Protein AF-0000000081799558 (afdb_homodimer)

Sequence (1122 aa):
MVFFCQKSSFTQEYRTQVVSCKPAILQLSKCQPPVASNKGSSGALKDLYCHEVVFEDTVFFPEGGGQPDDRGMVCLAACSECGPGNSAEQQDLEPTGSALNISSLLSSNPVSEVKKQRCPHSATVLRVIRRGCEAVHYLDAAFPAGAAVLQTLDWQRREDHMQQHSAQHLLSAVAERVFGARTTSWCLGPDTSSVELATNSLSPAQQHQLEDKINAIVAAALPVTVTEYGENDMLPPEVQTRGLPADHVGVVRVVSIGGVDANLCCGTHVSNTAQLQTVKLLTAAPGKRSGSTCVTFVAGTRLRRYMRDCHSILRALNPLLNTGPEGYVETVSKIQSDLKTSEKTARETLRDLAVVEAKLLLQNVEVARAQHSGTGRVISLRLAGYADNKTKGNLGHREKKMEGHLDATENGSSRRAVHNDENLLDSAVVTQSSKIPSEKTNGTGNGPPVIGTSVGDEDSLVVLVSYHRRLADLDYLSAMAAQADVQGVVLMLTAGEDMGPGVLLLTGPQHLIRLLGPRLCEVLEGRGGGKTRFSARVSALHRRAAAADAALHLLTQRCTCMVFFCQKSSFTQEYRTQVVSCKPAILQLSKCQPPVASNKGSSGALKDLYCHEVVFEDTVFFPEGGGQPDDRGMVCLAACSECGPGNSAEQQDLEPTGSALNISSLLSSNPVSEVKKQRCPHSATVLRVIRRGCEAVHYLDAAFPAGAAVLQTLDWQRREDHMQQHSAQHLLSAVAERVFGARTTSWCLGPDTSSVELATNSLSPAQQHQLEDKINAIVAAALPVTVTEYGENDMLPPEVQTRGLPADHVGVVRVVSIGGVDANLCCGTHVSNTAQLQTVKLLTAAPGKRSGSTCVTFVAGTRLRRYMRDCHSILRALNPLLNTGPEGYVETVSKIQSDLKTSEKTARETLRDLAVVEAKLLLQNVEVARAQHSGTGRVISLRLAGYADNKTKGNLGHREKKMEGHLDATENGSSRRAVHNDENLLDSAVVTQSSKIPSEKTNGTGNGPPVIGTSVGDEDSLVVLVSYHRRLADLDYLSAMAAQADVQGVVLMLTAGEDMGPGVLLLTGPQHLIRLLGPRLCEVLEGRGGGKTRFSARVSALHRRAAAADAALHLLTQRCTC

Solvent-accessible surface area (backbone atoms only — not comparable to full-atom values): 60332 Å² total; per-residue (Å²): 115,85,47,49,18,61,76,38,61,54,49,46,58,42,78,36,35,31,64,41,59,40,85,41,74,43,72,46,73,64,72,60,79,75,72,84,74,88,85,73,73,74,61,67,57,50,75,38,79,30,19,40,33,31,48,76,53,40,63,60,43,39,37,48,98,59,44,73,45,40,44,35,37,37,29,52,44,81,31,80,84,72,12,70,85,74,47,68,70,80,58,64,63,49,59,56,53,91,77,40,59,57,65,68,62,47,46,60,60,61,85,54,67,70,65,56,65,69,50,88,73,44,24,45,41,76,42,27,38,60,57,89,75,40,56,40,31,32,20,69,48,85,59,62,60,65,39,52,29,34,38,36,51,38,54,70,61,48,53,50,50,14,24,44,49,42,48,50,51,50,51,40,37,49,37,27,68,42,69,63,26,44,66,77,47,69,43,65,50,97,79,46,30,38,39,25,25,57,31,67,70,74,54,71,68,52,48,49,49,52,39,50,38,52,37,52,47,18,29,16,43,34,51,33,46,78,46,78,36,51,73,86,50,81,75,63,85,74,48,43,61,82,85,61,56,93,76,66,81,54,73,41,39,36,38,26,42,60,88,67,40,34,33,63,48,81,66,51,51,52,58,34,35,11,53,28,27,44,57,46,75,75,46,77,40,76,32,95,50,89,56,16,22,28,36,30,32,34,26,25,68,49,34,53,50,52,48,51,52,50,52,51,49,54,59,62,38,33,82,77,64,72,53,56,77,89,43,46,62,60,51,54,52,46,52,53,50,49,33,54,51,36,47,51,52,30,52,52,42,41,41,51,35,22,43,53,51,22,51,49,51,47,50,52,51,51,51,51,47,67,72,59,71,55,68,33,30,40,35,38,35,34,33,39,34,70,75,61,50,56,67,53,47,75,65,69,70,68,83,69,78,71,77,66,73,78,60,69,48,91,87,66,44,44,75,46,76,49,72,41,92,86,60,44,35,49,31,38,34,42,35,64,41,58,82,57,79,83,74,83,73,80,70,81,63,81,63,80,78,73,79,70,70,70,70,69,81,57,56,51,48,36,36,37,36,37,38,41,33,51,95,49,47,70,68,29,50,49,42,20,49,68,66,52,69,49,89,52,36,35,39,41,35,36,25,22,45,62,81,28,50,35,41,39,40,36,41,39,58,45,74,56,36,59,63,41,42,63,54,41,31,56,62,21,56,37,56,67,53,55,57,64,50,26,41,28,45,26,49,33,46,65,35,48,67,58,30,52,49,52,46,53,51,51,59,41,53,55,63,34,111,116,86,47,47,19,59,77,39,61,54,49,46,56,41,78,37,35,30,63,42,59,40,84,40,74,45,73,45,71,61,76,58,80,74,71,85,75,87,84,73,74,72,60,66,56,50,75,38,78,31,19,40,32,31,49,74,53,40,61,61,43,39,37,50,99,59,43,72,46,37,43,35,37,36,29,52,43,81,31,81,84,70,12,71,83,72,46,67,70,79,58,62,63,52,59,58,51,91,78,41,59,57,64,69,62,47,47,61,60,59,86,52,67,69,64,56,65,68,51,89,72,44,24,46,41,76,41,28,36,60,56,88,76,41,57,41,32,34,20,69,49,83,61,62,60,66,38,52,28,36,39,37,52,38,54,70,62,48,52,49,49,13,24,44,49,43,48,50,53,49,51,42,40,50,37,27,67,45,70,62,25,44,66,76,47,67,43,66,50,96,78,45,29,37,40,26,25,58,31,66,71,74,51,73,68,53,50,50,49,51,39,50,39,53,38,51,48,17,29,17,42,35,51,33,46,77,45,79,36,52,72,86,51,83,76,60,86,76,49,43,62,82,82,60,57,93,78,66,82,56,73,43,40,35,39,27,42,59,87,69,39,34,32,63,49,79,64,52,53,50,58,33,36,11,54,27,26,44,56,45,74,74,48,76,41,77,32,94,50,89,56,16,21,27,34,30,33,33,26,24,68,50,33,53,50,53,50,50,52,48,52,51,50,55,58,62,38,32,81,76,65,71,52,56,78,88,43,45,60,60,50,52,53,47,51,53,51,50,32,54,52,36,48,51,51,29,52,51,43,40,40,50,34,21,43,55,50,22,50,49,50,47,50,53,51,49,51,50,47,67,72,59,68,54,68,32,28,40,36,38,37,33,33,37,34,70,75,60,49,56,67,52,46,74,66,66,69,69,80,69,78,71,77,66,72,77,60,69,47,90,90,66,43,42,73,47,75,48,72,40,92,87,61,43,35,49,30,39,35,43,36,65,40,58,81,55,78,80,73,82,72,80,72,76,73,80,68,78,75,72,77,70,70,68,69,68,79,54,55,51,49,34,36,39,37,36,36,41,32,50,95,49,46,70,68,30,51,51,40,20,49,68,68,51,67,50,91,51,36,35,41,43,35,36,25,24,46,62,80,28,50,35,40,38,40,36,40,40,59,44,74,56,36,58,60,42,41,64,55,41,32,55,61,20,55,36,57,69,53,56,56,62,49,25,41,29,46,27,50,34,46,66,36,48,67,57,30,51,48,52,47,52,53,51,60,40,54,54,65,37,110

InterPro domains:
  IPR009000 Translation protein, beta-barrel domain superfamily [SSF50447] (47-76)
  IPR012947 Threonyl/alanyl tRNA synthetase, SAD [PF07973] (252-288)
  IPR012947 Threonyl/alanyl tRNA synthetase, SAD [SM00863] (252-296)
  IPR018163 Threonyl/alanyl tRNA synthetase, class II-like, putative editing domain superfamily [SSF55186] (154-285)
  IPR051335 Alanyl-tRNA Editing Enzymes [PTHR43462] (123-299)

Nearest PDB structures (foldseek):
  3kew-assembly2_B  TM=9.019E-01  e=1.208E-20  Clostridium perfringens ATCC 13124
  3kew-assembly1_A  TM=8.649E-01  e=8.182E-21  Clostridium perfringens ATCC 13124
  3wqy-assembly1_B  TM=5.792E-01  e=8.250E-24  Archaeoglobus fulgidus DSM 4304
  2e1b-assembly1_A  TM=8.389E-01  e=2.219E-12  Pyrococcus horikoshii
  1v4p-assembly3_C  TM=8.195E-01  e=2.408E-08  Pyrococcus horikoshii

Organism: Hyalella azteca (NCBI:txid294128)

Secondary structure (DSSP, 8-state):
---HHHH-TT--EEEEEEEEEEEEEEEE---S---S--S------EEEEEEEEEESS-SSPPBBTTBPPP-EEEEETT-TTTSGGG---------SSTTS-HHHHT-SS----------TTPEEEEEEEEETTEEEEEESS---TT-EEEEEE-HHHHHHHHHHHHHHHHHHHHHHHHH---EEEEEE-SS-EEEEESSS---HHHHHHHHHHHHHHHHTT-BEEEEEE-TTPPPPTT-B-TT--TT--SPEEEEEETTTEEEE--S---SBGGGG--EEEEEEEE-SSTT-EEEEEEETHHHHHHHHHHHHHHHHHHHHH-S-GGGHHHHHHHHHHHHHHHHHHHHHHHHHHHHHHHHHHHHHHHHHHHHT--TTEEEEEEEE-HHHHHHHHTT--------------SSS-EEE----TTSSEEEEEEEE--------------S----------TTS-EEEEEEEETT--HHHHHHHHHHT--TTEEEEEEEE-TTS-EEEEEES-HHHHHHHHHHHHHHTTEEEE-SSEEEEEES-GGGHHHHHHHHHHHHHHHTT-/---HHHH-TT--EEEEEEEEEEEEEEEE---S---S--S------EEEEEEEEEESS-SSPPBBTTBPPP-EEEEETT-TTTSGGG---------SSTTS-HHHHT-SS----------TTPEEEEEEEEETTEEEEEESS---TT-EEEEEE-HHHHHHHHHHHHHHHHHHHHHHHHH---EEEEEE-SS-EEEEESSS---HHHHHHHHHHHHHHHHTT-BEEEEEE-TTPPPPTT-B-TT--TT--SPEEEEEETTTEEEE--S---SBGGGG--EEEEEEEE-SSTT-EEEEEEETHHHHHHHHHHHHHHHHHHHHH-S-GGGHHHHHHHHHHHHHHHHHHHHHHHHHHHHHHHHHHHHHHHHHHHHT--TTEEEEEEEE-HHHHHHHHTT--------------TTS-EEE----TTSSEEEEEEEE--------------S----------TTS-EEEEEEEETT--HHHHHHHHHHT--TTEEEEEEEE-TTS-EEEEEES-HHHHHHHHHHHHHHTTEEEE-SSEEEEEES-GGGHHHHHHHHHHHHHHHTT-

pLDDT: mean 79.24, std 22.44, range [24.59, 98.56]

Radius of gyration: 44.79 Å; Cα contacts (8 Å, |Δi|>4): 2151; chains: 2; bounding box: 104×124×85 Å

Structure (mmCIF, N/CA/C/O backbone):
data_AF-0000000081799558-model_v1
#
loop_
_entity.id
_entity.type
_entity.pdbx_description
1 polymer 'Alanyl-tRNA editing protein Aarsd1'
#
loop_
_atom_site.group_PDB
_atom_site.id
_atom_site.type_symbol
_atom_site.label_atom_id
_atom_site.label_alt_id
_atom_site.label_comp_id
_atom_site.label_asym_id
_atom_site.label_entity_id
_atom_site.label_seq_id
_atom_site.pdbx_PDB_ins_code
_atom_site.Cartn_x
_atom_site.Cartn_y
_atom_site.Cartn_z
_atom_site.occupancy
_atom_site.B_iso_or_equiv
_atom_site.auth_seq_id
_atom_site.auth_comp_id
_atom_site.auth_asym_id
_atom_site.auth_atom_id
_atom_site.pdbx_PDB_model_num
ATOM 1 N N . MET A 1 1 ? -25.406 -39.594 -2.863 1 67 1 MET A N 1
ATOM 2 C CA . MET A 1 1 ? -25.078 -39.5 -4.285 1 67 1 MET A CA 1
ATOM 3 C C . MET A 1 1 ? -23.938 -38.5 -4.527 1 67 1 MET A C 1
ATOM 5 O O . MET A 1 1 ? -23.875 -37.469 -3.877 1 67 1 MET A O 1
ATOM 9 N N . VAL A 1 2 ? -23 -38.969 -5.262 1 83.44 2 VAL A N 1
ATOM 10 C CA . VAL A 1 2 ? -21.922 -38.094 -5.734 1 83.44 2 VAL A CA 1
ATOM 11 C C . VAL A 1 2 ? -22.359 -37.406 -7.012 1 83.44 2 VAL A C 1
ATOM 13 O O . VAL A 1 2 ? -22.719 -38.031 -8 1 83.44 2 VAL A O 1
ATOM 16 N N . PHE A 1 3 ? -22.469 -36.062 -6.887 1 91.5 3 PHE A N 1
ATOM 17 C CA . PHE A 1 3 ? -22.906 -35.25 -8.023 1 91.5 3 PHE A CA 1
ATOM 18 C C . PHE A 1 3 ? -21.812 -35.188 -9.094 1 91.5 3 PHE A C 1
ATOM 20 O O . PHE A 1 3 ? -20.641 -35.406 -8.805 1 91.5 3 PHE A O 1
ATOM 27 N N . PHE A 1 4 ? -22.203 -34.844 -10.344 1 92.69 4 PHE A N 1
ATOM 28 C CA . PHE A 1 4 ? -21.297 -34.781 -11.484 1 92.69 4 PHE A CA 1
ATOM 29 C C . PHE A 1 4 ? -20.172 -33.781 -11.227 1 92.69 4 PHE A C 1
ATOM 31 O O . PHE A 1 4 ? -19.031 -34.031 -11.625 1 92.69 4 PHE A O 1
ATOM 38 N N . CYS A 1 5 ? -20.5 -32.688 -10.586 1 92.38 5 CYS A N 1
ATOM 39 C CA . CYS A 1 5 ? -19.516 -31.641 -10.297 1 92.38 5 CYS A CA 1
ATOM 40 C C . CYS A 1 5 ? -18.375 -32.188 -9.453 1 92.38 5 CYS A C 1
ATOM 42 O O . CYS A 1 5 ? -17.25 -31.672 -9.492 1 92.38 5 CYS A O 1
ATOM 44 N N . GLN 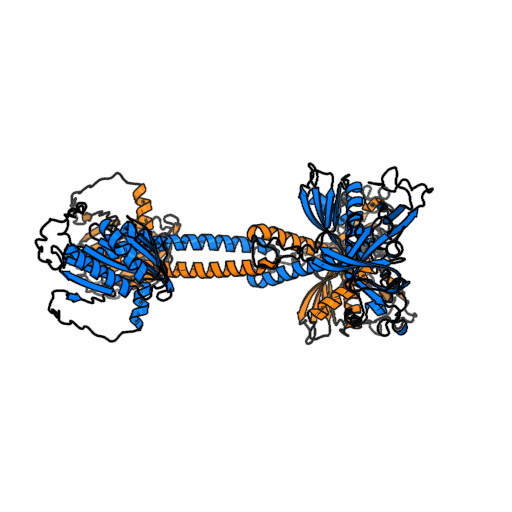A 1 6 ? -18.594 -33.156 -8.68 1 89.12 6 GLN A N 1
ATOM 45 C CA . GLN A 1 6 ? -17.594 -33.75 -7.809 1 89.12 6 GLN A CA 1
ATOM 46 C C . GLN A 1 6 ? -16.75 -34.781 -8.555 1 89.12 6 GLN A C 1
ATOM 48 O O . GLN A 1 6 ? -15.602 -35.062 -8.18 1 89.12 6 GLN A O 1
ATOM 53 N N . LYS A 1 7 ? -17.375 -35.312 -9.594 1 86.5 7 LYS A N 1
ATOM 54 C CA . LYS A 1 7 ? -16.641 -36.25 -10.453 1 86.5 7 LYS A CA 1
ATOM 55 C C . LYS A 1 7 ? -15.75 -35.531 -11.445 1 86.5 7 LYS A C 1
ATOM 57 O O . LYS A 1 7 ? -14.641 -35.969 -11.734 1 86.5 7 LYS A O 1
ATOM 62 N N . SER A 1 8 ? -16.297 -34.469 -11.898 1 88.81 8 SER A N 1
ATOM 63 C CA . SER A 1 8 ? -15.555 -33.656 -12.852 1 88.81 8 SER A CA 1
ATOM 64 C C . SER A 1 8 ? -15.625 -32.188 -12.469 1 88.81 8 SER A C 1
ATOM 66 O O . SER A 1 8 ? -16.562 -31.484 -12.852 1 88.81 8 SER A O 1
ATOM 68 N N . SER A 1 9 ? -14.555 -31.75 -11.867 1 91.69 9 SER A N 1
ATOM 69 C CA . SER A 1 9 ? -14.562 -30.391 -11.344 1 91.69 9 SER A CA 1
ATOM 70 C C . SER A 1 9 ? -14.344 -29.375 -12.453 1 91.69 9 SER A C 1
ATOM 72 O O . SER A 1 9 ? -14.633 -28.188 -12.281 1 91.69 9 SER A O 1
ATOM 74 N N . PHE A 1 10 ? -13.898 -29.734 -13.633 1 91.88 10 PHE A N 1
ATOM 75 C CA . PHE A 1 10 ? -13.469 -28.781 -14.648 1 91.88 10 PHE A CA 1
ATOM 76 C C . PHE A 1 10 ? -14.477 -28.703 -15.789 1 91.88 10 PHE A C 1
ATOM 78 O O . PHE A 1 10 ? -14.344 -27.875 -16.688 1 91.88 10 PHE A O 1
ATOM 85 N N . THR A 1 11 ? -15.5 -29.609 -15.742 1 91.56 11 THR A N 1
ATOM 86 C CA . THR A 1 11 ? -16.531 -29.547 -16.766 1 91.56 11 THR A CA 1
ATOM 87 C C . THR A 1 11 ? -17.375 -28.281 -16.609 1 91.56 11 THR A C 1
ATOM 89 O O . THR A 1 11 ? -17.859 -27.984 -15.508 1 91.56 11 THR A O 1
ATOM 92 N N . GLN A 1 12 ? -17.578 -27.531 -17.703 1 91.81 12 GLN A N 1
ATOM 93 C CA . GLN A 1 12 ? -18.234 -26.234 -17.609 1 91.81 12 GLN A CA 1
ATOM 94 C C . GLN A 1 12 ? -19.672 -26.312 -18.141 1 91.81 12 GLN A C 1
ATOM 96 O O . GLN A 1 12 ? -20.484 -25.453 -17.828 1 91.81 12 GLN A O 1
ATOM 101 N N . GLU A 1 13 ? -19.938 -27.266 -18.969 1 90.94 13 GLU A N 1
ATOM 102 C CA . GLU A 1 13 ? -21.266 -27.469 -19.531 1 90.94 13 GLU A CA 1
ATOM 103 C C . GLU A 1 13 ? -21.703 -28.922 -19.375 1 90.94 13 GLU A C 1
ATOM 105 O O . GLU A 1 13 ? -20.906 -29.844 -19.594 1 90.94 13 GLU A O 1
ATOM 110 N N . TYR A 1 14 ? -22.953 -29.094 -18.969 1 93.75 14 TYR A N 1
ATOM 111 C CA . TYR A 1 14 ? -23.438 -30.438 -18.688 1 93.75 14 TYR A CA 1
ATOM 112 C C . TYR A 1 14 ? -24.922 -30.562 -19.062 1 93.75 14 TYR A C 1
ATOM 114 O O . TYR A 1 14 ? -25.734 -29.734 -18.672 1 93.75 14 TYR A O 1
ATOM 122 N N . ARG A 1 15 ? -25.188 -31.594 -19.812 1 93.5 15 ARG A N 1
ATOM 123 C CA . ARG A 1 15 ? -26.562 -31.875 -20.188 1 93.5 15 ARG A CA 1
ATOM 124 C C . ARG A 1 15 ? -27.219 -32.812 -19.188 1 93.5 15 ARG A C 1
ATOM 126 O O . ARG A 1 15 ? -26.609 -33.812 -18.75 1 93.5 15 ARG A O 1
ATOM 133 N N . THR A 1 16 ? -28.422 -32.438 -18.812 1 95.94 16 THR A N 1
ATOM 134 C CA . THR A 1 16 ? -29.172 -33.25 -17.859 1 95.94 16 THR A CA 1
ATOM 135 C C . THR A 1 16 ? -30.672 -33.062 -18.062 1 95.94 16 THR A C 1
ATOM 137 O O . THR A 1 16 ? -31.109 -32.469 -19.047 1 95.94 16 THR A O 1
ATOM 140 N N . GLN A 1 17 ? -31.438 -33.719 -17.156 1 97.06 17 GLN A N 1
ATOM 141 C CA . GLN A 1 17 ? -32.906 -33.656 -17.25 1 97.06 17 GLN A CA 1
ATOM 142 C C . GLN A 1 17 ? -33.5 -33.125 -15.961 1 97.06 17 GLN A C 1
ATOM 144 O O . GLN A 1 17 ? -33 -33.406 -14.867 1 97.06 17 GLN A O 1
ATOM 149 N N . VAL A 1 18 ? -34.625 -32.406 -16.156 1 97.56 18 VAL A N 1
ATOM 150 C CA . VAL A 1 18 ? -35.344 -31.875 -15 1 97.56 18 VAL A CA 1
ATOM 151 C C . VAL A 1 18 ? -36.156 -32.969 -14.344 1 97.56 18 VAL A C 1
ATOM 153 O O . VAL A 1 18 ? -36.938 -33.688 -15.016 1 97.56 18 VAL A O 1
ATOM 156 N N . VAL A 1 19 ? -35.969 -33.125 -13.109 1 98.06 19 VAL A N 1
ATOM 157 C CA . VAL A 1 19 ? -36.719 -34.125 -12.359 1 98.06 19 VAL A CA 1
ATOM 158 C C . VAL A 1 19 ? -38 -33.469 -11.773 1 98.06 19 VAL A C 1
ATOM 160 O O . VAL A 1 19 ? -39.094 -34.031 -11.891 1 98.06 19 VAL A O 1
ATOM 163 N N . SER A 1 20 ? -37.812 -32.312 -11.148 1 97.81 20 SER A N 1
ATOM 164 C CA . SER A 1 20 ? -38.938 -31.578 -10.57 1 97.81 20 SER A CA 1
ATOM 165 C C . SER A 1 20 ? -38.719 -30.078 -10.609 1 97.81 20 SER A C 1
ATOM 167 O O . SER A 1 20 ? -37.562 -29.609 -10.68 1 97.81 20 SER A O 1
ATOM 169 N N . CYS A 1 21 ? -39.781 -29.312 -10.641 1 97.5 21 CYS A N 1
ATOM 170 C CA . CYS A 1 21 ? -39.781 -27.859 -10.633 1 97.5 21 CYS A CA 1
ATOM 171 C C . CYS A 1 21 ? -40.969 -27.312 -9.852 1 97.5 21 CYS A C 1
ATOM 173 O O . CYS A 1 21 ? -42.125 -27.531 -10.242 1 97.5 21 CYS A O 1
ATOM 175 N N . LYS A 1 22 ? -40.688 -26.625 -8.766 1 97.12 22 LYS A N 1
ATOM 176 C CA . LYS A 1 22 ? -41.75 -26.078 -7.918 1 97.12 22 LYS A CA 1
ATOM 177 C C . LYS A 1 22 ? -41.5 -24.609 -7.621 1 97.12 22 LYS A C 1
ATOM 179 O O . LYS A 1 22 ? -40.344 -24.188 -7.445 1 97.12 22 LYS A O 1
ATOM 184 N N . PRO A 1 23 ? -42.594 -23.859 -7.57 1 96.44 23 PRO A N 1
ATOM 185 C CA . PRO A 1 23 ? -42.406 -22.469 -7.164 1 96.44 23 PRO A CA 1
ATOM 186 C C . PRO A 1 23 ? -41.812 -22.344 -5.758 1 96.44 23 PRO A C 1
ATOM 188 O O . PRO A 1 23 ? -42.125 -23.156 -4.887 1 96.44 23 PRO A O 1
ATOM 191 N N . ALA A 1 24 ? -40.938 -21.312 -5.613 1 95.62 24 ALA A N 1
ATOM 192 C CA . ALA A 1 24 ? -40.281 -21.109 -4.32 1 95.62 24 ALA A CA 1
ATOM 193 C C . ALA A 1 24 ? -39.969 -19.641 -4.094 1 95.62 24 ALA A C 1
ATOM 195 O O . ALA A 1 24 ? -40.094 -18.812 -5.004 1 95.62 24 ALA A O 1
ATOM 196 N N . ILE A 1 25 ? -39.688 -19.281 -2.83 1 93.06 25 ILE A N 1
ATOM 197 C CA . ILE A 1 25 ? -39.281 -17.938 -2.443 1 93.06 25 ILE A CA 1
ATOM 198 C C . ILE A 1 25 ? -37.906 -18.016 -1.78 1 93.06 25 ILE A C 1
ATOM 200 O O . ILE A 1 25 ? -37.688 -18.812 -0.87 1 93.06 25 ILE A O 1
ATOM 204 N N . LEU A 1 26 ? -36.969 -17.281 -2.355 1 90.81 26 LEU A N 1
ATOM 205 C CA . LEU A 1 26 ? -35.625 -17.188 -1.803 1 90.81 26 LEU A CA 1
ATOM 206 C C . LEU A 1 26 ? -35.438 -15.906 -1.01 1 90.81 26 LEU A C 1
ATOM 208 O O . LEU A 1 26 ? -35.781 -14.82 -1.492 1 90.81 26 LEU A O 1
ATOM 212 N N . GLN A 1 27 ? -34.969 -16.016 0.205 1 83.81 27 GLN A N 1
ATOM 213 C CA . GLN A 1 27 ? -34.656 -14.844 1.028 1 83.81 27 GLN A CA 1
ATOM 214 C C . GLN A 1 27 ? -33.219 -14.43 0.888 1 83.81 27 GLN A C 1
ATOM 216 O O . GLN A 1 27 ? -32.312 -15.219 1.17 1 83.81 27 GLN A O 1
ATOM 221 N N . LEU A 1 28 ? -32.969 -13.484 0.11 1 72 28 LEU A N 1
ATOM 222 C CA . LEU A 1 28 ? -31.609 -13 -0.084 1 72 28 LEU A CA 1
ATOM 223 C C . LEU A 1 28 ? -31.219 -12 1.003 1 72 28 LEU A C 1
ATOM 225 O O . LEU A 1 28 ? -32.031 -11.133 1.364 1 72 28 LEU A O 1
ATOM 229 N N . SER A 1 29 ? -30.359 -12.305 1.943 1 57.94 29 SER A N 1
ATOM 230 C CA . SER A 1 29 ? -29.844 -11.312 2.881 1 57.94 29 SER A CA 1
ATOM 231 C C . SER A 1 29 ? -29.156 -10.164 2.148 1 57.94 29 SER A C 1
ATOM 233 O O . SER A 1 29 ? -28.531 -10.375 1.106 1 57.94 29 SER A O 1
ATOM 235 N N . LYS A 1 30 ? -29.547 -8.969 2.152 1 46.16 30 LYS A N 1
ATOM 236 C CA . LYS A 1 30 ? -28.891 -7.809 1.566 1 46.16 30 LYS A CA 1
ATOM 237 C C . LYS A 1 30 ? -27.406 -7.785 1.905 1 46.16 30 LYS A C 1
ATOM 239 O O . LYS A 1 30 ? -26.953 -6.973 2.719 1 46.16 30 LYS A O 1
ATOM 244 N N . CYS A 1 31 ? -26.703 -8.719 2.26 1 42.22 31 CYS A N 1
ATOM 245 C CA . CYS A 1 31 ? -25.312 -8.43 2.605 1 42.22 31 CYS A CA 1
ATOM 246 C C . CYS A 1 31 ? -24.547 -7.91 1.395 1 42.22 31 CYS A C 1
ATOM 248 O O . CYS A 1 31 ? -23.656 -8.586 0.882 1 42.22 31 CYS A O 1
ATOM 250 N N . GLN A 1 32 ? -25.094 -7.496 0.332 1 37.12 32 GLN A N 1
ATOM 251 C CA . GLN A 1 32 ? -24.141 -6.824 -0.54 1 37.12 32 GLN A CA 1
ATOM 252 C C . GLN A 1 32 ? -23.406 -5.719 0.208 1 37.12 32 GLN A C 1
ATOM 254 O O . GLN A 1 32 ? -23.969 -5.086 1.105 1 37.12 32 GLN A O 1
ATOM 259 N N . PRO A 1 33 ? -22.062 -5.656 0.268 1 35 33 PRO A N 1
ATOM 260 C CA . PRO A 1 33 ? -21.453 -4.531 0.976 1 35 33 PRO A CA 1
ATOM 261 C C . PRO A 1 33 ? -22.219 -3.223 0.776 1 35 33 PRO A C 1
ATOM 263 O O . PRO A 1 33 ? -22.703 -2.947 -0.327 1 35 33 PRO A O 1
ATOM 266 N N . PRO A 1 34 ? -22.766 -2.645 1.816 1 30.94 34 PRO A N 1
ATOM 267 C CA . PRO A 1 34 ? -23.422 -1.351 1.62 1 30.94 34 PRO A CA 1
ATOM 268 C C . PRO A 1 34 ? -22.562 -0.365 0.832 1 30.94 34 PRO A C 1
ATOM 270 O O . PRO A 1 34 ? -21.359 -0.301 1.034 1 30.94 34 PRO A O 1
ATOM 273 N N . VAL A 1 35 ? -22.703 0.037 -0.349 1 28.17 35 VAL A N 1
ATOM 274 C CA . VAL A 1 35 ? -22.25 1.396 -0.616 1 28.17 35 VAL A CA 1
ATOM 275 C C . VAL A 1 35 ? -22.5 2.277 0.606 1 28.17 35 VAL A C 1
ATOM 277 O O . VAL A 1 35 ? -23.375 1.977 1.426 1 28.17 35 VAL A O 1
ATOM 280 N N . ALA A 1 36 ? -21.859 3.43 0.83 1 29.88 36 ALA A N 1
ATOM 281 C CA . ALA A 1 36 ? -21.734 4.375 1.937 1 29.88 36 ALA A CA 1
ATOM 282 C C . ALA A 1 36 ? -23.109 4.672 2.543 1 29.88 36 ALA A C 1
ATOM 284 O O . ALA A 1 36 ? -23.219 5.438 3.506 1 29.88 36 ALA A O 1
ATOM 285 N N . SER A 1 37 ? -24.172 4.844 1.761 1 29.16 37 SER A N 1
ATOM 286 C CA . SER A 1 37 ? -25.109 5.738 2.449 1 29.16 37 SER A CA 1
ATOM 287 C C . SER A 1 37 ? -25.578 5.137 3.768 1 29.16 37 SER A C 1
ATOM 289 O O . SER A 1 37 ? -25.453 5.766 4.82 1 29.16 37 SER A O 1
ATOM 291 N N . ASN A 1 38 ? -26.969 5.086 3.969 1 28.58 38 ASN A N 1
ATOM 292 C CA . ASN A 1 38 ? -27.828 5.281 5.137 1 28.58 38 ASN A CA 1
ATOM 293 C C . ASN A 1 38 ? -27.703 4.121 6.121 1 28.58 38 ASN A C 1
ATOM 295 O O . ASN A 1 38 ? -27.453 2.984 5.719 1 28.58 38 ASN A O 1
ATOM 299 N N . LYS A 1 39 ? -27.609 4.383 7.469 1 32.44 39 LYS A N 1
ATOM 300 C CA . LYS A 1 39 ? -27.672 3.777 8.797 1 32.44 39 LYS A CA 1
ATOM 301 C C . LYS A 1 39 ? -28.516 2.504 8.781 1 32.44 39 LYS A C 1
ATOM 303 O O . LYS A 1 39 ? -28.078 1.457 9.258 1 32.44 39 LYS A O 1
ATOM 308 N N . GLY A 1 40 ? -29.734 2.705 9.312 1 34.03 40 GLY A N 1
ATOM 309 C CA . GLY A 1 40 ? -30.672 1.889 10.062 1 34.03 40 GLY A CA 1
ATOM 310 C C . GLY A 1 40 ? -31.172 0.684 9.289 1 34.03 40 GLY A C 1
ATOM 311 O O . GLY A 1 40 ? -32 -0.082 9.789 1 34.03 40 GLY A O 1
ATOM 312 N N . SER A 1 41 ? -31.531 0.817 7.973 1 35.16 41 SER A N 1
ATOM 313 C CA . SER A 1 41 ? -32.625 -0.099 7.613 1 35.16 41 SER A CA 1
ATOM 314 C C . SER A 1 41 ? -32.125 -1.549 7.648 1 35.16 41 SER A C 1
ATOM 316 O O . SER A 1 41 ? -31.062 -1.863 7.156 1 35.16 41 SER A O 1
ATOM 318 N N . SER A 1 42 ? -32.375 -2.297 8.82 1 40.72 42 SER A N 1
ATOM 319 C CA . SER A 1 42 ? -32.562 -3.744 8.805 1 40.72 42 SER A CA 1
ATOM 320 C C . SER A 1 42 ? -32.812 -4.254 7.391 1 40.72 42 SER A C 1
ATOM 322 O O . SER A 1 42 ? -33.812 -3.939 6.785 1 40.72 42 SER A O 1
ATOM 324 N N . GLY A 1 43 ? -31.953 -4.082 6.531 1 43.94 43 GLY A N 1
ATOM 325 C CA . GLY A 1 43 ? -32.125 -4.434 5.133 1 43.94 43 GLY A CA 1
ATOM 326 C C . GLY A 1 43 ? -33.062 -5.617 4.93 1 43.94 43 GLY A C 1
ATOM 327 O O . GLY A 1 43 ? -32.781 -6.719 5.414 1 43.94 43 GLY A O 1
ATOM 328 N N . ALA A 1 44 ? -34.375 -5.41 4.965 1 49.62 44 ALA A N 1
ATOM 329 C CA . ALA A 1 44 ? -35.469 -6.328 4.68 1 49.62 44 ALA A CA 1
ATOM 330 C C . ALA A 1 44 ? -35.031 -7.402 3.684 1 49.62 44 ALA A C 1
ATOM 332 O O . ALA A 1 44 ? -34.406 -7.098 2.66 1 49.62 44 ALA A O 1
ATOM 333 N N . LEU A 1 45 ? -34.812 -8.562 4.172 1 59.84 45 LEU A N 1
ATOM 334 C CA . LEU A 1 45 ? -34.75 -9.734 3.307 1 59.84 45 LEU A CA 1
ATOM 335 C C . LEU A 1 45 ? -35.75 -9.625 2.16 1 59.84 45 LEU A C 1
ATOM 337 O O . LEU A 1 45 ? -36.906 -9.359 2.383 1 59.84 45 LEU A O 1
ATOM 341 N N . LYS A 1 46 ? -35.406 -9.141 0.994 1 69 46 LYS A N 1
ATOM 342 C CA . LYS A 1 46 ? -36.281 -9.117 -0.17 1 69 46 LYS A CA 1
ATOM 343 C C . LYS A 1 46 ? -36.562 -10.531 -0.667 1 69 46 LYS A C 1
ATOM 345 O O . LYS A 1 46 ? -35.656 -11.336 -0.836 1 69 46 LYS A O 1
ATOM 350 N N . ASP A 1 47 ? -37.875 -10.852 -0.543 1 84.88 47 ASP A N 1
ATOM 351 C CA . ASP A 1 47 ? -38.312 -12.117 -1.111 1 84.88 47 ASP A CA 1
ATOM 352 C C . ASP A 1 47 ? -38.188 -12.117 -2.631 1 84.88 47 ASP A C 1
ATOM 354 O O . ASP A 1 47 ? -38.594 -11.164 -3.299 1 84.88 47 ASP A O 1
ATOM 358 N N . LEU A 1 48 ? -37.344 -13 -3.041 1 90.06 48 LEU A N 1
ATOM 359 C CA . LEU A 1 48 ? -37.219 -13.18 -4.484 1 90.06 48 LEU A CA 1
ATOM 360 C C . LEU A 1 48 ? -38 -14.406 -4.941 1 90.06 48 LEU A C 1
ATOM 362 O O . LEU A 1 48 ? -37.75 -15.516 -4.477 1 90.06 48 LEU A O 1
ATOM 366 N N . TYR A 1 49 ? -39.031 -14.125 -5.773 1 92.38 49 TYR A N 1
ATOM 367 C CA . TYR A 1 49 ? -39.812 -15.227 -6.34 1 92.38 49 TYR A CA 1
ATOM 368 C C . TYR A 1 49 ? -39 -16 -7.359 1 92.38 49 TYR A C 1
ATOM 370 O O . TYR A 1 49 ? -38.375 -15.406 -8.266 1 92.38 49 TYR A O 1
ATOM 378 N N . CYS A 1 50 ? -38.812 -17.312 -7.066 1 95.81 50 CYS A N 1
ATOM 379 C CA . CYS A 1 50 ? -38.031 -18.172 -7.938 1 95.81 50 CYS A CA 1
ATOM 380 C C . CYS A 1 50 ? -38.594 -19.594 -7.984 1 95.81 50 CYS A C 1
ATOM 382 O O . CYS A 1 50 ? -39.781 -19.781 -7.715 1 95.81 50 CYS A O 1
ATOM 384 N N . HIS A 1 51 ? -37.844 -20.516 -8.555 1 96.88 51 HIS A N 1
ATOM 385 C CA . HIS A 1 51 ? -38.281 -21.906 -8.664 1 96.88 51 HIS A CA 1
ATOM 386 C C . HIS A 1 51 ? -37.219 -22.844 -8.117 1 96.88 51 HIS A C 1
ATOM 388 O O . HIS A 1 51 ? -36 -22.641 -8.344 1 96.88 51 HIS A O 1
ATOM 394 N N . GLU A 1 52 ? -37.656 -23.812 -7.348 1 97.5 52 GLU A N 1
ATOM 395 C CA . GLU A 1 52 ? -36.781 -24.922 -6.938 1 97.5 52 GLU A CA 1
ATOM 396 C C . GLU A 1 52 ? -36.781 -26.031 -7.984 1 97.5 52 GLU A C 1
ATOM 398 O O . GLU A 1 52 ? -37.812 -26.641 -8.258 1 97.5 52 GLU A O 1
ATOM 403 N N . VAL A 1 53 ? -35.625 -26.203 -8.484 1 98.06 53 VAL A N 1
ATOM 404 C CA . VAL A 1 53 ? -35.5 -27.203 -9.555 1 98.06 53 VAL A CA 1
ATOM 405 C C . VAL A 1 53 ? -34.5 -28.281 -9.148 1 98.06 53 VAL A C 1
ATOM 407 O O . VAL A 1 53 ? -33.406 -27.969 -8.664 1 98.06 53 VAL A O 1
ATOM 410 N N . VAL A 1 54 ? -34.844 -29.547 -9.305 1 98.12 54 VAL A N 1
ATOM 411 C CA . VAL A 1 54 ? -33.938 -30.688 -9.102 1 98.12 54 VAL A CA 1
ATOM 412 C C . VAL A 1 54 ? -33.625 -31.359 -10.438 1 98.12 54 VAL A C 1
ATOM 414 O O . VAL A 1 54 ? -34.531 -31.594 -11.242 1 98.12 54 VAL A O 1
ATOM 417 N N . PHE A 1 55 ? -32.406 -31.578 -10.688 1 97.94 55 PHE A N 1
ATOM 418 C CA . PHE A 1 55 ? -31.969 -32.25 -11.906 1 97.94 55 PHE A CA 1
ATOM 419 C C . PHE A 1 55 ? -31.531 -33.688 -11.609 1 97.94 55 PHE A C 1
ATOM 421 O O . PHE A 1 55 ? -31.297 -34.031 -10.453 1 97.94 55 PHE A O 1
ATOM 428 N N . GLU A 1 56 ? -31.484 -34.469 -12.68 1 97.12 56 GLU A N 1
ATOM 429 C CA . GLU A 1 56 ? -30.953 -35.844 -12.531 1 97.12 56 GLU A CA 1
ATOM 430 C C . GLU A 1 56 ? -29.516 -35.812 -12 1 97.12 56 GLU A C 1
ATOM 432 O O . GLU A 1 56 ? -29.141 -36.656 -11.18 1 97.12 56 GLU A O 1
ATOM 437 N N . ASP A 1 57 ? -28.703 -34.969 -12.516 1 96.56 57 ASP A N 1
ATOM 438 C CA . ASP A 1 57 ? -27.344 -34.688 -12.094 1 96.56 57 ASP A CA 1
ATOM 439 C C . ASP A 1 57 ? -26.969 -33.219 -12.391 1 96.56 57 ASP A C 1
ATOM 441 O O . ASP A 1 57 ? -27.75 -32.5 -13.016 1 96.56 57 ASP A O 1
ATOM 445 N N . THR A 1 58 ? -25.922 -32.812 -11.82 1 97.25 58 THR A N 1
ATOM 446 C CA . THR A 1 58 ? -25.688 -31.375 -11.961 1 97.25 58 THR A CA 1
ATOM 447 C C . THR A 1 58 ? -24.188 -31.078 -11.969 1 97.25 58 THR A C 1
ATOM 449 O O . THR A 1 58 ? -23.422 -31.719 -11.258 1 97.25 58 THR A O 1
ATOM 452 N N . VAL A 1 59 ? -23.828 -30.031 -12.766 1 96.75 59 VAL A N 1
ATOM 453 C CA . VAL A 1 59 ? -22.453 -29.531 -12.781 1 96.75 59 VAL A CA 1
ATOM 454 C C . VAL A 1 59 ? -22.281 -28.469 -11.695 1 96.75 59 VAL A C 1
ATOM 456 O O . VAL A 1 59 ? -21.156 -28.078 -11.383 1 96.75 59 VAL A O 1
ATOM 459 N N . PHE A 1 60 ? -23.391 -28.047 -11.047 1 97.88 60 PHE A N 1
ATOM 460 C CA . PHE A 1 60 ? -23.344 -27.031 -10.008 1 97.88 60 PHE A CA 1
ATOM 461 C C . PHE A 1 60 ? -23.109 -27.672 -8.641 1 97.88 60 PHE A C 1
ATOM 463 O O . PHE A 1 60 ? -23.844 -28.562 -8.227 1 97.88 60 PHE A O 1
ATOM 470 N N . PHE A 1 61 ? -22.094 -27.219 -7.969 1 97.06 61 PHE A N 1
ATOM 471 C CA . PHE A 1 61 ? -21.812 -27.672 -6.609 1 97.06 61 PHE A CA 1
ATOM 472 C C . PHE A 1 61 ? -22.766 -27.016 -5.621 1 97.06 61 PHE A C 1
ATOM 474 O O . PHE A 1 61 ? -22.875 -25.781 -5.57 1 97.06 61 PHE A O 1
ATOM 481 N N . PRO A 1 62 ? -23.5 -27.766 -4.852 1 96.25 62 PRO A N 1
ATOM 482 C CA . PRO A 1 62 ? -24.297 -27.156 -3.783 1 96.25 62 PRO A CA 1
ATOM 483 C C . PRO A 1 62 ? -23.453 -26.734 -2.588 1 96.25 62 PRO A C 1
ATOM 485 O O . PRO A 1 62 ? -22.422 -27.344 -2.303 1 96.25 62 PRO A O 1
ATOM 488 N N . GLU A 1 63 ? -23.906 -25.688 -1.992 1 92.88 63 GLU A N 1
ATOM 489 C CA . GLU A 1 63 ? -23.219 -25.266 -0.782 1 92.88 63 GLU A CA 1
ATOM 490 C C . GLU A 1 63 ? -23.078 -26.406 0.213 1 92.88 63 GLU A C 1
ATOM 492 O O . GLU A 1 63 ? -24.047 -27.125 0.492 1 92.88 63 GLU A O 1
ATOM 497 N N . GLY A 1 64 ? -21.875 -26.594 0.725 1 86.81 64 GLY A N 1
ATOM 498 C CA . GLY A 1 64 ? -21.625 -27.672 1.664 1 86.81 64 GLY A CA 1
ATOM 499 C C . GLY A 1 64 ? -20.172 -27.781 2.082 1 86.81 64 GLY A C 1
ATOM 500 O O . GLY A 1 64 ? -19.281 -27.344 1.35 1 86.81 64 GLY A O 1
ATOM 501 N N . GLY A 1 65 ? -19.938 -28.312 3.273 1 80 65 GLY A N 1
ATOM 502 C CA . GLY A 1 65 ? -18.594 -28.531 3.768 1 80 65 GLY A CA 1
ATOM 503 C C . GLY A 1 65 ? -17.781 -27.25 3.852 1 80 65 GLY A C 1
ATOM 504 O O . GLY A 1 65 ? -16.547 -27.281 3.764 1 80 65 GLY A O 1
ATOM 505 N N . GLY A 1 66 ? -18.375 -26.141 3.779 1 87.94 66 GLY A N 1
ATOM 506 C CA . GLY A 1 66 ? -17.688 -24.859 3.898 1 87.94 66 GLY A CA 1
ATOM 507 C C . GLY A 1 66 ? -17.484 -24.156 2.566 1 87.94 66 GLY A C 1
ATOM 508 O O . GLY A 1 66 ? -17.141 -22.984 2.521 1 87.94 66 GLY A O 1
ATOM 509 N N . GLN A 1 67 ? -17.703 -24.875 1.472 1 93.81 67 GLN A N 1
ATOM 510 C CA . GLN A 1 67 ? -17.547 -24.281 0.151 1 93.81 67 GLN A CA 1
ATOM 511 C C . GLN A 1 67 ? -18.875 -23.688 -0.336 1 93.81 67 GLN A C 1
ATOM 513 O O . GLN A 1 67 ? -19.906 -24.359 -0.291 1 93.81 67 GLN A O 1
ATOM 518 N N . PRO A 1 68 ? -18.875 -22.453 -0.787 1 95.88 68 PRO A N 1
ATOM 519 C CA . PRO A 1 68 ? -20.094 -21.844 -1.344 1 95.88 68 PRO A CA 1
ATOM 520 C C . PRO A 1 68 ? -20.578 -22.547 -2.607 1 95.88 68 PRO A C 1
ATOM 522 O O . PRO A 1 68 ? -19.828 -23.297 -3.227 1 95.88 68 PRO A O 1
ATOM 525 N N . ASP A 1 69 ? -21.797 -22.281 -2.939 1 97 69 ASP A N 1
ATOM 526 C CA . ASP A 1 69 ? -22.406 -22.938 -4.09 1 97 69 ASP A CA 1
ATOM 527 C C . ASP A 1 69 ? -21.906 -22.328 -5.398 1 97 69 ASP A C 1
ATOM 529 O O . ASP A 1 69 ? -21.359 -21.234 -5.406 1 97 69 ASP A O 1
ATOM 533 N N . ASP A 1 70 ? -22.078 -23.125 -6.438 1 97.62 70 ASP A N 1
ATOM 534 C CA . ASP A 1 70 ? -21.812 -22.625 -7.785 1 97.62 70 ASP A CA 1
ATOM 535 C C . ASP A 1 70 ? -23.016 -21.859 -8.344 1 97.62 70 ASP A C 1
ATOM 537 O O . ASP A 1 70 ? -24.141 -22.047 -7.875 1 97.62 70 ASP A O 1
ATOM 541 N N . ARG A 1 71 ? -22.734 -21.047 -9.273 1 97.5 71 ARG A N 1
ATOM 542 C CA . ARG A 1 71 ? -23.734 -20.297 -10.023 1 97.5 71 ARG A CA 1
ATOM 543 C C . ARG A 1 71 ? -23.531 -20.484 -11.531 1 97.5 71 ARG A C 1
ATOM 545 O O . ARG A 1 71 ? -22.562 -21.094 -11.961 1 97.5 71 ARG A O 1
ATOM 552 N N . GLY A 1 72 ? -24.484 -20 -12.289 1 95.88 72 GLY A N 1
ATOM 553 C CA . GLY A 1 72 ? -24.438 -20.094 -13.742 1 95.88 72 GLY A CA 1
ATOM 554 C C . GLY A 1 72 ? -25.797 -19.953 -14.391 1 95.88 72 GLY A C 1
ATOM 555 O O . GLY A 1 72 ? -26.641 -19.172 -13.938 1 95.88 72 GLY A O 1
ATOM 556 N N . MET A 1 73 ? -25.906 -20.688 -15.523 1 94.62 73 MET A N 1
ATOM 557 C CA . MET A 1 73 ? -27.141 -20.594 -16.297 1 94.62 73 MET A CA 1
ATOM 558 C C . MET A 1 73 ? -27.641 -21.969 -16.688 1 94.62 73 MET A C 1
ATOM 560 O O . MET A 1 73 ? -26.859 -22.922 -16.766 1 94.62 73 MET A O 1
ATOM 564 N N . VAL A 1 74 ? -28.922 -22.031 -16.891 1 94.69 74 VAL A N 1
ATOM 565 C CA . VAL A 1 74 ? -29.562 -23.234 -17.406 1 94.69 74 VAL A CA 1
ATOM 566 C C . VAL A 1 74 ? -30.453 -22.891 -18.594 1 94.69 74 VAL A C 1
ATOM 568 O O . VAL A 1 74 ? -31.203 -21.906 -18.562 1 94.69 74 VAL A O 1
ATOM 571 N N . CYS A 1 75 ? -30.312 -23.641 -19.641 1 92 75 CYS A N 1
ATOM 572 C CA . CYS A 1 75 ? -31.109 -23.453 -20.828 1 92 75 CYS A CA 1
ATOM 573 C C . CYS A 1 75 ? -31.719 -24.766 -21.312 1 92 75 CYS A C 1
ATOM 575 O O . CYS A 1 75 ? -31.188 -25.844 -21.016 1 92 75 CYS A O 1
ATOM 577 N N . LEU A 1 76 ? -32.906 -24.594 -22 1 90.25 76 LEU A N 1
ATOM 578 C CA . LEU A 1 76 ? -33.469 -25.781 -22.625 1 90.25 76 LEU A CA 1
ATOM 579 C C . LEU A 1 76 ? -32.531 -26.328 -23.688 1 90.25 76 LEU A C 1
ATOM 581 O O . LEU A 1 76 ? -31.922 -25.562 -24.438 1 90.25 76 LEU A O 1
ATOM 585 N N . ALA A 1 77 ? -32.312 -27.594 -23.719 1 83.94 77 ALA A N 1
ATOM 586 C CA . ALA A 1 77 ? -31.406 -28.219 -24.656 1 83.94 77 ALA A CA 1
ATOM 587 C C . ALA A 1 77 ? -31.781 -27.875 -26.094 1 83.94 77 ALA A C 1
ATOM 589 O O . ALA A 1 77 ? -30.922 -27.797 -26.984 1 83.94 77 ALA A O 1
ATOM 590 N N . ALA A 1 78 ? -33.094 -27.672 -26.406 1 75.5 78 ALA A N 1
ATOM 591 C CA . ALA A 1 78 ? -33.625 -27.406 -27.734 1 75.5 78 ALA A CA 1
ATOM 592 C C . ALA A 1 78 ? -33.469 -25.938 -28.109 1 75.5 78 ALA A C 1
ATOM 594 O O . ALA A 1 78 ? -33.875 -25.516 -29.188 1 75.5 78 ALA A O 1
ATOM 595 N N . CYS A 1 79 ? -32.812 -25.297 -27.203 1 72.62 79 CYS A N 1
ATOM 596 C CA . CYS A 1 79 ? -32.688 -23.875 -27.484 1 72.62 79 CYS A CA 1
ATOM 597 C C . CYS A 1 79 ? -31.797 -23.625 -28.703 1 72.62 79 CYS A C 1
ATOM 599 O O . CYS A 1 79 ? -30.719 -24.219 -28.812 1 72.62 79 CYS A O 1
ATOM 601 N N . SER A 1 80 ? -32.375 -23 -29.766 1 61.81 80 SER A N 1
ATOM 602 C CA . SER A 1 80 ? -31.703 -22.75 -31.031 1 61.81 80 SER A CA 1
ATOM 603 C C . SER A 1 80 ? -30.422 -21.969 -30.844 1 61.81 80 SER A C 1
ATOM 605 O O . SER A 1 80 ? -29.469 -22.141 -31.609 1 61.81 80 SER A O 1
ATOM 607 N N . GLU A 1 81 ? -30.469 -21.062 -29.875 1 60.09 81 GLU A N 1
ATOM 608 C CA . GLU A 1 81 ? -29.297 -20.219 -29.688 1 60.09 81 GLU A CA 1
ATOM 609 C C . GLU A 1 81 ? -28.203 -20.938 -28.922 1 60.09 81 GLU A C 1
ATOM 611 O O . GLU A 1 81 ? -27.016 -20.734 -29.172 1 60.09 81 GLU A O 1
ATOM 616 N N . CYS A 1 82 ? -28.766 -21.688 -27.953 1 57.03 82 CYS A N 1
ATOM 617 C CA . CYS A 1 82 ? -27.812 -22.422 -27.125 1 57.03 82 CYS A CA 1
ATOM 618 C C . CYS A 1 82 ? -27.625 -23.844 -27.625 1 57.03 82 CYS A C 1
ATOM 620 O O . CYS A 1 82 ? -26.781 -24.578 -27.109 1 57.03 82 CYS A O 1
ATOM 622 N N . GLY A 1 83 ? -28.5 -24.25 -28.578 1 47.97 83 GLY A N 1
ATOM 623 C CA . GLY A 1 83 ? -28.594 -25.641 -29.016 1 47.97 83 GLY A CA 1
ATOM 624 C C . GLY A 1 83 ? -27.266 -26.203 -29.484 1 47.97 83 GLY A C 1
ATOM 625 O O . GLY A 1 83 ? -26.266 -25.5 -29.547 1 47.97 83 GLY A O 1
ATOM 626 N N . PRO A 1 84 ? -27.391 -27.531 -29.844 1 48.5 84 PRO A N 1
ATOM 627 C CA . PRO A 1 84 ? -26.219 -28.375 -30.109 1 48.5 84 PRO A CA 1
ATOM 628 C C . PRO A 1 84 ? -25.266 -27.734 -31.109 1 48.5 84 PRO A C 1
ATOM 630 O O . PRO A 1 84 ? -24.109 -28.172 -31.219 1 48.5 84 PRO A O 1
ATOM 633 N N . GLY A 1 85 ? -25.75 -27.172 -32.094 1 43.41 85 GLY A N 1
ATOM 634 C CA . GLY A 1 85 ? -24.781 -26.781 -33.125 1 43.41 85 GLY A CA 1
ATOM 635 C C . GLY A 1 85 ? -23.625 -25.984 -32.531 1 43.41 85 GLY A C 1
ATOM 636 O O . GLY A 1 85 ? -22.594 -25.828 -33.188 1 43.41 85 GLY A O 1
ATOM 637 N N . ASN A 1 86 ? -23.969 -25.016 -31.875 1 42.44 86 ASN A N 1
ATOM 638 C CA . ASN A 1 86 ? -22.875 -24.219 -31.328 1 42.44 86 ASN A CA 1
ATOM 639 C C . ASN A 1 86 ? -22.203 -24.906 -30.141 1 42.44 86 ASN A C 1
ATOM 641 O O . ASN A 1 86 ? -21.656 -24.25 -29.266 1 42.44 86 ASN A O 1
ATOM 645 N N . SER A 1 87 ? -22.609 -26.094 -29.875 1 39.41 87 SER A N 1
ATOM 646 C CA . SER A 1 87 ? -22.078 -26.938 -28.812 1 39.41 87 SER A CA 1
ATOM 647 C C . SER A 1 87 ? -20.578 -27.125 -28.953 1 39.41 87 SER A C 1
ATOM 649 O O . SER A 1 87 ? -20.125 -27.891 -29.812 1 39.41 87 SER A O 1
ATOM 651 N N . ALA A 1 88 ? -19.812 -26.156 -28.859 1 37.03 88 ALA A N 1
ATOM 652 C CA . ALA A 1 88 ? -18.422 -26.531 -28.672 1 37.03 88 ALA A CA 1
ATOM 653 C C . ALA A 1 88 ? -18.297 -27.766 -27.781 1 37.03 88 ALA A C 1
ATOM 655 O O . ALA A 1 88 ? -19.016 -27.891 -26.781 1 37.03 88 ALA A O 1
ATOM 656 N N . GLU A 1 89 ? -18.016 -28.984 -28.281 1 38.19 89 GLU A N 1
ATOM 657 C CA . GLU A 1 89 ? -17.594 -30.172 -27.547 1 38.19 89 GLU A CA 1
ATOM 658 C C . GLU A 1 89 ? -17.188 -29.844 -26.125 1 38.19 89 GLU A C 1
ATOM 660 O O . GLU A 1 89 ? -16.656 -28.75 -25.859 1 38.19 89 GLU A O 1
ATOM 665 N N . GLN A 1 90 ? -17.938 -30.547 -25.062 1 42.78 90 GLN A N 1
ATOM 666 C CA . GLN A 1 90 ? -17.547 -30.625 -23.672 1 42.78 90 GLN A CA 1
ATOM 667 C C . GLN A 1 90 ? -16.031 -30.5 -23.5 1 42.78 90 GLN A C 1
ATOM 669 O O . GLN A 1 90 ? -15.281 -31.422 -23.812 1 42.78 90 GLN A O 1
ATOM 674 N N . GLN A 1 91 ? -15.422 -29.562 -23.969 1 42.31 91 GLN A N 1
ATOM 675 C CA . GLN A 1 91 ? -13.977 -29.531 -23.797 1 42.31 91 GLN A CA 1
ATOM 676 C C . GLN A 1 91 ? -13.594 -29.344 -22.344 1 42.31 91 GLN A C 1
ATOM 678 O O . GLN A 1 91 ? -14.031 -28.391 -21.703 1 42.31 91 GLN A O 1
ATOM 683 N N . ASP A 1 92 ? -13.477 -30.516 -21.609 1 45.31 92 ASP A N 1
ATOM 684 C CA . ASP A 1 92 ? -12.781 -30.453 -20.328 1 45.31 92 ASP A CA 1
ATOM 685 C C . ASP A 1 92 ? -11.586 -29.516 -20.406 1 45.31 92 ASP A C 1
ATOM 687 O O . ASP A 1 92 ? -10.664 -29.734 -21.188 1 45.31 92 ASP A O 1
ATOM 691 N N . LEU A 1 93 ? -11.828 -28.281 -20.203 1 51.56 93 LEU A N 1
ATOM 692 C CA . LEU A 1 93 ? -10.734 -27.328 -20.297 1 51.56 93 LEU A CA 1
ATOM 693 C C . LEU A 1 93 ? -9.758 -27.5 -19.125 1 51.56 93 LEU A C 1
ATOM 695 O O . LEU A 1 93 ? -9.766 -26.719 -18.188 1 51.56 93 LEU A O 1
ATOM 699 N N . GLU A 1 94 ? -9.43 -28.828 -18.844 1 49.91 94 GLU A N 1
ATOM 700 C CA . GLU A 1 94 ? -8.391 -28.953 -17.828 1 49.91 94 GLU A CA 1
ATOM 701 C C . GLU A 1 94 ? -7.121 -28.219 -18.234 1 49.91 94 GLU A C 1
ATOM 703 O O . GLU A 1 94 ? -6.551 -28.5 -19.297 1 49.91 94 GLU A O 1
ATOM 708 N N . PRO A 1 95 ? -6.852 -27.078 -17.484 1 51.97 95 PRO A N 1
ATOM 709 C CA . PRO A 1 95 ? -5.777 -26.172 -17.891 1 51.97 95 PRO A CA 1
ATOM 710 C C . PRO A 1 95 ? -4.391 -26.781 -17.734 1 51.97 95 PRO A C 1
ATOM 712 O O . PRO A 1 95 ? -3.381 -26.094 -17.922 1 51.97 95 PRO A O 1
ATOM 715 N N . THR A 1 96 ? -4.23 -28.125 -17.141 1 54.28 96 THR A N 1
ATOM 716 C CA . THR A 1 96 ? -2.848 -28.531 -16.891 1 54.28 96 THR A CA 1
ATOM 717 C C . THR A 1 96 ? -2.426 -29.625 -17.859 1 54.28 96 THR A C 1
ATOM 719 O O . THR A 1 96 ? -3.248 -30.438 -18.281 1 54.28 96 THR A O 1
ATOM 722 N N . GLY A 1 97 ? -1.297 -29.672 -18.297 1 50.25 97 GLY A N 1
ATOM 723 C CA . GLY A 1 97 ? -0.635 -30.703 -19.094 1 50.25 97 GLY A CA 1
ATOM 724 C C . GLY A 1 97 ? -0.763 -30.469 -20.594 1 50.25 97 GLY A C 1
ATOM 725 O O . GLY A 1 97 ? -1.187 -29.406 -21.031 1 50.25 97 GLY A O 1
ATOM 726 N N . SER A 1 98 ? -0.284 -31.391 -21.469 1 45.44 98 SER A N 1
ATOM 727 C CA . SER A 1 98 ? -0.073 -31.406 -22.906 1 45.44 98 SER A CA 1
ATOM 728 C C . SER A 1 98 ? -1.384 -31.203 -23.656 1 45.44 98 SER A C 1
ATOM 730 O O . SER A 1 98 ? -1.381 -30.969 -24.875 1 45.44 98 SER A O 1
ATOM 732 N N . ALA A 1 99 ? -2.455 -31.375 -22.969 1 47.53 99 ALA A N 1
ATOM 733 C CA . ALA A 1 99 ? -3.703 -31.391 -23.719 1 47.53 99 ALA A CA 1
ATOM 734 C C . ALA A 1 99 ? -4.242 -29.969 -23.906 1 47.53 99 ALA A C 1
ATOM 736 O O . ALA A 1 99 ? -5.285 -29.781 -24.547 1 47.53 99 ALA A O 1
ATOM 737 N N . LEU A 1 100 ? -3.566 -29.031 -23.234 1 55.59 100 LEU A N 1
ATOM 738 C CA . LEU A 1 100 ? -4.082 -27.672 -23.25 1 55.59 100 LEU A CA 1
ATOM 739 C C . LEU A 1 100 ? -3.904 -27.047 -24.641 1 55.59 100 LEU A C 1
ATOM 741 O O . LEU A 1 100 ? -2.848 -27.188 -25.25 1 55.59 100 LEU A O 1
ATOM 745 N N . ASN A 1 101 ? -5.023 -26.812 -25.25 1 61.41 101 ASN A N 1
ATOM 746 C CA . ASN A 1 101 ? -5.008 -26.062 -26.5 1 61.41 101 ASN A CA 1
ATOM 747 C C . ASN A 1 101 ? -4.316 -24.719 -26.344 1 61.41 101 ASN A C 1
ATOM 749 O O . ASN A 1 101 ? -4.934 -23.734 -25.906 1 61.41 101 ASN A O 1
ATOM 753 N N . ILE A 1 102 ? -2.977 -24.688 -26.344 1 70.31 102 ILE A N 1
ATOM 754 C CA . ILE A 1 102 ? -2.127 -23.5 -26.281 1 70.31 102 ILE A CA 1
ATOM 755 C C . ILE A 1 102 ? -2.729 -22.391 -27.156 1 70.31 102 ILE A C 1
ATOM 757 O O . ILE A 1 102 ? -2.637 -21.219 -26.812 1 70.31 102 ILE A O 1
ATOM 761 N N . SER A 1 103 ? -3.41 -22.859 -28.203 1 71.94 103 SER A N 1
ATOM 762 C CA . SER A 1 103 ? -4.02 -21.891 -29.094 1 71.94 103 SER A CA 1
ATOM 763 C C . SER A 1 103 ? -5.086 -21.078 -28.375 1 71.94 103 SER A C 1
ATOM 765 O O . SER A 1 103 ? -5.211 -19.875 -28.609 1 71.94 103 SER A O 1
ATOM 767 N N . SER A 1 104 ? -5.758 -21.703 -27.469 1 71 104 SER A N 1
ATOM 768 C CA . SER A 1 104 ? -6.797 -20.984 -26.75 1 71 104 SER A CA 1
ATOM 769 C C . SER A 1 104 ? -6.191 -19.969 -25.781 1 71 104 SER A C 1
ATOM 771 O O . SER A 1 104 ? -6.746 -18.891 -25.578 1 71 104 SER A O 1
ATOM 773 N N . LEU A 1 105 ? -5.023 -20.312 -25.281 1 76.19 105 LEU A N 1
ATOM 774 C CA . LEU A 1 105 ? -4.355 -19.438 -24.328 1 76.19 105 LEU A CA 1
ATOM 775 C C . LEU A 1 105 ? -3.793 -18.203 -25.016 1 76.19 105 LEU A C 1
ATOM 777 O O . LEU A 1 105 ? -3.609 -17.156 -24.391 1 76.19 105 LEU A O 1
ATOM 781 N N . LEU A 1 106 ? -3.582 -18.281 -26.312 1 75.25 106 LEU A N 1
ATOM 782 C CA . LEU A 1 106 ? -2.889 -17.219 -27.016 1 75.25 106 LEU A CA 1
ATOM 783 C C . LEU A 1 106 ? -3.846 -16.469 -27.953 1 75.25 106 LEU A C 1
ATOM 785 O O . LEU A 1 106 ? -3.412 -15.68 -28.781 1 75.25 106 LEU A O 1
ATOM 789 N N . SER A 1 107 ? -5.133 -16.781 -27.812 1 72.69 107 SER A N 1
ATOM 790 C CA . SER A 1 107 ? -6.105 -16.078 -28.641 1 72.69 107 SER A CA 1
ATOM 791 C C . SER A 1 107 ? -6.215 -14.617 -28.234 1 72.69 107 SER A C 1
ATOM 793 O O . SER A 1 107 ? -6.168 -14.281 -27.062 1 72.69 107 SER A O 1
ATOM 795 N N . SER A 1 108 ? -5.996 -13.703 -29.219 1 63.41 108 SER A N 1
ATOM 796 C CA . SER A 1 108 ? -6.055 -12.258 -29 1 63.41 108 SER A CA 1
ATOM 797 C C . SER A 1 108 ? -7.41 -11.836 -28.438 1 63.41 108 SER A C 1
ATOM 799 O O . SER A 1 108 ? -7.559 -10.727 -27.922 1 63.41 108 SER A O 1
ATOM 801 N N . ASN A 1 109 ? -8.391 -12.641 -28.641 1 54.94 109 ASN A N 1
ATOM 802 C CA . ASN A 1 109 ? -9.711 -12.266 -28.141 1 54.94 109 ASN A CA 1
ATOM 803 C C . ASN A 1 109 ? -9.742 -12.227 -26.609 1 54.94 109 ASN A C 1
ATOM 805 O O . ASN A 1 109 ? -9.25 -13.148 -25.953 1 54.94 109 ASN A O 1
ATOM 809 N N . PRO A 1 110 ? -9.719 -11.023 -26.141 1 47.59 110 PRO A N 1
ATOM 810 C CA . PRO A 1 110 ? -9.812 -11.016 -24.688 1 47.59 110 PRO A CA 1
ATOM 811 C C . PRO A 1 110 ? -10.656 -12.18 -24.156 1 47.59 110 PRO A C 1
ATOM 813 O O . PRO A 1 110 ? -11.578 -12.641 -24.828 1 47.59 110 PRO A O 1
ATOM 816 N N . VAL A 1 111 ? -10.039 -13.016 -23.453 1 43.5 111 VAL A N 1
ATOM 817 C CA . VAL A 1 111 ? -10.961 -13.953 -22.812 1 43.5 111 VAL A CA 1
ATOM 818 C C . VAL A 1 111 ? -12.352 -13.328 -22.734 1 43.5 111 VAL A C 1
ATOM 820 O O . VAL A 1 111 ? -12.617 -12.5 -21.859 1 43.5 111 VAL A O 1
ATOM 823 N N . SER A 1 112 ? -12.688 -12.648 -23.781 1 36.5 112 SER A N 1
ATOM 824 C CA . SER A 1 112 ? -14.055 -12.156 -23.812 1 36.5 112 SER A CA 1
ATOM 825 C C . SER A 1 112 ? -15 -13.094 -23.078 1 36.5 112 SER A C 1
ATOM 827 O O . SER A 1 112 ? -14.875 -14.312 -23.172 1 36.5 112 SER A O 1
ATOM 829 N N . GLU A 1 113 ? -15.352 -12.688 -22.062 1 39.56 113 GLU A N 1
ATOM 830 C CA . GLU A 1 113 ? -16.641 -13.203 -21.609 1 39.56 113 GLU A CA 1
ATOM 831 C C . GLU A 1 113 ? -17.531 -13.578 -22.797 1 39.56 113 GLU A C 1
ATOM 833 O O . GLU A 1 113 ? -17.922 -12.711 -23.578 1 39.56 113 GLU A O 1
ATOM 838 N N . VAL A 1 114 ? -17.078 -14.398 -23.672 1 34.34 114 VAL A N 1
ATOM 839 C CA . VAL A 1 114 ? -18.234 -14.734 -24.5 1 34.34 114 VAL A CA 1
ATOM 840 C C . VAL A 1 114 ? -19.516 -14.305 -23.781 1 34.34 114 VAL A C 1
ATOM 842 O O . VAL A 1 114 ? -19.922 -14.945 -22.812 1 34.34 114 VAL A O 1
ATOM 845 N N . LYS A 1 115 ? -19.578 -13.078 -23.688 1 39.19 115 LYS A N 1
ATOM 846 C CA . LYS A 1 115 ? -21 -12.773 -23.469 1 39.19 115 LYS A CA 1
ATOM 847 C C . LYS A 1 115 ? -21.891 -13.727 -24.25 1 39.19 115 LYS A C 1
ATOM 849 O O . LYS A 1 115 ? -22.234 -13.453 -25.406 1 39.19 115 LYS A O 1
ATOM 854 N N . LYS A 1 116 ? -21.484 -14.938 -24.203 1 42.72 116 LYS A N 1
ATOM 855 C CA . LYS A 1 116 ? -22.641 -15.664 -24.703 1 42.72 116 LYS A CA 1
ATOM 856 C C . LYS A 1 116 ? -23.938 -14.883 -24.453 1 42.72 116 LYS A C 1
ATOM 858 O O . LYS A 1 116 ? -24.266 -14.57 -23.312 1 42.72 116 LYS A O 1
ATOM 863 N N . GLN A 1 117 ? -24.078 -14.148 -25.328 1 45.12 117 GLN A N 1
ATOM 864 C CA . GLN A 1 117 ? -25.422 -13.586 -25.25 1 45.12 117 GLN A CA 1
ATOM 865 C C . GLN A 1 117 ? -26.375 -14.516 -24.484 1 45.12 117 GLN A C 1
ATOM 867 O O . GLN A 1 117 ? -26.5 -15.695 -24.812 1 45.12 117 GLN A O 1
ATOM 872 N N . ARG A 1 118 ? -26.469 -14.164 -23.219 1 55.78 118 ARG A N 1
ATOM 873 C CA . ARG A 1 118 ? -27.484 -14.828 -22.422 1 55.78 118 ARG A CA 1
ATOM 874 C C . ARG A 1 118 ? -28.672 -15.25 -23.297 1 55.78 118 ARG A C 1
ATOM 876 O O . ARG A 1 118 ? -29.281 -14.414 -23.969 1 55.78 118 ARG A O 1
ATOM 883 N N . CYS A 1 119 ? -28.531 -16.5 -23.641 1 64.12 119 CYS A N 1
ATOM 884 C CA . CYS A 1 119 ? -29.781 -16.938 -24.234 1 64.12 119 CYS A CA 1
ATOM 885 C C . CYS A 1 119 ? -30.969 -16.328 -23.516 1 64.12 119 CYS A C 1
ATOM 887 O O . CYS A 1 119 ? -31.062 -16.406 -22.281 1 64.12 119 CYS A O 1
ATOM 889 N N . PRO A 1 120 ? -31.609 -15.453 -24.172 1 65.19 120 PRO A N 1
ATOM 890 C CA . PRO A 1 120 ? -32.781 -14.828 -23.531 1 65.19 120 PRO A CA 1
ATOM 891 C C . PRO A 1 120 ? -33.688 -15.844 -22.828 1 65.19 120 PRO A C 1
ATOM 893 O O . PRO A 1 120 ? -34.469 -15.477 -21.969 1 65.19 120 PRO A O 1
ATOM 896 N N . HIS A 1 121 ? -33.406 -17.094 -23.172 1 71.94 121 HIS A N 1
ATOM 897 C CA . HIS A 1 121 ? -34.281 -18.109 -22.594 1 71.94 121 HIS A CA 1
ATOM 898 C C . HIS A 1 121 ? -33.562 -18.859 -21.469 1 71.94 121 HIS A C 1
ATOM 900 O O . HIS A 1 121 ? -34.062 -19.859 -20.969 1 71.94 121 HIS A O 1
ATOM 906 N N . SER A 1 122 ? -32.5 -18.25 -21.047 1 86.81 122 SER A N 1
ATOM 907 C CA . SER A 1 122 ? -31.75 -18.953 -20.016 1 86.81 122 SER A CA 1
ATOM 908 C C . SER A 1 122 ? -32.188 -18.5 -18.625 1 86.81 122 SER A C 1
ATOM 910 O O . SER A 1 122 ? -32.594 -17.344 -18.438 1 86.81 122 SER A O 1
ATOM 912 N N . ALA A 1 123 ? -32.312 -19.469 -17.75 1 94.12 123 ALA A N 1
ATOM 913 C CA . ALA A 1 123 ? -32.562 -19.172 -16.344 1 94.12 123 ALA A CA 1
ATOM 914 C C . ALA A 1 123 ? -31.266 -19.031 -15.562 1 94.12 123 ALA A C 1
ATOM 916 O O . ALA A 1 123 ? -30.328 -19.797 -15.781 1 94.12 123 ALA A O 1
ATOM 917 N N . THR A 1 124 ? -31.25 -18.062 -14.68 1 94.94 124 THR A N 1
ATOM 918 C CA . THR A 1 124 ? -30.078 -17.844 -13.836 1 94.94 124 THR A CA 1
ATOM 919 C C . THR A 1 124 ? -30.156 -18.703 -12.57 1 94.94 124 THR A C 1
ATOM 921 O O . THR A 1 124 ? -31.219 -18.812 -11.953 1 94.94 124 THR A O 1
ATOM 924 N N . VAL A 1 125 ? -29.031 -19.328 -12.25 1 97.25 125 VAL A N 1
ATOM 925 C CA . VAL A 1 125 ? -28.953 -20.094 -11 1 97.25 125 VAL A CA 1
ATOM 926 C C . VAL A 1 125 ? -28.641 -19.156 -9.844 1 97.25 125 VAL A C 1
ATOM 928 O O . VAL A 1 125 ? -27.531 -18.641 -9.727 1 97.25 125 VAL A O 1
ATOM 931 N N . LEU A 1 126 ? -29.547 -19.062 -8.938 1 96 126 LEU A N 1
ATOM 932 C CA . LEU A 1 126 ? -29.453 -18.094 -7.852 1 96 126 LEU A CA 1
ATOM 933 C C . LEU A 1 126 ? -28.797 -18.703 -6.625 1 96 126 LEU A C 1
ATOM 935 O O . LEU A 1 126 ? -28.109 -18.016 -5.859 1 96 126 LEU A O 1
ATOM 939 N N . ARG A 1 127 ? -29.078 -19.922 -6.434 1 96.5 127 ARG A N 1
ATOM 940 C CA . ARG A 1 127 ? -28.594 -20.656 -5.266 1 96.5 127 ARG A CA 1
ATOM 941 C C . ARG A 1 127 ? -28.672 -22.156 -5.496 1 96.5 127 ARG A C 1
ATOM 943 O O . ARG A 1 127 ? -29.531 -22.641 -6.242 1 96.5 127 ARG A O 1
ATOM 950 N N . VAL A 1 128 ? -27.766 -22.828 -4.977 1 97.62 128 VAL A N 1
ATOM 951 C CA . VAL A 1 128 ? -27.812 -24.297 -4.984 1 97.62 128 VAL A CA 1
ATOM 952 C C . VAL A 1 128 ? -27.562 -24.828 -3.576 1 97.62 128 VAL A C 1
ATOM 954 O O . VAL A 1 128 ? -26.578 -24.469 -2.934 1 97.62 128 VAL A O 1
ATOM 957 N N . ILE A 1 129 ? -28.469 -25.672 -3.049 1 95.44 129 ILE A N 1
ATOM 958 C CA . ILE A 1 129 ? -28.297 -26.234 -1.716 1 95.44 129 ILE A CA 1
ATOM 959 C C . ILE A 1 129 ? -28.469 -27.75 -1.78 1 95.44 129 ILE A C 1
ATOM 961 O O . ILE A 1 129 ? -29.109 -28.266 -2.695 1 95.44 129 ILE A O 1
ATOM 965 N N . ARG A 1 130 ? -27.859 -28.375 -0.873 1 93.44 130 ARG A N 1
ATOM 966 C CA . ARG A 1 130 ? -28.031 -29.828 -0.746 1 93.44 130 ARG A CA 1
ATOM 967 C C . ARG A 1 130 ? -29.172 -30.156 0.206 1 93.44 130 ARG A C 1
ATOM 969 O O . ARG A 1 130 ? -29.25 -29.609 1.312 1 93.44 130 ARG A O 1
ATOM 976 N N . ARG A 1 131 ? -30.094 -30.891 -0.153 1 92.38 131 ARG A N 1
ATOM 977 C CA . ARG A 1 131 ? -31.172 -31.438 0.652 1 92.38 131 ARG A CA 1
ATOM 978 C C . ARG A 1 131 ? -31.219 -32.969 0.549 1 92.38 131 ARG A C 1
ATOM 980 O O . ARG A 1 131 ? -31.75 -33.5 -0.422 1 92.38 131 ARG A O 1
ATOM 987 N N . GLY A 1 132 ? -30.656 -33.594 1.606 1 87.12 132 GLY A N 1
ATOM 988 C CA . GLY A 1 132 ? -30.516 -35.031 1.513 1 87.12 132 GLY A CA 1
ATOM 989 C C . GLY A 1 132 ? -29.578 -35.469 0.401 1 87.12 132 GLY A C 1
ATOM 990 O O . GLY A 1 132 ? -28.438 -35.031 0.339 1 87.12 132 GLY A O 1
ATOM 991 N N . CYS A 1 133 ? -30.109 -36.25 -0.524 1 87.62 133 CYS A N 1
ATOM 992 C CA . CYS A 1 133 ? -29.281 -36.781 -1.608 1 87.62 133 CYS A CA 1
ATOM 993 C C . CYS A 1 133 ? -29.484 -35.969 -2.885 1 87.62 133 CYS A C 1
ATOM 995 O O . CYS A 1 133 ? -28.938 -36.312 -3.938 1 87.62 133 CYS A O 1
ATOM 997 N N . GLU A 1 134 ? -30.234 -34.844 -2.762 1 93.19 134 GLU A N 1
ATOM 998 C CA . GLU A 1 134 ? -30.531 -34.062 -3.947 1 93.19 134 GLU A CA 1
ATOM 999 C C . GLU A 1 134 ? -29.859 -32.688 -3.877 1 93.19 134 GLU A C 1
ATOM 1001 O O . GLU A 1 134 ? -29.625 -32.156 -2.789 1 93.19 134 GLU A O 1
ATOM 1006 N N . ALA A 1 135 ? -29.516 -32.219 -5.02 1 96.25 135 ALA A N 1
ATOM 1007 C CA . ALA A 1 135 ? -29.141 -30.812 -5.156 1 96.25 135 ALA A CA 1
ATOM 1008 C C . ALA A 1 135 ? -30.328 -29.969 -5.621 1 96.25 135 ALA A C 1
ATOM 1010 O O . ALA A 1 135 ? -30.891 -30.234 -6.688 1 96.25 135 ALA A O 1
ATOM 1011 N N . VAL A 1 136 ? -30.688 -29.031 -4.777 1 97.38 136 VAL A N 1
ATOM 1012 C CA . VAL A 1 136 ? -31.812 -28.156 -5.094 1 97.38 136 VAL A CA 1
ATOM 1013 C C . VAL A 1 136 ? -31.281 -26.844 -5.668 1 97.38 136 VAL A C 1
ATOM 1015 O O . VAL A 1 136 ? -30.5 -26.141 -5.023 1 97.38 136 VAL A O 1
ATOM 1018 N N . HIS A 1 137 ? -31.75 -26.5 -6.906 1 98.12 137 HIS A N 1
ATOM 1019 C CA . HIS A 1 137 ? -31.328 -25.281 -7.594 1 98.12 137 HIS A CA 1
ATOM 1020 C C . HIS A 1 137 ? -32.438 -24.234 -7.582 1 98.12 137 HIS A C 1
ATOM 1022 O O . HIS A 1 137 ? -33.562 -24.531 -7.984 1 98.12 137 HIS A O 1
ATOM 1028 N N . TYR A 1 138 ? -32.156 -23.078 -7.129 1 97.38 138 TYR A N 1
ATOM 1029 C CA . TYR A 1 138 ? -33.094 -21.969 -7.215 1 97.38 138 TYR A CA 1
ATOM 1030 C C . TYR A 1 138 ? -32.844 -21.141 -8.484 1 97.38 138 TYR A C 1
ATOM 1032 O O . TYR A 1 138 ? -31.812 -20.5 -8.625 1 97.38 138 TYR A O 1
ATOM 1040 N N . LEU A 1 139 ? -33.875 -21.188 -9.375 1 97.19 139 LEU A N 1
ATOM 1041 C CA . LEU A 1 139 ? -33.75 -20.531 -10.672 1 97.19 139 LEU A CA 1
ATOM 1042 C C . LEU A 1 139 ? -34.781 -19.406 -10.797 1 97.19 139 LEU A C 1
ATOM 1044 O O . LEU A 1 139 ? -35.844 -19.469 -10.188 1 97.19 139 LEU A O 1
ATOM 1048 N N . ASP A 1 140 ? -34.5 -18.484 -11.648 1 94.56 140 ASP A N 1
ATOM 1049 C CA . ASP A 1 140 ? -35.406 -17.375 -11.82 1 94.56 140 ASP A CA 1
ATOM 1050 C C . ASP A 1 140 ? -36.469 -17.672 -12.906 1 94.56 140 ASP A C 1
ATOM 1052 O O . ASP A 1 140 ? -37.312 -16.844 -13.18 1 94.56 140 ASP A O 1
ATOM 1056 N N . ALA A 1 141 ? -36.375 -18.844 -13.531 1 93.62 141 ALA A N 1
ATOM 1057 C CA . ALA A 1 141 ? -37.344 -19.297 -14.484 1 93.62 141 ALA A CA 1
ATOM 1058 C C . ALA A 1 141 ? -37.688 -20.781 -14.273 1 93.62 141 ALA A C 1
ATOM 1060 O O . ALA A 1 141 ? -36.875 -21.516 -13.695 1 93.62 141 ALA A O 1
ATOM 1061 N N . ALA A 1 142 ? -38.812 -21.203 -14.789 1 94.5 142 ALA A N 1
ATOM 1062 C CA . ALA A 1 142 ? -39.281 -22.578 -14.602 1 94.5 142 ALA A CA 1
ATOM 1063 C C . ALA A 1 142 ? -38.938 -23.438 -15.812 1 94.5 142 ALA A C 1
ATOM 1065 O O . ALA A 1 142 ? -38.75 -22.922 -16.922 1 94.5 142 ALA A O 1
ATOM 1066 N N . PHE A 1 143 ? -38.781 -24.672 -15.5 1 94.62 143 PHE A N 1
ATOM 1067 C CA . PHE A 1 143 ? -38.625 -25.688 -16.531 1 94.62 143 PHE A CA 1
ATOM 1068 C C . PHE A 1 143 ? -39.562 -26.859 -16.312 1 94.62 143 PHE A C 1
ATOM 1070 O O . PHE A 1 143 ? -39.812 -27.266 -15.172 1 94.62 143 PHE A O 1
ATOM 1077 N N . PRO A 1 144 ? -40.188 -27.359 -17.359 1 93.44 144 PRO A N 1
ATOM 1078 C CA . PRO A 1 144 ? -41.062 -28.516 -17.172 1 93.44 144 PRO A CA 1
ATOM 1079 C C . PRO A 1 144 ? -40.312 -29.781 -16.781 1 93.44 144 PRO A C 1
ATOM 1081 O O . PRO A 1 144 ? -39.219 -30.031 -17.281 1 93.44 144 PRO A O 1
ATOM 1084 N N . ALA A 1 145 ? -40.906 -30.594 -15.875 1 96.31 145 ALA A N 1
ATOM 1085 C CA . ALA A 1 145 ? -40.344 -31.891 -15.508 1 96.31 145 ALA A CA 1
ATOM 1086 C C . ALA A 1 145 ? -40.125 -32.75 -16.75 1 96.31 145 ALA A C 1
ATOM 1088 O O . ALA A 1 145 ? -40.969 -32.812 -17.641 1 96.31 145 ALA A O 1
ATOM 1089 N N . GLY A 1 146 ? -39 -33.312 -16.812 1 95.88 146 GLY A N 1
ATOM 1090 C CA . GLY A 1 146 ? -38.656 -34.188 -17.938 1 95.88 146 GLY A CA 1
ATOM 1091 C C . GLY A 1 146 ? -37.906 -33.469 -19.031 1 95.88 146 GLY A C 1
ATOM 1092 O O . GLY A 1 146 ? -37.344 -34.125 -19.906 1 95.88 146 GLY A O 1
ATOM 1093 N N . ALA A 1 147 ? -37.875 -32.219 -18.984 1 93.81 147 ALA A N 1
ATOM 1094 C CA . ALA A 1 147 ? -37.219 -31.453 -20.016 1 93.81 147 ALA A CA 1
ATOM 1095 C C . ALA A 1 147 ? -35.688 -31.656 -19.969 1 93.81 147 ALA A C 1
ATOM 1097 O O . ALA A 1 147 ? -35.094 -31.719 -18.891 1 93.81 147 ALA A O 1
ATOM 1098 N N . ALA A 1 148 ? -35.125 -31.781 -21.203 1 94.44 148 ALA A N 1
ATOM 1099 C CA . ALA A 1 148 ? -33.656 -31.781 -21.312 1 94.44 148 ALA A CA 1
ATOM 1100 C C . ALA A 1 148 ? -33.125 -30.359 -21.266 1 94.44 148 ALA A C 1
ATOM 1102 O O . ALA A 1 148 ? -33.625 -29.469 -21.953 1 94.44 148 ALA A O 1
ATOM 1103 N N . VAL A 1 149 ? -32.062 -30.188 -20.422 1 94 149 VAL A N 1
ATOM 1104 C CA . VAL A 1 149 ? -31.516 -28.844 -20.266 1 94 149 VAL A CA 1
ATOM 1105 C C . VAL A 1 149 ? -30 -28.891 -20.375 1 94 149 VAL A C 1
ATOM 1107 O O . VAL A 1 149 ? -29.391 -29.953 -20.219 1 94 149 VAL A O 1
ATOM 1110 N N . LEU A 1 150 ? -29.406 -27.75 -20.734 1 92.81 150 LEU A N 1
ATOM 1111 C CA . LEU A 1 150 ? -27.969 -27.531 -20.703 1 92.81 150 LEU A CA 1
ATOM 1112 C C . LEU A 1 150 ? -27.594 -26.609 -19.547 1 92.81 150 LEU A C 1
ATOM 1114 O O . LEU A 1 150 ? -28.078 -25.484 -19.453 1 92.81 150 LEU A O 1
ATOM 1118 N N . GLN A 1 151 ? -26.766 -27.156 -18.625 1 94.5 151 GLN A N 1
ATOM 1119 C CA . GLN A 1 151 ? -26.203 -26.359 -17.531 1 94.5 151 GLN A CA 1
ATOM 1120 C C . GLN A 1 151 ? -24.875 -25.734 -17.953 1 94.5 151 GLN A C 1
ATOM 1122 O O . GLN A 1 151 ? -24.016 -26.406 -18.516 1 94.5 151 GLN A O 1
ATOM 1127 N N . THR A 1 152 ? -24.75 -24.422 -17.734 1 92.88 152 THR A N 1
ATOM 1128 C CA . THR A 1 152 ? -23.484 -23.719 -17.984 1 92.88 152 THR A CA 1
ATOM 1129 C C . THR A 1 152 ? -22.984 -23.062 -16.703 1 92.88 152 THR A C 1
ATOM 1131 O O . THR A 1 152 ? -23.656 -22.219 -16.125 1 92.88 152 THR A O 1
ATOM 1134 N N . LEU A 1 153 ? -21.766 -23.375 -16.359 1 95 153 LEU A N 1
ATOM 1135 C CA . LEU A 1 153 ? -21.172 -22.969 -15.102 1 95 153 LEU A CA 1
ATOM 1136 C C . LEU A 1 153 ? -20.562 -21.562 -15.227 1 95 153 LEU A C 1
ATOM 1138 O O . LEU A 1 153 ? -19.953 -21.234 -16.25 1 95 153 LEU A O 1
ATOM 1142 N N . ASP A 1 154 ? -20.797 -20.703 -14.141 1 94 154 ASP A N 1
ATOM 1143 C CA . ASP A 1 154 ? -19.906 -19.578 -13.953 1 94 154 ASP A CA 1
ATOM 1144 C C . ASP A 1 154 ? -18.5 -20.047 -13.586 1 94 154 ASP A C 1
ATOM 1146 O O . ASP A 1 154 ? -18.188 -20.203 -12.406 1 94 154 ASP A O 1
ATOM 1150 N N . TRP A 1 155 ? -17.719 -20.172 -14.562 1 93 155 TRP A N 1
ATOM 1151 C CA . TRP A 1 155 ? -16.422 -20.812 -14.383 1 93 155 TRP A CA 1
ATOM 1152 C C . TRP A 1 155 ? -15.539 -19.984 -13.453 1 93 155 TRP A C 1
ATOM 1154 O O . TRP A 1 155 ? -14.781 -20.531 -12.648 1 93 155 TRP A O 1
ATOM 1164 N N . GLN A 1 156 ? -15.555 -18.688 -13.594 1 92.5 156 GLN A N 1
ATOM 1165 C CA . GLN A 1 156 ? -14.727 -17.844 -12.742 1 92.5 156 GLN A CA 1
ATOM 1166 C C . GLN A 1 156 ? -15.016 -18.094 -11.266 1 92.5 156 GLN A C 1
ATOM 1168 O O . GLN A 1 156 ? -14.094 -18.188 -10.453 1 92.5 156 GLN A O 1
ATOM 1173 N N . ARG A 1 157 ? -16.281 -18.219 -10.961 1 95.31 157 ARG A N 1
ATOM 1174 C CA . ARG A 1 157 ? -16.688 -18.484 -9.586 1 95.31 157 ARG A CA 1
ATOM 1175 C C . ARG A 1 157 ? -16.203 -19.859 -9.141 1 95.31 157 ARG A C 1
ATOM 1177 O O . ARG A 1 157 ? -15.656 -20.016 -8.047 1 95.31 157 ARG A O 1
ATOM 1184 N N . ARG A 1 158 ? -16.375 -20.938 -9.977 1 95.88 158 ARG A N 1
ATOM 1185 C CA . ARG A 1 158 ? -15.93 -22.297 -9.672 1 95.88 158 ARG A CA 1
ATOM 1186 C C . ARG A 1 158 ? -14.422 -22.328 -9.453 1 95.88 158 ARG A C 1
ATOM 1188 O O . ARG A 1 158 ? -13.945 -22.891 -8.453 1 95.88 158 ARG A O 1
ATOM 1195 N N . GLU A 1 159 ? -13.711 -21.734 -10.383 1 94.94 159 GLU A N 1
ATOM 1196 C CA . GLU A 1 159 ? -12.25 -21.734 -10.297 1 94.94 159 GLU A CA 1
ATOM 1197 C C . GLU A 1 159 ? -11.773 -21.047 -9.016 1 94.94 159 GLU A C 1
ATOM 1199 O O . GLU A 1 159 ? -10.859 -21.531 -8.352 1 94.94 159 GLU A O 1
ATOM 1204 N N . ASP A 1 160 ? -12.383 -19.984 -8.742 1 96.12 160 ASP A N 1
ATOM 1205 C CA . ASP A 1 160 ? -12.047 -19.25 -7.535 1 96.12 160 ASP A CA 1
ATOM 1206 C C . ASP A 1 160 ? -12.219 -20.109 -6.289 1 96.12 160 ASP A C 1
ATOM 1208 O O . ASP A 1 160 ? -11.32 -20.188 -5.449 1 96.12 160 ASP A O 1
ATOM 1212 N N . HIS A 1 161 ? -13.297 -20.719 -6.168 1 97.06 161 HIS A N 1
ATOM 1213 C CA . HIS A 1 161 ? -13.578 -21.562 -5.004 1 97.06 161 HIS A CA 1
ATOM 1214 C C . HIS A 1 161 ? -12.633 -22.75 -4.945 1 97.06 161 HIS A C 1
ATOM 1216 O O . HIS A 1 161 ? -12.188 -23.141 -3.861 1 97.06 161 HIS A O 1
ATOM 1222 N N . MET A 1 162 ? -12.359 -23.328 -6.086 1 97.25 162 MET A N 1
ATOM 1223 C CA . MET A 1 162 ? -11.43 -24.453 -6.125 1 97.25 162 MET A CA 1
ATOM 1224 C C . MET A 1 162 ? -10.047 -24.031 -5.637 1 97.25 162 MET A C 1
ATOM 1226 O O . MET A 1 162 ? -9.398 -24.766 -4.898 1 97.25 162 MET A O 1
ATOM 1230 N N . GLN A 1 163 ? -9.633 -22.859 -6.074 1 97.75 163 GLN A N 1
ATOM 1231 C CA . GLN A 1 163 ? -8.328 -22.359 -5.66 1 97.75 163 GLN A CA 1
ATOM 1232 C C . GLN A 1 163 ? -8.273 -22.156 -4.148 1 97.75 163 GLN A C 1
ATOM 1234 O O . GLN A 1 163 ? -7.324 -22.594 -3.494 1 97.75 163 GLN A O 1
ATOM 1239 N N . GLN A 1 164 ? -9.266 -21.5 -3.625 1 98.25 164 GLN A N 1
ATOM 1240 C CA . GLN A 1 164 ? -9.266 -21.219 -2.191 1 98.2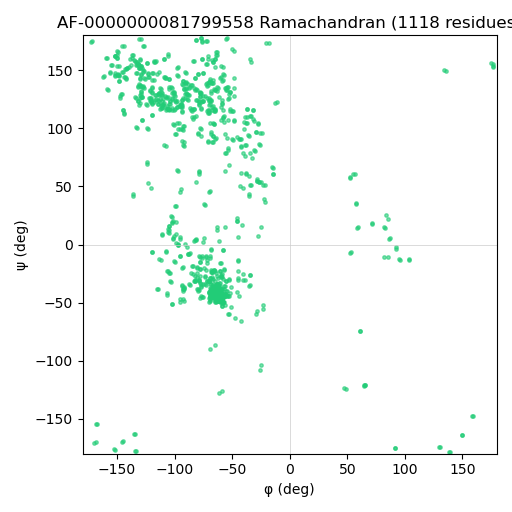5 164 GLN A CA 1
ATOM 1241 C C . GLN A 1 164 ? -9.375 -22.516 -1.382 1 98.25 164 GLN A C 1
ATOM 1243 O O . GLN A 1 164 ? -8.68 -22.672 -0.379 1 98.25 164 GLN A O 1
ATOM 1248 N N . HIS A 1 165 ? -10.211 -23.391 -1.807 1 97.62 165 HIS A N 1
ATOM 1249 C CA . HIS A 1 165 ? -10.438 -24.641 -1.078 1 97.62 165 HIS A CA 1
ATOM 1250 C C . HIS A 1 165 ? -9.188 -25.5 -1.072 1 97.62 165 HIS A C 1
ATOM 1252 O O . HIS A 1 165 ? -8.789 -26.031 -0.026 1 97.62 165 HIS A O 1
ATOM 1258 N N . SER A 1 166 ? -8.594 -25.672 -2.236 1 97.69 166 SER A N 1
ATOM 1259 C CA . SER A 1 166 ? -7.363 -26.453 -2.332 1 97.69 166 SER A CA 1
ATOM 1260 C C . SER A 1 166 ? -6.238 -25.812 -1.528 1 97.69 166 SER A C 1
ATOM 1262 O O . SER A 1 166 ? -5.453 -26.516 -0.881 1 97.69 166 SER A O 1
ATOM 1264 N N . ALA A 1 167 ? -6.137 -24.484 -1.598 1 98.38 167 ALA A N 1
ATOM 1265 C CA . ALA A 1 167 ? -5.137 -23.766 -0.803 1 98.38 167 ALA A CA 1
ATOM 1266 C C . ALA A 1 167 ? -5.371 -23.984 0.689 1 98.38 167 ALA A C 1
ATOM 1268 O O . ALA A 1 167 ? -4.414 -24.094 1.463 1 98.38 167 ALA A O 1
ATOM 1269 N N . GLN A 1 168 ? -6.648 -23.953 1.113 1 97.88 168 GLN A N 1
ATOM 1270 C CA . GLN A 1 168 ? -6.992 -24.234 2.502 1 97.88 168 GLN A CA 1
ATOM 1271 C C . GLN A 1 168 ? -6.473 -25.609 2.93 1 97.88 168 GLN A C 1
ATOM 1273 O O . GLN A 1 168 ? -5.891 -25.75 4.008 1 97.88 168 GLN A O 1
ATOM 1278 N N . HIS A 1 169 ? -6.656 -26.625 2.07 1 96.75 169 HIS A N 1
ATOM 1279 C CA . HIS A 1 169 ? -6.129 -27.969 2.346 1 96.75 169 HIS A CA 1
ATOM 1280 C C . HIS A 1 169 ? -4.613 -27.938 2.51 1 96.75 169 HIS A C 1
ATOM 1282 O O . HIS A 1 169 ? -4.078 -28.531 3.449 1 96.75 169 HIS A O 1
ATOM 1288 N N . LEU A 1 170 ? -3.975 -27.281 1.634 1 96.31 170 LEU A N 1
ATOM 1289 C CA . LEU A 1 170 ? -2.518 -27.203 1.655 1 96.31 170 LEU A CA 1
ATOM 1290 C C . LEU A 1 170 ? -2.029 -26.516 2.924 1 96.31 170 LEU A C 1
ATOM 1292 O O . LEU A 1 170 ? -1.107 -27 3.584 1 96.31 170 LEU A O 1
ATOM 1296 N N . LEU A 1 171 ? -2.637 -25.391 3.252 1 97.5 171 LEU A N 1
ATOM 1297 C CA . LEU A 1 171 ? -2.258 -24.625 4.441 1 97.5 171 LEU A CA 1
ATOM 1298 C C . LEU A 1 171 ? -2.424 -25.484 5.699 1 97.5 171 LEU A C 1
ATOM 1300 O O . LEU A 1 171 ? -1.523 -25.531 6.539 1 97.5 171 LEU A O 1
ATOM 1304 N N . SER A 1 172 ? -3.541 -26.141 5.801 1 96.5 172 SER A N 1
ATOM 1305 C CA . SER A 1 172 ? -3.807 -27 6.945 1 96.5 172 SER A CA 1
ATOM 1306 C C . SER A 1 172 ? -2.766 -28.109 7.047 1 96.5 172 SER A C 1
ATOM 1308 O O . SER A 1 172 ? -2.232 -28.375 8.125 1 96.5 172 SER A O 1
ATOM 1310 N N . ALA A 1 173 ? -2.479 -28.75 5.926 1 94.94 173 ALA A N 1
ATOM 1311 C CA . ALA A 1 173 ? -1.543 -29.875 5.906 1 94.94 173 ALA A CA 1
ATOM 1312 C C . ALA A 1 173 ? -0.142 -29.422 6.316 1 94.94 173 ALA A C 1
ATOM 1314 O O . ALA A 1 173 ? 0.506 -30.078 7.141 1 94.94 173 ALA A O 1
ATOM 1315 N N . VAL A 1 174 ? 0.321 -28.312 5.781 1 95.5 174 VAL A N 1
ATOM 1316 C CA . VAL A 1 174 ? 1.671 -27.844 6.062 1 95.5 174 VAL A CA 1
ATOM 1317 C C . VAL A 1 174 ? 1.764 -27.375 7.512 1 95.5 174 VAL A C 1
ATOM 1319 O O . VAL A 1 174 ? 2.74 -27.656 8.203 1 95.5 174 VAL A O 1
ATOM 1322 N N . ALA A 1 175 ? 0.773 -26.641 8 1 96.44 175 ALA A N 1
ATOM 1323 C CA . ALA A 1 175 ? 0.776 -26.172 9.383 1 96.44 175 ALA A CA 1
ATOM 1324 C C . ALA A 1 175 ? 0.839 -27.328 10.359 1 96.44 175 ALA A C 1
ATOM 1326 O O . ALA A 1 175 ? 1.557 -27.281 11.359 1 96.44 175 ALA A O 1
ATOM 1327 N N . GLU A 1 176 ? 0.111 -28.328 10.094 1 94.44 176 GLU A N 1
ATOM 1328 C CA . GLU A 1 176 ? 0.085 -29.484 10.969 1 94.44 176 GLU A CA 1
ATOM 1329 C C . GLU A 1 176 ? 1.405 -30.25 10.914 1 94.44 176 GLU A C 1
ATOM 1331 O O . GLU A 1 176 ? 1.957 -30.625 11.953 1 94.44 176 GLU A O 1
ATOM 1336 N N . ARG A 1 177 ? 1.929 -30.484 9.781 1 91.44 177 ARG A N 1
ATOM 1337 C CA . ARG A 1 177 ? 3.119 -31.312 9.594 1 91.44 177 ARG A CA 1
ATOM 1338 C C . ARG A 1 177 ? 4.371 -30.578 10.07 1 91.44 177 ARG A C 1
ATOM 1340 O O . ARG A 1 177 ? 5.297 -31.203 10.586 1 91.44 177 ARG A O 1
ATOM 1347 N N . VAL A 1 178 ? 4.41 -29.281 9.898 1 92.12 178 VAL A N 1
ATOM 1348 C CA . VAL A 1 178 ? 5.617 -28.516 10.195 1 92.12 178 VAL A CA 1
ATOM 1349 C C . VAL A 1 178 ? 5.574 -28 11.633 1 92.12 178 VAL A C 1
ATOM 1351 O O . VAL A 1 178 ? 6.59 -28.016 12.328 1 92.12 178 VAL A O 1
ATOM 1354 N N . PHE A 1 179 ? 4.379 -27.609 12.125 1 93.56 179 PHE A N 1
ATOM 1355 C CA . PHE A 1 179 ? 4.312 -26.953 13.422 1 93.56 179 PHE A CA 1
ATOM 1356 C C . PHE A 1 179 ? 3.455 -27.75 14.398 1 93.56 179 PHE A C 1
ATOM 1358 O O . PHE A 1 179 ? 3.332 -27.375 15.57 1 93.56 179 PHE A O 1
ATOM 1365 N N . GLY A 1 180 ? 2.846 -28.75 13.914 1 93.44 180 GLY A N 1
ATOM 1366 C CA . GLY A 1 180 ? 1.916 -29.484 14.758 1 93.44 180 GLY A CA 1
ATOM 1367 C C . GLY A 1 180 ? 0.638 -28.719 15.039 1 93.44 180 GLY A C 1
ATOM 1368 O O . GLY A 1 180 ? -0.063 -29.016 16.016 1 93.44 180 GLY A O 1
ATOM 1369 N N . ALA A 1 181 ? 0.337 -27.766 14.297 1 95.56 181 ALA A N 1
ATOM 1370 C CA . ALA A 1 181 ? -0.846 -26.922 14.492 1 95.56 181 ALA A CA 1
ATOM 1371 C C . ALA A 1 181 ? -2.027 -27.453 13.68 1 95.56 181 ALA A C 1
ATOM 1373 O O . ALA A 1 181 ? -2.146 -27.172 12.484 1 95.56 181 ALA A O 1
ATOM 1374 N N . ARG A 1 182 ? -2.928 -28.109 14.32 1 95.19 182 ARG A N 1
ATOM 1375 C CA . ARG A 1 182 ? -4.078 -28.703 13.648 1 95.19 182 ARG A CA 1
ATOM 1376 C C . ARG A 1 182 ? -5.148 -27.656 13.359 1 95.19 182 ARG A C 1
ATOM 1378 O O . ARG A 1 182 ? -5.34 -26.719 14.141 1 95.19 182 ARG A O 1
ATOM 1385 N N . THR A 1 183 ? -5.84 -27.844 12.266 1 95.38 183 THR A N 1
ATOM 1386 C CA . THR A 1 183 ? -6.934 -26.953 11.906 1 95.38 183 THR A CA 1
ATOM 1387 C C . THR A 1 183 ? -8.188 -27.281 12.719 1 95.38 183 THR A C 1
ATOM 1389 O O . THR A 1 183 ? -8.602 -28.438 12.805 1 95.38 183 THR A O 1
ATOM 1392 N N . THR A 1 184 ? -8.781 -26.234 13.305 1 94.44 184 THR A N 1
ATOM 1393 C CA . THR A 1 184 ? -10 -26.422 14.086 1 94.44 184 THR A CA 1
ATOM 1394 C C . THR A 1 184 ? -11.227 -25.953 13.297 1 94.44 184 THR A C 1
ATOM 1396 O O . THR A 1 184 ? -12.328 -26.469 13.492 1 94.44 184 THR A O 1
ATOM 1399 N N . SER A 1 185 ? -11.023 -25.016 12.516 1 94.25 185 SER A N 1
ATOM 1400 C CA . SER A 1 185 ? -12.078 -24.516 11.656 1 94.25 185 SER A CA 1
ATOM 1401 C C . SER A 1 185 ? -11.508 -23.75 10.461 1 94.25 185 SER A C 1
ATOM 1403 O O . SER A 1 185 ? -10.328 -23.406 10.453 1 94.25 185 SER A O 1
ATOM 1405 N N . TRP A 1 186 ? -12.32 -23.609 9.422 1 95.44 186 TRP A N 1
ATOM 1406 C CA . TRP A 1 186 ? -11.922 -22.828 8.25 1 95.44 186 TRP A CA 1
ATOM 1407 C C . TRP A 1 186 ? -13.141 -22.188 7.582 1 95.44 186 TRP A C 1
ATOM 1409 O O . TRP A 1 186 ? -14.281 -22.562 7.863 1 95.44 186 TRP A O 1
ATOM 1419 N N . CYS A 1 187 ? -12.883 -21.141 6.77 1 95.38 187 CYS A N 1
ATOM 1420 C CA . CYS A 1 187 ? -13.938 -20.406 6.09 1 95.38 187 CYS A CA 1
ATOM 1421 C C . CYS A 1 187 ? -13.461 -19.891 4.738 1 95.38 187 CYS A C 1
ATOM 1423 O O . CYS A 1 187 ? -12.383 -19.297 4.641 1 95.38 187 CYS A O 1
ATOM 1425 N N . LEU A 1 188 ? -14.242 -20.203 3.674 1 96.81 188 LEU A N 1
ATOM 1426 C CA . LEU A 1 188 ? -14 -19.609 2.365 1 96.81 188 LEU A CA 1
ATOM 1427 C C . LEU A 1 188 ? -14.852 -18.359 2.176 1 96.81 188 LEU A C 1
ATOM 1429 O O . LEU A 1 188 ? -15.945 -18.422 1.608 1 96.81 188 LEU A O 1
ATOM 1433 N N . GLY A 1 189 ? -14.328 -17.219 2.58 1 93.88 189 GLY A N 1
ATOM 1434 C CA . GLY A 1 189 ? -15.047 -15.969 2.496 1 93.88 189 GLY A CA 1
ATOM 1435 C C . GLY A 1 189 ? -15.094 -15.398 1.092 1 93.88 189 GLY A C 1
ATOM 1436 O O . GLY A 1 189 ? -14.477 -15.938 0.174 1 93.88 189 GLY A O 1
ATOM 1437 N N . PRO A 1 190 ? -15.82 -14.289 0.887 1 92.69 190 PRO A N 1
ATOM 1438 C CA . PRO A 1 190 ? -15.977 -13.688 -0.439 1 92.69 190 PRO A CA 1
ATOM 1439 C C . PRO A 1 190 ? -14.672 -13.07 -0.963 1 92.69 190 PRO A C 1
ATOM 1441 O O . PRO A 1 190 ? -14.375 -13.172 -2.156 1 92.69 190 PRO A O 1
ATOM 1444 N N . ASP A 1 191 ? -13.891 -12.531 -0.034 1 93.12 191 ASP A N 1
A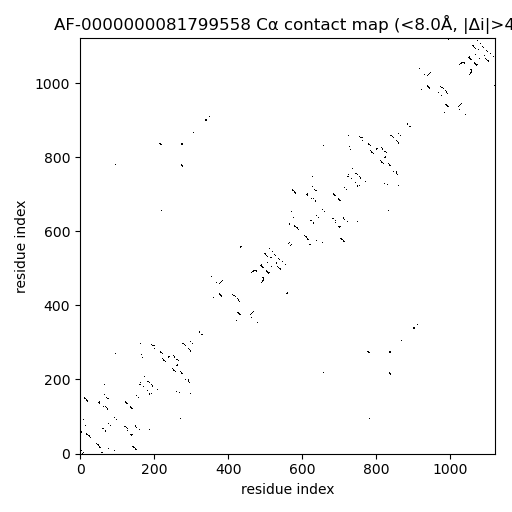TOM 1445 C CA . ASP A 1 191 ? -12.68 -11.852 -0.482 1 93.12 191 ASP A CA 1
ATOM 1446 C C . ASP A 1 191 ? -11.43 -12.57 0.017 1 93.12 191 ASP A C 1
ATOM 1448 O O . ASP A 1 191 ? -10.422 -12.648 -0.69 1 93.12 191 ASP A O 1
ATOM 1452 N N . THR A 1 192 ? -11.531 -13.062 1.256 1 96.69 192 THR A N 1
ATOM 1453 C CA . THR A 1 192 ? -10.414 -13.789 1.849 1 96.69 192 THR A CA 1
ATOM 1454 C C . THR A 1 192 ? -10.891 -15.094 2.477 1 96.69 192 THR A C 1
ATOM 1456 O O . THR A 1 192 ? -12.086 -15.266 2.738 1 96.69 192 THR A O 1
ATOM 1459 N N . SER A 1 193 ? -10.023 -16.016 2.582 1 98.12 193 SER A N 1
ATOM 1460 C CA . SER A 1 193 ? -10.273 -17.281 3.281 1 98.12 193 SER A CA 1
ATOM 1461 C C . SER A 1 193 ? -9.484 -17.344 4.586 1 98.12 193 SER A C 1
ATOM 1463 O O . SER A 1 193 ? -8.523 -16.594 4.777 1 98.12 193 SER A O 1
ATOM 1465 N N . SER A 1 194 ? -9.961 -18.25 5.504 1 97.88 194 SER A N 1
ATOM 1466 C CA . SER A 1 194 ? -9.266 -18.328 6.785 1 97.88 194 SER A CA 1
ATOM 1467 C C . SER A 1 194 ? -9.211 -19.766 7.285 1 97.88 194 SER A C 1
ATOM 1469 O O . SER A 1 194 ? -10.047 -20.594 6.926 1 97.88 194 SER A O 1
ATOM 1471 N N . VAL A 1 195 ? -8.188 -20.031 8.023 1 97.81 195 VAL A N 1
ATOM 1472 C CA . VAL A 1 195 ? -7.988 -21.297 8.742 1 97.81 195 VAL A CA 1
ATOM 1473 C C . VAL A 1 195 ? -7.672 -21 10.211 1 97.81 195 VAL A C 1
ATOM 1475 O O . VAL A 1 195 ? -6.805 -20.188 10.516 1 97.81 195 VAL A O 1
ATOM 1478 N N . GLU A 1 196 ? -8.414 -21.609 11.078 1 97.56 196 GLU A N 1
ATOM 1479 C CA . GLU A 1 196 ? -8.109 -21.516 12.508 1 97.56 196 GLU A CA 1
ATOM 1480 C C . GLU A 1 196 ? -7.25 -22.688 12.969 1 97.56 196 GLU A C 1
ATOM 1482 O O . GLU A 1 196 ? -7.637 -23.844 12.828 1 97.56 196 GLU A O 1
ATOM 1487 N N . LEU A 1 197 ? -6.121 -22.344 13.484 1 97.81 197 LEU A N 1
ATOM 1488 C CA . LEU A 1 197 ? -5.137 -23.328 13.906 1 97.81 197 LEU A CA 1
ATOM 1489 C C . LEU A 1 197 ? -5.109 -23.453 15.422 1 97.81 197 LEU A C 1
ATOM 1491 O O . LEU A 1 197 ? -5.211 -22.453 16.141 1 97.81 197 LEU A O 1
ATOM 1495 N N . ALA A 1 198 ? -4.926 -24.703 15.93 1 96.31 198 ALA A N 1
ATOM 1496 C CA . ALA A 1 198 ? -4.855 -24.969 17.375 1 96.31 198 ALA A CA 1
ATOM 1497 C C . ALA A 1 198 ? -3.48 -24.609 17.922 1 96.31 198 ALA A C 1
ATOM 1499 O O . ALA A 1 198 ? -2.752 -25.484 18.406 1 96.31 198 ALA A O 1
ATOM 1500 N N . THR A 1 199 ? -3.084 -23.391 17.859 1 96.5 199 THR A N 1
ATOM 1501 C CA . THR A 1 199 ? -1.871 -22.844 18.453 1 96.5 199 THR A CA 1
ATOM 1502 C C . THR A 1 199 ? -2.125 -21.422 18.969 1 96.5 199 THR A C 1
ATOM 1504 O O . THR A 1 199 ? -2.93 -20.688 18.406 1 96.5 199 THR A O 1
ATOM 1507 N N . ASN A 1 200 ? -1.489 -21.109 20.062 1 93.94 200 ASN A N 1
ATOM 1508 C CA . ASN A 1 200 ? -1.723 -19.828 20.719 1 93.94 200 ASN A CA 1
ATOM 1509 C C . ASN A 1 200 ? -1.266 -18.672 19.844 1 93.94 200 ASN A C 1
ATOM 1511 O O . ASN A 1 200 ? -1.853 -17.578 19.891 1 93.94 200 ASN A O 1
ATOM 1515 N N . SER A 1 201 ? -0.145 -18.938 19.188 1 93.5 201 SER A N 1
ATOM 1516 C CA . SER A 1 201 ? 0.377 -17.859 18.344 1 93.5 201 SER A CA 1
ATOM 1517 C C . SER A 1 201 ? 1.236 -18.422 17.203 1 93.5 201 SER A C 1
ATOM 1519 O O . SER A 1 201 ? 1.68 -19.578 17.266 1 93.5 201 SER A O 1
ATOM 1521 N N . LEU A 1 202 ? 1.294 -17.641 16.141 1 95.19 202 LEU A N 1
ATOM 1522 C CA . LEU A 1 202 ? 2.227 -17.844 15.047 1 95.19 202 LEU A CA 1
ATOM 1523 C C . LEU A 1 202 ? 3.141 -16.641 14.875 1 95.19 202 LEU A C 1
ATOM 1525 O O . LEU A 1 202 ? 2.691 -15.562 14.469 1 95.19 202 LEU A O 1
ATOM 1529 N N . SER A 1 203 ? 4.406 -16.828 15.172 1 94.25 203 SER A N 1
ATOM 1530 C CA . SER A 1 203 ? 5.348 -15.719 15.023 1 94.25 203 SER A CA 1
ATOM 1531 C C . SER A 1 203 ? 5.484 -15.305 13.562 1 94.25 203 SER A C 1
ATOM 1533 O O . SER A 1 203 ? 5.148 -16.062 12.656 1 94.25 203 SER A O 1
ATOM 1535 N N . PRO A 1 204 ? 5.957 -14.078 13.352 1 93 204 PRO A N 1
ATOM 1536 C CA . PRO A 1 204 ? 6.199 -13.656 11.969 1 93 204 PRO A CA 1
ATOM 1537 C C . PRO A 1 204 ? 7.121 -14.617 11.211 1 93 204 PRO A C 1
ATOM 1539 O O . PRO A 1 204 ? 6.902 -14.883 10.031 1 93 204 PRO A O 1
ATOM 1542 N N . ALA A 1 205 ? 8.133 -15.109 11.844 1 93.31 205 ALA A N 1
ATOM 1543 C CA . ALA A 1 205 ? 9.047 -16.047 11.211 1 93.31 205 ALA A CA 1
ATOM 1544 C C . ALA A 1 205 ? 8.336 -17.344 10.828 1 93.31 205 ALA A C 1
ATOM 1546 O O . ALA A 1 205 ? 8.57 -17.906 9.758 1 93.31 205 ALA A O 1
ATOM 1547 N N . GLN A 1 206 ? 7.465 -17.781 11.688 1 94.44 206 GLN A N 1
ATOM 1548 C CA . GLN A 1 206 ? 6.691 -18.984 11.406 1 94.44 206 GLN A CA 1
ATOM 1549 C C . GLN A 1 206 ? 5.723 -18.766 10.25 1 94.44 206 GLN A C 1
ATOM 1551 O O . GLN A 1 206 ? 5.52 -19.656 9.422 1 94.44 206 GLN A O 1
ATOM 1556 N N . GLN A 1 207 ? 5.098 -17.625 10.234 1 96.12 207 GLN A N 1
ATOM 1557 C CA . GLN A 1 207 ? 4.203 -17.281 9.133 1 96.12 207 GLN A CA 1
ATOM 1558 C C . GLN A 1 207 ? 4.949 -17.281 7.805 1 96.12 207 GLN A C 1
ATOM 1560 O O . GLN A 1 207 ? 4.453 -17.812 6.809 1 96.12 207 GLN A O 1
ATOM 1565 N N . HIS A 1 208 ? 6.102 -16.672 7.883 1 94.12 208 HIS A N 1
ATOM 1566 C CA . HIS A 1 208 ? 6.922 -16.641 6.68 1 94.12 208 HIS A CA 1
ATOM 1567 C C . HIS A 1 208 ? 7.32 -18.031 6.234 1 94.12 208 HIS A C 1
ATOM 1569 O O . HIS A 1 208 ? 7.277 -18.344 5.039 1 94.12 208 HIS A O 1
ATOM 1575 N N . GLN A 1 209 ? 7.734 -18.812 7.129 1 94.06 209 GLN A N 1
ATOM 1576 C CA . GLN A 1 209 ? 8.109 -20.188 6.828 1 94.06 209 GLN A CA 1
ATOM 1577 C C . GLN A 1 209 ? 6.926 -20.969 6.254 1 94.06 209 GLN A C 1
ATOM 1579 O O . GLN A 1 209 ? 7.082 -21.703 5.281 1 94.06 209 GLN A O 1
ATOM 1584 N N . LEU A 1 210 ? 5.793 -20.828 6.852 1 96 210 LEU A N 1
ATOM 1585 C CA . LEU A 1 210 ? 4.574 -21.484 6.379 1 96 210 LEU A CA 1
ATOM 1586 C C . LEU A 1 210 ? 4.273 -21.078 4.938 1 96 210 LEU A C 1
ATOM 1588 O O . LEU A 1 210 ? 4.031 -21.953 4.09 1 96 210 LEU A O 1
ATOM 1592 N N . GLU A 1 211 ? 4.301 -19.828 4.703 1 96.56 211 GLU A N 1
ATOM 1593 C CA . GLU A 1 211 ? 4.043 -19.297 3.365 1 96.56 211 GLU A CA 1
ATOM 1594 C C . GLU A 1 211 ? 5.066 -19.828 2.359 1 96.56 211 GLU A C 1
ATOM 1596 O O . GLU A 1 211 ? 4.703 -20.219 1.248 1 96.56 211 GLU A O 1
ATOM 1601 N N . ASP A 1 212 ? 6.34 -19.828 2.752 1 94.38 212 ASP A N 1
ATOM 1602 C CA . ASP A 1 212 ? 7.41 -20.312 1.884 1 94.38 212 ASP A CA 1
ATOM 1603 C C . ASP A 1 212 ? 7.215 -21.781 1.528 1 94.38 212 ASP A C 1
ATOM 1605 O O . ASP A 1 212 ? 7.383 -22.172 0.373 1 94.38 212 ASP A O 1
ATOM 1609 N N . LYS A 1 213 ? 6.895 -22.547 2.439 1 94.06 213 LYS A N 1
ATOM 1610 C CA . LYS A 1 213 ? 6.715 -23.969 2.217 1 94.06 213 LYS A CA 1
ATOM 1611 C C . LYS A 1 213 ? 5.5 -24.25 1.337 1 94.06 213 LYS A C 1
ATOM 1613 O O . LYS A 1 213 ? 5.555 -25.078 0.434 1 94.06 213 LYS A O 1
ATOM 1618 N N . ILE A 1 214 ? 4.414 -23.562 1.598 1 96.5 214 ILE A N 1
ATOM 1619 C CA . ILE A 1 214 ? 3.211 -23.719 0.783 1 96.5 214 ILE A CA 1
ATOM 1620 C C . ILE A 1 214 ? 3.531 -23.375 -0.673 1 96.5 214 ILE A C 1
ATOM 1622 O O . ILE A 1 214 ? 3.178 -24.141 -1.581 1 96.5 214 ILE A O 1
ATOM 1626 N N . ASN A 1 215 ? 4.207 -22.312 -0.831 1 95.94 215 ASN A N 1
ATOM 1627 C CA . ASN A 1 215 ? 4.48 -21.875 -2.195 1 95.94 215 ASN A CA 1
ATOM 1628 C C . ASN A 1 215 ? 5.539 -22.75 -2.861 1 95.94 215 ASN A C 1
ATOM 1630 O O . ASN A 1 215 ? 5.555 -22.891 -4.086 1 95.94 215 ASN A O 1
ATOM 1634 N N . ALA A 1 216 ? 6.422 -23.344 -2.057 1 92.94 216 ALA A N 1
ATOM 1635 C CA . ALA A 1 216 ? 7.324 -24.344 -2.623 1 92.94 216 ALA A CA 1
ATOM 1636 C C . ALA A 1 216 ? 6.543 -25.531 -3.168 1 92.94 216 ALA A C 1
ATOM 1638 O O . ALA A 1 216 ? 6.891 -26.094 -4.215 1 92.94 216 ALA A O 1
ATOM 1639 N N . ILE A 1 217 ? 5.488 -25.891 -2.486 1 93.88 217 ILE A N 1
ATOM 1640 C CA . ILE A 1 217 ? 4.637 -27 -2.926 1 93.88 217 ILE A CA 1
ATOM 1641 C C . ILE A 1 217 ? 3.883 -26.594 -4.191 1 93.88 217 ILE A C 1
ATOM 1643 O O . ILE A 1 217 ? 3.732 -27.391 -5.113 1 93.88 217 ILE A O 1
ATOM 1647 N N . VAL A 1 218 ? 3.402 -25.391 -4.223 1 94.62 218 VAL A N 1
ATOM 1648 C CA . VAL A 1 218 ? 2.732 -24.875 -5.41 1 94.62 218 VAL A CA 1
ATOM 1649 C C . VAL A 1 218 ? 3.68 -24.938 -6.605 1 94.62 218 VAL A C 1
ATOM 1651 O O . VAL A 1 218 ? 3.301 -25.406 -7.684 1 94.62 218 VAL A O 1
ATOM 1654 N N . ALA A 1 219 ? 4.918 -24.531 -6.402 1 92.69 219 ALA A N 1
ATOM 1655 C CA . ALA A 1 219 ? 5.922 -24.5 -7.461 1 92.69 219 ALA A CA 1
ATOM 1656 C C . ALA A 1 219 ? 6.285 -25.922 -7.914 1 92.69 219 ALA A C 1
ATOM 1658 O O . ALA A 1 219 ? 6.719 -26.125 -9.047 1 92.69 219 ALA A O 1
ATOM 1659 N N . ALA A 1 220 ? 6.074 -26.859 -7.074 1 91.44 220 ALA A N 1
ATOM 1660 C CA . ALA A 1 220 ? 6.398 -28.25 -7.391 1 91.44 220 ALA A CA 1
ATOM 1661 C C . ALA A 1 220 ? 5.363 -28.859 -8.336 1 91.44 220 ALA A C 1
ATOM 1663 O O . ALA A 1 220 ? 5.566 -29.953 -8.875 1 91.44 220 ALA A O 1
ATOM 1664 N N . ALA A 1 221 ? 4.262 -28.188 -8.57 1 92.62 221 ALA A N 1
ATOM 1665 C CA . ALA A 1 221 ? 3.238 -28.609 -9.516 1 92.62 221 ALA A CA 1
ATOM 1666 C C . ALA A 1 221 ? 2.801 -30.047 -9.25 1 92.62 221 ALA A C 1
ATOM 1668 O O . ALA A 1 221 ? 2.809 -30.891 -10.156 1 92.62 221 ALA A O 1
ATOM 1669 N N . LEU A 1 222 ? 2.35 -30.25 -8.055 1 92.44 222 LEU A N 1
ATOM 1670 C CA . LEU A 1 222 ? 1.927 -31.594 -7.668 1 92.44 222 LEU A CA 1
ATOM 1671 C C . LEU A 1 222 ? 0.505 -31.875 -8.148 1 92.44 222 LEU A C 1
ATOM 1673 O O . LEU A 1 222 ? -0.356 -30.984 -8.094 1 92.44 222 LEU A O 1
ATOM 1677 N N . PRO A 1 223 ? 0.238 -33.125 -8.562 1 93.06 223 PRO A N 1
ATOM 1678 C CA . PRO A 1 223 ? -1.135 -33.469 -8.938 1 93.06 223 PRO A CA 1
ATOM 1679 C C . PRO A 1 223 ? -2.08 -33.531 -7.742 1 93.06 223 PRO A C 1
ATOM 1681 O O . PRO A 1 223 ? -1.676 -33.906 -6.645 1 93.06 223 PRO A O 1
ATOM 1684 N N . VAL A 1 224 ? -3.234 -33.062 -7.91 1 94.19 224 VAL A N 1
ATOM 1685 C CA . VAL A 1 224 ? -4.336 -33.219 -6.965 1 94.19 224 VAL A CA 1
ATOM 1686 C C . VAL A 1 224 ? -5.344 -34.219 -7.512 1 94.19 224 VAL A C 1
ATOM 1688 O O . VAL A 1 224 ? -5.961 -34 -8.555 1 94.19 224 VAL A O 1
ATOM 1691 N N . THR A 1 225 ? -5.473 -35.344 -6.758 1 93.19 225 THR A N 1
ATOM 1692 C CA . THR A 1 225 ? -6.32 -36.406 -7.254 1 93.19 225 THR A CA 1
ATOM 1693 C C . THR A 1 225 ? -7.469 -36.688 -6.281 1 93.19 225 THR A C 1
ATOM 1695 O O . THR A 1 225 ? -7.34 -36.469 -5.078 1 93.19 225 THR A O 1
ATOM 1698 N N . VAL A 1 226 ? -8.555 -37.062 -6.844 1 91.5 226 VAL A N 1
ATOM 1699 C CA . VAL A 1 226 ? -9.727 -37.438 -6.062 1 91.5 226 VAL A CA 1
ATOM 1700 C C . VAL A 1 226 ? -10.016 -38.938 -6.254 1 91.5 226 VAL A C 1
ATOM 1702 O O . VAL A 1 226 ? -10.117 -39.406 -7.387 1 91.5 226 VAL A O 1
ATOM 1705 N N . THR A 1 227 ? -10.062 -39.656 -5.141 1 89.94 227 THR A N 1
ATOM 1706 C CA . THR A 1 227 ? -10.367 -41.094 -5.168 1 89.94 227 THR A CA 1
ATOM 1707 C C . THR A 1 227 ? -11.633 -41.375 -4.363 1 89.94 227 THR A C 1
ATOM 1709 O O . THR A 1 227 ? -11.805 -40.875 -3.26 1 89.94 227 THR A O 1
ATOM 1712 N N . GLU A 1 228 ? -12.469 -42.188 -4.953 1 88.56 228 GLU A N 1
ATOM 1713 C CA . GLU A 1 228 ? -13.688 -42.594 -4.262 1 88.56 228 GLU A CA 1
ATOM 1714 C C . GLU A 1 228 ? -13.539 -43.969 -3.66 1 88.56 228 GLU A C 1
ATOM 1716 O O . GLU A 1 228 ? -13.023 -44.875 -4.309 1 88.56 228 GLU A O 1
ATOM 1721 N N . TYR A 1 229 ? -13.914 -44.031 -2.418 1 85.62 229 TYR A N 1
ATOM 1722 C CA . TYR A 1 229 ? -13.922 -45.312 -1.718 1 85.62 229 TYR A CA 1
ATOM 1723 C C . TYR A 1 229 ? -15.344 -45.719 -1.36 1 85.62 229 TYR A C 1
ATOM 1725 O O . TYR A 1 229 ? -16.109 -44.938 -0.809 1 85.62 229 TYR A O 1
ATOM 1733 N N . GLY A 1 230 ? -15.586 -46.938 -1.754 1 81.19 230 GLY A N 1
ATOM 1734 C CA . GLY A 1 230 ? -16.906 -47.438 -1.433 1 81.19 230 GLY A CA 1
ATOM 1735 C C . GLY A 1 230 ? -17.078 -47.75 0.043 1 81.19 230 GLY A C 1
ATOM 1736 O O . GLY A 1 230 ? -16.141 -47.625 0.828 1 81.19 230 GLY A O 1
ATOM 1737 N N . GLU A 1 231 ? -18.344 -48.125 0.434 1 75.44 231 GLU A N 1
ATOM 1738 C CA . GLU A 1 231 ? -18.703 -48.406 1.821 1 75.44 231 GLU A CA 1
ATOM 1739 C C . GLU A 1 231 ? -17.828 -49.531 2.398 1 75.44 231 GLU A C 1
ATOM 1741 O O . GLU A 1 231 ? -17.516 -49.531 3.592 1 75.44 231 GLU A O 1
ATOM 1746 N N . ASN A 1 232 ? -17.375 -50.438 1.573 1 76.44 232 ASN A N 1
ATOM 1747 C CA . ASN A 1 232 ? -16.656 -51.625 2.059 1 76.44 232 ASN A CA 1
ATOM 1748 C C . ASN A 1 232 ? -15.148 -51.469 1.873 1 76.44 232 ASN A C 1
ATOM 1750 O O . ASN A 1 232 ? -14.391 -52.375 2.188 1 76.44 232 ASN A O 1
ATOM 1754 N N . ASP A 1 233 ? -14.852 -50.312 1.455 1 80.94 233 ASP A N 1
ATOM 1755 C CA . ASP A 1 233 ? -13.43 -50.125 1.187 1 80.94 233 ASP A CA 1
ATOM 1756 C C . ASP A 1 233 ? -12.695 -49.625 2.43 1 80.94 233 ASP A C 1
ATOM 1758 O O . ASP A 1 233 ? -13.25 -48.844 3.211 1 80.94 233 ASP A O 1
ATOM 1762 N N . MET A 1 234 ? -11.492 -50.188 2.652 1 80.19 234 MET A N 1
ATOM 1763 C CA . MET A 1 234 ? -10.641 -49.688 3.725 1 80.19 234 MET A CA 1
ATOM 1764 C C . MET A 1 234 ? -9.883 -48.438 3.279 1 80.19 234 MET A C 1
ATOM 1766 O O . MET A 1 234 ? -9.289 -48.438 2.203 1 80.19 234 MET A O 1
ATOM 1770 N N . LEU A 1 235 ? -10.07 -47.406 4.051 1 80.75 235 LEU A N 1
ATOM 1771 C CA . LEU A 1 235 ? -9.359 -46.156 3.752 1 80.75 235 LEU A CA 1
ATOM 1772 C C . LEU A 1 235 ? -7.871 -46.312 4.074 1 80.75 235 LEU A C 1
ATOM 1774 O O . LEU A 1 235 ? -7.504 -46.906 5.078 1 80.75 235 LEU A O 1
ATOM 1778 N N . PRO A 1 236 ? -7.039 -45.781 3.219 1 79.81 236 PRO A N 1
ATOM 1779 C CA . PRO A 1 236 ? -5.613 -45.781 3.539 1 79.81 236 PRO A CA 1
ATOM 1780 C C . PRO A 1 236 ? -5.305 -45.062 4.844 1 79.81 236 PRO A C 1
ATOM 1782 O O . PRO A 1 236 ? -6 -44.094 5.195 1 79.81 236 PRO A O 1
ATOM 1785 N N . PRO A 1 237 ? -4.297 -45.531 5.562 1 75.44 237 PRO A N 1
ATOM 1786 C CA . PRO A 1 237 ? -3.971 -44.938 6.875 1 75.44 237 PRO A CA 1
ATOM 1787 C C . PRO A 1 237 ? -3.594 -43.469 6.801 1 75.44 237 PRO A C 1
ATOM 1789 O O . PRO A 1 237 ? -3.732 -42.75 7.789 1 75.44 237 PRO A O 1
ATOM 1792 N N . GLU A 1 238 ? -3.164 -43.062 5.68 1 77.44 238 GLU A N 1
ATOM 1793 C CA . GLU A 1 238 ? -2.684 -41.688 5.562 1 77.44 238 GLU A CA 1
ATOM 1794 C C . GLU A 1 238 ? -3.846 -40.688 5.469 1 77.44 238 GLU A C 1
ATOM 1796 O O . GLU A 1 238 ? -3.652 -39.469 5.602 1 77.44 238 GLU A O 1
ATOM 1801 N N . VAL A 1 239 ? -5.012 -41.219 5.289 1 80.19 239 VAL A N 1
ATOM 1802 C CA . VAL A 1 239 ? -6.168 -40.344 5.074 1 80.19 239 VAL A CA 1
ATOM 1803 C C . VAL A 1 239 ? -6.641 -39.781 6.406 1 80.19 239 VAL A C 1
ATOM 1805 O O . VAL A 1 239 ? -6.836 -40.531 7.375 1 80.19 239 VAL A O 1
ATOM 1808 N N . GLN A 1 240 ? -6.613 -38.438 6.438 1 72.81 240 GLN A N 1
ATOM 1809 C CA . GLN A 1 240 ? -7.176 -37.781 7.609 1 72.81 240 GLN A CA 1
ATOM 1810 C C . GLN A 1 240 ? -8.703 -37.781 7.551 1 72.81 240 GLN A C 1
ATOM 1812 O O . GLN A 1 240 ? -9.289 -37.281 6.578 1 72.81 240 GLN A O 1
ATOM 1817 N N . THR A 1 241 ? -9.297 -38.406 8.469 1 58.59 241 THR A N 1
ATOM 1818 C CA . THR A 1 241 ? -10.742 -38.594 8.477 1 58.59 241 THR A CA 1
ATOM 1819 C C . THR A 1 241 ? -11.422 -37.594 9.391 1 58.59 241 THR A C 1
ATOM 1821 O O . THR A 1 241 ? -12.5 -37.844 9.922 1 58.59 241 THR A O 1
ATOM 1824 N N . ARG A 1 242 ? -10.867 -36.438 9.461 1 57.44 242 ARG A N 1
ATOM 1825 C CA . ARG A 1 242 ? -11.453 -35.531 10.43 1 57.44 242 ARG A CA 1
ATOM 1826 C C . ARG A 1 242 ? -12.93 -35.281 10.125 1 57.44 242 ARG A C 1
ATOM 1828 O O . ARG A 1 242 ? -13.289 -34.938 9.008 1 57.44 242 ARG A O 1
ATOM 1835 N N . GLY A 1 243 ? -13.766 -35.594 11.094 1 56.03 243 GLY A N 1
ATOM 1836 C CA . GLY A 1 243 ? -15.172 -35.219 11.141 1 56.03 243 GLY A CA 1
ATOM 1837 C C . GLY A 1 243 ? -16.078 -36.281 10.523 1 56.03 243 GLY A C 1
ATOM 1838 O O . GLY A 1 243 ? -17.281 -36.031 10.352 1 56.03 243 GLY A O 1
ATOM 1839 N N . LEU A 1 244 ? -15.438 -37.312 9.992 1 60.09 244 LEU A N 1
ATOM 1840 C CA . LEU A 1 244 ? -16.375 -38.312 9.445 1 60.09 244 LEU A CA 1
ATOM 1841 C C . LEU A 1 244 ? -17.094 -39.031 10.57 1 60.09 244 LEU A C 1
ATOM 1843 O O . LEU A 1 244 ? -16.469 -39.625 11.453 1 60.09 244 LEU A O 1
ATOM 1847 N N . PRO A 1 245 ? -18.344 -38.812 10.562 1 56.06 245 PRO A N 1
ATOM 1848 C CA . PRO A 1 245 ? -19.078 -39.562 11.594 1 56.06 245 PRO A CA 1
ATOM 1849 C C . PRO A 1 245 ? -18.859 -41.062 11.492 1 56.06 245 PRO A C 1
ATOM 1851 O O . PRO A 1 245 ? -18.656 -41.594 10.391 1 56.06 245 PRO A O 1
ATOM 1854 N N . ALA A 1 246 ? -18.594 -41.75 12.633 1 58.78 246 ALA A N 1
ATOM 1855 C CA . ALA A 1 246 ? -18.406 -43.188 12.727 1 58.78 246 ALA A CA 1
ATOM 1856 C C . ALA A 1 246 ? -19.453 -43.938 11.93 1 58.78 246 ALA A C 1
ATOM 1858 O O . ALA A 1 246 ? -19.203 -45.031 11.422 1 58.78 246 ALA A O 1
ATOM 1859 N N . ASP A 1 247 ? -20.594 -43.281 11.836 1 57.34 247 ASP A N 1
ATOM 1860 C CA . ASP A 1 247 ? -21.719 -43.969 11.203 1 57.34 247 ASP A CA 1
ATOM 1861 C C . ASP A 1 247 ? -21.906 -43.5 9.766 1 57.34 247 ASP A C 1
ATOM 1863 O O . ASP A 1 247 ? -23 -43.625 9.211 1 57.34 247 ASP A O 1
ATOM 1867 N N . HIS A 1 248 ? -20.891 -42.938 9.211 1 62.03 248 HIS A N 1
ATOM 1868 C CA . HIS A 1 248 ? -21.078 -42.438 7.855 1 62.03 248 HIS A CA 1
ATOM 1869 C C . HIS A 1 248 ? -21.344 -43.594 6.879 1 62.03 248 HIS A C 1
ATOM 1871 O O . HIS A 1 248 ? -20.641 -44.594 6.902 1 62.03 248 HIS A O 1
ATOM 1877 N N . VAL A 1 249 ? -22.578 -43.594 6.266 1 63.72 249 VAL A N 1
ATOM 1878 C CA . VAL A 1 249 ? -22.938 -44.562 5.242 1 63.72 249 VAL A CA 1
ATOM 1879 C C . VAL A 1 249 ? -22.797 -43.938 3.857 1 63.72 249 VAL A C 1
ATOM 1881 O O . VAL A 1 249 ? -23.125 -42.781 3.658 1 63.72 249 VAL A O 1
ATOM 1884 N N . GLY A 1 250 ? -21.938 -44.625 2.918 1 72.94 250 GLY A N 1
ATOM 1885 C CA . GLY A 1 250 ? -21.859 -44.188 1.534 1 72.94 250 GLY A CA 1
ATOM 1886 C C . GLY A 1 250 ? -20.438 -44 1.038 1 72.94 250 GLY A C 1
ATOM 1887 O O . GLY A 1 250 ? -19.484 -44.406 1.704 1 72.94 250 GLY A O 1
ATOM 1888 N N . VAL A 1 251 ? -20.328 -43.5 -0.147 1 81.19 251 VAL A N 1
ATOM 1889 C CA . VAL A 1 251 ? -19.047 -43.344 -0.818 1 81.19 251 VAL A CA 1
ATOM 1890 C C . VAL A 1 251 ? -18.297 -42.156 -0.198 1 81.19 251 VAL A C 1
ATOM 1892 O O . VAL A 1 251 ? -18.891 -41.125 0.127 1 81.19 251 VAL A O 1
ATOM 1895 N N . VAL A 1 252 ? -17.109 -42.5 0.157 1 84.12 252 VAL A N 1
ATOM 1896 C CA . VAL A 1 252 ? -16.266 -41.469 0.712 1 84.12 252 VAL A CA 1
ATOM 1897 C C . VAL A 1 252 ? -15.258 -41 -0.34 1 84.12 252 VAL A C 1
ATOM 1899 O O . VAL A 1 252 ? -14.711 -41.812 -1.087 1 84.12 252 VAL A O 1
ATOM 1902 N N . ARG A 1 253 ? -15.125 -39.688 -0.418 1 89.31 253 ARG A N 1
ATOM 1903 C CA . ARG A 1 253 ? -14.188 -39.062 -1.367 1 89.31 253 ARG A CA 1
ATOM 1904 C C . ARG A 1 253 ? -12.922 -38.594 -0.663 1 89.31 253 ARG A C 1
ATOM 1906 O O . ARG A 1 253 ? -13 -37.844 0.316 1 89.31 253 ARG A O 1
ATOM 1913 N N . VAL A 1 254 ? -11.805 -39.094 -1.22 1 91.56 254 VAL A N 1
ATOM 1914 C CA . VAL A 1 254 ? -10.523 -38.688 -0.661 1 91.56 254 VAL A CA 1
ATOM 1915 C C . VAL A 1 254 ? -9.789 -37.781 -1.659 1 91.56 254 VAL A C 1
ATOM 1917 O O . VAL A 1 254 ? -9.547 -38.188 -2.803 1 91.56 254 VAL A O 1
ATOM 1920 N N . VAL A 1 255 ? -9.508 -36.594 -1.258 1 92.81 255 VAL A N 1
ATOM 1921 C CA . VAL A 1 255 ? -8.695 -35.656 -2.047 1 92.81 255 VAL A CA 1
ATOM 1922 C C . VAL A 1 255 ? -7.234 -35.781 -1.61 1 92.81 255 VAL A C 1
ATOM 192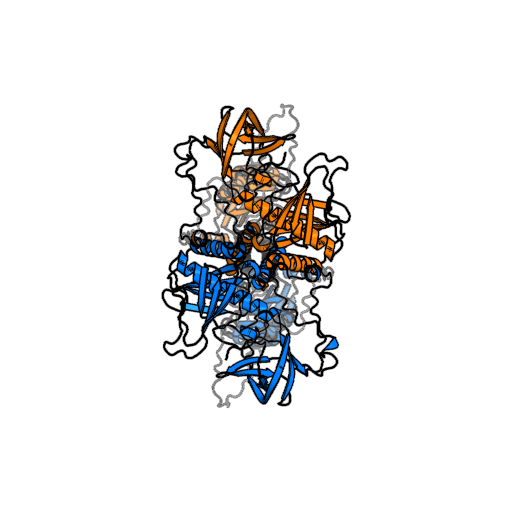4 O O . VAL A 1 255 ? -6.918 -35.594 -0.432 1 92.81 255 VAL A O 1
ATOM 1927 N N . SER A 1 256 ? -6.34 -36.062 -2.58 1 93.25 256 SER A N 1
ATOM 1928 C CA . SER A 1 256 ? -4.922 -36.219 -2.287 1 93.25 256 SER A CA 1
ATOM 1929 C C . SER A 1 256 ? -4.082 -35.188 -3.049 1 93.25 256 SER A C 1
ATOM 1931 O O . SER A 1 256 ? -4.27 -35 -4.254 1 93.25 256 SER A O 1
ATOM 1933 N N . ILE A 1 257 ? -3.24 -34.562 -2.359 1 93.25 257 ILE A N 1
ATOM 1934 C CA . ILE A 1 257 ? -2.289 -33.625 -2.967 1 93.25 257 ILE A CA 1
ATOM 1935 C C . ILE A 1 257 ? -0.885 -34.219 -2.922 1 93.25 257 ILE A C 1
ATOM 1937 O O . ILE A 1 257 ? -0.132 -34 -1.974 1 93.25 257 ILE A O 1
ATOM 1941 N N . GLY A 1 258 ? -0.649 -35 -3.951 1 87 258 GLY A N 1
ATOM 1942 C CA . GLY A 1 258 ? 0.627 -35.719 -3.982 1 87 258 GLY A CA 1
ATOM 1943 C C . GLY A 1 258 ? 0.958 -36.406 -2.676 1 87 258 GLY A C 1
ATOM 1944 O O . GLY A 1 258 ? 0.149 -37.188 -2.154 1 87 258 GLY A O 1
ATOM 1945 N N . GLY A 1 259 ? 1.939 -36.25 -2.025 1 84.56 259 GLY A N 1
ATOM 1946 C CA . GLY A 1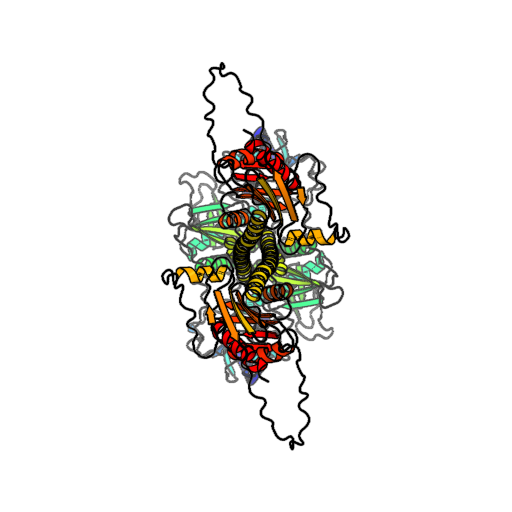 259 ? 2.377 -36.844 -0.759 1 84.56 259 GLY A CA 1
ATOM 1947 C C . GLY A 1 259 ? 2.26 -35.844 0.401 1 84.56 259 GLY A C 1
ATOM 1948 O O . GLY A 1 259 ? 2.588 -36.188 1.539 1 84.56 259 GLY A O 1
ATOM 1949 N N . VAL A 1 260 ? 1.616 -34.812 0.095 1 89.75 260 VAL A N 1
ATOM 1950 C CA . VAL A 1 260 ? 1.577 -33.75 1.098 1 89.75 260 VAL A CA 1
ATOM 1951 C C . VAL A 1 260 ? 0.333 -33.906 1.969 1 89.75 260 VAL A C 1
ATOM 1953 O O . VAL A 1 260 ? 0.393 -33.719 3.186 1 89.75 260 VAL A O 1
ATOM 1956 N N . ASP A 1 261 ? -0.795 -34.25 1.425 1 90.44 261 ASP A N 1
ATOM 1957 C CA . ASP A 1 261 ? -2.078 -34.281 2.119 1 90.44 261 ASP A CA 1
ATOM 1958 C C . ASP A 1 261 ? -3.002 -35.344 1.536 1 90.44 261 ASP A C 1
ATOM 1960 O O . ASP A 1 261 ? -2.891 -35.688 0.358 1 90.44 261 ASP A O 1
ATOM 1964 N N . ALA A 1 262 ? -3.797 -35.969 2.307 1 91.81 262 ALA A N 1
ATOM 1965 C CA . ALA A 1 262 ? -4.918 -36.812 1.946 1 91.81 262 ALA A CA 1
ATOM 1966 C C . ALA A 1 262 ? -6.074 -36.656 2.932 1 91.81 262 ALA A C 1
ATOM 1968 O O . ALA A 1 262 ? -5.945 -37 4.109 1 91.81 262 ALA A O 1
ATOM 1969 N N . ASN A 1 263 ? -7.148 -36.125 2.473 1 91.25 263 ASN A N 1
ATOM 1970 C CA . ASN A 1 263 ? -8.258 -35.781 3.365 1 91.25 263 ASN A CA 1
ATOM 1971 C C . ASN A 1 263 ? -9.602 -36.125 2.734 1 91.25 263 ASN A C 1
ATOM 1973 O O . ASN A 1 263 ? -9.734 -36.156 1.508 1 91.25 263 ASN A O 1
ATOM 1977 N N . LEU A 1 264 ? -10.523 -36.375 3.611 1 88.94 264 LEU A N 1
ATOM 1978 C CA . LEU A 1 264 ? -11.898 -36.531 3.156 1 88.94 264 LEU A CA 1
ATOM 1979 C C . LEU A 1 264 ? -12.516 -35.156 2.811 1 88.94 264 LEU A C 1
ATOM 1981 O O . LEU A 1 264 ? -12.547 -34.25 3.645 1 88.94 264 LEU A O 1
ATOM 1985 N N . CYS A 1 265 ? -12.992 -35.031 1.56 1 90.56 265 CYS A N 1
ATOM 1986 C CA . CYS A 1 265 ? -13.609 -33.781 1.161 1 90.56 265 CYS A CA 1
ATOM 1987 C C . CYS A 1 265 ? -14.531 -33.969 -0.035 1 90.56 265 CYS A C 1
ATOM 1989 O O . CYS A 1 265 ? -14.164 -34.625 -1.009 1 90.56 265 CYS A O 1
ATOM 1991 N N . CYS A 1 266 ? -15.672 -33.406 0.063 1 88.94 266 CYS A N 1
ATOM 1992 C CA . CYS A 1 266 ? -16.656 -33.531 -1.009 1 88.94 266 CYS A CA 1
ATOM 1993 C C . CYS A 1 266 ? -16.625 -32.312 -1.928 1 88.94 266 CYS A C 1
ATOM 1995 O O . CYS A 1 266 ? -17.359 -32.281 -2.91 1 88.94 266 CYS A O 1
ATOM 1997 N N . GLY A 1 267 ? -15.781 -31.375 -1.647 1 92.5 267 GLY A N 1
ATOM 1998 C CA . GLY A 1 267 ? -15.742 -30.156 -2.436 1 92.5 267 GLY A CA 1
ATOM 1999 C C . GLY A 1 267 ? -15.039 -30.328 -3.771 1 92.5 267 GLY A C 1
ATOM 2000 O O . GLY A 1 267 ? -14.641 -31.438 -4.129 1 92.5 267 GLY A O 1
ATOM 2001 N N . THR A 1 268 ? -15.023 -29.234 -4.551 1 95.38 268 THR A N 1
ATOM 2002 C CA . THR A 1 268 ? -14.289 -29.203 -5.809 1 95.38 268 THR A CA 1
ATOM 2003 C C . THR A 1 268 ? -12.883 -28.656 -5.598 1 95.38 268 THR A C 1
ATOM 2005 O O . THR A 1 268 ? -12.68 -27.75 -4.789 1 95.38 268 THR A O 1
ATOM 2008 N N . HIS A 1 269 ? -11.945 -29.281 -6.305 1 96.19 269 HIS A N 1
ATOM 2009 C CA . HIS A 1 269 ? -10.539 -28.938 -6.105 1 96.19 269 HIS A CA 1
ATOM 2010 C C . HIS A 1 269 ? -9.82 -28.781 -7.438 1 96.19 269 HIS A C 1
ATOM 2012 O O . HIS A 1 269 ? -10.281 -29.281 -8.461 1 96.19 269 HIS A O 1
ATOM 2018 N N . VAL A 1 270 ? -8.758 -28.062 -7.379 1 96.31 270 VAL A N 1
ATOM 2019 C CA . VAL A 1 270 ? -7.879 -27.984 -8.539 1 96.31 270 VAL A CA 1
ATOM 2020 C C . VAL A 1 270 ? -7.297 -29.359 -8.852 1 96.31 270 VAL A C 1
ATOM 2022 O O . VAL A 1 270 ? -7.359 -30.266 -8.016 1 96.31 270 VAL A O 1
ATOM 2025 N N . SER A 1 271 ? -6.734 -29.484 -10.031 1 94.81 271 SER A N 1
ATOM 2026 C CA . SER A 1 271 ? -6.172 -30.766 -10.406 1 94.81 271 SER A CA 1
ATOM 2027 C C . SER A 1 271 ? -4.66 -30.781 -10.234 1 94.81 271 SER A C 1
ATOM 2029 O O . SER A 1 271 ? -4.031 -31.844 -10.297 1 94.81 271 SER A O 1
ATOM 2031 N N . ASN A 1 272 ? -4.098 -29.625 -10.078 1 94.69 272 ASN A N 1
ATOM 2032 C CA . ASN A 1 272 ? -2.662 -29.422 -9.914 1 94.69 272 ASN A CA 1
ATOM 2033 C C . ASN A 1 272 ? -2.367 -28.203 -9.031 1 94.69 272 ASN A C 1
ATOM 2035 O O . ASN A 1 272 ? -3.02 -27.172 -9.164 1 94.69 272 ASN A O 1
ATOM 2039 N N . THR A 1 273 ? -1.332 -28.391 -8.188 1 95.62 273 THR A N 1
ATOM 2040 C CA . THR A 1 273 ? -1.062 -27.328 -7.242 1 95.62 273 THR A CA 1
ATOM 2041 C C . THR A 1 273 ? -0.616 -26.062 -7.969 1 95.62 273 THR A C 1
ATOM 2043 O O . THR A 1 273 ? -0.727 -24.953 -7.43 1 95.62 273 THR A O 1
ATOM 2046 N N . ALA A 1 274 ? -0.094 -26.141 -9.219 1 94.88 274 ALA A N 1
ATOM 2047 C CA . ALA A 1 274 ? 0.327 -24.984 -10 1 94.88 274 ALA A CA 1
ATOM 2048 C C . ALA A 1 274 ? -0.839 -24.031 -10.227 1 94.88 274 ALA A C 1
ATOM 2050 O O . ALA A 1 274 ? -0.638 -22.828 -10.406 1 94.88 274 ALA A O 1
ATOM 2051 N N . GLN A 1 275 ? -2.039 -24.547 -10.203 1 95.75 275 GLN A N 1
ATOM 2052 C CA . GLN A 1 275 ? -3.229 -23.75 -10.477 1 95.75 275 GLN A CA 1
ATOM 2053 C C . GLN A 1 275 ? -3.529 -22.812 -9.32 1 95.75 275 GLN A C 1
ATOM 2055 O O . GLN A 1 275 ? -4.328 -21.875 -9.461 1 95.75 275 GLN A O 1
ATOM 2060 N N . LEU A 1 276 ? -2.836 -23 -8.211 1 97.25 276 LEU A N 1
ATOM 2061 C CA . LEU A 1 276 ? -2.947 -22.078 -7.094 1 97.25 276 LEU A CA 1
ATOM 2062 C C . LEU A 1 276 ? -2.092 -20.828 -7.328 1 97.25 276 LEU A C 1
ATOM 2064 O O . LEU A 1 276 ? -2.26 -19.812 -6.652 1 97.25 276 LEU A O 1
ATOM 2068 N N . GLN A 1 277 ? -1.09 -20.969 -8.258 1 94.69 277 GLN A N 1
ATOM 2069 C CA . GLN A 1 277 ? -0.166 -19.906 -8.633 1 94.69 277 GLN A CA 1
ATOM 2070 C C . GLN A 1 277 ? 0.661 -19.438 -7.434 1 94.69 277 GLN A C 1
ATOM 2072 O O . GLN A 1 277 ? 1.803 -19.875 -7.258 1 94.69 277 GLN A O 1
ATOM 2077 N N . THR A 1 278 ? 0.073 -18.672 -6.508 1 96.94 278 THR A N 1
ATOM 2078 C CA . THR A 1 278 ? 0.725 -18.266 -5.27 1 96.94 278 THR A CA 1
ATOM 2079 C C . THR A 1 278 ? -0.292 -18.125 -4.141 1 96.94 278 THR A C 1
ATOM 2081 O O . THR A 1 278 ? -1.454 -17.797 -4.379 1 96.94 278 THR A O 1
ATOM 2084 N N . VAL A 1 279 ? 0.152 -18.453 -2.953 1 98.19 279 VAL A N 1
ATOM 2085 C CA . VAL A 1 279 ? -0.658 -18.281 -1.751 1 98.19 279 VAL A CA 1
ATOM 2086 C C . VAL A 1 279 ? -0.023 -17.219 -0.849 1 98.19 279 VAL A C 1
ATOM 2088 O O . VAL A 1 279 ? 1.181 -17.266 -0.583 1 98.19 279 VAL A O 1
ATOM 2091 N N . LYS A 1 280 ? -0.802 -16.281 -0.42 1 98.19 280 LYS A N 1
ATOM 2092 C CA . LYS A 1 280 ? -0.323 -15.227 0.457 1 98.19 280 LYS A CA 1
ATOM 2093 C C . LYS A 1 280 ? -1.075 -15.227 1.785 1 98.19 280 LYS A C 1
ATOM 2095 O O . LYS A 1 280 ? -2.309 -15.195 1.807 1 98.19 280 LYS A O 1
ATOM 2100 N N . LEU A 1 281 ? -0.35 -15.367 2.873 1 98.12 281 LEU A N 1
ATOM 2101 C CA . LEU A 1 281 ? -0.927 -15.172 4.199 1 98.12 281 LEU A CA 1
ATOM 2102 C C . LEU A 1 281 ? -1.069 -13.688 4.52 1 98.12 281 LEU A C 1
ATOM 2104 O O . LEU A 1 281 ? -0.113 -12.922 4.375 1 98.12 281 LEU A O 1
ATOM 2108 N N . LEU A 1 282 ? -2.203 -13.281 4.965 1 97.06 282 LEU A N 1
ATOM 2109 C CA . LEU A 1 282 ? -2.479 -11.859 5.164 1 97.06 282 LEU A CA 1
ATOM 2110 C C . LEU A 1 282 ? -2.379 -11.492 6.641 1 97.06 282 LEU A C 1
ATOM 2112 O O . LEU A 1 282 ? -1.73 -10.508 6.992 1 97.06 282 LEU A O 1
ATOM 2116 N N . THR A 1 283 ? -3.09 -12.258 7.512 1 95.06 283 THR A N 1
ATOM 2117 C CA . THR A 1 283 ? -3.088 -11.953 8.938 1 95.06 283 THR A CA 1
ATOM 2118 C C . THR A 1 283 ? -3.049 -13.234 9.766 1 95.06 283 THR A C 1
ATOM 2120 O O . THR A 1 283 ? -3.406 -14.305 9.273 1 95.06 283 THR A O 1
ATOM 2123 N N . ALA A 1 284 ? -2.475 -13.102 10.945 1 96.69 284 ALA A N 1
ATOM 2124 C CA . ALA A 1 284 ? -2.564 -14.094 12.008 1 96.69 284 ALA A CA 1
ATOM 2125 C C . ALA A 1 284 ? -3.02 -13.461 13.32 1 96.69 284 ALA A C 1
ATOM 2127 O O . ALA A 1 284 ? -2.279 -12.688 13.93 1 96.69 284 ALA A O 1
ATOM 2128 N N . ALA A 1 285 ? -4.227 -13.727 13.68 1 95.56 285 ALA A N 1
ATOM 2129 C CA . ALA A 1 285 ? -4.828 -13.109 14.859 1 95.56 285 ALA A CA 1
ATOM 2130 C C . ALA A 1 285 ? -5.457 -14.164 15.766 1 95.56 285 ALA A C 1
ATOM 2132 O O . ALA A 1 285 ? -5.68 -15.305 15.344 1 95.56 285 ALA A O 1
ATOM 2133 N N . PRO A 1 286 ? -5.656 -13.781 17.031 1 95.25 286 PRO A N 1
ATOM 2134 C CA . PRO A 1 286 ? -6.324 -14.75 17.891 1 95.25 286 PRO A CA 1
ATOM 2135 C C . PRO A 1 286 ? -7.66 -15.234 17.328 1 95.25 286 PRO A C 1
ATOM 2137 O O . PRO A 1 286 ? -8.438 -14.43 16.797 1 95.25 286 PRO A O 1
ATOM 2140 N N . GLY A 1 287 ? -7.871 -16.5 17.406 1 93.81 287 GLY A N 1
ATOM 2141 C CA . GLY A 1 287 ? -9.07 -17.094 16.844 1 93.81 287 GLY A CA 1
ATOM 2142 C C . GLY A 1 287 ? -10.281 -16.969 17.75 1 93.81 287 GLY A C 1
ATOM 2143 O O . GLY A 1 287 ? -10.219 -16.281 18.781 1 93.81 287 GLY A O 1
ATOM 2144 N N . LYS A 1 288 ? -11.375 -17.391 17.312 1 90.31 288 LYS A N 1
ATOM 2145 C CA . LYS A 1 288 ? -12.625 -17.391 18.078 1 90.31 288 LYS A CA 1
ATOM 2146 C C . LYS A 1 288 ? -12.516 -18.266 19.312 1 90.31 288 LYS A C 1
ATOM 2148 O O . LYS A 1 288 ? -13.055 -17.938 20.375 1 90.31 288 LYS A O 1
ATOM 2153 N N . ARG A 1 289 ? -11.773 -19.344 19.156 1 90.44 289 ARG A N 1
ATOM 2154 C CA . ARG A 1 289 ? -11.547 -20.25 20.281 1 90.44 289 ARG A CA 1
ATOM 2155 C C . ARG A 1 289 ? -10.305 -19.859 21.062 1 90.44 289 ARG A C 1
ATOM 2157 O O . ARG A 1 289 ? -9.297 -19.438 20.484 1 90.44 289 ARG A O 1
ATOM 2164 N N . SER A 1 290 ? -10.43 -20.141 22.328 1 91.38 290 SER A N 1
ATOM 2165 C CA . SER A 1 290 ? -9.273 -19.844 23.172 1 91.38 290 SER A CA 1
ATOM 2166 C C . SER A 1 290 ? -8.078 -20.703 22.797 1 91.38 290 SER A C 1
ATOM 2168 O O . SER A 1 290 ? -8.219 -21.906 22.547 1 91.38 290 SER A O 1
ATOM 2170 N N . GLY A 1 291 ? -6.945 -20.078 22.672 1 94.25 291 GLY A N 1
ATOM 2171 C CA . GLY A 1 291 ? -5.723 -20.812 22.375 1 94.25 291 GLY A CA 1
ATOM 2172 C C . GLY A 1 291 ? -5.543 -21.109 20.906 1 94.25 291 GLY A C 1
ATOM 2173 O O . GLY A 1 291 ? -4.797 -22.016 20.531 1 94.25 291 GLY A O 1
ATOM 2174 N N . SER A 1 292 ? -6.324 -20.422 20.109 1 96.38 292 SER A N 1
ATOM 2175 C CA . SER A 1 292 ? -6.227 -20.656 18.688 1 96.38 292 SER A CA 1
ATOM 2176 C C . SER A 1 292 ? -5.797 -19.406 17.938 1 96.38 292 SER A C 1
ATOM 2178 O O . SER A 1 292 ? -5.871 -18.297 18.469 1 96.38 292 SER A O 1
ATOM 2180 N N . THR A 1 293 ? -5.242 -19.609 16.75 1 97.94 293 THR A N 1
ATOM 2181 C CA . THR A 1 293 ? -4.828 -18.531 15.867 1 97.94 293 THR A CA 1
ATOM 2182 C C . THR A 1 293 ? -5.535 -18.641 14.523 1 97.94 293 THR A C 1
ATOM 2184 O O . THR A 1 293 ? -5.551 -19.703 13.898 1 97.94 293 THR A O 1
ATOM 2187 N N . CYS A 1 294 ? -6.184 -17.562 14.141 1 98.12 294 CYS A N 1
ATOM 2188 C CA . CYS A 1 294 ? -6.863 -17.516 12.844 1 98.12 294 CYS A CA 1
ATOM 2189 C C . CYS A 1 294 ? -5.965 -16.891 11.789 1 98.12 294 CYS A C 1
ATOM 2191 O O . CYS A 1 294 ? -5.551 -15.734 11.922 1 98.12 294 CYS A O 1
ATOM 2193 N N . VAL A 1 295 ? -5.645 -17.688 10.727 1 98.31 295 VAL A N 1
ATOM 2194 C CA . VAL A 1 295 ? -4.812 -17.219 9.625 1 98.31 295 VAL A CA 1
ATOM 2195 C C . VAL A 1 295 ? -5.68 -16.922 8.398 1 98.31 295 VAL A C 1
ATOM 2197 O O . VAL A 1 295 ? -6.426 -17.797 7.941 1 98.31 295 VAL A O 1
ATOM 2200 N N . THR A 1 296 ? -5.648 -15.711 7.926 1 98.19 296 THR A N 1
ATOM 2201 C CA . THR A 1 296 ? -6.355 -15.359 6.695 1 98.19 296 THR A CA 1
ATOM 2202 C C . THR A 1 296 ? -5.41 -15.391 5.5 1 98.19 296 THR A C 1
ATOM 2204 O O . THR A 1 296 ? -4.227 -15.07 5.633 1 98.19 296 THR A O 1
ATOM 2207 N N . PHE A 1 297 ? -5.934 -15.805 4.328 1 98.56 297 PHE A N 1
ATOM 2208 C CA . PHE A 1 297 ? -5.062 -15.961 3.168 1 98.56 297 PHE A CA 1
ATOM 2209 C C . PHE A 1 297 ? -5.844 -15.75 1.875 1 98.56 297 PHE A C 1
ATOM 2211 O O . PHE A 1 297 ? -7.074 -15.711 1.884 1 98.56 297 PHE A O 1
ATOM 2218 N N . VAL A 1 298 ? -5.137 -15.508 0.801 1 98.19 298 VAL A N 1
ATOM 2219 C CA . VAL A 1 298 ? -5.664 -15.469 -0.56 1 98.19 298 VAL A CA 1
ATOM 2220 C C . VAL A 1 298 ? -4.789 -16.328 -1.475 1 98.19 298 VAL A C 1
ATOM 2222 O O . VAL A 1 298 ? -3.59 -16.484 -1.231 1 98.19 298 VAL A O 1
ATOM 2225 N N . ALA A 1 299 ? -5.379 -16.875 -2.553 1 98.25 299 ALA A N 1
ATOM 2226 C CA . ALA A 1 299 ? -4.672 -17.734 -3.5 1 98.25 299 ALA A CA 1
ATOM 2227 C C . ALA A 1 299 ? -5.191 -17.531 -4.922 1 98.25 299 ALA A C 1
ATOM 2229 O O . ALA A 1 299 ? -6.363 -17.219 -5.121 1 98.25 299 ALA A O 1
ATOM 2230 N N . GLY A 1 300 ? -4.312 -17.703 -5.883 1 96.62 300 GLY A N 1
ATOM 2231 C 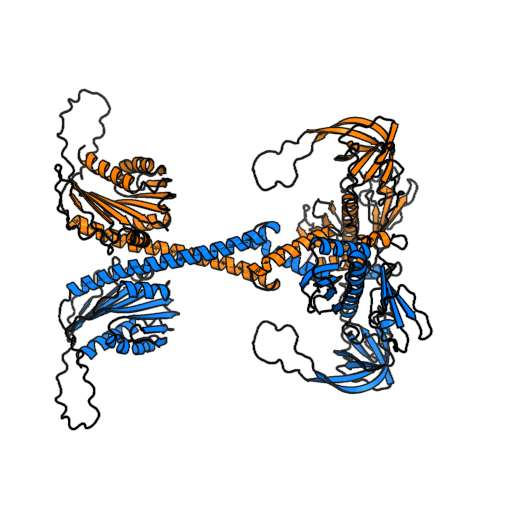CA . GLY A 1 300 ? -4.711 -17.703 -7.281 1 96.62 300 GLY A CA 1
ATOM 2232 C C . GLY A 1 300 ? -5.234 -16.375 -7.754 1 96.62 300 GLY A C 1
ATOM 2233 O O . GLY A 1 300 ? -4.574 -15.344 -7.594 1 96.62 300 GLY A O 1
ATOM 2234 N N . THR A 1 301 ? -6.43 -16.406 -8.203 1 94.88 301 THR A N 1
ATOM 2235 C CA . THR A 1 301 ? -7.031 -15.227 -8.805 1 94.88 301 THR A CA 1
ATOM 2236 C C . THR A 1 301 ? -7.262 -14.148 -7.75 1 94.88 301 THR A C 1
ATOM 2238 O O . THR A 1 301 ? -7.098 -12.953 -8.023 1 94.88 301 THR A O 1
ATOM 2241 N N . ARG A 1 302 ? -7.68 -14.562 -6.547 1 96.62 302 ARG A N 1
ATOM 2242 C CA . ARG A 1 302 ? -7.871 -13.586 -5.484 1 96.62 302 ARG A CA 1
ATOM 2243 C C . ARG A 1 302 ? -6.559 -12.883 -5.145 1 96.62 302 ARG A C 1
ATOM 2245 O O . ARG A 1 302 ? -6.547 -11.68 -4.852 1 96.62 302 ARG A O 1
ATOM 2252 N N . LEU A 1 303 ? -5.523 -13.656 -5.141 1 97 303 LEU A N 1
ATOM 2253 C CA . LEU A 1 303 ? -4.219 -13.062 -4.867 1 97 303 LEU A CA 1
ATOM 2254 C C . LEU A 1 303 ? -3.855 -12.031 -5.938 1 97 303 LEU A C 1
ATOM 2256 O O . LEU A 1 303 ? -3.336 -10.961 -5.621 1 97 303 LEU A O 1
ATOM 2260 N N . ARG A 1 304 ? -4.082 -12.352 -7.172 1 95.56 304 ARG A N 1
ATOM 2261 C CA . ARG A 1 304 ? -3.775 -11.43 -8.258 1 95.56 304 ARG A CA 1
ATOM 2262 C C . ARG A 1 304 ? -4.586 -10.141 -8.125 1 95.56 304 ARG A C 1
ATOM 2264 O O . ARG A 1 304 ? -4.074 -9.055 -8.391 1 95.56 304 ARG A O 1
ATOM 2271 N N . ARG A 1 305 ? -5.812 -10.289 -7.746 1 94.75 305 ARG A N 1
ATOM 2272 C CA . ARG A 1 305 ? -6.645 -9.117 -7.52 1 94.75 305 ARG A CA 1
ATOM 2273 C C . ARG A 1 305 ? -6.109 -8.281 -6.355 1 94.75 305 ARG A C 1
ATOM 2275 O O . ARG A 1 305 ? -6.016 -7.059 -6.453 1 94.75 305 ARG A O 1
ATOM 2282 N N . TYR A 1 306 ? -5.855 -8.977 -5.266 1 95.12 306 TYR A N 1
ATOM 2283 C CA . TYR A 1 306 ? -5.289 -8.312 -4.094 1 95.12 306 TYR A CA 1
ATOM 2284 C C . TYR A 1 306 ? -4.023 -7.551 -4.461 1 95.12 306 TYR A C 1
ATOM 2286 O O . TYR A 1 306 ? -3.846 -6.402 -4.051 1 95.12 306 TYR A O 1
ATOM 2294 N N . MET A 1 307 ? -3.184 -8.156 -5.227 1 95.12 307 MET A N 1
ATOM 2295 C CA . MET A 1 307 ? -1.926 -7.547 -5.645 1 95.12 307 MET A CA 1
ATOM 2296 C C . MET A 1 307 ? -2.178 -6.332 -6.535 1 95.12 307 MET A C 1
ATOM 2298 O O . MET A 1 307 ? -1.483 -5.32 -6.422 1 95.12 307 MET A O 1
ATOM 2302 N N . ARG A 1 308 ? -3.068 -6.492 -7.418 1 94.44 308 ARG A N 1
ATOM 2303 C CA . ARG A 1 308 ? -3.426 -5.371 -8.289 1 94.44 308 ARG A CA 1
ATOM 2304 C C . ARG A 1 308 ? -3.889 -4.172 -7.469 1 94.44 308 ARG A C 1
ATOM 2306 O O . ARG A 1 308 ? -3.463 -3.043 -7.719 1 94.44 308 ARG A O 1
ATOM 2313 N N . ASP A 1 309 ? -4.734 -4.395 -6.484 1 95 309 ASP A N 1
ATOM 2314 C CA . ASP A 1 309 ? -5.246 -3.33 -5.625 1 95 309 ASP A CA 1
ATOM 2315 C C . ASP A 1 309 ? -4.117 -2.674 -4.832 1 95 309 ASP A C 1
ATOM 2317 O O . ASP A 1 309 ? -4.027 -1.446 -4.773 1 95 309 ASP A O 1
ATOM 2321 N N . CYS A 1 310 ? -3.277 -3.537 -4.258 1 95 310 CYS A N 1
ATOM 2322 C CA . CYS A 1 310 ? -2.143 -3.025 -3.496 1 95 310 CYS A CA 1
ATOM 2323 C C . CYS A 1 310 ? -1.257 -2.143 -4.367 1 95 310 CYS A C 1
ATOM 2325 O O . CYS A 1 310 ? -0.898 -1.032 -3.967 1 95 310 CYS A O 1
ATOM 2327 N N . HIS A 1 311 ? -0.93 -2.674 -5.523 1 95.25 311 HIS A N 1
ATOM 2328 C CA . HIS A 1 311 ? -0.058 -1.959 -6.445 1 95.25 311 HIS A CA 1
ATOM 2329 C C . HIS A 1 311 ? -0.67 -0.625 -6.859 1 95.25 311 HIS A C 1
ATOM 2331 O O . HIS A 1 311 ? 0.026 0.391 -6.922 1 95.25 311 HIS A O 1
ATOM 2337 N N . SER A 1 312 ? -1.934 -0.596 -7.137 1 95.12 312 SER A N 1
ATOM 2338 C CA . SER A 1 312 ? -2.627 0.611 -7.578 1 95.12 312 SER A CA 1
ATOM 2339 C C . SER A 1 312 ? -2.631 1.676 -6.484 1 95.12 312 SER A C 1
ATOM 2341 O O . SER A 1 312 ? -2.436 2.859 -6.766 1 95.12 312 SER A O 1
ATOM 2343 N N . ILE A 1 313 ? -2.9 1.257 -5.277 1 96 313 ILE A N 1
ATOM 2344 C CA . ILE A 1 313 ? -2.936 2.176 -4.145 1 96 313 ILE A CA 1
ATOM 2345 C C . ILE A 1 313 ? -1.559 2.805 -3.949 1 96 313 ILE A C 1
ATOM 2347 O O . ILE A 1 313 ? -1.439 4.027 -3.818 1 96 313 ILE A O 1
ATOM 2351 N N . LEU A 1 314 ? -0.519 1.979 -3.938 1 95.5 314 LEU A N 1
ATOM 2352 C CA . LEU A 1 314 ? 0.836 2.475 -3.721 1 95.5 314 LEU A CA 1
ATOM 2353 C C . LEU A 1 314 ? 1.26 3.412 -4.848 1 95.5 314 LEU A C 1
ATOM 2355 O O . LEU A 1 314 ? 1.896 4.438 -4.598 1 95.5 314 LEU A O 1
ATOM 2359 N N . ARG A 1 315 ? 0.897 3.062 -6.043 1 93.88 315 ARG A N 1
ATOM 2360 C CA . ARG A 1 315 ? 1.214 3.91 -7.188 1 93.88 315 ARG A CA 1
ATOM 2361 C C . ARG A 1 315 ? 0.533 5.27 -7.066 1 93.88 315 ARG A C 1
ATOM 2363 O O . ARG A 1 315 ? 1.124 6.297 -7.402 1 93.88 315 ARG A O 1
ATOM 2370 N N . ALA A 1 316 ? -0.666 5.297 -6.621 1 95.56 316 ALA A N 1
ATOM 2371 C CA . ALA A 1 316 ? -1.429 6.531 -6.48 1 95.56 316 ALA A CA 1
ATOM 2372 C C . ALA A 1 316 ? -0.865 7.398 -5.359 1 95.56 316 ALA A C 1
ATOM 2374 O O . ALA A 1 316 ? -0.99 8.625 -5.391 1 95.56 316 ALA A O 1
ATOM 2375 N N . LEU A 1 317 ? -0.272 6.789 -4.379 1 96.06 317 LEU A N 1
ATOM 2376 C CA . LEU A 1 317 ? 0.278 7.508 -3.236 1 96.06 317 LEU A CA 1
ATOM 2377 C C . LEU A 1 317 ? 1.612 8.156 -3.59 1 96.06 317 LEU A C 1
ATOM 2379 O O . LEU A 1 317 ? 2.031 9.117 -2.941 1 96.06 317 LEU A O 1
ATOM 2383 N N . ASN A 1 318 ? 2.242 7.641 -4.617 1 94.12 318 ASN A N 1
ATOM 2384 C CA . ASN A 1 318 ? 3.588 8.078 -4.973 1 94.12 318 ASN A CA 1
ATOM 2385 C C . ASN A 1 318 ? 3.633 9.578 -5.258 1 94.12 318 ASN A C 1
ATOM 2387 O O . ASN A 1 318 ? 4.434 10.305 -4.664 1 94.12 318 ASN A O 1
ATOM 2391 N N . PRO A 1 319 ? 2.799 10.133 -6.129 1 93.69 319 PRO A N 1
ATOM 2392 C CA . PRO A 1 319 ? 2.859 11.57 -6.418 1 93.69 319 PRO A CA 1
ATOM 2393 C C . PRO A 1 319 ? 2.438 12.43 -5.223 1 93.69 319 PRO A C 1
ATOM 2395 O O . PRO A 1 319 ? 2.814 13.602 -5.137 1 93.69 319 PRO A O 1
ATOM 2398 N N . LEU A 1 320 ? 1.659 11.898 -4.32 1 94.62 320 LEU A N 1
ATOM 2399 C CA . LEU A 1 320 ? 1.195 12.641 -3.15 1 94.62 320 LEU A CA 1
ATOM 2400 C C . LEU A 1 320 ? 2.297 12.742 -2.102 1 94.62 320 LEU A C 1
ATOM 2402 O O . LEU A 1 320 ? 2.471 13.797 -1.482 1 94.62 320 LEU A O 1
ATOM 2406 N N . LEU A 1 321 ? 3.076 11.734 -1.982 1 95.69 321 LEU A N 1
ATOM 2407 C CA . LEU A 1 321 ? 4.031 11.672 -0.883 1 95.69 321 LEU A CA 1
ATOM 2408 C C . LEU A 1 321 ? 5.449 11.961 -1.377 1 95.69 321 LEU A C 1
ATOM 2410 O O . LEU A 1 321 ? 6.328 12.305 -0.585 1 95.69 321 LEU A O 1
ATOM 2414 N N . ASN A 1 322 ? 5.754 11.75 -2.6 1 93.19 322 ASN A N 1
ATOM 2415 C CA . ASN A 1 322 ? 7.012 12.078 -3.26 1 93.19 322 ASN A CA 1
ATOM 2416 C C . ASN A 1 322 ? 8.195 11.414 -2.566 1 93.19 322 ASN A C 1
ATOM 2418 O O . ASN A 1 322 ? 9.211 12.062 -2.311 1 93.19 322 ASN A O 1
ATOM 2422 N N . THR A 1 323 ? 8.047 10.305 -2.066 1 91 323 THR A N 1
ATOM 2423 C CA . THR A 1 323 ? 9.078 9.461 -1.476 1 91 323 THR A CA 1
ATOM 2424 C C . THR A 1 323 ? 8.914 8.008 -1.925 1 91 323 THR A C 1
ATOM 2426 O O . THR A 1 323 ? 7.91 7.656 -2.549 1 91 323 THR A O 1
ATOM 2429 N N . GLY A 1 324 ? 9.891 7.215 -1.781 1 91.62 324 GLY A N 1
ATOM 2430 C CA . GLY A 1 324 ? 9.758 5.797 -2.074 1 91.62 324 GLY A CA 1
ATOM 2431 C C . GLY A 1 324 ? 8.828 5.078 -1.12 1 91.62 324 GLY A C 1
ATOM 2432 O O . GLY A 1 324 ? 8.586 5.547 -0.008 1 91.62 324 GLY A O 1
ATOM 2433 N N . PRO A 1 325 ? 8.289 3.951 -1.547 1 92 325 PRO A N 1
ATOM 2434 C CA . PRO A 1 325 ? 7.32 3.213 -0.735 1 92 325 PRO A CA 1
ATOM 2435 C C . PRO A 1 325 ? 7.824 2.932 0.678 1 92 325 PRO A C 1
ATOM 2437 O O . PRO A 1 325 ? 7.035 2.893 1.624 1 92 325 PRO A O 1
ATOM 2440 N N . GLU A 1 326 ? 9.062 2.799 0.828 1 91.25 326 GLU A N 1
ATOM 2441 C CA . GLU A 1 326 ? 9.625 2.518 2.145 1 91.25 326 GLU A CA 1
ATOM 2442 C C . GLU A 1 326 ? 9.469 3.713 3.08 1 91.25 326 GLU A C 1
ATOM 2444 O O . GLU A 1 326 ? 9.469 3.555 4.301 1 91.25 326 GLU A O 1
ATOM 2449 N N . GLY A 1 327 ? 9.305 4.906 2.521 1 95.19 327 GLY A N 1
ATOM 2450 C CA . GLY A 1 327 ? 9.195 6.125 3.305 1 95.19 327 GLY A CA 1
ATOM 2451 C C . GLY A 1 327 ? 7.758 6.574 3.508 1 95.19 327 GLY A C 1
ATOM 2452 O O . GLY A 1 327 ? 7.504 7.562 4.199 1 95.19 327 GLY A O 1
ATOM 2453 N N . TYR A 1 328 ? 6.766 5.832 2.998 1 96.38 328 TYR A N 1
ATOM 2454 C CA . TYR A 1 328 ? 5.375 6.273 3.008 1 96.38 328 TYR A CA 1
ATOM 2455 C C . TYR A 1 328 ? 4.859 6.426 4.438 1 96.38 328 TYR A C 1
ATOM 2457 O O . TYR A 1 328 ? 4.246 7.438 4.777 1 96.38 328 TYR A O 1
ATOM 2465 N N . VAL A 1 329 ? 5.094 5.441 5.238 1 96.88 329 VAL A N 1
ATOM 2466 C CA . VAL A 1 329 ? 4.559 5.414 6.594 1 96.88 329 VAL A CA 1
ATOM 2467 C C . VAL A 1 329 ? 5.117 6.586 7.395 1 96.88 329 VAL A C 1
ATOM 2469 O O . VAL A 1 329 ? 4.367 7.297 8.07 1 96.88 329 VAL A O 1
ATOM 2472 N N . GLU A 1 330 ? 6.395 6.836 7.254 1 97.19 330 GLU A N 1
ATOM 2473 C CA . GLU A 1 330 ? 7.035 7.945 7.957 1 97.19 330 GLU A CA 1
ATOM 2474 C C . GLU A 1 330 ? 6.508 9.289 7.461 1 97.19 330 GLU A C 1
ATOM 2476 O O . GLU A 1 330 ? 6.266 10.195 8.258 1 97.19 330 GLU A O 1
ATOM 2481 N N . THR A 1 331 ? 6.391 9.43 6.234 1 96.94 331 THR A N 1
ATOM 2482 C CA . THR A 1 331 ? 5.941 10.68 5.633 1 96.94 331 THR A CA 1
ATOM 2483 C C . THR A 1 331 ? 4.512 11 6.062 1 96.94 331 THR A C 1
ATOM 2485 O O . THR A 1 331 ? 4.203 12.141 6.41 1 96.94 331 THR A O 1
ATOM 2488 N N . VAL A 1 332 ? 3.623 10.008 6.027 1 97.19 332 VAL A N 1
ATOM 2489 C CA . VAL A 1 332 ? 2.236 10.211 6.43 1 97.19 332 VAL A CA 1
ATOM 2490 C C . VAL A 1 332 ? 2.18 10.602 7.906 1 97.19 332 VAL A C 1
ATOM 2492 O O . VAL A 1 332 ? 1.444 11.516 8.289 1 97.19 332 VAL A O 1
ATOM 2495 N N . SER A 1 333 ? 2.936 9.953 8.734 1 97.38 333 SER A N 1
ATOM 2496 C CA . SER A 1 333 ? 3.002 10.273 10.148 1 97.38 333 SER A CA 1
ATOM 2497 C C . SER A 1 333 ? 3.479 11.711 10.367 1 97.38 333 SER A C 1
ATOM 2499 O O . SER A 1 333 ? 2.967 12.414 11.242 1 97.38 333 SER A O 1
ATOM 2501 N N . LYS A 1 334 ? 4.402 12.086 9.617 1 97 334 LYS A N 1
ATOM 2502 C CA . LYS A 1 334 ? 4.941 13.438 9.703 1 97 334 LYS A CA 1
ATOM 2503 C C . LYS A 1 334 ? 3.889 14.477 9.32 1 97 334 LYS A C 1
ATOM 2505 O O . LYS A 1 334 ? 3.732 15.484 10.008 1 97 334 LYS A O 1
ATOM 2510 N N . ILE A 1 335 ? 3.219 14.195 8.242 1 96.94 335 ILE A N 1
ATOM 2511 C CA . ILE A 1 335 ? 2.195 15.133 7.789 1 96.94 335 ILE A CA 1
ATOM 2512 C C . ILE A 1 335 ? 1.114 15.273 8.859 1 96.94 335 ILE A C 1
ATOM 2514 O O . ILE A 1 335 ? 0.618 16.375 9.102 1 96.94 335 ILE A O 1
ATOM 2518 N N . GLN A 1 336 ? 0.766 14.203 9.445 1 96 336 GLN A N 1
ATOM 2519 C CA . GLN A 1 336 ? -0.229 14.234 10.508 1 96 336 GLN A CA 1
ATOM 2520 C C . GLN A 1 336 ? 0.271 15.039 11.711 1 96 336 GLN A C 1
ATOM 2522 O O . GLN A 1 336 ? -0.482 15.812 12.297 1 96 336 GLN A O 1
ATOM 2527 N N . SER A 1 337 ? 1.459 14.844 12.078 1 96.88 337 SER A N 1
ATOM 2528 C CA . SER A 1 337 ? 2.057 15.578 13.188 1 96.88 337 SER A CA 1
ATOM 2529 C C . SER A 1 337 ? 2.15 17.062 12.875 1 96.88 337 SER A C 1
ATOM 2531 O O . SER A 1 337 ? 1.876 17.906 13.734 1 96.88 337 SER A O 1
ATOM 2533 N N . ASP A 1 338 ? 2.541 17.344 11.688 1 96.38 338 ASP A N 1
ATOM 2534 C CA . ASP A 1 338 ? 2.627 18.734 11.258 1 96.38 338 ASP A CA 1
ATOM 2535 C C . ASP A 1 338 ? 1.257 19.406 11.297 1 96.38 338 ASP A C 1
ATOM 2537 O O . ASP A 1 338 ? 1.146 20.578 11.672 1 96.38 338 ASP A O 1
ATOM 2541 N N . LEU A 1 339 ? 0.283 18.719 10.859 1 96.06 339 LEU A N 1
ATOM 2542 C CA . LEU A 1 339 ? -1.074 19.25 10.891 1 96.06 339 LEU A CA 1
ATOM 2543 C C . LEU A 1 339 ? -1.507 19.547 12.32 1 96.06 339 LEU A C 1
ATOM 2545 O O . LEU A 1 339 ? -2.037 20.625 12.602 1 96.06 339 LEU A O 1
ATOM 2549 N N . LYS A 1 340 ? -1.255 18.641 13.211 1 95.62 340 LYS A N 1
ATOM 2550 C CA . LYS A 1 340 ? -1.61 18.844 14.617 1 95.62 340 LYS A CA 1
ATOM 2551 C C . LYS A 1 340 ? -0.889 20.047 15.203 1 95.62 340 LYS A C 1
ATOM 2553 O O . LYS A 1 340 ? -1.497 20.859 15.898 1 95.62 340 LYS A O 1
ATOM 2558 N N . THR A 1 341 ? 0.363 20.172 14.922 1 93.94 341 THR A N 1
ATOM 2559 C CA . THR A 1 341 ? 1.169 21.281 15.422 1 93.94 341 THR A CA 1
ATOM 2560 C C . THR A 1 341 ? 0.691 22.609 14.836 1 93.94 341 THR A C 1
ATOM 2562 O O . THR A 1 341 ? 0.594 23.609 15.547 1 93.94 341 THR A O 1
ATOM 2565 N N . SER A 1 342 ? 0.428 22.562 13.586 1 93.38 342 SER A N 1
ATOM 2566 C CA . SER A 1 342 ? -0.036 23.766 12.906 1 93.38 342 SER A CA 1
ATOM 2567 C C . SER A 1 342 ? -1.384 24.219 13.461 1 93.38 342 SER A C 1
ATOM 2569 O O . SER A 1 342 ? -1.608 25.422 13.656 1 93.38 342 SER A O 1
ATOM 2571 N N . GLU A 1 343 ? -2.197 23.312 13.672 1 93.19 343 GLU A N 1
ATOM 2572 C CA . GLU A 1 343 ? -3.506 23.625 14.234 1 93.19 343 GLU A CA 1
ATOM 2573 C C . GLU A 1 343 ? -3.377 24.203 15.641 1 93.19 343 GLU A C 1
ATOM 2575 O O . GLU A 1 343 ? -4.09 25.141 16.016 1 93.19 343 GLU A O 1
ATOM 2580 N N . LYS A 1 344 ? -2.553 23.688 16.406 1 92.12 344 LYS A N 1
ATOM 2581 C CA . LYS A 1 344 ? -2.307 24.188 17.75 1 92.12 344 LYS A CA 1
ATOM 2582 C C . LYS A 1 344 ? -1.761 25.609 17.719 1 92.12 344 LYS A C 1
ATOM 2584 O O . LYS A 1 344 ? -2.223 26.469 18.469 1 92.12 344 LYS A O 1
ATOM 2589 N N . THR A 1 345 ? -0.811 25.828 16.906 1 88.75 345 THR A N 1
ATOM 2590 C CA . THR A 1 345 ? -0.221 27.156 16.766 1 88.75 345 THR A CA 1
ATOM 2591 C C . THR A 1 345 ? -1.271 28.172 16.312 1 88.75 345 THR A C 1
ATOM 2593 O O . THR A 1 345 ? -1.307 29.297 16.812 1 88.75 345 THR A O 1
ATOM 2596 N N . ALA A 1 346 ? -2.084 27.734 15.414 1 89.88 346 ALA A N 1
ATOM 2597 C CA . ALA A 1 346 ? -3.141 28.609 14.914 1 89.88 346 ALA A CA 1
ATOM 2598 C C . ALA A 1 346 ? -4.121 28.984 16.031 1 89.88 346 ALA A C 1
ATOM 2600 O O . ALA A 1 346 ? -4.531 30.141 16.141 1 89.88 346 ALA A O 1
ATOM 2601 N N . ARG A 1 347 ? -4.445 28.047 16.781 1 90.88 347 ARG A N 1
ATOM 2602 C CA . ARG A 1 347 ? -5.379 28.281 17.875 1 90.88 347 ARG A CA 1
ATOM 2603 C C . ARG A 1 347 ? -4.773 29.219 18.922 1 90.88 347 ARG A C 1
ATOM 2605 O O . ARG A 1 347 ? -5.453 30.125 19.422 1 90.88 347 ARG A O 1
ATOM 2612 N N . GLU A 1 348 ? -3.582 29.047 19.234 1 89 348 GLU A N 1
ATOM 2613 C CA . GLU A 1 348 ? -2.902 29.891 20.219 1 89 348 GLU A CA 1
ATOM 2614 C C . GLU A 1 348 ? -2.748 31.312 19.703 1 89 348 GLU A C 1
ATOM 2616 O O . GLU A 1 348 ? -2.936 32.281 20.469 1 89 348 GLU A O 1
ATOM 2621 N N . THR A 1 349 ? -2.371 31.391 18.5 1 90.69 349 THR A N 1
ATOM 2622 C CA . THR A 1 349 ? -2.225 32.719 17.906 1 90.69 349 THR A CA 1
ATOM 2623 C C . THR A 1 349 ? -3.566 33.438 17.859 1 90.69 349 THR A C 1
ATOM 2625 O O . THR A 1 349 ? -3.635 34.656 18.109 1 90.69 349 THR A O 1
ATOM 2628 N N . LEU A 1 350 ? -4.543 32.688 17.547 1 91.75 350 LEU A N 1
ATOM 2629 C CA . LEU A 1 350 ? -5.879 33.281 17.5 1 91.75 350 LEU A CA 1
ATOM 2630 C C . LEU A 1 350 ? -6.316 33.75 18.875 1 91.75 350 LEU A C 1
ATOM 2632 O O . LEU A 1 350 ? -6.945 34.812 19 1 91.75 350 LEU A O 1
ATOM 2636 N N . ARG A 1 351 ? -6.016 33.062 19.844 1 91.5 351 ARG A N 1
ATOM 2637 C CA . ARG A 1 351 ? -6.336 33.438 21.203 1 91.5 351 ARG A CA 1
ATOM 2638 C C . ARG A 1 351 ? -5.594 34.719 21.594 1 91.5 351 ARG A C 1
ATOM 2640 O O . ARG A 1 351 ? -6.172 35.625 22.203 1 91.5 351 ARG A O 1
ATOM 2647 N N . ASP A 1 352 ? -4.352 34.781 21.266 1 90.06 352 ASP A N 1
ATOM 2648 C CA . ASP A 1 352 ? -3.57 36 21.531 1 90.06 352 ASP A CA 1
ATOM 2649 C C . ASP A 1 352 ? -4.156 37.219 20.812 1 90.06 352 ASP A C 1
ATOM 2651 O O . ASP A 1 352 ? -4.199 38.312 21.375 1 90.06 352 ASP A O 1
ATOM 2655 N N . LEU A 1 353 ? -4.504 36.938 19.672 1 91.06 353 LEU A N 1
ATOM 2656 C CA . LEU A 1 353 ? -5.113 38 18.891 1 91.06 353 LEU A CA 1
ATOM 2657 C C . LEU A 1 353 ? -6.379 38.531 19.562 1 91.06 353 LEU A C 1
ATOM 2659 O O . LEU A 1 353 ? -6.605 39.75 19.641 1 91.06 353 LEU A O 1
ATOM 2663 N N . ALA A 1 354 ? -7.148 37.594 20.031 1 92.25 354 ALA A N 1
ATOM 2664 C CA . ALA A 1 354 ? -8.383 37.969 20.734 1 92.25 354 ALA A CA 1
ATOM 2665 C C . ALA A 1 354 ? -8.086 38.875 21.938 1 92.25 354 ALA A C 1
ATOM 2667 O O . ALA A 1 354 ? -8.773 39.875 22.156 1 92.25 354 ALA A O 1
ATOM 2668 N N . VAL A 1 355 ? -7.102 38.531 22.625 1 89.31 355 VAL A N 1
ATOM 2669 C CA . VAL A 1 355 ? -6.746 39.281 23.844 1 89.31 355 VAL A CA 1
ATOM 2670 C C . VAL A 1 355 ? -6.27 40.688 23.484 1 89.31 355 VAL A C 1
ATOM 2672 O O . VAL A 1 355 ? -6.672 41.656 24.109 1 89.31 355 VAL A O 1
ATOM 2675 N N . VAL A 1 356 ? -5.453 40.75 22.484 1 87.62 356 VAL A N 1
ATOM 2676 C CA . VAL A 1 356 ? -4.891 42.031 22.109 1 87.62 356 VAL A CA 1
ATOM 2677 C C . VAL A 1 356 ? -5.98 42.906 21.5 1 87.62 356 VAL A C 1
ATOM 2679 O O . VAL A 1 356 ? -6.035 44.094 21.766 1 87.62 356 VAL A O 1
ATOM 2682 N N . GLU A 1 357 ? -6.777 42.375 20.734 1 88.25 357 GLU A N 1
ATOM 2683 C CA . GLU A 1 357 ? -7.871 43.125 20.156 1 88.25 357 GLU A CA 1
ATOM 2684 C C . GLU A 1 357 ? -8.859 43.594 21.219 1 88.25 357 GLU A C 1
ATOM 2686 O O . GLU A 1 357 ? -9.438 44.688 21.125 1 88.25 357 GLU A O 1
ATOM 2691 N N . ALA A 1 358 ? -9.047 42.75 22.188 1 89.88 358 ALA A N 1
ATOM 2692 C CA . ALA A 1 358 ? -9.914 43.125 23.297 1 89.88 358 ALA A CA 1
ATOM 2693 C C . ALA A 1 358 ? -9.375 44.375 24.016 1 89.88 358 ALA A C 1
ATOM 2695 O O . ALA A 1 358 ? -10.148 45.219 24.422 1 89.88 358 ALA A O 1
ATOM 2696 N N . LYS A 1 359 ? -8.125 44.438 24.141 1 83.44 359 LYS A N 1
ATOM 2697 C CA . LYS A 1 359 ? -7.504 45.594 24.781 1 83.44 359 LYS A CA 1
ATOM 2698 C C . LYS A 1 359 ? -7.727 46.875 23.969 1 83.44 359 LYS A C 1
ATOM 2700 O O . LYS A 1 359 ? -8 47.938 24.516 1 83.44 359 LYS A O 1
ATOM 2705 N N . LEU A 1 360 ? -7.594 46.656 22.719 1 82.94 360 LEU A N 1
ATOM 2706 C CA . LEU A 1 360 ? -7.84 47.812 21.844 1 82.94 360 LEU A CA 1
ATOM 2707 C C . LEU A 1 360 ? -9.305 48.219 21.906 1 82.94 360 LEU A C 1
ATOM 2709 O O . LEU A 1 360 ? -9.609 49.438 21.875 1 82.94 360 LEU A O 1
ATOM 2713 N N . LEU A 1 361 ? -10.117 47.281 21.922 1 84.75 361 LEU A N 1
ATOM 2714 C CA . LEU A 1 361 ? -11.547 47.531 22.031 1 84.75 361 LEU A CA 1
ATOM 2715 C C . LEU A 1 361 ? -11.852 48.312 23.312 1 84.75 361 LEU A C 1
ATOM 2717 O O . LEU A 1 361 ? -12.633 49.281 23.281 1 84.75 361 LEU A O 1
ATOM 2721 N N . LEU A 1 362 ? -11.258 47.938 24.359 1 85.06 362 LEU A N 1
ATOM 2722 C CA . LEU A 1 362 ? -11.492 48.594 25.641 1 85.06 362 LEU A CA 1
ATOM 2723 C C . LEU A 1 362 ? -10.984 50.031 25.625 1 85.06 362 LEU A C 1
ATOM 2725 O O . LEU A 1 362 ? -11.562 50.906 26.266 1 85.06 362 LEU A O 1
ATOM 2729 N N . GLN A 1 363 ? -9.93 50.219 24.953 1 80.69 363 GLN A N 1
ATOM 2730 C CA . GLN A 1 363 ? -9.414 51.594 24.812 1 80.69 363 GLN A CA 1
ATOM 2731 C C . GLN A 1 363 ? -10.422 52.469 24.109 1 80.69 363 GLN A C 1
ATOM 2733 O O . GLN A 1 363 ? -10.609 53.625 24.484 1 80.69 363 GLN A O 1
ATOM 2738 N N . ASN A 1 364 ? -11.008 51.906 23.125 1 80.5 364 ASN A N 1
ATOM 2739 C CA . ASN A 1 364 ? -12.047 52.656 22.422 1 80.5 364 ASN A CA 1
ATOM 2740 C C . ASN A 1 364 ? -13.242 52.938 23.312 1 80.5 364 ASN A C 1
ATOM 2742 O O . ASN A 1 364 ? -13.844 54.031 23.219 1 80.5 364 ASN A O 1
ATOM 2746 N N . VAL A 1 365 ? -13.578 52 24.125 1 84.69 365 VAL A N 1
ATOM 2747 C CA . VAL A 1 365 ? -14.688 52.156 25.062 1 84.69 365 VAL A CA 1
ATOM 2748 C C . VAL A 1 365 ? -14.367 53.25 26.062 1 84.69 365 VAL A C 1
ATOM 2750 O O . VAL A 1 365 ? -15.219 54.094 26.375 1 84.69 365 VAL A O 1
ATOM 2753 N N . GLU A 1 366 ? -13.156 53.312 26.516 1 82.19 366 GLU A N 1
ATOM 2754 C CA . GLU A 1 366 ? -12.742 54.312 27.5 1 82.19 366 GLU A CA 1
ATOM 2755 C C . GLU A 1 366 ? -12.758 55.719 26.906 1 82.19 366 GLU A C 1
ATOM 2757 O O . GLU A 1 366 ? -13.188 56.688 27.547 1 82.19 366 GLU A O 1
ATOM 2762 N N . VAL A 1 367 ? -12.312 55.75 25.766 1 80.06 367 VAL A N 1
ATOM 2763 C CA . VAL A 1 367 ? -12.305 57.062 25.094 1 80.06 367 VAL A CA 1
ATOM 2764 C C . VAL A 1 367 ? -13.734 57.531 24.891 1 80.06 367 VAL A C 1
ATOM 2766 O O . VAL A 1 367 ? -14.039 58.719 25.109 1 80.06 367 VAL A O 1
ATOM 2769 N N . ALA A 1 368 ? -14.602 56.656 24.484 1 78.94 368 ALA A N 1
ATOM 2770 C CA . ALA A 1 368 ? -16 57 24.266 1 78.94 368 ALA A CA 1
ATOM 2771 C C . ALA A 1 368 ? -16.688 57.406 25.562 1 78.94 368 ALA A C 1
ATOM 2773 O O . ALA A 1 368 ? -17.469 58.375 25.594 1 78.94 368 ALA A O 1
ATOM 2774 N N . ARG A 1 369 ? -16.328 56.781 26.609 1 80.88 369 ARG A N 1
ATOM 2775 C CA . ARG A 1 369 ? -16.891 57.094 27.922 1 80.88 369 ARG A CA 1
ATOM 2776 C C . ARG A 1 369 ? -16.422 58.469 28.391 1 80.88 369 ARG A C 1
ATOM 2778 O O . ARG A 1 369 ? -17.203 59.219 29.016 1 80.88 369 ARG A O 1
ATOM 2785 N N . ALA A 1 370 ? -15.164 58.75 28.078 1 79.06 370 ALA A N 1
ATOM 2786 C CA . ALA A 1 370 ? -14.594 60.031 28.5 1 79.06 370 ALA A CA 1
ATOM 2787 C C . ALA A 1 370 ? -15.211 61.188 27.719 1 79.06 370 ALA A C 1
ATOM 2789 O O . ALA A 1 370 ? -15.391 62.281 28.25 1 79.06 370 ALA A O 1
ATOM 2790 N N . GLN A 1 371 ? -15.539 60.906 26.578 1 76.25 371 GLN A N 1
ATOM 2791 C CA . GLN A 1 371 ? -16.047 61.938 25.703 1 76.25 371 GLN A CA 1
ATOM 2792 C C . GLN A 1 371 ? -17.531 62.188 25.953 1 76.25 371 GLN A C 1
ATOM 2794 O O . GLN A 1 371 ? -18.047 63.281 25.719 1 76.25 371 GLN A O 1
ATOM 2799 N N . HIS A 1 372 ? -18.188 61.188 26.328 1 72.94 372 HIS A N 1
ATOM 2800 C CA . HIS A 1 372 ? -19.625 61.312 26.422 1 72.94 372 HIS A CA 1
ATOM 2801 C C . HIS A 1 372 ? -20.109 60.969 27.844 1 72.94 372 HIS A C 1
ATOM 2803 O O . HIS A 1 372 ? -20.922 60.062 28.047 1 72.94 372 HIS A O 1
ATOM 2809 N N . SER A 1 373 ? -19.406 61.719 28.75 1 64.69 373 SER A N 1
ATOM 2810 C CA . SER A 1 373 ? -19.75 61.469 30.141 1 64.69 373 SER A CA 1
ATOM 2811 C C . SER A 1 373 ? -21.141 62 30.453 1 64.69 373 SER A C 1
ATOM 2813 O O . SER A 1 373 ? -21.609 62.969 29.828 1 64.69 373 SER A O 1
ATOM 2815 N N . GLY A 1 374 ? -22.156 61.281 30.969 1 62.84 374 GLY A N 1
ATOM 2816 C CA . GLY A 1 374 ? -23.484 61.719 31.359 1 62.84 374 GLY A CA 1
ATOM 2817 C C . GLY A 1 374 ? -24.375 60.562 31.781 1 62.84 374 GLY A C 1
ATOM 2818 O O . GLY A 1 374 ? -24.078 59.406 31.516 1 62.84 374 GLY A O 1
ATOM 2819 N N . THR A 1 375 ? -25.312 60.844 32.531 1 63.5 375 THR A N 1
ATOM 2820 C CA . THR A 1 375 ? -26.25 59.844 33.031 1 63.5 375 THR A CA 1
ATOM 2821 C C . THR A 1 375 ? -27.344 59.594 32 1 63.5 375 THR A C 1
ATOM 2823 O O . THR A 1 375 ? -27.797 60.5 31.312 1 63.5 375 THR A O 1
ATOM 2826 N N . GLY A 1 376 ? -27.688 58.281 31.734 1 64.5 376 GLY A N 1
ATOM 2827 C CA . GLY A 1 376 ? -28.797 57.875 30.891 1 64.5 376 GLY A CA 1
ATOM 2828 C C . GLY A 1 376 ? -28.438 57.875 29.406 1 64.5 376 GLY A C 1
ATOM 2829 O O . GLY A 1 376 ? -29.297 58.094 28.562 1 64.5 376 GLY A O 1
ATOM 2830 N N . ARG A 1 377 ? -27.141 57.719 29.125 1 74.5 377 ARG A N 1
ATOM 2831 C CA . ARG A 1 377 ? -26.688 57.719 27.734 1 74.5 377 ARG A CA 1
ATOM 2832 C C . ARG A 1 377 ? -26.266 56.312 27.297 1 74.5 377 ARG A C 1
ATOM 2834 O O . ARG A 1 377 ? -25.875 55.5 28.125 1 74.5 377 ARG A O 1
ATOM 2841 N N . VAL A 1 378 ? -26.594 56.094 26.062 1 76.81 378 VAL A N 1
ATOM 2842 C CA . VAL A 1 378 ? -26.141 54.844 25.438 1 76.81 378 VAL A CA 1
ATOM 2843 C C . VAL A 1 378 ? -25.188 55.156 24.297 1 76.81 378 VAL A C 1
ATOM 2845 O O . VAL A 1 378 ? -25.516 55.969 23.422 1 76.81 378 VAL A O 1
ATOM 2848 N N . ILE A 1 379 ? -24 54.562 24.375 1 77.75 379 ILE A N 1
ATOM 2849 C CA . ILE A 1 379 ? -23.016 54.688 23.297 1 77.75 379 ILE A CA 1
ATOM 2850 C C . ILE A 1 379 ? -22.906 53.375 22.531 1 77.75 379 ILE A C 1
ATOM 2852 O O . ILE A 1 379 ? -22.797 52.312 23.141 1 77.75 379 ILE A O 1
ATOM 2856 N N . SER A 1 380 ? -23.062 53.469 21.25 1 80.75 380 SER A N 1
ATOM 2857 C CA . SER A 1 380 ? -22.891 52.281 20.422 1 80.75 380 SER A CA 1
ATOM 2858 C C . SER A 1 380 ? -21.625 52.375 19.578 1 80.75 380 SER A C 1
ATOM 2860 O O . SER A 1 380 ? -21.484 53.281 18.766 1 80.75 380 SER A O 1
ATOM 2862 N N . LEU A 1 381 ? -20.734 51.406 19.766 1 80.19 381 LEU A N 1
ATOM 2863 C CA . LEU A 1 381 ? -19.484 51.344 19.016 1 80.19 381 LEU A CA 1
ATOM 2864 C C . LEU A 1 381 ? -19.5 50.125 18.078 1 80.19 381 LEU A C 1
ATOM 2866 O O . LEU A 1 381 ? -19.797 49.031 18.5 1 80.19 381 LEU A O 1
ATOM 2870 N N . ARG A 1 382 ? -19.281 50.438 16.859 1 76 382 ARG A N 1
ATOM 2871 C CA . ARG A 1 382 ? -19.109 49.344 15.898 1 76 382 ARG A CA 1
ATOM 2872 C C . ARG A 1 382 ? -17.656 49.188 15.5 1 76 382 ARG A C 1
ATOM 2874 O O . ARG A 1 382 ? -17.047 50.094 14.938 1 76 382 ARG A O 1
ATOM 2881 N N . LEU A 1 383 ? -17.125 48 15.859 1 74.12 383 LEU A N 1
ATOM 2882 C CA . LEU A 1 383 ? -15.711 47.688 15.633 1 74.12 383 LEU A CA 1
ATOM 2883 C C . LEU A 1 383 ? -15.547 46.438 14.773 1 74.12 383 LEU A C 1
ATOM 2885 O O . LEU A 1 383 ? -16.453 45.625 14.719 1 74.12 383 LEU A O 1
ATOM 2889 N N . ALA A 1 384 ? -14.547 46.438 13.945 1 72.69 384 ALA A N 1
ATOM 2890 C CA . ALA A 1 384 ? -14.25 45.281 13.109 1 72.69 384 ALA A CA 1
ATOM 2891 C C . ALA A 1 384 ? -12.789 44.844 13.266 1 72.69 384 ALA A C 1
ATOM 2893 O O . ALA A 1 384 ? -11.93 45.656 13.594 1 72.69 384 ALA A O 1
ATOM 2894 N N . GLY A 1 385 ? -12.609 43.594 13.125 1 69.38 385 GLY A N 1
ATOM 2895 C CA . GLY A 1 385 ? -11.242 43.125 13.141 1 69.38 385 GLY A CA 1
ATOM 2896 C C . GLY A 1 385 ? -10.383 43.719 12.047 1 69.38 385 GLY A C 1
ATOM 2897 O O . GLY A 1 385 ? -10.898 44.219 11.047 1 69.38 385 GLY A O 1
ATOM 2898 N N . TYR A 1 386 ? -9.125 43.781 12.289 1 57.69 386 TYR A N 1
ATOM 2899 C CA . TYR A 1 386 ? -8.188 44.5 11.422 1 57.69 386 TYR A CA 1
ATOM 2900 C C . TYR A 1 386 ? -8.289 44 9.984 1 57.69 386 TYR A C 1
ATOM 2902 O O . TYR A 1 386 ? -8.344 44.781 9.047 1 57.69 386 TYR A O 1
ATOM 2910 N N . ALA A 1 387 ? -8.367 42.656 9.805 1 58.31 387 ALA A N 1
ATOM 2911 C CA . ALA A 1 387 ? -8.375 42.094 8.445 1 58.31 387 ALA A CA 1
ATOM 2912 C C . ALA A 1 387 ? -9.664 42.469 7.715 1 58.31 387 ALA A C 1
ATOM 2914 O O . ALA A 1 387 ? -9.672 42.625 6.488 1 58.31 387 ALA A O 1
ATOM 2915 N N . ASP A 1 388 ? -10.664 42.656 8.461 1 57.69 388 ASP A N 1
ATOM 2916 C CA . ASP A 1 388 ? -11.969 42.906 7.859 1 57.69 388 ASP A CA 1
ATOM 2917 C C . ASP A 1 388 ? -12.086 44.375 7.434 1 57.69 388 ASP A C 1
ATOM 2919 O O . ASP A 1 388 ? -12.789 44.688 6.473 1 57.69 388 ASP A O 1
ATOM 2923 N N . ASN A 1 389 ? -11.297 45.281 8.094 1 50.5 389 ASN A N 1
ATOM 2924 C CA . ASN A 1 389 ? -11.328 46.688 7.797 1 50.5 389 ASN A CA 1
ATOM 2925 C C . ASN A 1 389 ? -10.57 47 6.508 1 50.5 389 ASN A C 1
ATOM 2927 O O . ASN A 1 389 ? -10.922 47.969 5.797 1 50.5 389 ASN A O 1
ATOM 2931 N N . LYS A 1 390 ? -9.477 46.281 6.176 1 48.97 390 LYS A N 1
ATOM 2932 C CA . LYS A 1 390 ? -8.711 46.5 4.949 1 48.97 390 LYS A CA 1
ATOM 2933 C C . LYS A 1 390 ? -9.547 46.188 3.715 1 48.97 390 LYS A C 1
ATOM 2935 O O . LYS A 1 390 ? -9.406 46.812 2.674 1 48.97 390 LYS A O 1
ATOM 2940 N N . THR A 1 391 ? -10.305 45.094 3.799 1 44.09 391 THR A N 1
ATOM 2941 C CA . THR A 1 391 ? -11.094 44.75 2.627 1 44.09 391 THR A CA 1
ATOM 2942 C C . THR A 1 391 ? -12.148 45.812 2.348 1 44.09 391 THR A C 1
ATOM 2944 O O . THR A 1 391 ? -12.531 46.031 1.195 1 44.09 391 THR A O 1
ATOM 2947 N N . LYS A 1 392 ? -12.57 46.625 3.357 1 42.84 392 LYS A N 1
ATOM 2948 C CA . LYS A 1 392 ? -13.547 47.688 3.117 1 42.84 392 LYS A CA 1
ATOM 2949 C C . LYS A 1 392 ? -12.875 48.938 2.559 1 42.84 392 LYS A C 1
ATOM 2951 O O . LYS A 1 392 ? -13.547 49.812 2.004 1 42.84 392 LYS A O 1
ATOM 2956 N N . GLY A 1 393 ? -11.617 49.156 2.852 1 37.91 393 GLY A N 1
ATOM 2957 C CA . GLY A 1 393 ? -10.945 50.312 2.32 1 37.91 393 GLY A CA 1
ATOM 2958 C C . GLY A 1 393 ? -10.812 50.312 0.81 1 37.91 393 GLY A C 1
ATOM 2959 O O . GLY A 1 393 ? -10.586 51.344 0.187 1 37.91 393 GLY A O 1
ATOM 2960 N N . ASN A 1 394 ? -10.516 49.219 0.19 1 35.06 394 ASN A N 1
ATOM 2961 C CA . ASN A 1 394 ? -10.43 49.312 -1.262 1 35.06 394 ASN A CA 1
ATOM 2962 C C . ASN A 1 394 ? -11.773 49.688 -1.875 1 35.06 394 ASN A C 1
ATOM 2964 O O . ASN A 1 394 ? -11.891 49.844 -3.094 1 35.06 394 ASN A O 1
ATOM 2968 N N . LEU A 1 395 ? -12.867 49.406 -1.293 1 31.42 395 LEU A N 1
ATOM 2969 C CA . LEU A 1 395 ? -14.016 49.969 -2.002 1 31.42 395 LEU A CA 1
ATOM 2970 C C . LEU A 1 395 ? -14.023 51.5 -1.88 1 31.42 395 LEU A C 1
ATOM 2972 O O . LEU A 1 395 ? -14.172 52.188 -2.879 1 31.42 395 LEU A O 1
ATOM 2976 N N . GLY A 1 396 ? -14.648 52.25 -0.86 1 29.03 396 GLY A N 1
ATOM 2977 C CA . GLY A 1 396 ? -14.93 53.688 -0.913 1 29.03 396 GLY A CA 1
ATOM 2978 C C . GLY A 1 396 ? -13.711 54.531 -0.615 1 29.03 396 GLY A C 1
ATOM 2979 O O . GLY A 1 396 ? -13.25 54.594 0.526 1 29.03 396 GLY A O 1
ATOM 2980 N N . HIS A 1 397 ? -12.586 54.562 -1.277 1 30.69 397 HIS A N 1
ATOM 2981 C CA . HIS A 1 397 ? -11.625 55.656 -1.272 1 30.69 397 HIS A CA 1
ATOM 2982 C C . HIS A 1 397 ? -12.32 56.969 -1.037 1 30.69 397 HIS A C 1
ATOM 2984 O O . HIS A 1 397 ? -11.664 57.969 -0.682 1 30.69 397 HIS A O 1
ATOM 2990 N N . ARG A 1 398 ? -13.305 57.375 -1.938 1 28.28 398 ARG A N 1
ATOM 2991 C CA . ARG A 1 398 ? -13.539 58.812 -2.209 1 28.28 398 ARG A CA 1
ATOM 2992 C C . ARG A 1 398 ? -14.141 59.5 -0.996 1 28.28 398 ARG A C 1
ATOM 2994 O O . ARG A 1 398 ? -14.297 60.719 -0.99 1 28.28 398 ARG A O 1
ATOM 3001 N N . GLU A 1 399 ? -15.164 58.938 -0.392 1 27.72 399 GLU A N 1
ATOM 3002 C CA . GLU A 1 399 ? -15.828 60.031 0.317 1 27.72 399 GLU A CA 1
ATOM 3003 C C . GLU A 1 399 ? -14.945 60.594 1.42 1 27.72 399 GLU A C 1
ATOM 3005 O O . GLU A 1 399 ? -14.391 59.844 2.229 1 27.72 399 GLU A O 1
ATOM 3010 N N . LYS A 1 400 ? -14.289 61.812 1.225 1 28.56 400 LYS A N 1
ATOM 3011 C CA . LYS A 1 400 ? -13.672 62.875 1.979 1 28.56 400 LYS A CA 1
ATOM 3012 C C . LYS A 1 400 ? -14.156 62.906 3.426 1 28.56 400 LYS A C 1
ATOM 3014 O O . LYS A 1 400 ? -15.203 62.344 3.738 1 28.56 400 LYS A O 1
ATOM 3019 N N . LYS A 1 401 ? -13.422 63.844 4.137 1 29.73 401 LYS A N 1
ATOM 3020 C CA . LYS A 1 401 ? -13.484 64.5 5.426 1 29.73 401 LYS A CA 1
ATOM 3021 C C . LYS A 1 401 ? -14.906 65 5.75 1 29.73 401 LYS A C 1
ATOM 3023 O O . LYS A 1 401 ? -15.273 66.125 5.512 1 29.73 401 LYS A O 1
ATOM 3028 N N . MET A 1 402 ? -15.906 64.5 5.203 1 24.59 402 MET A N 1
ATOM 3029 C CA . MET A 1 402 ? -16.984 65.312 5.77 1 24.59 402 MET A CA 1
ATOM 3030 C C . MET A 1 402 ? -16.844 65.375 7.285 1 24.59 402 MET A C 1
ATOM 3032 O O . MET A 1 402 ? -16.828 64.375 7.977 1 24.59 402 MET A O 1
ATOM 3036 N N . GLU A 1 403 ? -16.094 66.438 7.816 1 29.42 403 GLU A N 1
ATOM 3037 C CA . GLU A 1 403 ? -16.328 67.25 9.023 1 29.42 403 GLU A CA 1
ATOM 3038 C C . GLU A 1 403 ? -17.812 67.312 9.367 1 29.42 403 GLU A C 1
ATOM 3040 O O . GLU A 1 403 ? -18.234 68.188 10.109 1 29.42 403 GLU A O 1
ATOM 3045 N N . GLY A 1 404 ? -18.609 66.562 8.68 1 27 404 GLY A N 1
ATOM 3046 C CA . GLY A 1 404 ? -19.984 67.062 8.734 1 27 404 GLY A CA 1
ATOM 3047 C C . GLY A 1 404 ? -20.438 67.375 10.148 1 27 404 GLY A C 1
ATOM 3048 O O . GLY A 1 404 ? -19.797 67 11.125 1 27 404 GLY A O 1
ATOM 3049 N N . HIS A 1 405 ? -21.25 68.5 10.156 1 27.73 405 HIS A N 1
ATOM 3050 C CA . HIS A 1 405 ? -22.203 69.062 11.078 1 27.73 405 HIS A CA 1
ATOM 3051 C C . HIS A 1 405 ? -23 68.062 11.844 1 27.73 405 HIS A C 1
ATOM 3053 O O . HIS A 1 405 ? -23.344 67 11.281 1 27.73 405 HIS A O 1
ATOM 3059 N N . LEU A 1 406 ? -22.766 67.938 13.164 1 30.91 406 LEU A N 1
ATOM 3060 C CA . LEU A 1 406 ? -23.75 67.5 14.18 1 30.91 406 LEU A CA 1
ATOM 3061 C C . LEU A 1 406 ? -25.172 67.75 13.688 1 30.91 406 LEU A C 1
ATOM 3063 O O . LEU A 1 406 ? -25.625 68.938 13.625 1 30.91 406 LEU A O 1
ATOM 3067 N N . ASP A 1 407 ? -25.438 67.25 12.445 1 29.72 407 ASP A N 1
ATOM 3068 C CA . ASP A 1 407 ? -26.859 67.625 12.305 1 29.72 407 ASP A CA 1
ATOM 3069 C C . ASP A 1 407 ? -27.672 67.125 13.492 1 29.72 407 ASP A C 1
ATOM 3071 O O . ASP A 1 407 ? -27.656 65.938 13.781 1 29.72 407 ASP A O 1
ATOM 3075 N N . ALA A 1 408 ? -27.625 67.875 14.57 1 30.77 408 ALA A N 1
ATOM 3076 C CA . ALA A 1 408 ? -28.672 67.875 15.602 1 30.77 408 ALA A CA 1
ATOM 3077 C C . ALA A 1 408 ? -30.016 67.438 15.031 1 30.77 408 ALA A C 1
ATOM 3079 O O . ALA A 1 408 ? -30.609 68.188 14.227 1 30.77 408 ALA A O 1
ATOM 3080 N N . THR A 1 409 ? -30.109 66.312 14.383 1 32.47 409 THR A N 1
ATOM 3081 C CA . THR A 1 409 ? -31.547 66.188 14.18 1 32.47 409 THR A CA 1
ATOM 3082 C C . THR A 1 409 ? -32.281 66.438 15.484 1 32.47 409 THR A C 1
ATOM 3084 O O . THR A 1 409 ? -31.703 66.375 16.562 1 32.47 409 THR A O 1
ATOM 3087 N N . GLU A 1 410 ? -33.625 66.625 15.352 1 32.31 410 GLU A N 1
ATOM 3088 C CA . GLU A 1 410 ? -34.531 67.062 16.406 1 32.31 410 GLU A CA 1
ATOM 3089 C C . GLU A 1 410 ? -34.25 66.375 17.734 1 32.31 410 GLU A C 1
ATOM 3091 O O . GLU A 1 410 ? -34.219 67 18.781 1 32.31 410 GLU A O 1
ATOM 3096 N N . ASN A 1 411 ? -34.469 65 17.828 1 34.38 411 ASN A N 1
ATOM 3097 C CA . ASN A 1 411 ? -34.656 64.375 19.141 1 34.38 411 ASN A CA 1
ATOM 3098 C C . ASN A 1 411 ? -33.344 63.812 19.703 1 34.38 411 ASN A C 1
ATOM 3100 O O . ASN A 1 411 ? -33.156 62.594 19.688 1 34.38 411 ASN A O 1
ATOM 3104 N N . GLY A 1 412 ? -32.062 64.5 19.766 1 37.16 412 GLY A N 1
ATOM 3105 C CA . GLY A 1 412 ? -30.828 64.438 20.562 1 37.16 412 GLY A CA 1
ATOM 3106 C C . GLY A 1 412 ? -29.859 63.375 20.125 1 37.16 412 GLY A C 1
ATOM 3107 O O . GLY A 1 412 ? -28.875 63.125 20.797 1 37.16 412 GLY A O 1
ATOM 3108 N N . SER A 1 413 ? -30.094 62.438 19.297 1 43.72 413 SER A N 1
ATOM 3109 C CA . SER A 1 413 ? -29.172 61.344 19 1 43.72 413 SER A CA 1
ATOM 3110 C C . SER A 1 413 ? -28.141 61.781 17.953 1 43.72 413 SER A C 1
ATOM 3112 O O . SER A 1 413 ? -28.469 62.469 16.984 1 43.72 413 SER A O 1
ATOM 3114 N N . SER A 1 414 ? -26.734 62 18.25 1 44.41 414 SER A N 1
ATOM 3115 C CA . SER A 1 414 ? -25.688 62.344 17.281 1 44.41 414 SER A CA 1
ATOM 3116 C C . SER A 1 414 ? -24.938 61.125 16.828 1 44.41 414 SER A C 1
ATOM 3118 O O . SER A 1 414 ? -24.578 60.25 17.641 1 44.41 414 SER A O 1
ATOM 3120 N N . ARG A 1 415 ? -25.203 60.625 15.578 1 44.84 415 ARG A N 1
ATOM 3121 C CA . ARG A 1 415 ? -24.422 59.562 14.945 1 44.84 415 ARG A CA 1
ATOM 3122 C C . ARG A 1 415 ? -23.109 60.125 14.383 1 44.84 415 ARG A C 1
ATOM 3124 O O . ARG A 1 415 ? -23.109 61.125 13.695 1 44.84 415 ARG A O 1
ATOM 3131 N N . ARG A 1 416 ? -21.906 59.969 15.07 1 43.56 416 ARG A N 1
ATOM 3132 C CA . ARG A 1 416 ? -20.625 60.344 14.477 1 43.56 416 ARG A CA 1
ATOM 3133 C C . ARG A 1 416 ? -19.922 59.125 13.875 1 43.56 416 ARG A C 1
ATOM 3135 O O . ARG A 1 416 ? -19.766 58.094 14.547 1 43.56 416 ARG A O 1
ATOM 3142 N N . ALA A 1 417 ? -20.062 59 12.531 1 44.41 417 ALA A N 1
ATOM 3143 C CA . ALA A 1 417 ? -19.234 57.969 11.883 1 44.41 417 ALA A CA 1
ATOM 3144 C C . ALA A 1 417 ? -17.75 58.312 12.023 1 44.41 417 ALA A C 1
ATOM 3146 O O . ALA A 1 417 ? -17.328 59.438 11.695 1 44.41 417 ALA A O 1
ATOM 3147 N N . VAL A 1 418 ? -16.953 57.906 13.016 1 41.97 418 VAL A N 1
ATOM 3148 C CA . VAL A 1 418 ? -15.5 58.125 13.047 1 41.97 418 VAL A CA 1
ATOM 3149 C C . VAL A 1 418 ? -14.789 56.906 12.438 1 41.97 418 VAL A C 1
ATOM 3151 O O . VAL A 1 418 ? -14.891 55.812 12.961 1 41.97 418 VAL A O 1
ATOM 3154 N N . HIS A 1 419 ? -14.641 56.875 11.086 1 40.88 419 HIS A N 1
ATOM 3155 C CA . HIS A 1 419 ? -13.766 55.844 10.555 1 40.88 419 HIS A CA 1
ATOM 3156 C C . HIS A 1 419 ? -12.305 56.156 10.891 1 40.88 419 HIS A C 1
ATOM 3158 O O . HIS A 1 419 ? -11.766 57.188 10.5 1 40.88 419 HIS A O 1
ATOM 3164 N N . ASN A 1 420 ? -11.773 55.719 12.047 1 41 420 ASN A N 1
ATOM 3165 C CA . ASN A 1 420 ? -10.336 55.812 12.242 1 41 420 ASN A CA 1
ATOM 3166 C C . ASN A 1 420 ? -9.633 54.469 11.953 1 41 420 ASN A C 1
ATOM 3168 O O . ASN A 1 420 ? -9.875 53.469 12.633 1 41 420 ASN A O 1
ATOM 3172 N N . ASP A 1 421 ? -9.172 54.312 10.812 1 46.09 421 ASP A N 1
ATOM 3173 C CA . ASP A 1 421 ? -8.359 53.188 10.352 1 46.09 421 ASP A CA 1
ATOM 3174 C C . ASP A 1 421 ? -7.461 52.688 11.469 1 46.09 421 ASP A C 1
ATOM 3176 O O . ASP A 1 421 ? -7.156 51.5 11.523 1 46.09 421 ASP A O 1
ATOM 3180 N N . GLU A 1 422 ? -7.102 53.562 12.461 1 49.38 422 GLU A N 1
ATOM 3181 C CA . GLU A 1 422 ? -6.047 53.312 13.438 1 49.38 422 GLU A CA 1
ATOM 3182 C C . GLU A 1 422 ? -6.582 52.5 14.625 1 49.38 422 GLU A C 1
ATOM 3184 O O . GLU A 1 422 ? -5.812 51.875 15.344 1 49.38 422 GLU A O 1
ATOM 3189 N N . ASN A 1 423 ? -7.992 52.438 14.875 1 53.72 423 ASN A N 1
ATOM 3190 C CA . ASN A 1 423 ? -8.438 51.938 16.156 1 53.72 423 ASN A CA 1
ATOM 3191 C C . ASN A 1 423 ? -9.617 50.969 16 1 53.72 423 ASN A C 1
ATOM 3193 O O . ASN A 1 423 ? -10.375 50.75 16.938 1 53.72 423 ASN A O 1
ATOM 3197 N N . LEU A 1 424 ? -9.672 50.094 15.141 1 62.09 424 LEU A N 1
ATOM 3198 C CA . LEU A 1 424 ? -10.688 49.094 14.875 1 62.09 424 LEU A CA 1
ATOM 3199 C C . LEU A 1 424 ? -12.07 49.719 14.75 1 62.09 424 LEU A C 1
ATOM 3201 O O . LEU A 1 424 ? -13.047 49.031 14.445 1 62.09 424 LEU A O 1
ATOM 3205 N N . LEU A 1 425 ? -12.141 51.062 15.062 1 48.72 425 LEU A N 1
ATOM 3206 C CA . LEU A 1 425 ? -13.453 51.688 15.164 1 48.72 425 LEU A CA 1
ATOM 3207 C C . LEU A 1 425 ? -14.023 52 13.781 1 48.72 425 LEU A C 1
ATOM 3209 O O . LEU A 1 425 ? -13.375 52.688 12.984 1 48.72 425 LEU A O 1
ATOM 3213 N N . ASP A 1 426 ? -15.125 51.469 13.586 1 56.72 426 ASP A N 1
ATOM 3214 C CA . ASP A 1 426 ? -15.836 51.75 12.336 1 56.72 426 ASP A CA 1
ATOM 3215 C C . ASP A 1 426 ? -16.844 52.875 12.492 1 56.72 426 ASP A C 1
ATOM 3217 O O . ASP A 1 426 ? -16.891 53.781 11.648 1 56.72 426 ASP A O 1
ATOM 3221 N N . SER A 1 427 ? -17.672 52.844 13.547 1 59 427 SER A N 1
ATOM 3222 C CA . SER A 1 427 ? -18.672 53.875 13.766 1 59 427 SER A CA 1
ATOM 3223 C C . SER A 1 427 ? -19.078 53.969 15.234 1 59 427 SER A C 1
ATOM 3225 O O . SER A 1 427 ? -18.891 53 15.992 1 59 427 SER A O 1
ATOM 3227 N N . ALA A 1 428 ? -19.406 55.156 15.633 1 60.5 428 ALA A N 1
ATOM 3228 C CA . ALA A 1 428 ? -19.891 55.406 17 1 60.5 428 ALA A CA 1
ATOM 3229 C C . ALA A 1 428 ? -21.188 56.219 16.984 1 60.5 428 ALA A C 1
ATOM 3231 O O . ALA A 1 428 ? -21.359 57.125 16.188 1 60.5 428 ALA A O 1
ATOM 3232 N N . VAL A 1 429 ? -22.203 55.688 17.719 1 61.03 429 VAL A N 1
ATOM 3233 C CA . VAL A 1 429 ? -23.469 56.375 17.859 1 61.03 429 VAL A CA 1
ATOM 3234 C C . VAL A 1 429 ? -23.75 56.656 19.344 1 61.03 429 VAL A C 1
ATOM 3236 O O . VAL A 1 429 ? -23.594 55.781 20.188 1 61.03 429 VAL A O 1
ATOM 3239 N N . VAL A 1 430 ? -23.984 57.969 19.656 1 62.41 430 VAL A N 1
ATOM 3240 C CA . VAL A 1 430 ? -24.312 58.312 21.031 1 62.41 430 VAL A CA 1
ATOM 3241 C C . VAL A 1 430 ? -25.781 58.75 21.094 1 62.41 430 VAL A C 1
ATOM 3243 O O . VAL A 1 430 ? -26.234 59.594 20.312 1 62.41 430 VAL A O 1
ATOM 3246 N N . THR A 1 431 ? -26.578 58.094 21.938 1 63.47 431 THR A N 1
ATOM 3247 C CA . THR A 1 431 ? -28 58.438 22.078 1 63.47 431 THR A CA 1
ATOM 3248 C C . THR A 1 431 ? -28.359 58.688 23.531 1 63.47 431 THR A C 1
ATOM 3250 O O . THR A 1 431 ? -27.672 58.188 24.438 1 63.47 431 THR A O 1
ATOM 3253 N N . GLN A 1 432 ? -29.328 59.75 23.844 1 55.31 432 GLN A N 1
ATOM 3254 C CA . GLN A 1 432 ? -29.859 60.062 25.172 1 55.31 432 GLN A CA 1
ATOM 3255 C C . GLN A 1 432 ? -31.125 59.25 25.438 1 55.31 432 GLN A C 1
ATOM 3257 O O . GLN A 1 432 ? -31.953 59.062 24.547 1 55.31 432 GLN A O 1
ATOM 3262 N N . SER A 1 433 ? -31.188 58.656 26.641 1 50.81 433 SER A N 1
ATOM 3263 C CA . SER A 1 433 ? -32.406 57.938 27.016 1 50.81 433 SER A CA 1
ATOM 3264 C C . SER A 1 433 ? -33.562 58.906 27.266 1 50.81 433 SER A C 1
ATOM 3266 O O . SER A 1 433 ? -33.375 60 27.797 1 50.81 433 SER A O 1
ATOM 3268 N N . SER A 1 434 ? -34.688 59.062 26.594 1 43.91 434 SER A N 1
ATOM 3269 C CA . SER A 1 434 ? -35.844 59.938 26.812 1 43.91 434 SER A CA 1
ATOM 3270 C C . SER A 1 434 ? -36.656 59.469 28.016 1 43.91 434 SER A C 1
ATOM 3272 O O . SER A 1 434 ? -36.812 58.25 28.234 1 43.91 434 SER A O 1
ATOM 3274 N N . LYS A 1 435 ? -36.938 60.406 29.078 1 39.38 435 LYS A N 1
ATOM 3275 C CA . LYS A 1 435 ? -37.844 60.25 30.203 1 39.38 435 LYS A CA 1
ATOM 3276 C C . LYS A 1 435 ? -39.281 59.938 29.719 1 39.38 435 LYS A C 1
ATOM 3278 O O . LYS A 1 435 ? -39.844 60.688 28.938 1 39.38 435 LYS A O 1
ATOM 3283 N N . ILE A 1 436 ? -39.812 58.781 29.594 1 33.5 436 ILE A N 1
ATOM 3284 C CA . ILE A 1 436 ? -41.281 58.688 29.469 1 33.5 436 ILE A CA 1
ATOM 3285 C C . ILE A 1 436 ? -41.938 59.25 30.719 1 33.5 436 ILE A C 1
ATOM 3287 O O . ILE A 1 436 ? -41.531 58.938 31.844 1 33.5 436 ILE A O 1
ATOM 3291 N N . PRO A 1 437 ? -42.844 60.156 30.672 1 30.59 437 PRO A N 1
ATOM 3292 C CA . PRO A 1 437 ? -43.688 60.625 31.766 1 30.59 437 PRO A CA 1
ATOM 3293 C C . PRO A 1 437 ? -44.406 59.5 32.5 1 30.59 437 PRO A C 1
ATOM 3295 O O . PRO A 1 437 ? -44.781 58.5 31.859 1 30.59 437 PRO A O 1
ATOM 3298 N N . SER A 1 438 ? -44.156 59.25 33.781 1 32.25 438 SER A N 1
ATOM 3299 C CA . SER A 1 438 ? -44.875 58.344 34.688 1 32.25 438 SER A CA 1
ATOM 3300 C C . SER A 1 438 ? -46.406 58.438 34.469 1 32.25 438 SER A C 1
ATOM 3302 O O . SER A 1 438 ? -46.969 59.5 34.719 1 32.25 438 SER A O 1
ATOM 3304 N N . GLU A 1 439 ? -47.062 57.875 33.5 1 30.81 439 GLU A N 1
ATOM 3305 C CA . GLU A 1 439 ? -48.5 57.844 33.656 1 30.81 439 GLU A CA 1
ATOM 3306 C C . GLU A 1 439 ? -48.906 57.156 34.938 1 30.81 439 GLU A C 1
ATOM 3308 O O . GLU A 1 439 ? -48.438 56.062 35.25 1 30.81 439 GLU A O 1
ATOM 3313 N N . LYS A 1 440 ? -49.438 57.844 35.938 1 34.22 440 LYS A N 1
ATOM 3314 C CA . LYS A 1 440 ? -50.188 57.438 37.125 1 34.22 440 LYS A CA 1
ATOM 3315 C C . LYS A 1 440 ? -51.219 56.344 36.812 1 34.22 440 LYS A C 1
ATOM 3317 O O . LYS A 1 440 ? -52.281 56.656 36.188 1 34.22 440 LYS A O 1
ATOM 3322 N N . THR A 1 441 ? -50.906 55.125 36.344 1 30.41 441 THR A N 1
ATOM 3323 C CA . THR A 1 441 ? -51.938 54.125 36.219 1 30.41 441 THR A CA 1
ATOM 3324 C C . THR A 1 441 ? -52.562 53.844 37.594 1 30.41 441 THR A C 1
ATOM 3326 O O . THR A 1 441 ? -51.875 53.781 38.594 1 30.41 441 THR A O 1
ATOM 3329 N N . ASN A 1 442 ? -53.781 54.281 37.875 1 32.75 442 ASN A N 1
ATOM 3330 C CA . ASN A 1 442 ? -54.719 53.875 38.906 1 32.75 442 ASN A CA 1
ATOM 3331 C C . ASN A 1 442 ? -54.719 52.344 39.094 1 32.75 442 ASN A C 1
ATOM 3333 O O . ASN A 1 442 ? -54.781 51.594 38.094 1 32.75 442 ASN A O 1
ATOM 3337 N N . GLY A 1 443 ? -54.125 51.781 40.188 1 30.06 443 GLY A N 1
ATOM 3338 C CA . GLY A 1 443 ? -53.812 50.438 40.688 1 30.06 443 GLY A CA 1
ATOM 3339 C C . GLY A 1 443 ? -55.031 49.562 40.781 1 30.06 443 GLY A C 1
ATOM 3340 O O . GLY A 1 443 ? -55.031 48.531 41.469 1 30.06 443 GLY A O 1
ATOM 3341 N N . THR A 1 444 ? -56.156 49.812 40.219 1 32.62 444 THR A N 1
ATOM 3342 C CA . THR A 1 444 ? -57.094 48.781 40.719 1 32.62 444 THR A CA 1
ATOM 3343 C C . THR A 1 444 ? -56.594 47.406 40.312 1 32.62 444 THR A C 1
ATOM 3345 O O . THR A 1 444 ? -57.344 46.406 40.375 1 32.62 444 THR A O 1
ATOM 3348 N N . GLY A 1 445 ? -55.406 47.344 39.656 1 26.33 445 GLY A N 1
ATOM 3349 C CA . GLY A 1 445 ? -55.219 46.062 38.969 1 26.33 445 GLY A CA 1
ATOM 3350 C C . GLY A 1 445 ? -54.844 44.938 39.875 1 26.33 445 GLY A C 1
ATOM 3351 O O . GLY A 1 445 ? -54.031 45.062 40.781 1 26.33 445 GLY A O 1
ATOM 3352 N N . ASN A 1 446 ? -55.875 44.094 40.406 1 31.89 446 ASN A N 1
ATOM 3353 C CA . ASN A 1 446 ? -55.625 42.938 41.25 1 31.89 446 ASN A CA 1
ATOM 3354 C C . ASN A 1 446 ? -54.406 42.125 40.781 1 31.89 446 ASN A C 1
ATOM 3356 O O . ASN A 1 446 ? -54.188 41.031 41.219 1 31.89 446 ASN A O 1
ATOM 3360 N N . GLY A 1 447 ? -54.094 42.219 39.5 1 30.44 447 GLY A N 1
ATOM 3361 C CA . GLY A 1 447 ? -53.188 41.125 39.156 1 30.44 447 GLY A CA 1
ATOM 3362 C C . GLY A 1 447 ? -51.844 41.25 39.812 1 30.44 447 GLY A C 1
ATOM 3363 O O . GLY A 1 447 ? -51.531 42.281 40.438 1 30.44 447 GLY A O 1
ATOM 3364 N N . PRO A 1 448 ? -51.031 40.094 39.969 1 31.14 448 PRO A N 1
ATOM 3365 C CA . PRO A 1 448 ? -49.844 39.969 40.812 1 31.14 448 PRO A CA 1
ATOM 3366 C C . PRO A 1 448 ? -48.812 41.062 40.562 1 31.14 448 PRO A C 1
ATOM 3368 O O . PRO A 1 448 ? -48.781 41.625 39.438 1 31.14 448 PRO A O 1
ATOM 3371 N N . PRO A 1 449 ? -48.312 41.75 41.594 1 29.16 449 PRO A N 1
ATOM 3372 C CA . PRO A 1 449 ? -47.375 42.844 41.594 1 29.16 449 PRO A CA 1
ATOM 3373 C C . PRO A 1 449 ? -46.156 42.594 40.656 1 29.16 449 PRO A C 1
ATOM 3375 O O . PRO A 1 449 ? -45.625 41.469 40.656 1 29.16 449 PRO A O 1
ATOM 3378 N N . VAL A 1 450 ? -46.281 43.031 39.469 1 28.62 450 VAL A N 1
ATOM 3379 C CA . VAL A 1 450 ? -45.062 43.031 38.656 1 28.62 450 VAL A CA 1
ATOM 3380 C C . VAL A 1 450 ? -43.875 43.562 39.469 1 28.62 450 VAL A C 1
ATOM 3382 O O . VAL A 1 450 ? -43.969 44.625 40.094 1 28.62 450 VAL A O 1
ATOM 3385 N N . ILE A 1 451 ? -43.156 42.594 40.156 1 28.67 451 ILE A N 1
ATOM 3386 C CA . ILE A 1 451 ? -41.906 42.938 40.812 1 28.67 451 ILE A CA 1
ATOM 3387 C C . ILE A 1 451 ? -41.156 44 40 1 28.67 451 ILE A C 1
ATOM 3389 O O . ILE A 1 451 ? -40.75 43.75 38.844 1 28.67 451 ILE A O 1
ATOM 3393 N N . GLY A 1 452 ? -41.531 45.25 40.094 1 29.14 452 GLY A N 1
ATOM 3394 C CA . GLY A 1 452 ? -40.75 46.375 39.656 1 29.14 452 GLY A CA 1
ATOM 3395 C C . GLY A 1 452 ? -39.281 46.281 40.031 1 29.14 452 GLY A C 1
ATOM 3396 O O . GLY A 1 452 ? -38.938 46.406 41.219 1 29.14 452 GLY A O 1
ATOM 3397 N N . THR A 1 453 ? -38.688 45.156 39.719 1 29 453 THR A N 1
ATOM 3398 C CA . THR A 1 453 ? -37.281 45.219 40.031 1 29 453 THR A CA 1
ATOM 3399 C C . THR A 1 453 ? -36.719 46.562 39.625 1 29 453 THR A C 1
ATOM 3401 O O . THR A 1 453 ? -36.812 46.969 38.469 1 29 453 THR A O 1
ATOM 3404 N N . SER A 1 454 ? -36.812 47.562 40.438 1 30.59 454 SER A N 1
ATOM 3405 C CA . SER A 1 454 ? -36.031 48.781 40.406 1 30.59 454 SER A CA 1
ATOM 3406 C C . SER A 1 454 ? -34.594 48.562 39.938 1 30.59 454 SER A C 1
ATOM 3408 O O . SER A 1 454 ? -33.812 47.969 40.656 1 30.59 454 SER A O 1
ATOM 3410 N N . VAL A 1 455 ? -34.469 47.938 38.875 1 34 455 VAL A N 1
ATOM 3411 C CA . VAL A 1 455 ? -33.125 48.094 38.344 1 34 455 VAL A CA 1
ATOM 3412 C C . VAL A 1 455 ? -32.594 49.5 38.625 1 34 455 VAL A C 1
ATOM 3414 O O . VAL A 1 455 ? -33.094 50.469 38.031 1 34 455 VAL A O 1
ATOM 3417 N N . GLY A 1 456 ? -32.469 49.969 39.75 1 35.38 456 GLY A N 1
ATOM 3418 C CA . GLY A 1 456 ? -31.891 51.156 40.344 1 35.38 456 GLY A CA 1
ATOM 3419 C C . GLY A 1 456 ? -30.812 51.781 39.469 1 35.38 456 GLY A C 1
ATOM 3420 O O . GLY A 1 456 ? -30.469 52.969 39.656 1 35.38 456 GLY A O 1
ATOM 3421 N N . ASP A 1 457 ? -29.75 51.094 39.031 1 40.12 457 ASP A N 1
ATOM 3422 C CA . ASP A 1 457 ? -28.641 51.812 38.469 1 40.12 457 ASP A CA 1
ATOM 3423 C C . ASP A 1 457 ? -28.984 52.344 37.062 1 40.12 457 ASP A C 1
ATOM 3425 O O . ASP A 1 457 ? -28.562 51.75 36.062 1 40.12 457 ASP A O 1
ATOM 3429 N N . GLU A 1 458 ? -30.047 52.719 36.688 1 44.53 458 GLU A N 1
ATOM 3430 C CA . GLU A 1 458 ? -30.703 53.438 35.625 1 44.53 458 GLU A CA 1
ATOM 3431 C C . GLU A 1 458 ? -29.812 54.562 35.094 1 44.53 458 GLU A C 1
ATOM 3433 O O . GLU A 1 458 ? -30.016 55.031 33.969 1 44.53 458 GLU A O 1
ATOM 3438 N N . ASP A 1 459 ? -29.062 55.156 35.938 1 49.25 459 ASP A N 1
ATOM 3439 C CA . ASP A 1 459 ? -28.266 56.375 35.719 1 49.25 459 ASP A CA 1
ATOM 3440 C C . ASP A 1 459 ? -26.938 56.031 35.062 1 49.25 459 ASP A C 1
ATOM 3442 O O . ASP A 1 459 ? -26.094 56.906 34.844 1 49.25 459 ASP A O 1
ATOM 3446 N N . SER A 1 460 ? -26.688 54.75 34.719 1 63.28 460 SER A N 1
ATOM 3447 C CA . SER A 1 460 ? -25.281 54.531 34.406 1 63.28 460 SER A CA 1
ATOM 3448 C C . SER A 1 460 ? -25.078 54.406 32.906 1 63.28 460 SER A C 1
ATOM 3450 O O . SER A 1 460 ? -26 54.062 32.156 1 63.28 460 SER A O 1
ATOM 3452 N N . LEU A 1 461 ? -24.172 55 32.312 1 78.19 461 LEU A N 1
ATOM 3453 C CA . LEU A 1 461 ? -23.719 54.969 30.922 1 78.19 461 LEU A CA 1
ATOM 3454 C C . LEU A 1 461 ? -23.516 53.531 30.438 1 78.19 461 LEU A C 1
ATOM 3456 O O . LEU A 1 461 ? -22.875 52.719 31.125 1 78.19 461 LEU A O 1
ATOM 3460 N N . VAL A 1 462 ? -24.406 53.156 29.406 1 84.38 462 VAL A N 1
ATOM 3461 C CA . VAL A 1 462 ? -24.234 51.844 28.797 1 84.38 462 VAL A CA 1
ATOM 3462 C C . VAL A 1 462 ? -23.516 51.969 27.453 1 84.38 462 VAL A C 1
ATOM 3464 O O . VAL A 1 462 ? -23.859 52.844 26.641 1 84.38 462 VAL A O 1
ATOM 3467 N N . VAL A 1 463 ? -22.5 51.156 27.281 1 88.12 463 VAL A N 1
ATOM 3468 C CA . VAL A 1 463 ? -21.766 51.156 26.031 1 88.12 463 VAL A CA 1
ATOM 3469 C C . VAL A 1 463 ? -22 49.812 25.312 1 88.12 463 VAL A C 1
ATOM 3471 O O . VAL A 1 463 ? -21.703 48.75 25.859 1 88.12 463 VAL A O 1
ATOM 3474 N N . LEU A 1 464 ? -22.609 49.906 24.156 1 90.81 464 LEU A N 1
ATOM 3475 C CA . LEU A 1 464 ? -22.781 48.75 23.297 1 90.81 464 LEU A CA 1
ATOM 3476 C C . LEU A 1 464 ? -21.656 48.625 22.281 1 90.81 464 LEU A C 1
ATOM 3478 O O . LEU A 1 464 ? -21.438 49.562 21.484 1 90.81 464 LEU A O 1
ATOM 3482 N N . VAL A 1 465 ? -20.953 47.562 22.359 1 92.25 465 VAL A N 1
ATOM 3483 C CA . VAL A 1 465 ? -19.859 47.312 21.406 1 92.25 465 VAL A CA 1
ATOM 3484 C C . VAL A 1 465 ? -20.234 46.188 20.484 1 92.25 465 VAL A C 1
ATOM 3486 O O . VAL A 1 465 ? -20.469 45.062 20.938 1 92.25 465 VAL A O 1
ATOM 3489 N N . SER A 1 466 ? -20.312 46.438 19.203 1 92.44 466 SER A N 1
ATOM 3490 C CA . SER A 1 466 ? -20.5 45.438 18.172 1 92.44 466 SER A CA 1
ATOM 3491 C C . SER A 1 466 ? -19.188 45.125 17.453 1 92.44 466 SER A C 1
ATOM 3493 O O . SER A 1 466 ? -18.625 46.031 16.812 1 92.44 466 SER A O 1
ATOM 3495 N N . TYR A 1 467 ? -18.734 43.875 17.594 1 92.62 467 TYR A N 1
ATOM 3496 C CA . TYR A 1 467 ? -17.469 43.5 17 1 92.62 467 TYR A CA 1
ATOM 3497 C C . TYR A 1 467 ? -17.625 42.25 16.156 1 92.62 467 TYR A C 1
ATOM 3499 O O . TYR A 1 467 ? -18.328 41.312 16.547 1 92.62 467 TYR A O 1
ATOM 3507 N N . HIS A 1 468 ? -17 42.281 14.938 1 91.81 468 HIS A N 1
ATOM 3508 C CA . HIS A 1 468 ? -17.094 41.125 14.031 1 91.81 468 HIS A CA 1
ATOM 3509 C C . HIS A 1 468 ? -15.711 40.75 13.5 1 91.81 468 HIS A C 1
ATOM 3511 O O . HIS A 1 468 ? -14.906 41.625 13.156 1 91.81 468 HIS A O 1
ATOM 3517 N N . ARG A 1 469 ? -15.461 39.469 13.492 1 89.69 469 ARG A N 1
ATOM 3518 C CA . ARG A 1 469 ? -14.25 38.969 12.852 1 89.69 469 ARG A CA 1
ATOM 3519 C C . ARG A 1 469 ? -14.562 37.75 11.969 1 89.69 469 ARG A C 1
ATOM 3521 O O . ARG A 1 469 ? -15.078 36.75 12.453 1 89.69 469 ARG A O 1
ATOM 3528 N N . ARG A 1 470 ? -14.148 37.844 10.758 1 87.44 470 ARG A N 1
ATOM 3529 C CA . ARG A 1 470 ? -14.5 36.844 9.766 1 87.44 470 ARG A CA 1
ATOM 3530 C C . ARG A 1 470 ? -13.789 35.531 10.055 1 87.44 470 ARG A C 1
ATOM 3532 O O . ARG A 1 470 ? -14.414 34.469 10.055 1 87.44 470 ARG A O 1
ATOM 3539 N N . LEU A 1 471 ? -12.438 35.625 10.281 1 83.5 471 LEU A N 1
ATOM 3540 C CA . LEU A 1 471 ? -11.641 34.406 10.477 1 83.5 471 LEU A CA 1
ATOM 3541 C C . LEU A 1 471 ? -11.445 34.125 11.961 1 83.5 471 LEU A C 1
ATOM 3543 O O . LEU A 1 471 ? -10.328 34.219 12.477 1 83.5 471 LEU A O 1
ATOM 3547 N N . ALA A 1 472 ? -12.555 33.875 12.641 1 90.38 472 ALA A N 1
ATOM 3548 C CA . ALA A 1 472 ? -12.508 33.562 14.07 1 90.38 472 ALA A CA 1
ATOM 3549 C C . ALA A 1 472 ? -13.57 32.531 14.438 1 90.38 472 ALA A C 1
ATOM 3551 O O . ALA A 1 472 ? -14.336 32.094 13.586 1 90.38 472 ALA A O 1
ATOM 3552 N N . ASP A 1 473 ? -13.438 32.062 15.68 1 91.56 473 ASP A N 1
ATOM 3553 C CA . ASP A 1 473 ? -14.383 31.047 16.172 1 91.56 473 ASP A CA 1
ATOM 3554 C C . ASP A 1 473 ? -14.875 31.406 17.578 1 91.56 473 ASP A C 1
ATOM 3556 O O . ASP A 1 473 ? -14.641 32.531 18.047 1 91.56 473 ASP A O 1
ATOM 3560 N N . LEU A 1 474 ? -15.656 30.531 18.062 1 93 474 LEU A N 1
ATOM 3561 C CA . LEU A 1 474 ? -16.266 30.781 19.359 1 93 474 LEU A CA 1
ATOM 3562 C C . LEU A 1 474 ? -15.211 30.938 20.438 1 93 474 LEU A C 1
ATOM 3564 O O . LEU A 1 474 ? -15.391 31.703 21.391 1 93 474 LEU A O 1
ATOM 3568 N N . ASP A 1 475 ? -14.109 30.219 20.297 1 92.69 475 ASP A N 1
ATOM 3569 C CA . ASP A 1 475 ? -13.023 30.328 21.281 1 92.69 475 ASP A CA 1
ATOM 3570 C C . ASP A 1 475 ? -12.406 31.734 21.25 1 92.69 475 ASP A C 1
ATOM 3572 O O . ASP A 1 475 ? -12.07 32.281 22.297 1 92.69 475 ASP A O 1
ATOM 3576 N N . TYR A 1 476 ? -12.289 32.188 20.109 1 93.75 476 TYR A N 1
ATOM 3577 C CA . TYR A 1 476 ? -11.812 33.562 19.922 1 93.75 476 TYR A CA 1
ATOM 3578 C C . TYR A 1 476 ? -12.742 34.531 20.609 1 93.75 476 TYR A C 1
ATOM 3580 O O . TYR A 1 476 ? -12.289 35.406 21.344 1 93.75 476 TYR A O 1
ATOM 3588 N N . LEU A 1 477 ? -13.984 34.469 20.406 1 95.5 477 LEU A N 1
ATOM 3589 C CA . LEU A 1 477 ? -14.961 35.375 20.984 1 95.5 477 LEU A CA 1
ATOM 3590 C C . LEU A 1 477 ? -14.984 35.281 22.5 1 95.5 477 LEU A C 1
ATOM 3592 O O . LEU A 1 477 ? -15.102 36.281 23.188 1 95.5 477 LEU A O 1
ATOM 3596 N N . SER A 1 478 ? -14.859 34.125 22.938 1 94.81 478 SER A N 1
ATOM 3597 C CA . SER A 1 478 ? -14.859 33.906 24.375 1 94.81 478 SER A CA 1
ATOM 3598 C C . SER A 1 478 ? -13.641 34.562 25.031 1 94.81 478 SER A C 1
ATOM 3600 O O . SER A 1 478 ? -13.75 35.125 26.125 1 94.81 478 SER A O 1
ATOM 3602 N N . ALA A 1 479 ? -12.555 34.406 24.406 1 93.75 479 ALA A N 1
ATOM 3603 C CA . ALA A 1 479 ? -11.344 35.062 24.922 1 93.75 479 ALA A CA 1
ATOM 3604 C C . ALA A 1 479 ? -11.469 36.562 24.922 1 93.75 479 ALA A C 1
ATOM 3606 O O . ALA A 1 479 ? -11.039 37.219 25.875 1 93.75 479 ALA A O 1
ATOM 3607 N N . MET A 1 480 ? -12.016 37.062 23.875 1 92.69 480 MET A N 1
ATOM 3608 C CA . MET A 1 480 ? -12.25 38.5 23.781 1 92.69 480 MET A CA 1
ATOM 3609 C C . MET A 1 480 ? -13.195 38.969 24.891 1 92.69 480 MET A C 1
ATOM 3611 O O . MET A 1 480 ? -12.93 39.969 25.547 1 92.69 480 MET A O 1
ATOM 3615 N N . ALA A 1 481 ? -14.266 38.25 25.078 1 93.81 481 ALA A N 1
ATOM 3616 C CA . ALA A 1 481 ? -15.273 38.594 26.094 1 93.81 481 ALA A CA 1
ATOM 3617 C C . ALA A 1 481 ? -14.68 38.562 27.5 1 93.81 481 ALA A C 1
ATOM 3619 O O . ALA A 1 481 ? -15.016 39.375 28.328 1 93.81 481 ALA A O 1
ATOM 3620 N N . ALA A 1 482 ? -13.852 37.594 27.719 1 92.19 482 ALA A N 1
ATOM 3621 C CA . ALA A 1 482 ? -13.227 37.469 29.031 1 92.19 482 ALA A CA 1
ATOM 3622 C C . ALA A 1 482 ? -12.32 38.656 29.344 1 92.19 482 ALA A C 1
ATOM 3624 O O . ALA A 1 482 ? -12.242 39.094 30.484 1 92.19 482 ALA A O 1
ATOM 3625 N N . GLN A 1 483 ? -11.695 39.156 28.344 1 87.69 483 GLN A N 1
ATOM 3626 C CA . GLN A 1 483 ? -10.75 40.25 28.516 1 87.69 483 GLN A CA 1
ATOM 3627 C C . GLN A 1 483 ? -11.477 41.594 28.578 1 87.69 483 GLN A C 1
ATOM 3629 O O . GLN A 1 483 ? -11.008 42.531 29.219 1 87.69 483 GLN A O 1
ATOM 3634 N N . ALA A 1 484 ? -12.602 41.656 27.875 1 87.44 484 ALA A N 1
ATOM 3635 C CA . ALA A 1 484 ? -13.289 42.938 27.734 1 87.44 484 ALA A CA 1
ATOM 3636 C C . ALA A 1 484 ? -14.5 43 28.672 1 87.44 484 ALA A C 1
ATOM 3638 O O . ALA A 1 484 ? -15.438 43.781 28.422 1 87.44 484 ALA A O 1
ATOM 3639 N N . ASP A 1 485 ? -14.445 42.25 29.672 1 86 485 ASP A N 1
ATOM 3640 C CA . ASP A 1 485 ? -15.555 42.25 30.625 1 86 485 ASP A CA 1
ATOM 3641 C C . ASP A 1 485 ? -15.469 43.438 31.578 1 86 485 ASP A C 1
ATOM 3643 O O . ASP A 1 485 ? -14.703 43.406 32.562 1 86 485 ASP A O 1
ATOM 3647 N N . VAL A 1 486 ? -16.125 44.531 31.312 1 86.62 486 VAL A N 1
ATOM 3648 C CA . VAL A 1 486 ? -16.109 45.75 32.094 1 86.62 486 VAL A CA 1
ATOM 3649 C C . VAL A 1 486 ? -17.531 46.188 32.438 1 86.62 486 VAL A C 1
ATOM 3651 O O . VAL A 1 486 ? -18.453 45.906 31.656 1 86.62 486 VAL A O 1
ATOM 3654 N N . GLN A 1 487 ? -17.672 46.812 33.5 1 84.94 487 GLN A N 1
ATOM 3655 C CA . GLN A 1 487 ? -18.984 47.25 33.969 1 84.94 487 GLN A CA 1
ATOM 3656 C C . GLN A 1 487 ? -19.609 48.25 33 1 84.94 487 GLN A C 1
ATOM 3658 O O . GLN A 1 487 ? -18.938 49.188 32.531 1 84.94 487 GLN A O 1
ATOM 3663 N N . GLY A 1 488 ? -20.891 48.031 32.656 1 84.44 488 GLY A N 1
ATOM 3664 C CA . GLY A 1 488 ? -21.641 48.969 31.844 1 84.44 488 GLY A CA 1
ATOM 3665 C C . GLY A 1 488 ? -21.453 48.75 30.344 1 84.44 488 GLY A C 1
ATOM 3666 O O . GLY A 1 488 ? -21.969 49.531 29.531 1 84.44 488 GLY A O 1
ATOM 3667 N N . VAL A 1 489 ? -20.719 47.688 30.047 1 90.44 489 VAL A N 1
ATOM 3668 C CA . VAL A 1 489 ? -20.453 47.438 28.625 1 90.44 489 VAL A CA 1
ATOM 3669 C C . VAL A 1 489 ? -21.188 46.188 28.172 1 90.44 489 VAL A C 1
ATOM 3671 O O . VAL A 1 489 ? -21.141 45.156 28.844 1 90.44 489 VAL A O 1
ATOM 3674 N N . VAL A 1 490 ? -21.922 46.281 27.109 1 92.25 490 VAL A N 1
ATOM 3675 C CA . VAL A 1 490 ? -22.516 45.125 26.422 1 92.25 490 VAL A CA 1
ATOM 3676 C C . VAL A 1 490 ? -21.734 44.812 25.156 1 92.25 490 VAL A C 1
ATOM 3678 O O . VAL A 1 490 ? -21.547 45.656 24.297 1 92.25 490 VAL A O 1
ATOM 3681 N N . LEU A 1 491 ? -21.281 43.594 25.125 1 95.12 491 LEU A N 1
ATOM 3682 C CA . LEU A 1 491 ? -20.484 43.156 23.984 1 95.12 491 LEU A CA 1
ATOM 3683 C C . LEU A 1 491 ? -21.312 42.25 23.062 1 95.12 491 LEU A C 1
ATOM 3685 O O . LEU A 1 491 ? -21.797 41.188 23.484 1 95.12 491 LEU A O 1
ATOM 3689 N N . MET A 1 492 ? -21.547 42.688 21.875 1 95.81 492 MET A N 1
ATOM 3690 C CA . MET A 1 492 ? -22.094 41.875 20.812 1 95.81 492 MET A CA 1
ATOM 3691 C C . MET A 1 492 ? -21 41.406 19.844 1 95.81 492 MET A C 1
ATOM 3693 O O . MET A 1 492 ? -20.625 42.156 18.938 1 95.81 492 MET A O 1
ATOM 3697 N N . LEU A 1 493 ? -20.594 40.156 19.969 1 96 493 LEU A N 1
ATOM 3698 C CA . LEU A 1 493 ? -19.469 39.625 19.219 1 96 493 LEU A CA 1
ATOM 3699 C C . LEU A 1 493 ? -19.938 38.594 18.203 1 96 493 LEU A C 1
ATOM 3701 O O . LEU A 1 493 ? -20.734 37.719 18.516 1 96 493 LEU A O 1
ATOM 3705 N N . THR A 1 494 ? -19.469 38.688 17.016 1 95.19 494 THR A N 1
ATOM 3706 C CA . THR A 1 494 ? -19.828 37.75 15.969 1 95.19 494 THR A CA 1
ATOM 3707 C C . THR A 1 494 ? -18.578 37.281 15.227 1 95.19 494 THR A C 1
ATOM 3709 O O . THR A 1 494 ? -17.594 38 15.133 1 95.19 494 THR A O 1
ATOM 3712 N N . ALA A 1 495 ? -18.625 36.062 14.789 1 94.81 495 ALA A N 1
ATOM 3713 C CA . ALA A 1 495 ? -17.531 35.5 14 1 94.81 495 ALA A CA 1
ATOM 3714 C C . ALA A 1 495 ? -18.078 34.594 12.906 1 94.81 495 ALA A C 1
ATOM 3716 O O . ALA A 1 495 ? -19.078 33.875 13.109 1 94.81 495 ALA A O 1
ATOM 3717 N N . GLY A 1 496 ? -17.438 34.625 11.727 1 91.44 496 GLY A N 1
ATOM 3718 C CA . GLY A 1 496 ? -17.875 33.812 10.586 1 91.44 496 GLY A CA 1
ATOM 3719 C C . GLY A 1 496 ? -17.812 34.562 9.273 1 91.44 496 GLY A C 1
ATOM 3720 O O . GLY A 1 496 ? -17.406 35.75 9.242 1 91.44 496 GLY A O 1
ATOM 3721 N N . GLU A 1 497 ? -18.219 33.906 8.25 1 89.12 497 GLU A N 1
ATOM 3722 C CA . GLU A 1 497 ? -18.234 34.562 6.934 1 89.12 497 GLU A CA 1
ATOM 3723 C C . GLU A 1 497 ? -19.266 35.688 6.879 1 89.12 497 GLU A C 1
ATOM 3725 O O . GLU A 1 497 ? -20.375 35.531 7.375 1 89.12 497 GLU A O 1
ATOM 3730 N N . ASP A 1 498 ? -18.875 36.812 6.234 1 86.62 498 ASP A N 1
ATOM 3731 C CA . ASP A 1 498 ? -19.688 38.031 6.246 1 86.62 498 ASP A CA 1
ATOM 3732 C C . ASP A 1 498 ? -21.078 37.75 5.695 1 86.62 498 ASP A C 1
ATOM 3734 O O . ASP A 1 498 ? -22.062 38.312 6.191 1 86.62 498 ASP A O 1
ATOM 3738 N N . MET A 1 499 ? -21.094 36.938 4.699 1 89.62 499 MET A N 1
ATOM 3739 C CA . MET A 1 499 ? -22.375 36.719 4.035 1 89.62 499 MET A CA 1
ATOM 3740 C C . MET A 1 499 ? -22.938 35.375 4.391 1 89.62 499 MET A C 1
ATOM 3742 O O . MET A 1 499 ? -23.891 34.906 3.754 1 89.62 499 MET A O 1
ATOM 3746 N N . GLY A 1 500 ? -22.422 34.719 5.371 1 89.25 500 GLY A N 1
ATOM 3747 C CA . GLY A 1 500 ? -22.812 33.312 5.629 1 89.25 500 GLY A CA 1
ATOM 3748 C C . GLY A 1 500 ? -23.094 33.031 7.094 1 89.25 500 GLY A C 1
ATOM 3749 O O . GLY A 1 500 ? -23.391 33.969 7.859 1 89.25 500 GLY A O 1
ATOM 3750 N N . PRO A 1 501 ? -23.094 31.75 7.383 1 94.5 501 PRO A N 1
ATOM 3751 C CA . PRO A 1 501 ? -23.344 31.344 8.766 1 94.5 501 PRO A CA 1
ATOM 3752 C C . PRO A 1 501 ? -22.172 31.656 9.695 1 94.5 501 PRO A C 1
ATOM 3754 O O . PRO A 1 501 ? -21.062 31.922 9.234 1 94.5 501 PRO A O 1
ATOM 3757 N N . GLY A 1 502 ? -22.5 31.797 11.023 1 95.94 502 GLY A N 1
ATOM 3758 C CA . GLY A 1 502 ? -21.469 32.031 12.016 1 95.94 502 GLY A CA 1
ATOM 3759 C C . GLY A 1 502 ? -21.969 31.875 13.445 1 95.94 502 GLY A C 1
ATOM 3760 O O . GLY A 1 502 ? -22.844 31.047 13.719 1 95.94 502 GLY A O 1
ATOM 3761 N N . VAL A 1 503 ? -21.25 32.594 14.328 1 97.31 503 VAL A N 1
ATOM 3762 C CA . VAL A 1 503 ? -21.594 32.469 15.742 1 97.31 503 VAL A CA 1
ATOM 3763 C C . VAL A 1 503 ? -21.781 33.875 16.344 1 97.31 503 VAL A C 1
ATOM 3765 O O . VAL A 1 503 ? -21.188 34.844 15.867 1 97.31 503 VAL A O 1
ATOM 3768 N N . LEU A 1 504 ? -22.719 34.031 17.344 1 97.25 504 LEU A N 1
ATOM 3769 C CA . LEU A 1 504 ? -22.984 35.219 18.125 1 97.25 504 LEU A CA 1
ATOM 3770 C C . LEU A 1 504 ? -22.703 35 19.594 1 97.25 504 LEU A C 1
ATOM 3772 O O . LEU A 1 504 ? -23.047 33.938 20.156 1 97.25 504 LEU A O 1
ATOM 3776 N N . LEU A 1 505 ? -21.953 35.844 20.156 1 97.44 505 LEU A N 1
ATOM 3777 C CA . LEU A 1 505 ? -21.734 35.812 21.594 1 97.44 505 LEU A CA 1
ATOM 3778 C C . LEU A 1 505 ? -22.094 37.188 22.203 1 97.44 505 LEU A C 1
ATOM 3780 O O . LEU A 1 505 ? -21.594 38.219 21.766 1 97.44 505 LEU A O 1
ATOM 3784 N N . LEU A 1 506 ? -23.016 37.25 23.125 1 96.25 506 LEU A N 1
ATOM 3785 C CA . LEU A 1 506 ? -23.469 38.438 23.828 1 96.25 506 LEU A CA 1
ATOM 3786 C C . LEU A 1 506 ? -23.125 38.375 25.312 1 96.25 506 LEU A C 1
ATOM 3788 O O . LEU A 1 506 ? -23.453 37.375 25.984 1 96.25 506 LEU A O 1
ATOM 3792 N N . THR A 1 507 ? -22.375 39.344 25.766 1 95.38 507 THR A N 1
ATOM 3793 C CA . THR A 1 507 ? -22.016 39.375 27.188 1 95.38 507 THR A CA 1
ATOM 3794 C C . THR A 1 507 ? -22.281 40.781 27.75 1 95.38 507 THR A C 1
ATOM 3796 O O . THR A 1 507 ? -22.297 41.75 27.016 1 95.38 507 THR A O 1
ATOM 3799 N N . GLY A 1 508 ? -22.516 40.938 29.078 1 91.75 508 GLY A N 1
ATOM 3800 C CA . GLY A 1 508 ? -22.844 42.156 29.766 1 91.75 508 GLY A CA 1
ATOM 3801 C C . GLY A 1 508 ? -23.719 41.938 30.984 1 91.75 508 GLY A C 1
ATOM 3802 O O . GLY A 1 508 ? -23.797 40.812 31.516 1 91.75 508 GLY A O 1
ATOM 3803 N N . PRO A 1 509 ? -24.297 43 31.422 1 88.75 509 PRO A N 1
ATOM 3804 C CA . PRO A 1 509 ? -25.203 42.844 32.562 1 88.75 509 PRO A CA 1
ATOM 3805 C C . PRO A 1 509 ? -26.344 41.875 32.281 1 88.75 509 PRO A C 1
ATOM 3807 O O . PRO A 1 509 ? -26.938 41.906 31.203 1 88.75 509 PRO A O 1
ATOM 3810 N N . GLN A 1 510 ? -26.703 41.094 33.219 1 89.19 510 GLN A N 1
ATOM 3811 C CA . GLN A 1 510 ? -27.609 39.969 33.031 1 89.19 510 GLN A CA 1
ATOM 3812 C C . GLN A 1 510 ? -28.969 40.406 32.531 1 89.19 510 GLN A C 1
ATOM 3814 O O . GLN A 1 510 ? -29.547 39.75 31.656 1 89.19 510 GLN A O 1
ATOM 3819 N N . HIS A 1 511 ? -29.406 41.469 33.125 1 86.5 511 HIS A N 1
ATOM 3820 C CA . HIS A 1 511 ? -30.734 41.906 32.75 1 86.5 511 HIS A CA 1
ATOM 3821 C C . HIS A 1 511 ? -30.766 42.375 31.297 1 86.5 511 HIS A C 1
ATOM 3823 O O . HIS A 1 511 ? -31.766 42.219 30.594 1 86.5 511 HIS A O 1
ATOM 3829 N N . LEU A 1 512 ? -29.672 42.875 30.812 1 90.12 512 LEU A N 1
ATOM 3830 C CA . LEU A 1 512 ? -29.594 43.344 29.422 1 90.12 512 LEU A CA 1
ATOM 3831 C C . LEU A 1 512 ? -29.422 42.188 28.469 1 90.12 512 LEU A C 1
ATOM 3833 O O . LEU A 1 512 ? -29.953 42.188 27.359 1 90.12 512 LEU A O 1
ATOM 3837 N N . ILE A 1 513 ? -28.766 41.156 28.891 1 93.25 513 ILE A N 1
ATOM 3838 C CA . ILE A 1 513 ? -28.531 39.969 28.062 1 93.25 513 ILE A CA 1
ATOM 3839 C C . ILE A 1 513 ? -29.844 39.219 27.844 1 93.25 513 ILE A C 1
ATOM 3841 O O . ILE A 1 513 ? -30.109 38.719 26.75 1 93.25 513 ILE A O 1
ATOM 3845 N N . ARG A 1 514 ? -30.609 39.156 28.891 1 90.12 514 ARG A N 1
ATOM 3846 C CA . ARG A 1 514 ? -31.906 38.5 28.797 1 90.12 514 ARG A CA 1
ATOM 3847 C C . ARG A 1 514 ? -32.812 39.25 27.812 1 90.12 514 ARG A C 1
ATOM 3849 O O . ARG A 1 514 ? -33.656 38.625 27.141 1 90.12 514 ARG A O 1
ATOM 3856 N N . LEU A 1 515 ? -32.625 40.5 27.812 1 89.5 515 LEU A N 1
ATOM 3857 C CA . LEU A 1 515 ? -33.438 41.344 26.953 1 89.5 515 LEU A CA 1
ATOM 3858 C C . LEU A 1 515 ? -32.969 41.281 25.5 1 89.5 515 LEU A C 1
ATOM 3860 O O . LEU A 1 515 ? -33.781 41.156 24.578 1 89.5 515 LEU A O 1
ATOM 3864 N N . LEU A 1 516 ? -31.734 41.344 25.25 1 93.88 516 LEU A N 1
ATOM 3865 C CA . LEU A 1 516 ? -31.156 41.5 23.922 1 93.88 516 LEU A CA 1
ATOM 3866 C C . LEU A 1 516 ? -30.969 40.156 23.219 1 93.88 516 LEU A C 1
ATOM 3868 O O . LEU A 1 516 ? -31.125 40.062 22 1 93.88 516 LEU A O 1
ATOM 3872 N N . GLY A 1 517 ? -30.656 39.125 23.906 1 94.88 517 GLY A N 1
ATOM 3873 C CA . GLY A 1 517 ? -30.266 37.812 23.359 1 94.88 517 GLY A CA 1
ATOM 3874 C C . GLY A 1 517 ? -31.266 37.25 22.375 1 94.88 517 GLY A C 1
ATOM 3875 O O . GLY A 1 517 ? -30.938 37.062 21.203 1 94.88 517 GLY A O 1
ATOM 3876 N N . PRO A 1 518 ? -32.438 37.062 22.844 1 94.44 518 PRO A N 1
ATOM 3877 C CA . PRO A 1 518 ? -33.469 36.5 21.953 1 94.44 518 PRO A CA 1
ATOM 3878 C C . PRO A 1 518 ? -33.75 37.344 20.734 1 94.44 518 PRO A C 1
ATOM 3880 O O . PRO A 1 518 ? -33.938 36.844 19.641 1 94.44 518 PRO A O 1
ATOM 3883 N N . ARG A 1 519 ? -33.75 38.625 20.906 1 94.38 519 ARG A N 1
ATOM 3884 C CA . ARG A 1 519 ? -34.031 39.531 19.812 1 94.38 519 ARG A CA 1
ATOM 3885 C C . ARG A 1 519 ? -32.938 39.5 18.766 1 94.38 519 ARG A C 1
ATOM 3887 O O . ARG A 1 519 ? -33.188 39.5 17.562 1 94.38 519 ARG A O 1
ATOM 3894 N N . LEU A 1 520 ? -31.703 39.531 19.219 1 96.12 520 LEU A N 1
ATOM 3895 C CA . LEU A 1 520 ? -30.562 39.5 18.297 1 96.12 520 LEU A CA 1
ATOM 3896 C C . LEU A 1 520 ? -30.516 38.156 17.562 1 96.12 520 LEU A C 1
ATOM 3898 O O . LEU A 1 520 ? -30.219 38.125 16.359 1 96.12 520 LEU A O 1
ATOM 3902 N N . CYS A 1 521 ? -30.812 37.125 18.25 1 95.31 521 CYS A N 1
ATOM 3903 C CA . CYS A 1 521 ? -30.859 35.812 17.641 1 95.31 521 CYS A CA 1
ATOM 3904 C C . CYS A 1 521 ? -31.906 35.75 16.547 1 95.31 521 CYS A C 1
ATOM 3906 O O . CYS A 1 521 ? -31.672 35.125 15.5 1 95.31 521 CYS A O 1
ATOM 3908 N N . GLU A 1 522 ? -32.938 36.406 16.812 1 95.69 522 GLU A N 1
ATOM 3909 C CA . GLU A 1 522 ? -34.031 36.438 15.812 1 95.69 522 GLU A CA 1
ATOM 3910 C C . GLU A 1 522 ? -33.594 37.25 14.586 1 95.69 522 GLU A C 1
ATOM 3912 O O . GLU A 1 522 ? -33.812 36.812 13.453 1 95.69 522 GLU A O 1
ATOM 3917 N N . VAL A 1 523 ? -33 38.375 14.781 1 96.56 523 VAL A N 1
ATOM 3918 C CA . VAL A 1 523 ? -32.594 39.25 13.688 1 96.56 523 VAL A CA 1
ATOM 3919 C C . VAL A 1 523 ? -31.547 38.531 12.82 1 96.56 523 VAL A C 1
ATOM 3921 O O . VAL A 1 523 ? -31.562 38.656 11.594 1 96.56 523 VAL A O 1
ATOM 3924 N N . LEU A 1 524 ? -30.703 37.719 13.438 1 97.19 524 LEU A N 1
ATOM 3925 C CA . LEU A 1 524 ? -29.609 37.031 12.734 1 97.19 524 LEU A CA 1
ATOM 3926 C C . LEU A 1 524 ? -30.031 35.625 12.32 1 97.19 524 LEU A C 1
ATOM 3928 O O . LEU A 1 524 ? -29.203 34.844 11.828 1 97.19 524 LEU A O 1
ATOM 3932 N N . GLU A 1 525 ? -31.219 35.312 12.547 1 96.62 525 GLU A N 1
ATOM 3933 C CA . GLU A 1 525 ? -31.75 34 12.195 1 96.62 525 GLU A CA 1
ATOM 3934 C C . GLU A 1 525 ? -30.953 32.875 12.836 1 96.62 525 GLU A C 1
ATOM 3936 O O . GLU A 1 525 ? -30.469 31.969 12.141 1 96.62 525 GLU A O 1
ATOM 3941 N N . GLY A 1 526 ? -30.938 32.875 14.031 1 96.5 526 GLY A N 1
ATOM 3942 C CA . GLY A 1 526 ? -30.109 31.906 14.711 1 96.5 526 GLY A CA 1
ATOM 3943 C C . GLY A 1 526 ? -30.844 31.156 15.805 1 96.5 526 GLY A C 1
ATOM 3944 O O . GLY A 1 526 ? -32.062 31.266 15.922 1 96.5 526 GLY A O 1
ATOM 3945 N N . ARG A 1 527 ? -30.141 30.25 16.375 1 96.25 527 ARG A N 1
ATOM 3946 C CA . ARG A 1 527 ? -30.609 29.469 17.516 1 96.25 527 ARG A CA 1
ATOM 3947 C C . ARG A 1 527 ? -29.562 29.422 18.625 1 96.25 527 ARG A C 1
ATOM 3949 O O . ARG A 1 527 ? -28.391 29.125 18.359 1 96.25 527 ARG A O 1
ATOM 3956 N N . GLY A 1 528 ? -30 29.875 19.844 1 95.25 528 GLY A N 1
ATOM 3957 C CA . GLY A 1 528 ? -29.047 29.891 20.953 1 95.25 528 GLY A CA 1
ATOM 3958 C C . GLY A 1 528 ? -29.719 30.172 22.297 1 95.25 528 GLY A C 1
ATOM 3959 O O . GLY A 1 528 ? -30.938 30.016 22.422 1 95.25 528 GLY A O 1
ATOM 3960 N N . GLY A 1 529 ? -28.844 30.391 23.281 1 93.5 529 GLY A N 1
ATOM 3961 C CA . GLY A 1 529 ? -29.359 30.609 24.625 1 93.5 529 GLY A CA 1
ATOM 3962 C C . GLY A 1 529 ? -28.266 31.031 25.609 1 93.5 529 GLY A C 1
ATOM 3963 O O . GLY A 1 529 ? -27.109 31.203 25.219 1 93.5 529 GLY A O 1
ATOM 3964 N N . GLY A 1 530 ? -28.766 31.359 26.875 1 90.19 530 GLY A N 1
ATOM 3965 C CA . GLY A 1 530 ? -27.875 31.734 27.953 1 90.19 530 GLY A CA 1
ATOM 3966 C C . GLY A 1 530 ? -28.375 32.938 28.734 1 90.19 530 GLY A C 1
ATOM 3967 O O . GLY A 1 530 ? -29 33.844 28.172 1 90.19 530 GLY A O 1
ATOM 3968 N N . LYS A 1 531 ? -28.047 33.031 30.094 1 80.38 531 LYS A N 1
ATOM 3969 C CA . LYS A 1 531 ? -28.531 34.094 30.953 1 80.38 531 LYS A CA 1
ATOM 3970 C C . LYS A 1 531 ? -27.422 35.094 31.281 1 80.38 531 LYS A C 1
ATOM 3972 O O . LYS A 1 531 ? -27.641 36.312 31.297 1 80.38 531 LYS A O 1
ATOM 3977 N N . THR A 1 532 ? -26.234 34.594 31.562 1 79.75 532 THR A N 1
ATOM 3978 C CA . THR A 1 532 ? -25.109 35.469 31.859 1 79.75 532 THR A CA 1
ATOM 3979 C C . THR A 1 532 ? -24.312 35.781 30.594 1 79.75 532 THR A C 1
ATOM 3981 O O . THR A 1 532 ? -23.812 36.875 30.422 1 79.75 532 THR A O 1
ATOM 3984 N N . ARG A 1 533 ? -24.203 34.812 29.828 1 91.94 533 ARG A N 1
ATOM 3985 C CA . ARG A 1 533 ? -23.609 34.844 28.5 1 91.94 533 ARG A CA 1
ATOM 3986 C C . ARG A 1 533 ? -24.516 34.188 27.469 1 91.94 533 ARG A C 1
ATOM 3988 O O . ARG A 1 533 ? -24.984 33.062 27.672 1 91.94 533 ARG A O 1
ATOM 3995 N N . PHE A 1 534 ? -24.891 35 26.422 1 95.88 534 PHE A N 1
ATOM 3996 C CA . PHE A 1 534 ? -25.766 34.5 25.375 1 95.88 534 PHE A CA 1
ATOM 3997 C C . PHE A 1 534 ? -24.969 34.062 24.156 1 95.88 534 PHE A C 1
ATOM 3999 O O . PHE A 1 534 ? -24.203 34.875 23.609 1 95.88 534 PHE A O 1
ATOM 4006 N N . SER A 1 535 ? -25.047 32.75 23.781 1 96.81 535 SER A N 1
ATOM 4007 C CA . SER A 1 535 ? -24.359 32.219 22.609 1 96.81 535 SER A CA 1
ATOM 4008 C C . SER A 1 535 ? -25.344 31.641 21.609 1 96.81 535 SER A C 1
ATOM 4010 O O . SER A 1 535 ? -26.344 31.031 22 1 96.81 535 SER A O 1
ATOM 4012 N N . ALA A 1 536 ? -25.078 31.859 20.281 1 96.88 536 ALA A N 1
ATOM 4013 C CA . ALA A 1 536 ? -26 31.359 19.266 1 96.88 536 ALA A CA 1
ATOM 4014 C C . ALA A 1 536 ? -25.266 31.062 17.953 1 96.88 536 ALA A C 1
ATOM 4016 O O . ALA A 1 536 ? -24.266 31.719 17.641 1 96.88 536 ALA A O 1
ATOM 4017 N N . ARG A 1 537 ? -25.766 30.016 17.266 1 97 537 ARG A N 1
ATOM 4018 C CA . ARG A 1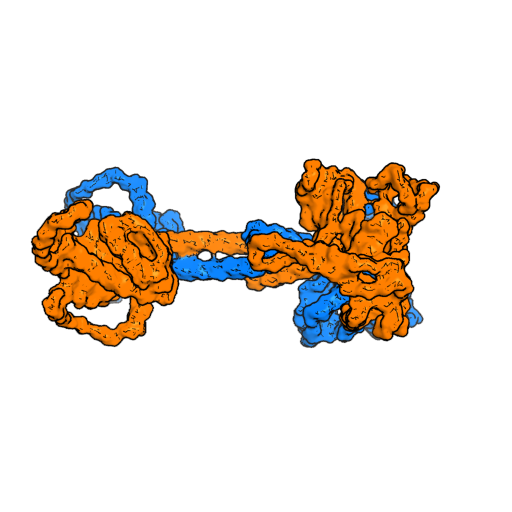 537 ? -25.422 29.828 15.859 1 97 537 ARG A CA 1
ATOM 4019 C C . ARG A 1 537 ? -26.375 30.594 14.953 1 97 537 ARG A C 1
ATOM 4021 O O . ARG A 1 537 ? -27.594 30.562 15.148 1 97 537 ARG A O 1
ATOM 4028 N N . VAL A 1 538 ? -25.781 31.359 14.07 1 97.25 538 VAL A N 1
ATOM 4029 C CA . VAL A 1 538 ? -26.625 32.25 13.266 1 97.25 538 VAL A CA 1
ATOM 4030 C C . VAL A 1 538 ? -26.391 31.969 11.781 1 97.25 538 VAL A C 1
ATOM 4032 O O . VAL A 1 538 ? -25.312 31.516 11.398 1 97.25 538 VAL A O 1
ATOM 4035 N N . SER A 1 539 ? -27.328 32.281 10.922 1 96.25 539 SER A N 1
ATOM 4036 C CA . SER A 1 539 ? -27.219 32.031 9.492 1 96.25 539 SER A CA 1
ATOM 4037 C C . SER A 1 539 ? -27.109 33.312 8.695 1 96.25 539 SER A C 1
ATOM 4039 O O . SER A 1 539 ? -26.75 33.312 7.52 1 96.25 539 SER A O 1
ATOM 4041 N N . ALA A 1 540 ? -27.406 34.406 9.383 1 95.44 540 ALA A N 1
ATOM 4042 C CA . ALA A 1 540 ? -27.5 35.656 8.633 1 95.44 540 ALA A CA 1
ATOM 4043 C C . ALA A 1 540 ? -26.547 36.719 9.211 1 95.44 540 ALA A C 1
ATOM 4045 O O . ALA A 1 540 ? -27 37.781 9.633 1 95.44 540 ALA A O 1
ATOM 4046 N N . LEU A 1 541 ? -25.281 36.5 9.047 1 93.81 541 LEU A N 1
ATOM 4047 C CA . LEU A 1 541 ? -24.297 37.469 9.57 1 93.81 541 LEU A CA 1
ATOM 4048 C C . LEU A 1 541 ? -24.297 38.75 8.75 1 93.81 541 LEU A C 1
ATOM 4050 O O . LEU A 1 541 ? -23.781 39.781 9.195 1 93.81 541 LEU A O 1
ATOM 4054 N N . HIS A 1 542 ? -24.938 38.719 7.559 1 92.44 542 HIS A N 1
ATOM 4055 C CA . HIS A 1 542 ? -25.031 39.906 6.734 1 92.44 542 HIS A CA 1
ATOM 4056 C C . HIS A 1 542 ? -25.953 40.938 7.367 1 92.44 542 HIS A C 1
ATOM 4058 O O . HIS A 1 542 ? -25.922 42.125 7.008 1 92.44 542 HIS A O 1
ATOM 4064 N N . ARG A 1 543 ? -26.719 40.562 8.422 1 94.38 543 ARG A N 1
ATOM 4065 C CA . ARG A 1 543 ? -27.656 41.438 9.102 1 94.38 543 ARG A CA 1
ATOM 4066 C C . ARG A 1 543 ? -27.078 41.938 10.414 1 94.38 543 ARG A C 1
ATOM 4068 O O . ARG A 1 543 ? -27.812 42.375 11.312 1 94.38 543 ARG A O 1
ATOM 4075 N N . ARG A 1 544 ? -25.766 41.844 10.531 1 91.94 544 ARG A N 1
ATOM 4076 C CA . ARG A 1 544 ? -25.125 42.25 11.781 1 91.94 544 ARG A CA 1
ATOM 4077 C C . ARG A 1 544 ? -25.375 43.719 12.102 1 91.94 544 ARG A C 1
ATOM 4079 O O . ARG A 1 544 ? -25.547 44.062 13.266 1 91.94 544 ARG A O 1
ATOM 4086 N N . ALA A 1 545 ? -25.359 44.562 11.07 1 86.44 545 ALA A N 1
ATOM 4087 C CA . ALA A 1 545 ? -25.641 46 11.273 1 86.44 545 ALA A CA 1
ATOM 4088 C C . ALA A 1 545 ? -27.062 46.219 11.797 1 86.44 545 ALA A C 1
ATOM 4090 O O . ALA A 1 545 ? -27.281 47.031 12.703 1 86.44 545 ALA A O 1
ATOM 4091 N N . ALA A 1 546 ? -27.969 45.438 11.234 1 91.44 546 ALA A N 1
ATOM 4092 C CA . ALA A 1 546 ? -29.344 45.531 11.68 1 91.44 546 ALA A CA 1
ATOM 4093 C C . ALA A 1 546 ? -29.484 45.031 13.125 1 91.44 546 ALA A C 1
ATOM 4095 O O . ALA A 1 546 ? -30.312 45.562 13.883 1 91.44 546 ALA A O 1
ATOM 4096 N N . ALA A 1 547 ? -28.781 44.031 13.43 1 94.19 547 ALA A N 1
ATOM 4097 C CA . ALA A 1 547 ? -28.812 43.5 14.797 1 94.19 547 ALA A CA 1
ATOM 4098 C C . ALA A 1 547 ? -28.297 44.531 15.797 1 94.19 547 ALA A C 1
ATOM 4100 O O . ALA A 1 547 ? -28.859 44.719 16.875 1 94.19 547 ALA A O 1
ATOM 4101 N N . ALA A 1 548 ? -27.203 45.188 15.445 1 90.25 548 ALA A N 1
ATOM 4102 C CA . ALA A 1 548 ? -26.641 46.219 16.312 1 90.25 548 ALA A CA 1
ATOM 4103 C C . ALA A 1 548 ? -27.641 47.375 16.5 1 90.25 548 ALA A C 1
ATOM 4105 O O . ALA A 1 548 ? -27.766 47.906 17.609 1 90.25 548 ALA A O 1
ATOM 4106 N N . ASP A 1 549 ? -28.312 47.688 15.469 1 88.06 549 ASP A N 1
ATOM 4107 C CA . ASP A 1 549 ? -29.328 48.75 15.539 1 88.06 549 ASP A CA 1
ATOM 4108 C C . ASP A 1 549 ? -30.5 48.312 16.438 1 88.06 549 ASP A C 1
ATOM 4110 O O . ASP A 1 549 ? -31.031 49.125 17.188 1 88.06 549 ASP A O 1
ATOM 4114 N N . ALA A 1 550 ? -30.891 47.156 16.281 1 90.88 550 ALA A N 1
ATOM 4115 C CA . ALA A 1 550 ? -31.969 46.625 17.125 1 90.88 550 ALA A CA 1
ATOM 4116 C C . ALA A 1 550 ? -31.578 46.656 18.594 1 90.88 550 ALA A C 1
ATOM 4118 O O . ALA A 1 550 ? -32.406 46.969 19.453 1 90.88 550 ALA A O 1
ATOM 4119 N N . ALA A 1 551 ? -30.375 46.312 18.875 1 91.56 551 ALA A N 1
ATOM 4120 C CA . ALA A 1 551 ? -29.891 46.344 20.25 1 91.56 551 ALA A CA 1
ATOM 4121 C C . ALA A 1 551 ? -29.891 47.75 20.797 1 91.56 551 ALA A C 1
ATOM 4123 O O . ALA A 1 551 ? -30.297 47.969 21.938 1 91.56 551 ALA A O 1
ATOM 4124 N N . LEU A 1 552 ? -29.406 48.688 19.953 1 86.5 552 LEU A N 1
ATOM 4125 C CA . LEU A 1 552 ? -29.359 50.062 20.359 1 86.5 552 LEU A CA 1
ATOM 4126 C C . LEU A 1 552 ? -30.766 50.594 20.656 1 86.5 552 LEU A C 1
ATOM 4128 O O . LEU A 1 552 ? -30.969 51.281 21.656 1 86.5 552 LEU A O 1
ATOM 4132 N N . HIS A 1 553 ? -31.656 50.219 19.859 1 84.81 553 HIS A N 1
ATOM 4133 C CA . HIS A 1 553 ? -33.031 50.625 20.047 1 84.81 553 HIS A CA 1
ATOM 4134 C C . HIS A 1 553 ? -33.625 50.094 21.359 1 84.81 553 HIS A C 1
ATOM 4136 O O . HIS A 1 553 ? -34.312 50.812 22.078 1 84.81 553 HIS A O 1
ATOM 4142 N N . LEU A 1 554 ? -33.344 48.906 21.656 1 86.38 554 LEU A N 1
ATOM 4143 C CA . LEU A 1 554 ? -33.844 48.281 22.875 1 86.38 554 LEU A CA 1
ATOM 4144 C C . LEU A 1 554 ? -33.219 48.906 24.109 1 86.38 554 LEU A C 1
ATOM 4146 O O . LEU A 1 554 ? -33.875 49.062 25.141 1 86.38 554 LEU A O 1
ATOM 4150 N N . LEU A 1 555 ? -31.969 49.219 23.984 1 84.81 555 LEU A N 1
ATOM 4151 C CA . LEU A 1 555 ? -31.25 49.812 25.125 1 84.81 555 LEU A CA 1
ATOM 4152 C C . LEU A 1 555 ? -31.719 51.219 25.406 1 84.81 555 LEU A C 1
ATOM 4154 O O . LEU A 1 555 ? -31.703 51.688 26.547 1 84.81 555 LEU A O 1
ATOM 4158 N N . THR A 1 556 ? -32.125 51.875 24.312 1 79.56 556 THR A N 1
ATOM 4159 C CA . THR A 1 556 ? -32.562 53.25 24.453 1 79.56 556 THR A CA 1
ATOM 4160 C C . THR A 1 556 ? -34 53.312 25 1 79.56 556 THR A C 1
ATOM 4162 O O . THR A 1 556 ? -34.375 54.25 25.672 1 79.56 556 THR A O 1
ATOM 4165 N N . GLN A 1 557 ? -34.812 52.344 24.703 1 70.69 557 GLN A N 1
ATOM 4166 C CA . GLN A 1 557 ? -36.219 52.312 25.172 1 70.69 557 GLN A CA 1
ATOM 4167 C C . GLN A 1 557 ? -36.281 51.906 26.641 1 70.69 557 GLN A C 1
ATOM 4169 O O . GLN A 1 557 ? -37.188 52.312 27.359 1 70.69 557 GLN A O 1
ATOM 4174 N N . ARG A 1 558 ? -35.594 50.906 27.172 1 56.81 558 ARG A N 1
ATOM 4175 C CA . ARG A 1 558 ? -35.625 50.406 28.531 1 56.81 558 ARG A CA 1
ATOM 4176 C C . ARG A 1 558 ? -35.344 51.5 29.531 1 56.81 558 ARG A C 1
ATOM 4178 O O . ARG A 1 558 ? -35.719 51.406 30.703 1 56.81 558 ARG A O 1
ATOM 4185 N N . CYS A 1 559 ? -34.375 52.344 29.281 1 44.22 559 CYS A N 1
ATOM 4186 C CA . CYS A 1 559 ? -34.125 53.375 30.266 1 44.22 559 CYS A CA 1
ATOM 4187 C C . CYS A 1 559 ? -35.344 54.219 30.516 1 44.22 559 CYS A C 1
ATOM 4189 O O . CYS A 1 559 ? -35.344 55.094 31.375 1 44.22 559 CYS A O 1
ATOM 4191 N N . THR A 1 560 ? -36.406 54.031 29.812 1 35.69 560 THR A N 1
ATOM 4192 C CA . THR A 1 560 ? -37.688 54.688 30.047 1 35.69 560 THR A CA 1
ATOM 4193 C C . THR A 1 560 ? -38.594 53.844 30.938 1 35.69 560 THR A C 1
ATOM 4195 O O . THR A 1 560 ? -39.625 54.344 31.406 1 35.69 560 THR A O 1
ATOM 4198 N N . CYS A 1 561 ? -38.5 52.594 31.172 1 31.27 561 CYS A N 1
ATOM 4199 C CA . CYS A 1 561 ? -39.5 52.031 32.062 1 31.27 561 CYS A CA 1
ATOM 4200 C C . CYS A 1 561 ? -39.062 52.156 33.5 1 31.27 561 CYS A C 1
ATOM 4202 O O . CYS A 1 561 ? -37.906 51.906 33.844 1 31.27 561 CYS A O 1
ATOM 4204 N N . MET B 1 1 ? 31.766 -23.797 -26.219 1 66.81 1 MET B N 1
ATOM 4205 C CA . MET B 1 1 ? 31.547 -24.828 -25.219 1 66.81 1 MET B CA 1
ATOM 4206 C C . MET B 1 1 ? 30.297 -24.531 -24.375 1 66.81 1 MET B C 1
ATOM 4208 O O . MET B 1 1 ? 30.031 -23.375 -24.047 1 66.81 1 MET B O 1
ATOM 4212 N N . VAL B 1 2 ? 29.484 -25.516 -24.266 1 83.62 2 VAL B N 1
ATOM 4213 C CA . VAL B 1 2 ? 28.328 -25.469 -23.391 1 83.62 2 VAL B CA 1
ATOM 4214 C C . VAL B 1 2 ? 28.75 -25.875 -21.969 1 83.62 2 VAL B C 1
ATOM 4216 O O . VAL B 1 2 ? 29.266 -26.969 -21.766 1 83.62 2 VAL B O 1
ATOM 4219 N N . PHE B 1 3 ? 28.641 -24.891 -21.062 1 91.5 3 PHE B N 1
ATOM 4220 C CA . PHE B 1 3 ? 29.031 -25.141 -19.688 1 91.5 3 PHE B CA 1
ATOM 4221 C C . PHE B 1 3 ? 28.031 -26.062 -19 1 91.5 3 PHE B C 1
ATOM 4223 O O . PHE B 1 3 ? 26.875 -26.172 -19.422 1 91.5 3 PHE B O 1
ATOM 4230 N N . PHE B 1 4 ? 28.453 -26.672 -17.859 1 92.69 4 PHE B N 1
ATOM 4231 C CA . PHE B 1 4 ? 27.625 -27.625 -17.109 1 92.69 4 PHE B CA 1
ATOM 4232 C C . PHE B 1 4 ? 26.344 -26.953 -16.625 1 92.69 4 PHE B C 1
ATOM 4234 O O . PHE B 1 4 ? 25.281 -27.578 -16.609 1 92.69 4 PHE B O 1
ATOM 4241 N N . CYS B 1 5 ? 26.438 -25.703 -16.219 1 92.38 5 CYS B N 1
ATOM 4242 C CA . CYS B 1 5 ? 25.297 -24.969 -15.711 1 92.38 5 CYS B CA 1
ATOM 4243 C C . CYS B 1 5 ? 24.188 -24.875 -16.766 1 92.38 5 CYS B C 1
ATOM 4245 O O . CYS B 1 5 ? 23.016 -24.734 -16.422 1 92.38 5 CYS B O 1
ATOM 4247 N N . GLN B 1 6 ? 24.516 -24.922 -17.969 1 89.25 6 GLN B N 1
ATOM 4248 C CA . GLN B 1 6 ? 23.547 -24.812 -19.062 1 89.25 6 GLN B CA 1
ATOM 4249 C C . GLN B 1 6 ? 22.938 -26.172 -19.391 1 89.25 6 GLN B C 1
ATOM 4251 O O . GLN B 1 6 ? 21.828 -26.25 -19.906 1 89.25 6 GLN B O 1
ATOM 4256 N N . LYS B 1 7 ? 23.719 -27.203 -19.047 1 86.44 7 LYS B N 1
ATOM 4257 C CA . LYS B 1 7 ? 23.219 -28.562 -19.219 1 86.44 7 LYS B CA 1
ATOM 4258 C C . LYS B 1 7 ? 22.281 -28.953 -18.078 1 86.44 7 LYS B C 1
ATOM 4260 O O . LYS B 1 7 ? 21.281 -29.641 -18.297 1 86.44 7 LYS B O 1
ATOM 4265 N N . SER B 1 8 ? 22.688 -28.531 -16.969 1 88.81 8 SER B N 1
ATOM 4266 C CA . SER B 1 8 ? 21.891 -28.797 -15.773 1 88.81 8 SER B CA 1
ATOM 4267 C C . SER B 1 8 ? 21.703 -27.547 -14.93 1 88.81 8 SER B C 1
ATOM 4269 O O . SER B 1 8 ? 22.547 -27.219 -14.086 1 88.81 8 SER B O 1
ATOM 4271 N N . SER B 1 9 ? 20.547 -26.969 -15.086 1 91.69 9 SER B N 1
ATOM 4272 C CA . SER B 1 9 ? 20.312 -25.688 -14.43 1 91.69 9 SER B CA 1
ATOM 4273 C C . SER B 1 9 ? 20.016 -25.875 -12.945 1 91.69 9 SER B C 1
ATOM 4275 O O . SER B 1 9 ? 20.094 -24.938 -12.164 1 91.69 9 SER B O 1
ATOM 4277 N N . PHE B 1 10 ? 19.703 -27.062 -12.469 1 91.81 10 PHE B N 1
ATOM 4278 C CA . PHE B 1 10 ? 19.188 -27.25 -11.109 1 91.81 10 PHE B CA 1
ATOM 4279 C C . PHE B 1 10 ? 20.25 -27.891 -10.219 1 91.81 10 PHE B C 1
ATOM 4281 O O . PHE B 1 10 ? 20.062 -28.016 -9.008 1 91.81 10 PHE B O 1
ATOM 4288 N N . THR B 1 11 ? 21.406 -28.281 -10.852 1 91.56 11 THR B N 1
ATOM 4289 C CA . THR B 1 11 ? 22.484 -28.828 -10.039 1 91.56 11 THR B CA 1
ATOM 4290 C C . THR B 1 11 ? 23.094 -27.75 -9.156 1 91.56 11 THR B C 1
ATOM 4292 O O . THR B 1 11 ? 23.453 -26.672 -9.641 1 91.56 11 THR B O 1
ATOM 4295 N N . GLN B 1 12 ? 23.266 -28.062 -7.855 1 91.62 12 GLN B N 1
ATOM 4296 C CA . GLN B 1 12 ? 23.703 -27.031 -6.918 1 91.62 12 GLN B CA 1
ATOM 4297 C C . GLN B 1 12 ? 25.172 -27.25 -6.516 1 91.62 12 GLN B C 1
ATOM 4299 O O . GLN B 1 12 ? 25.828 -26.328 -6.023 1 91.62 12 GLN B O 1
ATOM 4304 N N . GLU B 1 13 ? 25.625 -28.438 -6.645 1 90.94 13 GLU B N 1
ATOM 4305 C CA . GLU B 1 13 ? 27.016 -28.781 -6.332 1 90.94 13 GLU B CA 1
ATOM 4306 C C . GLU B 1 13 ? 27.656 -29.547 -7.48 1 90.94 13 GLU B C 1
ATOM 4308 O O . GLU B 1 13 ? 27.047 -30.422 -8.07 1 90.94 13 GLU B O 1
ATOM 4313 N N . TYR B 1 14 ? 28.891 -29.156 -7.773 1 93.75 14 TYR B N 1
ATOM 4314 C CA . TYR B 1 14 ? 29.562 -29.75 -8.922 1 93.75 14 TYR B CA 1
ATOM 4315 C C . TYR B 1 14 ? 31.062 -29.875 -8.664 1 93.75 14 TYR B C 1
ATOM 4317 O O . TYR B 1 14 ? 31.703 -28.922 -8.25 1 93.75 14 TYR B O 1
ATOM 4325 N N . ARG B 1 15 ? 31.547 -31.062 -8.898 1 93.56 15 ARG B N 1
ATOM 4326 C CA . ARG B 1 15 ? 32.969 -31.297 -8.758 1 93.56 15 ARG B CA 1
ATOM 4327 C C . ARG B 1 15 ? 33.719 -31.078 -10.086 1 93.56 15 ARG B C 1
ATOM 4329 O O . ARG B 1 15 ? 33.219 -31.516 -11.141 1 93.56 15 ARG B O 1
ATOM 4336 N N . THR B 1 16 ? 34.781 -30.375 -9.945 1 95.94 16 THR B N 1
ATOM 4337 C CA . THR B 1 16 ? 35.594 -30.062 -11.133 1 95.94 16 THR B CA 1
ATOM 4338 C C . THR B 1 16 ? 37.062 -29.875 -10.773 1 95.94 16 THR B C 1
ATOM 4340 O O . THR B 1 16 ? 37.469 -30.141 -9.633 1 95.94 16 THR B O 1
ATOM 4343 N N . GLN B 1 17 ? 37.844 -29.516 -11.805 1 97.12 17 GLN B N 1
ATOM 4344 C CA . GLN B 1 17 ? 39.281 -29.312 -11.594 1 97.12 17 GLN B CA 1
ATOM 4345 C C . GLN B 1 17 ? 39.719 -27.906 -12.016 1 97.12 17 GLN B C 1
ATOM 4347 O O . GLN B 1 17 ? 39.188 -27.359 -12.992 1 97.12 17 GLN B O 1
ATOM 4352 N N . VAL B 1 18 ? 40.719 -27.391 -11.281 1 97.56 18 VAL B N 1
ATOM 4353 C CA . VAL B 1 18 ? 41.25 -26.094 -11.609 1 97.56 18 VAL B CA 1
ATOM 4354 C C . VAL B 1 18 ? 42.188 -26.203 -12.812 1 97.56 18 VAL B C 1
ATOM 4356 O O . VAL B 1 18 ? 43.094 -27.047 -12.82 1 97.56 18 VAL B O 1
ATOM 4359 N N . VAL B 1 19 ? 41.938 -25.406 -13.766 1 98.06 19 VAL B N 1
ATOM 4360 C CA . VAL B 1 19 ? 42.781 -25.391 -14.945 1 98.06 19 VAL B CA 1
ATOM 4361 C C . VAL B 1 19 ? 43.875 -24.328 -14.773 1 98.06 19 VAL B C 1
ATOM 4363 O O . VAL B 1 19 ? 45.062 -24.609 -15.016 1 98.06 19 VAL B O 1
ATOM 4366 N N . SER B 1 20 ? 43.5 -23.141 -14.336 1 97.81 20 SER B N 1
ATOM 4367 C CA . SER B 1 20 ? 44.469 -22.062 -14.109 1 97.81 20 SER B CA 1
ATOM 4368 C C . SER B 1 20 ? 44 -21.141 -12.984 1 97.81 20 SER B C 1
ATOM 4370 O O . SER B 1 20 ? 42.812 -21.078 -12.68 1 97.81 20 SER B O 1
ATOM 4372 N N . CYS B 1 21 ? 44.938 -20.5 -12.328 1 97.5 21 CYS B N 1
ATOM 4373 C CA . CYS B 1 21 ? 44.688 -19.547 -11.25 1 97.5 21 CYS B CA 1
ATOM 4374 C C . CYS B 1 21 ? 45.719 -18.422 -11.289 1 97.5 21 CYS B C 1
ATOM 4376 O O . CYS B 1 21 ? 46.938 -18.656 -11.094 1 97.5 21 CYS B O 1
ATOM 4378 N N . LYS B 1 22 ? 45.281 -17.219 -11.531 1 97.06 22 LYS B N 1
ATOM 4379 C CA . LYS B 1 22 ? 46.156 -16.062 -11.625 1 97.06 22 LYS B CA 1
ATOM 4380 C C . LYS B 1 22 ? 45.656 -14.914 -10.758 1 97.06 22 LYS B C 1
ATOM 4382 O O . LYS B 1 22 ? 44.438 -14.688 -10.641 1 97.06 22 LYS B O 1
ATOM 4387 N N . PRO B 1 23 ? 46.625 -14.219 -10.156 1 96.44 23 PRO B N 1
ATOM 4388 C CA . PRO B 1 23 ? 46.188 -13.039 -9.422 1 96.44 23 PRO B CA 1
ATOM 4389 C C . PRO B 1 23 ? 45.469 -12.008 -10.312 1 96.44 23 PRO B C 1
ATOM 4391 O O . PRO B 1 23 ? 45.844 -11.852 -11.477 1 96.44 23 PRO B O 1
ATOM 4394 N N . ALA B 1 24 ? 44.438 -11.352 -9.719 1 95.56 24 ALA B N 1
ATOM 4395 C CA . ALA B 1 24 ? 43.688 -10.367 -10.484 1 95.56 24 ALA B CA 1
ATOM 4396 C C . ALA B 1 24 ? 43.094 -9.289 -9.578 1 95.56 24 ALA B C 1
ATOM 4398 O O . ALA B 1 24 ? 43.188 -9.398 -8.352 1 95.56 24 ALA B O 1
ATOM 4399 N N . ILE B 1 25 ? 42.719 -8.172 -10.18 1 93 25 ILE B N 1
ATOM 4400 C CA . ILE B 1 25 ? 42.062 -7.07 -9.477 1 93 25 ILE B CA 1
ATOM 4401 C C . ILE B 1 25 ? 40.656 -6.844 -10.07 1 93 25 ILE B C 1
ATOM 4403 O O . ILE B 1 25 ? 40.5 -6.734 -11.289 1 93 25 ILE B O 1
ATOM 4407 N N . LEU B 1 26 ? 39.688 -6.926 -9.211 1 90.75 26 LEU B N 1
ATOM 4408 C CA . LEU B 1 26 ? 38.312 -6.68 -9.617 1 90.75 26 LEU B CA 1
ATOM 4409 C C . LEU B 1 26 ? 37.875 -5.277 -9.211 1 90.75 26 LEU B C 1
ATOM 4411 O O . LEU B 1 26 ? 38.062 -4.867 -8.07 1 90.75 26 LEU B O 1
ATOM 4415 N N . GLN B 1 27 ? 37.344 -4.523 -10.133 1 83.69 27 GLN B N 1
ATOM 4416 C CA . GLN B 1 27 ? 36.812 -3.195 -9.844 1 83.69 27 GLN B CA 1
ATOM 4417 C C . GLN B 1 27 ? 35.312 -3.252 -9.555 1 83.69 27 GLN B C 1
ATOM 4419 O O . GLN B 1 27 ? 34.531 -3.703 -10.383 1 83.69 27 GLN B O 1
ATOM 4424 N N . LEU B 1 28 ? 34.969 -3.238 -8.352 1 71.94 28 LEU B N 1
ATOM 4425 C CA . LEU B 1 28 ? 33.562 -3.27 -7.965 1 71.94 28 LEU B CA 1
ATOM 4426 C C . LEU B 1 28 ? 32.969 -1.868 -7.98 1 71.94 28 LEU B C 1
ATOM 4428 O O . LEU B 1 28 ? 33.625 -0.911 -7.531 1 71.94 28 LEU B O 1
ATOM 4432 N N . SER B 1 29 ? 32.094 -1.504 -8.891 1 57.91 29 SER B N 1
ATOM 4433 C CA . SER B 1 29 ? 31.391 -0.233 -8.812 1 57.91 29 SER B CA 1
ATOM 4434 C C . SER B 1 29 ? 30.578 -0.13 -7.527 1 57.91 29 SER B C 1
ATOM 4436 O O . SER B 1 29 ? 30.062 -1.134 -7.031 1 57.91 29 SER B O 1
ATOM 4438 N N . LYS B 1 30 ? 30.75 0.728 -6.617 1 45.84 30 LYS B N 1
ATOM 4439 C CA . LYS B 1 30 ? 29.953 0.959 -5.414 1 45.84 30 LYS B CA 1
ATOM 4440 C C . LYS B 1 30 ? 28.469 0.977 -5.734 1 45.84 30 LYS B C 1
ATOM 4442 O O . LYS B 1 30 ? 27.734 1.832 -5.238 1 45.84 30 LYS B O 1
ATOM 4447 N N . CYS B 1 31 ? 27.906 0.505 -6.727 1 42.25 31 CYS B N 1
ATOM 4448 C CA . CYS B 1 31 ? 26.469 0.715 -6.859 1 42.25 31 CYS B CA 1
ATOM 4449 C C . CYS B 1 31 ? 25.719 0.044 -5.719 1 42.25 31 CYS B C 1
ATOM 4451 O O . CYS B 1 31 ? 24.969 -0.908 -5.945 1 42.25 31 CYS B O 1
ATOM 4453 N N . GLN B 1 32 ? 26.266 -0.41 -4.676 1 37.31 32 GLN B N 1
ATOM 4454 C CA . GLN B 1 32 ? 25.266 -0.766 -3.674 1 37.31 32 GLN B CA 1
ATOM 4455 C C . GLN B 1 32 ? 24.312 0.398 -3.41 1 37.31 32 GLN B C 1
ATOM 4457 O O . GLN B 1 32 ? 24.719 1.562 -3.496 1 37.31 32 GLN B O 1
ATOM 4462 N N . PRO B 1 33 ? 22.984 0.271 -3.5 1 34.69 33 PRO B N 1
ATOM 4463 C CA . PRO B 1 33 ? 22.141 1.438 -3.203 1 34.69 33 PRO B CA 1
ATOM 4464 C C . PRO B 1 33 ? 22.703 2.283 -2.059 1 34.69 33 PRO B C 1
ATOM 4466 O O . PRO B 1 33 ? 23.203 1.739 -1.072 1 34.69 33 PRO B O 1
ATOM 4469 N N . PRO B 1 34 ? 23.078 3.508 -2.312 1 30.92 34 PRO B N 1
ATOM 4470 C CA . PRO B 1 34 ? 23.516 4.336 -1.184 1 30.92 34 PRO B CA 1
ATOM 4471 C C . PRO B 1 34 ? 22.547 4.277 -0.003 1 30.92 34 PRO B C 1
ATOM 4473 O O . PRO B 1 34 ? 21.328 4.281 -0.197 1 30.92 34 PRO B O 1
ATOM 4476 N N . VAL B 1 35 ? 22.688 3.682 1.087 1 28.7 35 VAL B N 1
ATOM 4477 C CA . VAL B 1 35 ? 22.031 4.309 2.23 1 28.7 35 VAL B CA 1
ATOM 4478 C C . VAL B 1 35 ? 22.062 5.828 2.068 1 28.7 35 VAL B C 1
ATOM 4480 O O . VAL B 1 35 ? 22.906 6.371 1.355 1 28.7 35 VAL B O 1
ATOM 4483 N N . ALA B 1 36 ? 21.203 6.652 2.674 1 29.98 36 ALA B N 1
ATOM 4484 C CA . ALA B 1 36 ? 20.875 8.07 2.59 1 29.98 36 ALA B CA 1
ATOM 4485 C C . ALA B 1 36 ? 22.141 8.922 2.523 1 29.98 36 ALA B C 1
ATOM 4487 O O . ALA B 1 36 ? 22.062 10.148 2.391 1 29.98 36 ALA B O 1
ATOM 4488 N N . SER B 1 37 ? 23.172 8.672 3.324 1 29.06 37 SER B N 1
ATOM 4489 C CA . SER B 1 37 ? 23.891 9.914 3.6 1 29.06 37 SER B CA 1
ATOM 4490 C C . SER B 1 37 ? 24.391 10.555 2.312 1 29.06 37 SER B C 1
ATOM 4492 O O . SER B 1 37 ? 24.125 11.727 2.047 1 29.06 37 SER B O 1
ATOM 4494 N N . ASN B 1 38 ? 25.781 10.844 2.266 1 28.58 38 ASN B N 1
ATOM 4495 C CA . ASN B 1 38 ? 26.531 11.969 1.715 1 28.58 38 ASN B CA 1
ATOM 4496 C C . ASN B 1 38 ? 26.547 11.938 0.189 1 28.58 38 ASN B C 1
ATOM 4498 O O . ASN B 1 38 ? 26.5 10.859 -0.415 1 28.58 38 ASN B O 1
ATOM 4502 N N . LYS B 1 39 ? 26.375 13.125 -0.485 1 32.28 39 LYS B N 1
ATOM 4503 C CA . LYS B 1 39 ? 26.469 13.758 -1.801 1 32.28 39 LYS B CA 1
ATOM 4504 C C . LYS B 1 39 ? 27.484 13.031 -2.674 1 32.28 39 LYS B C 1
ATOM 4506 O O . LYS B 1 39 ? 27.188 12.664 -3.812 1 32.28 39 LYS B O 1
ATOM 4511 N N . GLY B 1 40 ? 28.625 13.711 -2.869 1 33.97 40 GLY B N 1
ATOM 4512 C CA . GLY B 1 40 ? 29.609 13.852 -3.926 1 33.97 40 GLY B CA 1
ATOM 4513 C C . GLY B 1 40 ? 30.344 12.562 -4.23 1 33.97 40 GLY B C 1
ATOM 4514 O O . GLY B 1 40 ? 31.25 12.539 -5.066 1 33.97 40 GLY B O 1
ATOM 4515 N N . SER B 1 41 ? 30.719 11.734 -3.211 1 35.12 41 SER B N 1
ATOM 4516 C CA . SER B 1 41 ? 31.953 11.023 -3.533 1 35.12 41 SER B CA 1
ATOM 4517 C C . SER B 1 41 ? 31.734 10.016 -4.66 1 35.12 41 SER B C 1
ATOM 4519 O O . SER B 1 41 ? 30.734 9.297 -4.664 1 35.12 41 SER B O 1
ATOM 4521 N N . SER B 1 42 ? 32.031 10.438 -5.996 1 40.66 42 SER B N 1
ATOM 4522 C CA . SER B 1 42 ? 32.438 9.508 -7.035 1 40.66 42 SER B CA 1
ATOM 4523 C C . SER B 1 42 ? 32.844 8.156 -6.441 1 40.66 42 SER B C 1
ATOM 4525 O O . SER B 1 42 ? 33.844 8.062 -5.73 1 40.66 42 SER B O 1
ATOM 4527 N N . GLY B 1 43 ? 32 7.523 -5.809 1 44 43 GLY B N 1
ATOM 4528 C CA . GLY B 1 43 ? 32.344 6.289 -5.109 1 44 43 GLY B CA 1
ATOM 4529 C C . GLY B 1 43 ? 33.438 5.5 -5.766 1 44 43 GLY B C 1
ATOM 4530 O O . GLY B 1 43 ? 33.344 5.09 -6.922 1 44 43 GLY B O 1
ATOM 4531 N N . ALA B 1 44 ? 34.688 5.871 -5.535 1 49.56 44 ALA B N 1
ATOM 4532 C CA . ALA B 1 44 ? 35.969 5.234 -5.93 1 49.56 44 ALA B CA 1
ATOM 4533 C C . ALA B 1 44 ? 35.781 3.729 -6.09 1 49.56 44 ALA B C 1
ATOM 4535 O O . ALA B 1 44 ? 35.188 3.072 -5.23 1 49.56 44 ALA B O 1
ATOM 4536 N N . LEU B 1 45 ? 35.719 3.287 -7.305 1 59.91 45 LEU B N 1
ATOM 4537 C CA . LEU B 1 45 ? 35.906 1.87 -7.598 1 59.91 45 LEU B CA 1
ATOM 4538 C C . LEU B 1 45 ? 36.938 1.253 -6.676 1 59.91 45 LEU B C 1
ATOM 4540 O O . LEU B 1 45 ? 38.062 1.787 -6.535 1 59.91 45 LEU B O 1
ATOM 4544 N N . LYS B 1 46 ? 36.625 0.659 -5.562 1 69.38 46 LYS B N 1
ATOM 4545 C CA . LYS B 1 46 ? 37.562 -0.047 -4.703 1 69.38 46 LYS B CA 1
ATOM 4546 C C . LYS B 1 46 ? 38.125 -1.298 -5.391 1 69.38 46 LYS B C 1
ATOM 4548 O O . LYS B 1 46 ? 37.344 -2.092 -5.941 1 69.38 46 LYS B O 1
ATOM 4553 N N . ASP B 1 47 ? 39.438 -1.233 -5.625 1 84.88 47 ASP B N 1
ATOM 4554 C CA . ASP B 1 47 ? 40.125 -2.412 -6.145 1 84.88 47 ASP B CA 1
ATOM 4555 C C . ASP B 1 47 ? 40.094 -3.557 -5.133 1 84.88 47 ASP B C 1
ATOM 4557 O O . ASP B 1 47 ? 40.406 -3.359 -3.955 1 84.88 47 ASP B O 1
ATOM 4561 N N . LEU B 1 48 ? 39.406 -4.574 -5.574 1 90 48 LEU B N 1
ATOM 4562 C CA . LEU B 1 48 ? 39.438 -5.773 -4.742 1 90 48 LEU B CA 1
ATOM 4563 C C . LEU B 1 48 ? 40.438 -6.797 -5.281 1 90 48 LEU B C 1
ATOM 4565 O O . LEU B 1 48 ? 40.312 -7.219 -6.434 1 90 48 LEU B O 1
ATOM 4569 N N . TYR B 1 49 ? 41.469 -7.055 -4.441 1 92.31 49 TYR B N 1
ATOM 4570 C CA . TYR B 1 49 ? 42.438 -8.078 -4.824 1 92.31 49 TYR B CA 1
ATOM 4571 C C . TYR B 1 49 ? 41.812 -9.469 -4.77 1 92.31 49 TYR B C 1
ATOM 4573 O O . TYR B 1 49 ? 41.188 -9.844 -3.768 1 92.31 49 TYR B O 1
ATOM 4581 N N . CYS B 1 50 ? 41.844 -10.133 -5.945 1 95.75 50 CYS B N 1
ATOM 4582 C CA . CYS B 1 50 ? 41.25 -11.461 -6.051 1 95.75 50 CYS B CA 1
ATOM 4583 C C . CYS B 1 50 ? 42.031 -12.336 -7.02 1 95.75 50 CYS B C 1
ATOM 4585 O O . CYS B 1 50 ? 43.219 -12.086 -7.266 1 95.75 50 CYS B O 1
ATOM 4587 N N . HIS B 1 51 ? 41.5 -13.492 -7.383 1 96.88 51 HIS B N 1
ATOM 4588 C CA . HIS B 1 51 ? 42.125 -14.43 -8.305 1 96.88 51 HIS B CA 1
ATOM 4589 C C . HIS B 1 51 ? 41.188 -14.805 -9.445 1 96.88 51 HIS B C 1
ATOM 4591 O O . HIS B 1 51 ? 40 -15.031 -9.219 1 96.88 51 HIS B O 1
ATOM 4597 N N . GLU B 1 52 ? 41.719 -14.797 -10.641 1 97.5 52 GLU B N 1
ATOM 4598 C CA . GLU B 1 52 ? 41.031 -15.352 -11.789 1 97.5 52 GLU B CA 1
ATOM 4599 C C . GLU B 1 52 ? 41.25 -16.859 -11.906 1 97.5 52 GLU B C 1
ATOM 4601 O O . GLU B 1 52 ? 42.406 -17.297 -12.109 1 97.5 52 GLU B O 1
ATOM 4606 N N . VAL B 1 53 ? 40.188 -17.531 -11.789 1 98.06 53 VAL B N 1
ATOM 4607 C CA . VAL B 1 53 ? 40.312 -18.984 -11.812 1 98.06 53 VAL B CA 1
ATOM 4608 C C . VAL B 1 53 ? 39.469 -19.547 -12.945 1 98.06 53 VAL B C 1
ATOM 4610 O O . VAL B 1 53 ? 38.312 -19.172 -13.125 1 98.06 53 VAL B O 1
ATOM 4613 N N . VAL B 1 54 ? 40 -20.453 -13.75 1 98.12 54 VAL B N 1
ATOM 4614 C CA . VAL B 1 54 ? 39.281 -21.188 -14.789 1 98.12 54 VAL B CA 1
ATOM 4615 C C . VAL B 1 54 ? 39.188 -22.672 -14.406 1 98.12 54 VAL B C 1
ATOM 4617 O O . VAL B 1 54 ? 40.156 -23.266 -13.992 1 98.12 54 VAL B O 1
ATOM 4620 N N . PHE B 1 55 ? 38 -23.188 -14.5 1 97.94 55 PHE B N 1
ATOM 4621 C CA . PHE B 1 55 ? 37.781 -24.609 -14.203 1 97.94 55 PHE B CA 1
ATOM 4622 C C . PHE B 1 55 ? 37.562 -25.391 -15.492 1 97.94 55 PHE B C 1
ATOM 4624 O O . PHE B 1 55 ? 37.281 -24.812 -16.547 1 97.94 55 PHE B O 1
ATOM 4631 N N . GLU B 1 56 ? 37.688 -26.703 -15.359 1 97.12 56 GLU B N 1
ATOM 4632 C CA . GLU B 1 56 ? 37.375 -27.562 -16.5 1 97.12 56 GLU B CA 1
ATOM 4633 C C . GLU B 1 56 ? 35.906 -27.391 -16.938 1 97.12 56 GLU B C 1
ATOM 4635 O O . GLU B 1 56 ? 35.625 -27.391 -18.125 1 97.12 56 GLU B O 1
ATOM 4640 N N . ASP B 1 57 ? 35.031 -27.359 -16.047 1 96.56 57 ASP B N 1
ATOM 4641 C CA . ASP B 1 57 ? 33.594 -27.062 -16.203 1 96.56 57 ASP B CA 1
ATOM 4642 C C . ASP B 1 57 ? 33.031 -26.391 -14.961 1 96.56 57 ASP B C 1
ATOM 4644 O O . ASP B 1 57 ? 33.719 -26.25 -13.945 1 96.56 57 ASP B O 1
ATOM 4648 N N . THR B 1 58 ? 31.906 -25.859 -15.109 1 97.25 58 THR B N 1
ATOM 4649 C CA . THR B 1 58 ? 31.453 -25.062 -13.969 1 97.25 58 THR B CA 1
ATOM 4650 C C . THR B 1 58 ? 29.922 -25.094 -13.852 1 97.25 58 THR B C 1
ATOM 4652 O O . THR B 1 58 ? 29.219 -25.125 -14.859 1 97.25 58 THR B O 1
ATOM 4655 N N . VAL B 1 59 ? 29.453 -25.047 -12.578 1 96.75 59 VAL B N 1
ATOM 4656 C CA . VAL B 1 59 ? 28.031 -24.953 -12.297 1 96.75 59 VAL B CA 1
ATOM 4657 C C . VAL B 1 59 ? 27.609 -23.484 -12.25 1 96.75 59 VAL B C 1
ATOM 4659 O O . VAL B 1 59 ? 26.422 -23.172 -12.25 1 96.75 59 VAL B O 1
ATOM 4662 N N . PHE B 1 60 ? 28.609 -22.562 -12.297 1 97.88 60 PHE B N 1
ATOM 4663 C CA . PHE B 1 60 ? 28.328 -21.125 -12.242 1 97.88 60 PHE B CA 1
ATOM 4664 C C . PHE B 1 60 ? 28.094 -20.562 -13.648 1 97.88 60 PHE B C 1
ATOM 4666 O O . PHE B 1 60 ? 28.938 -20.719 -14.531 1 97.88 60 PHE B O 1
ATOM 4673 N N . PHE B 1 61 ? 26.969 -19.938 -13.844 1 97.06 61 PHE B N 1
ATOM 4674 C CA . PHE B 1 61 ? 26.688 -19.266 -15.109 1 97.06 61 PHE B CA 1
ATOM 4675 C C . PHE B 1 61 ? 27.453 -17.953 -15.219 1 97.06 61 PHE B C 1
ATOM 4677 O O . PHE B 1 61 ? 27.359 -17.094 -14.344 1 97.06 61 PHE B O 1
ATOM 4684 N N . PRO B 1 62 ? 28.234 -17.766 -16.234 1 96.19 62 PRO B N 1
ATOM 4685 C CA . PRO B 1 62 ? 28.859 -16.453 -16.438 1 96.19 62 PRO B CA 1
ATOM 4686 C C . PRO B 1 62 ? 27.875 -15.422 -16.984 1 96.19 62 PRO B C 1
ATOM 4688 O O . PRO B 1 62 ? 26.938 -15.773 -17.703 1 96.19 62 PRO B O 1
ATOM 4691 N N . GLU B 1 63 ? 28.109 -14.234 -16.578 1 92.94 63 GLU B N 1
ATOM 4692 C CA . GLU B 1 63 ? 27.281 -13.172 -17.125 1 92.94 63 GLU B CA 1
ATOM 4693 C C . GLU B 1 63 ? 27.25 -13.211 -18.656 1 92.94 63 GLU B C 1
ATOM 4695 O O . GLU B 1 63 ? 28.297 -13.312 -19.297 1 92.94 63 GLU B O 1
ATOM 4700 N N . GLY B 1 64 ? 26.047 -13.141 -19.219 1 86.81 64 GLY B N 1
ATOM 4701 C CA . GLY B 1 64 ? 25.906 -13.195 -20.672 1 86.81 64 GLY B CA 1
ATOM 4702 C C . GLY B 1 64 ? 24.453 -13.18 -21.125 1 86.81 64 GLY B C 1
ATOM 4703 O O . GLY B 1 64 ? 23.562 -13.586 -20.375 1 86.81 64 GLY B O 1
ATOM 4704 N N . GLY B 1 65 ? 24.25 -12.688 -22.344 1 79.88 65 GLY B N 1
ATOM 4705 C CA . GLY B 1 65 ? 22.906 -12.672 -22.922 1 79.88 65 GLY B CA 1
ATOM 4706 C C . GLY B 1 65 ? 21.906 -11.898 -22.094 1 79.88 65 GLY B C 1
ATOM 4707 O O . GLY B 1 65 ? 20.703 -12.164 -22.156 1 79.88 65 GLY B O 1
ATOM 4708 N N . GLY B 1 66 ? 22.328 -11.125 -21.172 1 87.94 66 GLY B N 1
ATOM 4709 C CA . GLY B 1 66 ? 21.453 -10.305 -20.359 1 87.94 66 GLY B CA 1
ATOM 4710 C C . GLY B 1 66 ? 21.234 -10.867 -18.953 1 87.94 66 GLY B C 1
ATOM 4711 O O . GLY B 1 66 ? 20.734 -10.172 -18.078 1 87.94 66 GLY B O 1
ATOM 4712 N N . GLN B 1 67 ? 21.625 -12.125 -18.75 1 93.81 67 GLN B N 1
ATOM 4713 C CA . GLN B 1 67 ? 21.484 -12.727 -17.422 1 93.81 67 GLN B CA 1
ATOM 4714 C C . GLN B 1 67 ? 22.734 -12.492 -16.578 1 93.81 67 GLN B C 1
ATOM 4716 O O . GLN B 1 67 ? 23.844 -12.734 -17.031 1 93.81 67 GLN B O 1
ATOM 4721 N N . PRO B 1 68 ? 22.562 -12.008 -15.359 1 95.88 68 PRO B N 1
ATOM 4722 C CA . PRO B 1 68 ? 23.703 -11.828 -14.453 1 95.88 68 PRO B CA 1
ATOM 4723 C C . PRO B 1 68 ? 24.375 -13.148 -14.094 1 95.88 68 PRO B C 1
ATOM 4725 O O . PRO B 1 68 ? 23.797 -14.219 -14.289 1 95.88 68 PRO B O 1
ATOM 4728 N N . ASP B 1 69 ? 25.562 -13.023 -13.594 1 97 69 ASP B N 1
ATOM 4729 C CA . ASP B 1 69 ? 26.359 -14.211 -13.258 1 97 69 ASP B CA 1
ATOM 4730 C C . ASP B 1 69 ? 25.859 -14.859 -11.969 1 97 69 ASP B C 1
ATOM 4732 O O . ASP B 1 69 ? 25.141 -14.227 -11.188 1 97 69 ASP B O 1
ATOM 4736 N N . ASP B 1 70 ? 26.219 -16.125 -11.828 1 97.62 70 ASP B N 1
ATOM 4737 C CA . ASP B 1 70 ? 25.969 -16.828 -10.586 1 97.62 70 ASP B CA 1
ATOM 4738 C C . ASP B 1 70 ? 27.078 -16.562 -9.562 1 97.62 70 ASP B C 1
ATOM 4740 O O . ASP B 1 70 ? 28.172 -16.141 -9.93 1 97.62 70 ASP B O 1
ATOM 4744 N N . ARG B 1 71 ? 26.734 -16.75 -8.359 1 97.5 71 ARG B N 1
ATOM 4745 C CA . ARG B 1 71 ? 27.641 -16.672 -7.227 1 97.5 71 ARG B CA 1
ATOM 4746 C C . ARG B 1 71 ? 27.594 -17.922 -6.375 1 97.5 71 ARG B C 1
ATOM 4748 O O . ARG B 1 71 ? 26.766 -18.797 -6.605 1 97.5 71 ARG B O 1
ATOM 4755 N N . GLY B 1 72 ? 28.5 -18.031 -5.43 1 95.88 72 GLY B N 1
ATOM 4756 C CA . GLY B 1 72 ? 28.562 -19.172 -4.531 1 95.88 72 GLY B CA 1
ATOM 4757 C C . GLY B 1 72 ? 29.938 -19.344 -3.9 1 95.88 72 GLY B C 1
ATOM 4758 O O . GLY B 1 72 ? 30.609 -18.359 -3.566 1 95.88 72 GLY B O 1
ATOM 4759 N N . MET B 1 73 ? 30.234 -20.641 -3.67 1 94.62 73 MET B N 1
ATOM 4760 C CA . MET B 1 73 ? 31.5 -20.953 -2.992 1 94.62 73 MET B CA 1
ATOM 4761 C C . MET B 1 73 ? 32.25 -22.078 -3.715 1 94.62 73 MET B C 1
ATOM 4763 O O . MET B 1 73 ? 31.625 -22.875 -4.414 1 94.62 73 MET B O 1
ATOM 4767 N N . VAL B 1 74 ? 33.531 -22.047 -3.527 1 94.75 74 VAL B N 1
ATOM 4768 C CA . VAL B 1 74 ? 34.375 -23.109 -4.031 1 94.75 74 VAL B CA 1
ATOM 4769 C C . VAL B 1 74 ? 35.281 -23.625 -2.91 1 94.75 74 VAL B C 1
ATOM 4771 O O . VAL B 1 74 ? 35.875 -22.844 -2.162 1 94.75 74 VAL B O 1
ATOM 4774 N N . CYS B 1 75 ? 35.312 -24.906 -2.773 1 91.94 75 CYS B N 1
ATOM 4775 C CA . CYS B 1 75 ? 36.156 -25.531 -1.766 1 91.94 75 CYS B CA 1
ATOM 4776 C C . CYS B 1 75 ? 37 -26.656 -2.375 1 91.94 75 CYS B C 1
ATOM 4778 O O . CYS B 1 75 ? 36.625 -27.234 -3.395 1 91.94 75 CYS B O 1
ATOM 4780 N N . LEU B 1 76 ? 38.188 -26.875 -1.702 1 90.19 76 LEU B N 1
ATOM 4781 C CA . LEU B 1 76 ? 38.969 -28.031 -2.125 1 90.19 76 LEU B CA 1
ATOM 4782 C C . LEU B 1 76 ? 38.188 -29.328 -1.874 1 90.19 76 LEU B C 1
ATOM 4784 O O . LEU B 1 76 ? 37.531 -29.469 -0.844 1 90.19 76 LEU B O 1
ATOM 4788 N N . ALA B 1 77 ? 38.188 -30.203 -2.818 1 83.88 77 ALA B N 1
ATOM 4789 C CA . ALA B 1 77 ? 37.469 -31.469 -2.705 1 83.88 77 ALA B CA 1
ATOM 4790 C C . ALA B 1 77 ? 37.875 -32.25 -1.465 1 83.88 77 ALA B C 1
ATOM 4792 O O . ALA B 1 77 ? 37.094 -32.969 -0.873 1 83.88 77 ALA B O 1
ATOM 4793 N N . ALA B 1 78 ? 39.156 -32.125 -1.008 1 75.5 78 ALA B N 1
ATOM 4794 C CA . ALA B 1 78 ? 39.719 -32.844 0.125 1 75.5 78 ALA B CA 1
ATOM 4795 C C . ALA B 1 78 ? 39.344 -32.188 1.446 1 75.5 78 ALA B C 1
ATOM 4797 O O . ALA B 1 78 ? 39.75 -32.625 2.516 1 75.5 78 ALA B O 1
ATOM 4798 N N . CYS B 1 79 ? 38.562 -31.203 1.265 1 72.44 79 CYS B N 1
ATOM 4799 C CA . CYS B 1 79 ? 38.219 -30.484 2.49 1 72.44 79 CYS B CA 1
ATOM 4800 C C . CYS B 1 79 ? 37.375 -31.359 3.422 1 72.44 79 CYS B C 1
ATOM 4802 O O . CYS B 1 79 ? 36.438 -32 2.99 1 72.44 79 CYS B O 1
ATOM 4804 N N . SER B 1 80 ? 37.906 -31.625 4.645 1 61.88 80 SER B N 1
ATOM 4805 C CA . SER B 1 80 ? 37.312 -32.5 5.637 1 61.88 80 SER B CA 1
ATOM 4806 C C . SER B 1 80 ? 35.906 -32.062 5.992 1 61.88 80 SER B C 1
ATOM 4808 O O . SER B 1 80 ? 35.031 -32.906 6.305 1 61.88 80 SER B O 1
ATOM 4810 N N . GLU B 1 81 ? 35.719 -30.75 6.012 1 60.12 81 GLU B N 1
ATOM 4811 C CA . GLU B 1 81 ? 34.438 -30.234 6.426 1 60.12 81 GLU B CA 1
ATOM 4812 C C . GLU B 1 81 ? 33.406 -30.328 5.289 1 60.12 81 GLU B C 1
ATOM 4814 O O . GLU B 1 81 ? 32.219 -30.562 5.523 1 60.12 81 GLU B O 1
ATOM 4819 N N . CYS B 1 82 ? 34.031 -30.016 4.137 1 57.28 82 CYS B N 1
ATOM 4820 C CA . CYS B 1 82 ? 33.156 -30.031 2.973 1 57.28 82 CYS B CA 1
ATOM 4821 C C . CYS B 1 82 ? 33.219 -31.359 2.25 1 57.28 82 CYS B C 1
ATOM 4823 O O . CYS B 1 82 ? 32.5 -31.609 1.294 1 57.28 82 CYS B O 1
ATOM 4825 N N . GLY B 1 83 ? 34.219 -32.188 2.676 1 47.94 83 GLY B N 1
ATOM 4826 C CA . GLY B 1 83 ? 34.562 -33.406 1.955 1 47.94 83 GLY B CA 1
ATOM 4827 C C . GLY B 1 83 ? 33.406 -34.344 1.746 1 47.94 83 GLY B C 1
ATOM 4828 O O . GLY B 1 83 ? 32.281 -34.094 2.236 1 47.94 83 GLY B O 1
ATOM 4829 N N . PRO B 1 84 ? 33.781 -35.438 1.01 1 49.09 84 PRO B N 1
ATOM 4830 C CA . PRO B 1 84 ? 32.781 -36.375 0.471 1 49.09 84 PRO B CA 1
ATOM 4831 C C . PRO B 1 84 ? 31.797 -36.875 1.523 1 49.09 84 PRO B C 1
ATOM 4833 O O . PRO B 1 84 ? 30.75 -37.438 1.181 1 49.09 84 PRO B O 1
ATOM 4836 N N . GLY B 1 85 ? 32.188 -37.094 2.67 1 43.06 85 GLY B N 1
ATOM 4837 C CA . GLY B 1 85 ? 31.234 -37.75 3.555 1 43.06 85 GLY B CA 1
ATOM 4838 C C . GLY B 1 85 ? 29.922 -37 3.674 1 43.06 85 GLY B C 1
ATOM 4839 O O . GLY B 1 85 ? 28.922 -37.531 4.121 1 43.06 85 GLY B O 1
ATOM 4840 N N . ASN B 1 86 ? 30.047 -35.812 3.971 1 42.09 86 ASN B N 1
ATOM 4841 C CA . ASN B 1 86 ? 28.812 -35.062 4.113 1 42.09 86 ASN B CA 1
ATOM 4842 C C . ASN B 1 86 ? 28.203 -34.75 2.754 1 42.09 86 ASN B C 1
ATOM 4844 O O . ASN B 1 86 ? 27.469 -33.75 2.617 1 42.09 86 ASN B O 1
ATOM 4848 N N . SER B 1 87 ? 28.812 -35.219 1.733 1 36.94 87 SER B N 1
ATOM 4849 C CA . SER B 1 87 ? 28.297 -35.031 0.378 1 36.94 87 SER B CA 1
ATOM 4850 C C . SER B 1 87 ? 26.844 -35.469 0.26 1 36.94 87 SER B C 1
ATOM 4852 O O . SER B 1 87 ? 26.562 -36.656 0.223 1 36.94 87 SER B O 1
ATOM 4854 N N . ALA B 1 88 ? 26 -34.844 0.813 1 36.66 88 ALA B N 1
ATOM 4855 C CA . ALA B 1 88 ? 24.656 -35.125 0.309 1 36.66 88 ALA B CA 1
ATOM 4856 C C . ALA B 1 88 ? 24.672 -35.281 -1.209 1 36.66 88 ALA B C 1
ATOM 4858 O O . ALA B 1 88 ? 25.281 -34.5 -1.917 1 36.66 88 ALA B O 1
ATOM 4859 N N . GLU B 1 89 ? 24.688 -36.594 -1.74 1 37.03 89 GLU B N 1
ATOM 4860 C CA . GLU B 1 89 ? 24.422 -36.938 -3.139 1 37.03 89 GLU B CA 1
ATOM 4861 C C . GLU B 1 89 ? 23.859 -35.719 -3.895 1 37.03 89 GLU B C 1
ATOM 4863 O O . GLU B 1 89 ? 23.141 -34.906 -3.324 1 37.03 89 GLU B O 1
ATOM 4868 N N . GLN B 1 90 ? 24.625 -35.312 -5.074 1 42.72 90 GLN B N 1
ATOM 4869 C CA . GLN B 1 90 ? 24.156 -34.406 -6.109 1 42.72 90 GLN B CA 1
ATOM 4870 C C . GLN B 1 90 ? 22.625 -34.469 -6.23 1 42.72 90 GLN B C 1
ATOM 4872 O O . GLN B 1 90 ? 22.078 -35.438 -6.762 1 42.72 90 GLN B O 1
ATOM 4877 N N . GLN B 1 91 ? 21.953 -34.281 -5.262 1 42.56 91 GLN B N 1
ATOM 4878 C CA . GLN B 1 91 ? 20.516 -34.375 -5.465 1 42.56 91 GLN B CA 1
ATOM 4879 C C . GLN B 1 91 ? 20 -33.25 -6.34 1 42.56 91 GLN B C 1
ATOM 4881 O O . GLN B 1 91 ? 20.219 -32.062 -6.027 1 42.56 91 GLN B O 1
ATOM 4886 N N . ASP B 1 92 ? 20.047 -33.531 -7.684 1 44.72 92 ASP B N 1
ATOM 4887 C CA . ASP B 1 92 ? 19.266 -32.656 -8.555 1 44.72 92 ASP B CA 1
ATOM 4888 C C . ASP B 1 92 ? 17.922 -32.281 -7.91 1 44.72 92 ASP B C 1
ATOM 4890 O O . ASP B 1 92 ? 17.125 -33.156 -7.605 1 44.72 92 ASP B O 1
ATOM 4894 N N . LEU B 1 93 ? 17.938 -31.281 -7.121 1 51.38 93 LEU B N 1
ATOM 4895 C CA . LEU B 1 93 ? 16.703 -30.906 -6.445 1 51.38 93 LEU B CA 1
ATOM 4896 C C . LEU B 1 93 ? 15.695 -30.344 -7.441 1 51.38 93 LEU B C 1
ATOM 4898 O O . LEU B 1 93 ? 15.516 -29.125 -7.523 1 51.38 93 LEU B O 1
ATOM 4902 N N . GLU B 1 94 ? 15.547 -31.078 -8.602 1 49.25 94 GLU B N 1
ATOM 4903 C CA . GLU B 1 94 ? 14.477 -30.594 -9.477 1 49.25 94 GLU B CA 1
ATOM 4904 C C . GLU B 1 94 ? 13.133 -30.594 -8.742 1 49.25 94 GLU B C 1
ATOM 4906 O O . GLU B 1 94 ? 12.68 -31.625 -8.25 1 49.25 94 GLU B O 1
ATOM 4911 N N . PRO B 1 95 ? 12.648 -29.312 -8.438 1 51.81 95 PRO B N 1
ATOM 4912 C CA . PRO B 1 95 ? 11.477 -29.172 -7.562 1 51.81 95 PRO B CA 1
ATOM 4913 C C . PRO B 1 95 ? 10.188 -29.672 -8.211 1 51.81 95 PRO B C 1
ATOM 4915 O O . PRO B 1 95 ? 9.102 -29.5 -7.652 1 51.81 95 PRO B O 1
ATOM 4918 N N . THR B 1 96 ? 10.203 -30.125 -9.617 1 53.97 96 THR B N 1
ATOM 4919 C CA . THR B 1 96 ? 8.883 -30.438 -10.164 1 53.97 96 THR B CA 1
ATOM 4920 C C . THR B 1 96 ? 8.711 -31.938 -10.336 1 53.97 96 THR B C 1
ATOM 4922 O O . THR B 1 96 ? 9.672 -32.656 -10.602 1 53.97 96 THR B O 1
ATOM 4925 N N . GLY B 1 97 ? 7.633 -32.469 -10.148 1 49.84 97 GLY B N 1
ATOM 4926 C CA . GLY B 1 97 ? 7.191 -33.844 -10.414 1 49.84 97 GLY B CA 1
ATOM 4927 C C . GLY B 1 97 ? 7.398 -34.781 -9.234 1 49.84 97 GLY B C 1
ATOM 4928 O O . GLY B 1 97 ? 7.668 -34.312 -8.125 1 49.84 97 GLY B O 1
ATOM 4929 N N . SER B 1 98 ? 7.129 -36.094 -9.359 1 44.97 98 SER B N 1
ATOM 4930 C CA . SER B 1 98 ? 7.023 -37.219 -8.43 1 44.97 98 SER B CA 1
ATOM 4931 C C . SER B 1 98 ? 8.328 -37.438 -7.668 1 44.97 98 SER B C 1
ATOM 4933 O O . SER B 1 98 ? 8.367 -38.156 -6.664 1 44.97 98 SER B O 1
ATOM 4935 N N . ALA B 1 99 ? 9.359 -36.844 -8.195 1 46.72 99 ALA B N 1
ATOM 4936 C CA . ALA B 1 99 ? 10.633 -37.219 -7.594 1 46.72 99 ALA B CA 1
ATOM 4937 C C . ALA B 1 99 ? 10.961 -36.344 -6.387 1 46.72 99 ALA B C 1
ATOM 4939 O O . ALA B 1 99 ? 12 -36.531 -5.746 1 46.72 99 ALA B O 1
ATOM 4940 N N . LEU B 1 100 ? 10.148 -35.344 -6.223 1 55.19 100 LEU B N 1
ATOM 4941 C CA . LEU B 1 100 ? 10.461 -34.375 -5.168 1 55.19 100 LEU B CA 1
ATOM 4942 C C . LEU B 1 100 ? 10.266 -35 -3.789 1 55.19 100 LEU B C 1
ATOM 4944 O O . LEU B 1 100 ? 9.289 -35.719 -3.559 1 55.19 100 LEU B O 1
ATOM 4948 N N . ASN B 1 101 ? 11.344 -35.094 -3.129 1 60.84 101 ASN B N 1
ATOM 4949 C CA . ASN B 1 101 ? 11.297 -35.531 -1.736 1 60.84 101 ASN B CA 1
ATOM 4950 C C . ASN B 1 101 ? 10.383 -34.656 -0.903 1 60.84 101 ASN B C 1
ATOM 4952 O O . ASN B 1 101 ? 10.805 -33.594 -0.439 1 60.84 101 ASN B O 1
ATOM 4956 N N . ILE B 1 102 ? 9.07 -34.844 -0.988 1 69.56 102 ILE B N 1
ATOM 4957 C CA . ILE B 1 102 ? 8.039 -34.156 -0.216 1 69.56 102 ILE B CA 1
ATOM 4958 C C . ILE B 1 102 ? 8.508 -33.969 1.225 1 69.56 102 ILE B C 1
ATOM 4960 O O . ILE B 1 102 ? 8.203 -32.938 1.858 1 69.56 102 ILE B O 1
ATOM 4964 N N . SER B 1 103 ? 9.328 -34.938 1.627 1 71.81 103 SER B N 1
ATOM 4965 C CA . SER B 1 103 ? 9.828 -34.875 2.996 1 71.81 103 SER B CA 1
ATOM 4966 C C . SER B 1 103 ? 10.695 -33.625 3.199 1 71.81 103 SER B C 1
ATOM 4968 O O . SER B 1 103 ? 10.641 -33 4.25 1 71.81 103 SER B O 1
ATOM 4970 N N . SER B 1 104 ? 11.398 -33.281 2.168 1 70.56 104 SER B N 1
ATOM 4971 C CA . SER B 1 104 ? 12.25 -32.094 2.283 1 70.56 104 SER B CA 1
ATOM 4972 C C . SER B 1 104 ? 11.43 -30.812 2.344 1 70.56 104 SER B C 1
ATOM 4974 O O . SER B 1 104 ? 11.781 -29.859 3.055 1 70.56 104 SER B O 1
ATOM 4976 N N . LEU B 1 105 ? 10.297 -30.859 1.683 1 75.94 105 LEU B N 1
ATOM 4977 C CA . LEU B 1 105 ? 9.43 -29.672 1.645 1 75.94 105 LEU B CA 1
ATOM 4978 C C . LEU B 1 105 ? 8.727 -29.484 2.982 1 75.94 105 LEU B C 1
ATOM 4980 O O . LEU B 1 105 ? 8.32 -28.359 3.316 1 75.94 105 LEU B O 1
ATOM 4984 N N . LEU B 1 106 ? 8.633 -30.531 3.775 1 74.94 106 LEU B N 1
ATOM 4985 C CA . LEU B 1 106 ? 7.828 -30.469 4.992 1 74.94 106 LEU B CA 1
ATOM 4986 C C . LEU B 1 106 ? 8.719 -30.516 6.23 1 74.94 106 LEU B C 1
ATOM 4988 O O . LEU B 1 106 ? 8.227 -30.688 7.348 1 74.94 106 LEU B O 1
ATOM 4992 N N . SER B 1 107 ? 10.016 -30.422 5.996 1 72.56 107 SER B N 1
ATOM 4993 C CA . SER B 1 107 ? 10.922 -30.422 7.141 1 72.56 107 SER B CA 1
ATOM 4994 C C . SER B 1 107 ? 10.766 -29.141 7.965 1 72.56 107 SER B C 1
ATOM 4996 O O . SER B 1 107 ? 10.578 -28.062 7.414 1 72.56 107 SER B O 1
ATOM 4998 N N . SER B 1 108 ? 10.477 -29.297 9.273 1 63.53 108 SER B N 1
ATOM 4999 C CA . SER B 1 108 ? 10.289 -28.188 10.195 1 63.53 108 SER B CA 1
ATOM 5000 C C . SER B 1 108 ? 11.516 -27.281 10.227 1 63.53 108 SER B C 1
ATOM 5002 O O . SER B 1 108 ? 11.445 -26.141 10.711 1 63.53 108 SER B O 1
ATOM 5004 N N . ASN B 1 109 ? 12.625 -27.781 9.82 1 55.19 109 ASN B N 1
ATOM 5005 C CA . ASN B 1 109 ? 13.82 -26.953 9.844 1 55.19 109 ASN B CA 1
ATOM 5006 C C . ASN B 1 109 ? 13.727 -25.797 8.852 1 55.19 109 ASN B C 1
ATOM 5008 O O . ASN B 1 109 ? 13.32 -25.984 7.703 1 55.19 109 ASN B O 1
ATOM 5012 N N . PRO B 1 110 ? 13.5 -24.656 9.43 1 47.47 110 PRO B N 1
ATOM 5013 C CA . PRO B 1 110 ? 13.477 -23.562 8.453 1 47.47 110 PRO B CA 1
ATOM 5014 C C . PRO B 1 110 ? 14.422 -23.797 7.277 1 47.47 110 PRO B C 1
ATOM 5016 O O . PRO B 1 110 ? 15.445 -24.453 7.434 1 47.47 110 PRO B O 1
ATOM 5019 N N . VAL B 1 111 ? 13.859 -23.922 6.168 1 43.75 111 VAL B N 1
ATOM 5020 C CA . VAL B 1 111 ? 14.844 -23.922 5.094 1 43.75 111 VAL B CA 1
ATOM 5021 C C . VAL B 1 111 ? 16.125 -23.25 5.562 1 43.75 111 VAL B C 1
ATOM 5023 O O . VAL B 1 111 ? 16.203 -22.016 5.598 1 43.75 111 VAL B O 1
ATOM 5026 N N . SER B 1 112 ? 16.422 -23.5 6.809 1 36.53 112 SER B N 1
ATOM 5027 C CA . SER B 1 112 ? 17.703 -22.984 7.289 1 36.53 112 SER B CA 1
ATOM 5028 C C . SER B 1 112 ? 18.734 -22.953 6.172 1 36.53 112 SER B C 1
ATOM 5030 O O . SER B 1 112 ? 18.812 -23.859 5.352 1 36.53 112 SER B O 1
ATOM 5032 N N . GLU B 1 113 ? 18.984 -21.875 5.801 1 39.47 113 GLU B N 1
ATOM 5033 C CA . GLU B 1 113 ? 20.312 -21.703 5.211 1 39.47 113 GLU B CA 1
ATOM 5034 C C . GLU B 1 113 ? 21.312 -22.688 5.805 1 39.47 113 GLU B C 1
ATOM 5036 O O . GLU B 1 113 ? 21.594 -22.656 7.004 1 39.47 113 GLU B O 1
ATOM 5041 N N . VAL B 1 114 ? 21.031 -23.953 5.738 1 34.69 114 VAL B N 1
ATOM 5042 C CA . VAL B 1 114 ? 22.281 -24.594 6.125 1 34.69 114 VAL B CA 1
ATOM 5043 C C . VAL B 1 114 ? 23.438 -23.578 6.074 1 34.69 114 VAL B C 1
ATOM 5045 O O . VAL B 1 114 ? 23.875 -23.203 4.996 1 34.69 114 VAL B O 1
ATOM 5048 N N . LYS B 1 115 ? 23.312 -22.688 6.922 1 38.94 115 LYS B N 1
ATOM 5049 C CA . LYS B 1 115 ? 24.641 -22.109 7.105 1 38.94 115 LYS B CA 1
ATOM 5050 C C . LYS B 1 115 ? 25.719 -23.172 6.992 1 38.94 115 LYS B C 1
ATOM 5052 O O . LYS B 1 115 ? 26.094 -23.797 7.988 1 38.94 115 LYS B O 1
ATOM 5057 N N . LYS B 1 116 ? 25.516 -23.953 6.023 1 42.72 116 LYS B N 1
ATOM 5058 C CA . LYS B 1 116 ? 26.828 -24.609 5.898 1 42.72 116 LYS B CA 1
ATOM 5059 C C . LYS B 1 116 ? 27.938 -23.703 6.41 1 42.72 116 LYS B C 1
ATOM 5061 O O . LYS B 1 116 ? 28.141 -22.609 5.902 1 42.72 116 LYS B O 1
ATOM 5066 N N . GLN B 1 117 ? 28.031 -23.875 7.57 1 45.5 117 GLN B N 1
ATOM 5067 C CA . GLN B 1 117 ? 29.25 -23.234 8.039 1 45.5 117 GLN B CA 1
ATOM 5068 C C . GLN B 1 117 ? 30.281 -23.125 6.906 1 45.5 117 GLN B C 1
ATOM 5070 O O . GLN B 1 117 ? 30.609 -24.109 6.27 1 45.5 117 GLN B O 1
ATOM 5075 N N . ARG B 1 118 ? 30.234 -21.953 6.328 1 56.03 118 ARG B N 1
ATOM 5076 C CA . ARG B 1 118 ? 31.297 -21.641 5.375 1 56.03 118 ARG B CA 1
ATOM 5077 C C . ARG B 1 118 ? 32.594 -22.359 5.738 1 56.03 118 ARG B C 1
ATOM 5079 O O . ARG B 1 118 ? 33.094 -22.203 6.852 1 56.03 118 ARG B O 1
ATOM 5086 N N . CYS B 1 119 ? 32.688 -23.453 5.035 1 64.5 119 CYS B N 1
ATOM 5087 C CA . CYS B 1 119 ? 34.031 -23.984 5.211 1 64.5 119 CYS B CA 1
ATOM 5088 C C . CYS B 1 119 ? 35.062 -22.859 5.254 1 64.5 119 CYS B C 1
ATOM 5090 O O . CYS B 1 119 ? 35.094 -22 4.379 1 64.5 119 CYS B O 1
ATOM 5092 N N . PRO B 1 120 ? 35.594 -22.672 6.395 1 65.44 120 PRO B N 1
ATOM 5093 C CA . PRO B 1 120 ? 36.594 -21.609 6.504 1 65.44 120 PRO B CA 1
ATOM 5094 C C . PRO B 1 120 ? 37.594 -21.609 5.359 1 65.44 120 PRO B C 1
ATOM 5096 O O . PRO B 1 120 ? 38.25 -20.594 5.109 1 65.44 120 PRO B O 1
ATOM 5099 N N . HIS B 1 121 ? 37.562 -22.719 4.648 1 71.94 121 HIS B N 1
ATOM 5100 C CA . HIS B 1 121 ? 38.531 -22.812 3.574 1 71.94 121 HIS B CA 1
ATOM 5101 C C . HIS B 1 121 ? 37.875 -22.594 2.213 1 71.94 121 HIS B C 1
ATOM 5103 O O . HIS B 1 121 ? 38.531 -22.797 1.176 1 71.94 121 HIS B O 1
ATOM 5109 N N . SER B 1 122 ? 36.719 -22.062 2.301 1 86.81 122 SER B N 1
ATOM 5110 C CA . SER B 1 122 ? 36 -21.875 1.031 1 86.81 122 SER B CA 1
ATOM 5111 C C . SER B 1 122 ? 36.281 -20.484 0.463 1 86.81 122 SER B C 1
ATOM 5113 O O . SER B 1 122 ? 36.469 -19.531 1.216 1 86.81 122 SER B O 1
ATOM 5115 N N . ALA B 1 123 ? 36.5 -20.453 -0.836 1 94.12 123 ALA B N 1
ATOM 5116 C CA . ALA B 1 123 ? 36.625 -19.188 -1.546 1 94.12 123 ALA B CA 1
ATOM 5117 C C . ALA B 1 123 ? 35.25 -18.734 -2.057 1 94.12 123 ALA B C 1
ATOM 5119 O O . ALA B 1 123 ? 34.469 -19.547 -2.537 1 94.12 123 ALA B O 1
ATOM 5120 N N . THR B 1 124 ? 35 -17.438 -1.924 1 95 124 THR B N 1
ATOM 5121 C CA . THR B 1 124 ? 33.75 -16.859 -2.418 1 95 124 THR B CA 1
ATOM 5122 C C . THR B 1 124 ? 33.906 -16.484 -3.891 1 95 124 THR B C 1
ATOM 5124 O O . THR B 1 124 ? 34.906 -15.922 -4.309 1 95 124 THR B O 1
ATOM 5127 N N . VAL B 1 125 ? 32.875 -16.844 -4.664 1 97.31 125 VAL B N 1
ATOM 5128 C CA . VAL B 1 125 ? 32.844 -16.438 -6.066 1 97.31 125 VAL B CA 1
ATOM 5129 C C . VAL B 1 125 ? 32.281 -15.008 -6.172 1 97.31 125 VAL B C 1
ATOM 5131 O O . VAL B 1 125 ? 31.109 -14.766 -5.949 1 97.31 125 VAL B O 1
ATOM 5134 N N . LEU B 1 126 ? 33.094 -14.125 -6.641 1 96 126 LEU B N 1
ATOM 5135 C CA . LEU B 1 126 ? 32.781 -12.703 -6.656 1 96 126 LEU B CA 1
ATOM 5136 C C . LEU B 1 126 ? 32.156 -12.312 -7.984 1 96 126 LEU B C 1
ATOM 5138 O O . LEU B 1 126 ? 31.312 -11.391 -8.031 1 96 126 LEU B O 1
ATOM 5142 N N . ARG B 1 127 ? 32.594 -12.922 -8.984 1 96.44 127 ARG B N 1
ATOM 5143 C CA . ARG B 1 127 ? 32.156 -12.617 -10.344 1 96.44 127 ARG B CA 1
ATOM 5144 C C . ARG B 1 127 ? 32.5 -13.758 -11.297 1 96.44 127 ARG B C 1
ATOM 5146 O O . ARG B 1 127 ? 33.469 -14.492 -11.086 1 96.44 127 ARG B O 1
ATOM 5153 N N . VAL B 1 128 ? 31.656 -13.961 -12.203 1 97.56 128 VAL B N 1
ATOM 5154 C CA . VAL B 1 128 ? 31.938 -14.922 -13.273 1 97.56 128 VAL B CA 1
ATOM 5155 C C . VAL B 1 128 ? 31.688 -14.266 -14.625 1 97.56 128 VAL B C 1
ATOM 5157 O O . VAL B 1 128 ? 30.609 -13.711 -14.867 1 97.56 128 VAL B O 1
ATOM 5160 N N . ILE B 1 129 ? 32.656 -14.297 -15.531 1 95.44 129 ILE B N 1
ATOM 5161 C CA . ILE B 1 129 ? 32.5 -13.711 -16.859 1 95.44 129 ILE B CA 1
ATOM 5162 C C . ILE B 1 129 ? 32.906 -14.727 -17.922 1 95.44 129 ILE B C 1
ATOM 5164 O O . ILE B 1 129 ? 33.688 -15.641 -17.641 1 95.44 129 ILE B O 1
ATOM 5168 N N . ARG B 1 130 ? 32.344 -14.555 -19.047 1 93.44 130 ARG B N 1
ATOM 5169 C CA . ARG B 1 130 ? 32.75 -15.375 -20.172 1 93.44 130 ARG B CA 1
ATOM 5170 C C . ARG B 1 130 ? 33.844 -14.711 -20.984 1 93.44 130 ARG B C 1
ATOM 5172 O O . ARG B 1 130 ? 33.75 -13.531 -21.328 1 93.44 130 ARG B O 1
ATOM 5179 N N . ARG B 1 131 ? 34.906 -15.312 -21.219 1 92.44 131 ARG B N 1
ATOM 5180 C CA . ARG B 1 131 ? 36 -14.906 -22.078 1 92.44 131 ARG B CA 1
ATOM 5181 C C . ARG B 1 131 ? 36.281 -15.969 -23.141 1 92.44 131 ARG B C 1
ATOM 5183 O O . ARG B 1 131 ? 36.969 -16.953 -22.859 1 92.44 131 ARG B O 1
ATOM 5190 N N . GLY B 1 132 ? 35.75 -15.703 -24.344 1 87.19 132 GLY B N 1
ATOM 5191 C CA . GLY B 1 132 ? 35.844 -16.734 -25.359 1 87.19 132 GLY B CA 1
ATOM 5192 C C . GLY B 1 132 ? 35.062 -17.984 -25 1 87.19 132 GLY B C 1
ATOM 5193 O O . GLY B 1 132 ? 33.875 -17.922 -24.703 1 87.19 132 GLY B O 1
ATOM 5194 N N . CYS B 1 133 ? 35.781 -19.109 -24.938 1 87.62 133 CYS B N 1
ATOM 5195 C CA . CYS B 1 133 ? 35.125 -20.375 -24.641 1 87.62 133 CYS B CA 1
ATOM 5196 C C . CYS B 1 133 ? 35.281 -20.75 -23.188 1 87.62 133 CYS B C 1
ATOM 5198 O O . CYS B 1 133 ? 34.875 -21.844 -22.766 1 87.62 133 CYS B O 1
ATOM 5200 N N . GLU B 1 134 ? 35.812 -19.812 -22.391 1 93.19 134 GLU B N 1
ATOM 5201 C CA . GLU B 1 134 ? 36.094 -20.125 -21 1 93.19 134 GLU B CA 1
ATOM 5202 C C . GLU B 1 134 ? 35.219 -19.281 -20.078 1 93.19 134 GLU B C 1
ATOM 5204 O O . GLU B 1 134 ? 34.812 -18.172 -20.438 1 93.19 134 GLU B O 1
ATOM 5209 N N . ALA B 1 135 ? 34.875 -19.875 -18.984 1 96.19 135 ALA B N 1
ATOM 5210 C CA . ALA B 1 135 ? 34.281 -19.109 -17.875 1 96.19 135 ALA B CA 1
ATOM 5211 C C . ALA B 1 135 ? 35.375 -18.719 -16.859 1 96.19 135 ALA B C 1
ATOM 5213 O O . ALA B 1 135 ? 36.031 -19.578 -16.297 1 96.19 135 ALA B O 1
ATOM 5214 N N . VAL B 1 136 ? 35.5 -17.438 -16.703 1 97.38 136 VAL B N 1
ATOM 5215 C CA . VAL B 1 136 ? 36.5 -16.906 -15.758 1 97.38 136 VAL B CA 1
ATOM 5216 C C . VAL B 1 136 ? 35.812 -16.547 -14.438 1 97.38 136 VAL B C 1
ATOM 5218 O O . VAL B 1 136 ? 34.906 -15.734 -14.406 1 97.38 136 VAL B O 1
ATOM 5221 N N . HIS B 1 137 ? 36.312 -17.172 -13.328 1 98.06 137 HIS B N 1
ATOM 5222 C CA . HIS B 1 137 ? 35.75 -16.938 -12 1 98.06 137 HIS B CA 1
ATOM 5223 C C . HIS B 1 137 ? 36.688 -16.062 -11.156 1 98.06 137 HIS B C 1
ATOM 5225 O O . HIS B 1 137 ? 37.875 -16.375 -11.023 1 98.06 137 HIS B O 1
ATOM 5231 N N . TYR B 1 138 ? 36.188 -15.016 -10.617 1 97.44 138 TYR B N 1
ATOM 5232 C CA . TYR B 1 138 ? 36.938 -14.195 -9.672 1 97.44 138 TYR B CA 1
ATOM 5233 C C . TYR B 1 138 ? 36.656 -14.633 -8.242 1 97.44 138 TYR B C 1
ATOM 5235 O O . TYR B 1 138 ? 35.531 -14.477 -7.738 1 97.44 138 TYR B O 1
ATOM 5243 N N . LEU B 1 139 ? 37.719 -15.164 -7.598 1 97.19 139 LEU B N 1
ATOM 5244 C CA . LEU B 1 139 ? 37.594 -15.703 -6.246 1 97.19 139 LEU B CA 1
ATOM 5245 C C . LEU B 1 139 ? 38.438 -14.906 -5.258 1 97.19 139 LEU B C 1
ATOM 5247 O O . LEU B 1 139 ? 39.469 -14.32 -5.637 1 97.19 139 LEU B O 1
ATOM 5251 N N . ASP B 1 140 ? 38.094 -14.977 -4.031 1 94.5 140 ASP B N 1
ATOM 5252 C CA . ASP B 1 140 ? 38.844 -14.227 -3.021 1 94.5 140 ASP B CA 1
ATOM 5253 C C . ASP B 1 140 ? 39.969 -15.062 -2.445 1 94.5 140 ASP B C 1
ATOM 5255 O O . ASP B 1 140 ? 40.719 -14.594 -1.586 1 94.5 140 ASP B O 1
ATOM 5259 N N . ALA B 1 141 ? 40.125 -16.297 -2.904 1 93.56 141 ALA B N 1
ATOM 5260 C CA . ALA B 1 141 ? 41.219 -17.156 -2.533 1 93.56 141 ALA B CA 1
ATOM 5261 C C . ALA B 1 141 ? 41.75 -17.922 -3.746 1 93.56 141 ALA B C 1
ATOM 5263 O O . ALA B 1 141 ? 41.062 -18.094 -4.738 1 93.56 141 ALA B O 1
ATOM 5264 N N . ALA B 1 142 ? 43 -18.406 -3.625 1 94.44 142 ALA B N 1
ATOM 5265 C CA . ALA B 1 142 ? 43.656 -19.094 -4.73 1 94.44 142 ALA B CA 1
ATOM 5266 C C . ALA B 1 142 ? 43.531 -20.609 -4.586 1 94.44 142 ALA B C 1
ATOM 5268 O O . ALA B 1 142 ? 43.344 -21.125 -3.475 1 94.44 142 ALA B O 1
ATOM 5269 N N . PHE B 1 143 ? 43.562 -21.203 -5.719 1 94.5 143 PHE B N 1
ATOM 5270 C CA . PHE B 1 143 ? 43.625 -22.656 -5.789 1 94.5 143 PHE B CA 1
ATOM 5271 C C . PHE B 1 143 ? 44.719 -23.109 -6.73 1 94.5 143 PHE B C 1
ATOM 5273 O O . PHE B 1 143 ? 44.938 -22.5 -7.785 1 94.5 143 PHE B O 1
ATOM 5280 N N . PRO B 1 144 ? 45.469 -24.125 -6.355 1 93.44 144 PRO B N 1
ATOM 5281 C CA . PRO B 1 144 ? 46.531 -24.594 -7.27 1 93.44 144 PRO B CA 1
ATOM 5282 C C . PRO B 1 144 ? 45.938 -25.266 -8.523 1 93.44 144 PRO B C 1
ATOM 5284 O O . PRO B 1 144 ? 44.938 -25.969 -8.445 1 93.44 144 PRO B O 1
ATOM 5287 N N . ALA B 1 145 ? 46.594 -25.031 -9.688 1 96.31 145 ALA B N 1
ATOM 5288 C CA . ALA B 1 145 ? 46.219 -25.688 -10.922 1 96.31 145 ALA B CA 1
ATOM 5289 C C . ALA B 1 145 ? 46.219 -27.219 -10.758 1 96.31 145 ALA B C 1
ATOM 5291 O O . ALA B 1 145 ? 47.125 -27.766 -10.141 1 96.31 145 ALA B O 1
ATOM 5292 N N . GLY B 1 146 ? 45.188 -27.812 -11.219 1 95.88 146 GLY B N 1
ATOM 5293 C CA . GLY B 1 146 ? 45.094 -29.25 -11.125 1 95.88 146 GLY B CA 1
ATOM 5294 C C . GLY B 1 146 ? 44.312 -29.719 -9.922 1 95.88 146 GLY B C 1
ATOM 5295 O O . GLY B 1 146 ? 43.906 -30.891 -9.844 1 95.88 146 GLY B O 1
ATOM 5296 N N . ALA B 1 147 ? 44.062 -28.875 -9.023 1 93.81 147 ALA B N 1
ATOM 5297 C CA . ALA B 1 147 ? 43.375 -29.25 -7.801 1 93.81 147 ALA B CA 1
ATOM 5298 C C . ALA B 1 147 ? 41.906 -29.578 -8.094 1 93.81 147 ALA B C 1
ATOM 5300 O O . ALA B 1 147 ? 41.25 -28.906 -8.906 1 93.81 147 ALA B O 1
ATOM 5301 N N . ALA B 1 148 ? 41.438 -30.656 -7.391 1 94.38 148 ALA B N 1
ATOM 5302 C CA . ALA B 1 148 ? 40 -30.953 -7.426 1 94.38 148 ALA B CA 1
ATOM 5303 C C . ALA B 1 148 ? 39.25 -30.094 -6.441 1 94.38 148 ALA B C 1
ATOM 5305 O O . ALA B 1 148 ? 39.656 -29.938 -5.289 1 94.38 148 ALA B O 1
ATOM 5306 N N . VAL B 1 149 ? 38.125 -29.516 -6.965 1 93.94 149 VAL B N 1
ATOM 5307 C CA . VAL B 1 149 ? 37.375 -28.609 -6.109 1 93.94 149 VAL B CA 1
ATOM 5308 C C . VAL B 1 149 ? 35.875 -28.953 -6.184 1 93.94 149 VAL B C 1
ATOM 5310 O O . VAL B 1 149 ? 35.438 -29.625 -7.113 1 93.94 149 VAL B O 1
ATOM 5313 N N . LEU B 1 150 ? 35.156 -28.562 -5.141 1 92.81 150 LEU B N 1
ATOM 5314 C CA . LEU B 1 150 ? 33.688 -28.609 -5.094 1 92.81 150 LEU B CA 1
ATOM 5315 C C . LEU B 1 150 ? 33.094 -27.219 -5.219 1 92.81 150 LEU B C 1
ATOM 5317 O O . LEU B 1 150 ? 33.375 -26.344 -4.406 1 92.81 150 LEU B O 1
ATOM 5321 N N . GLN B 1 151 ? 32.312 -27.016 -6.305 1 94.44 151 GLN B N 1
ATOM 5322 C CA . GLN B 1 151 ? 31.562 -25.781 -6.492 1 94.44 151 GLN B CA 1
ATOM 5323 C C . GLN B 1 151 ? 30.188 -25.891 -5.844 1 94.44 151 GLN B C 1
ATOM 5325 O O . GLN B 1 151 ? 29.484 -26.891 -6.02 1 94.44 151 GLN B O 1
ATOM 5330 N N . THR B 1 152 ? 29.844 -24.891 -5.039 1 92.88 152 THR B N 1
ATOM 5331 C CA . THR B 1 152 ? 28.516 -24.812 -4.441 1 92.88 152 THR B CA 1
ATOM 5332 C C . THR B 1 152 ? 27.812 -23.531 -4.844 1 92.88 152 THR B C 1
ATOM 5334 O O . THR B 1 152 ? 28.312 -22.438 -4.562 1 92.88 152 THR B O 1
ATOM 5337 N N . LEU B 1 153 ? 26.656 -23.672 -5.395 1 94.94 153 LEU B N 1
ATOM 5338 C CA . LEU B 1 153 ? 25.906 -22.562 -5.973 1 94.94 153 LEU B CA 1
ATOM 5339 C C . LEU B 1 153 ? 25.094 -21.828 -4.902 1 94.94 153 LEU B C 1
ATOM 5341 O O . LEU B 1 153 ? 24.516 -22.469 -4.02 1 94.94 153 LEU B O 1
ATOM 5345 N N . ASP B 1 154 ? 25.109 -20.438 -4.98 1 93.94 154 ASP B N 1
ATOM 5346 C CA . ASP B 1 154 ? 24.031 -19.688 -4.332 1 93.94 154 ASP B CA 1
ATOM 5347 C C . ASP B 1 154 ? 22.703 -19.953 -5.023 1 93.94 154 ASP B C 1
ATOM 5349 O O . ASP B 1 154 ? 22.328 -19.234 -5.957 1 93.94 154 ASP B O 1
ATOM 5353 N N . TRP B 1 155 ? 22.031 -20.875 -4.523 1 92.94 155 TRP B N 1
ATOM 5354 C CA . TRP B 1 155 ? 20.828 -21.375 -5.199 1 92.94 155 TRP B CA 1
ATOM 5355 C C . TRP B 1 155 ? 19.766 -20.281 -5.277 1 92.94 155 TRP B C 1
ATOM 5357 O O . TRP B 1 155 ? 19.047 -20.172 -6.277 1 92.94 155 TRP B O 1
ATOM 5367 N N . GLN B 1 156 ? 19.594 -19.531 -4.223 1 92.44 156 GLN B N 1
ATOM 5368 C CA . GLN B 1 156 ? 18.578 -18.469 -4.227 1 92.44 156 GLN B CA 1
ATOM 5369 C C . GLN B 1 156 ? 18.797 -17.5 -5.387 1 92.44 156 GLN B C 1
ATOM 5371 O O . GLN B 1 156 ? 17.859 -17.125 -6.066 1 92.44 156 GLN B O 1
ATOM 5376 N N . ARG B 1 157 ? 20.047 -17.156 -5.598 1 95.31 157 ARG B N 1
ATOM 5377 C CA . ARG B 1 157 ? 20.391 -16.266 -6.695 1 95.31 157 ARG B CA 1
ATOM 5378 C C . ARG B 1 157 ? 20.109 -16.906 -8.047 1 95.31 157 ARG B C 1
ATOM 5380 O O . ARG B 1 157 ? 19.516 -16.281 -8.922 1 95.31 157 ARG B O 1
ATOM 5387 N N . ARG B 1 158 ? 20.5 -18.203 -8.258 1 95.88 158 ARG B N 1
ATOM 5388 C CA . ARG B 1 158 ? 20.266 -18.938 -9.5 1 95.88 158 ARG B CA 1
ATOM 5389 C C . ARG B 1 158 ? 18.766 -19.047 -9.781 1 95.88 158 ARG B C 1
ATOM 5391 O O . ARG B 1 158 ? 18.312 -18.75 -10.891 1 95.88 158 ARG B O 1
ATOM 5398 N N . GLU B 1 159 ? 18.031 -19.453 -8.766 1 94.94 159 GLU B N 1
ATOM 5399 C CA . GLU B 1 159 ? 16.594 -19.625 -8.922 1 94.94 159 GLU B CA 1
ATOM 5400 C C . GLU B 1 159 ? 15.93 -18.297 -9.312 1 94.94 159 GLU B C 1
ATOM 5402 O O . GLU B 1 159 ? 15.055 -18.266 -10.18 1 94.94 159 GLU B O 1
ATOM 5407 N N . ASP B 1 160 ? 16.344 -17.312 -8.672 1 96.12 160 ASP B N 1
ATOM 5408 C CA . ASP B 1 160 ? 15.805 -15.984 -8.953 1 96.12 160 ASP B CA 1
ATOM 5409 C C . ASP B 1 160 ? 16.031 -15.602 -10.414 1 96.12 160 ASP B C 1
ATOM 5411 O O . ASP B 1 160 ? 15.094 -15.172 -11.102 1 96.12 160 ASP B O 1
ATOM 5415 N N . HIS B 1 161 ? 17.188 -15.742 -10.867 1 97.06 161 HIS B N 1
ATOM 5416 C CA . HIS B 1 161 ? 17.5 -15.383 -12.242 1 97.06 161 HIS B CA 1
ATOM 5417 C C . HIS B 1 161 ? 16.75 -16.266 -13.234 1 97.06 161 HIS B C 1
ATOM 5419 O O . HIS B 1 161 ? 16.312 -15.789 -14.281 1 97.06 161 HIS B O 1
ATOM 5425 N N . MET B 1 162 ? 16.656 -17.531 -12.914 1 97.25 162 MET B N 1
ATOM 5426 C CA . MET B 1 162 ? 15.914 -18.438 -13.789 1 97.25 162 MET B CA 1
ATOM 5427 C C . MET B 1 162 ? 14.453 -18.016 -13.898 1 97.25 162 MET B C 1
ATOM 5429 O O . MET B 1 162 ? 13.867 -18.062 -14.984 1 97.25 162 MET B O 1
ATOM 5433 N N . GLN B 1 163 ? 13.891 -17.641 -12.773 1 97.75 163 GLN B N 1
ATOM 5434 C CA . GLN B 1 163 ? 12.5 -17.219 -12.766 1 97.75 163 GLN B CA 1
ATOM 5435 C C . GLN B 1 163 ? 12.305 -15.969 -13.633 1 97.75 163 GLN B C 1
ATOM 5437 O O . GLN B 1 163 ? 11.398 -15.922 -14.453 1 97.75 163 GLN B O 1
ATOM 5442 N N . GLN B 1 164 ? 13.156 -15 -13.43 1 98.25 164 GLN B N 1
ATOM 5443 C CA . GLN B 1 164 ? 13.016 -13.758 -14.18 1 98.25 164 GLN B CA 1
ATOM 5444 C C . GLN B 1 164 ? 13.258 -13.984 -15.672 1 98.25 164 GLN B C 1
ATOM 5446 O O . GLN B 1 164 ? 12.531 -13.469 -16.516 1 98.25 164 GLN B O 1
ATOM 5451 N N . HIS B 1 165 ? 14.258 -14.742 -15.977 1 97.62 165 HIS B N 1
ATOM 5452 C CA . HIS B 1 165 ? 14.625 -14.984 -17.375 1 97.62 165 HIS B CA 1
ATOM 5453 C C . HIS B 1 165 ? 13.523 -15.742 -18.109 1 97.62 165 HIS B C 1
ATOM 5455 O O . HIS B 1 165 ? 13.148 -15.375 -19.219 1 97.62 165 HIS B O 1
ATOM 5461 N N . SER B 1 166 ? 13.039 -16.797 -17.484 1 97.69 166 SER B N 1
ATOM 5462 C CA . SER B 1 166 ? 11.961 -17.578 -18.094 1 97.69 166 SER B CA 1
ATOM 5463 C C . SER B 1 166 ? 10.695 -16.75 -18.234 1 97.69 166 SER B C 1
ATOM 5465 O O . SER B 1 166 ? 9.984 -16.844 -19.234 1 97.69 166 SER B O 1
ATOM 5467 N N . ALA B 1 167 ? 10.391 -15.945 -17.219 1 98.38 167 ALA B N 1
ATOM 5468 C CA . ALA B 1 167 ? 9.242 -15.047 -17.297 1 98.38 167 ALA B CA 1
ATOM 5469 C C . ALA B 1 167 ? 9.398 -14.047 -18.438 1 98.38 167 ALA B C 1
ATOM 5471 O O . ALA B 1 167 ? 8.422 -13.703 -19.109 1 98.38 167 ALA B O 1
ATOM 5472 N N . GLN B 1 168 ? 10.625 -13.516 -18.594 1 97.81 168 GLN B N 1
ATOM 5473 C CA . GLN B 1 168 ? 10.906 -12.617 -19.719 1 97.81 168 GLN B CA 1
ATOM 5474 C C . GLN B 1 168 ? 10.586 -13.281 -21.047 1 97.81 168 GLN B C 1
ATOM 5476 O O . GLN B 1 168 ? 9.961 -12.672 -21.922 1 97.81 168 GLN B O 1
ATOM 5481 N N . HIS B 1 169 ? 10.984 -14.555 -21.219 1 96.75 169 HIS B N 1
ATOM 5482 C CA . HIS B 1 169 ? 10.656 -15.305 -22.422 1 96.75 169 HIS B CA 1
ATOM 5483 C C . HIS B 1 169 ? 9.148 -15.406 -22.625 1 96.75 169 HIS B C 1
ATOM 5485 O O . HIS B 1 169 ? 8.648 -15.18 -23.734 1 96.75 169 HIS B O 1
ATOM 5491 N N . LEU B 1 170 ? 8.469 -15.727 -21.594 1 96.38 170 LEU B N 1
ATOM 5492 C CA . LEU B 1 170 ? 7.023 -15.891 -21.656 1 96.38 170 LEU B CA 1
ATOM 5493 C C . LEU B 1 170 ? 6.344 -14.57 -22.031 1 96.38 170 LEU B C 1
ATOM 5495 O O . LEU B 1 170 ? 5.469 -14.547 -22.906 1 96.38 170 LEU B O 1
ATOM 5499 N N . LEU B 1 171 ? 6.742 -13.5 -21.375 1 97.5 171 LEU B N 1
ATOM 5500 C CA . LEU B 1 171 ? 6.172 -12.188 -21.641 1 97.5 171 LEU B CA 1
ATOM 5501 C C . LEU B 1 171 ? 6.383 -11.789 -23.094 1 97.5 171 LEU B C 1
ATOM 5503 O O . LEU B 1 171 ? 5.445 -11.336 -23.766 1 97.5 171 LEU B O 1
ATOM 5507 N N . SER B 1 172 ? 7.57 -11.969 -23.578 1 96.44 172 SER B N 1
ATOM 5508 C CA . SER B 1 172 ? 7.891 -11.656 -24.969 1 96.44 172 SER B CA 1
ATOM 5509 C C . SER B 1 172 ? 7.035 -12.469 -25.938 1 96.44 172 SER B C 1
ATOM 5511 O O . SER B 1 172 ? 6.473 -11.922 -26.875 1 96.44 172 SER B O 1
ATOM 5513 N N . ALA B 1 173 ? 6.934 -13.75 -25.672 1 95 173 ALA B N 1
ATOM 5514 C CA . ALA B 1 173 ? 6.191 -14.648 -26.547 1 95 173 ALA B CA 1
ATOM 5515 C C . ALA B 1 173 ? 4.711 -14.273 -26.594 1 95 173 ALA B C 1
ATOM 5517 O O . ALA B 1 173 ? 4.117 -14.195 -27.672 1 95 173 ALA B O 1
ATOM 5518 N N . VAL B 1 174 ? 4.117 -14.016 -25.453 1 95.56 174 VAL B N 1
ATOM 5519 C CA . VAL B 1 174 ? 2.691 -13.711 -25.375 1 95.56 174 VAL B CA 1
ATOM 5520 C C . VAL B 1 174 ? 2.424 -12.344 -26.016 1 95.56 174 VAL B C 1
ATOM 5522 O O . VAL B 1 174 ? 1.463 -12.18 -26.766 1 95.56 174 VAL B O 1
ATOM 5525 N N . ALA B 1 175 ? 3.252 -11.352 -25.719 1 96.5 175 ALA B N 1
ATOM 5526 C CA . ALA B 1 175 ? 3.078 -10.016 -26.297 1 96.5 175 ALA B CA 1
ATOM 5527 C C . ALA B 1 175 ? 3.133 -10.07 -27.828 1 96.5 175 ALA B C 1
ATOM 5529 O O . ALA B 1 175 ? 2.35 -9.398 -28.5 1 96.5 175 ALA B O 1
ATOM 5530 N N . GLU B 1 176 ? 4.016 -10.805 -28.328 1 94.5 176 GLU B N 1
ATOM 5531 C CA . GLU B 1 176 ? 4.164 -10.914 -29.781 1 94.5 176 GLU B CA 1
ATOM 5532 C C . GLU B 1 176 ? 2.984 -11.664 -30.391 1 94.5 176 GLU B C 1
ATOM 5534 O O . GLU B 1 176 ? 2.43 -11.227 -31.406 1 94.5 176 GLU B O 1
ATOM 5539 N N . ARG B 1 177 ? 2.584 -12.734 -29.844 1 91.5 177 ARG B N 1
ATOM 5540 C CA . ARG B 1 177 ? 1.555 -13.602 -30.422 1 91.5 177 ARG B CA 1
ATOM 5541 C C . ARG B 1 177 ? 0.174 -12.969 -30.281 1 91.5 177 ARG B C 1
ATOM 5543 O O . ARG B 1 177 ? -0.678 -13.133 -31.156 1 91.5 177 ARG B O 1
ATOM 5550 N N . VAL B 1 178 ? -0.054 -12.242 -29.203 1 92.12 178 VAL B N 1
ATOM 5551 C CA . VAL B 1 178 ? -1.384 -11.711 -28.922 1 92.12 178 VAL B CA 1
ATOM 5552 C C . VAL B 1 178 ? -1.519 -10.312 -29.516 1 92.12 178 VAL B C 1
ATOM 5554 O O . VAL B 1 178 ? -2.564 -9.953 -30.062 1 92.12 178 VAL B O 1
ATOM 5557 N N . PHE B 1 179 ? -0.443 -9.5 -29.469 1 93.56 179 PHE B N 1
ATOM 5558 C CA . PHE B 1 179 ? -0.569 -8.102 -29.844 1 93.56 179 PHE B CA 1
ATOM 5559 C C . PHE B 1 179 ? 0.336 -7.77 -31.016 1 93.56 179 PHE B C 1
ATOM 5561 O O . PHE B 1 179 ? 0.323 -6.645 -31.531 1 93.56 179 PHE B O 1
ATOM 5568 N N . GLY B 1 180 ? 1.132 -8.688 -31.406 1 93.5 180 GLY B N 1
ATOM 5569 C CA . GLY B 1 180 ? 2.105 -8.398 -32.438 1 93.5 180 GLY B CA 1
ATOM 5570 C C . GLY B 1 180 ? 3.227 -7.488 -31.969 1 93.5 180 GLY B C 1
ATOM 5571 O O . GLY B 1 180 ? 3.896 -6.855 -32.781 1 93.5 180 GLY B O 1
ATOM 5572 N N . ALA B 1 181 ? 3.418 -7.359 -30.75 1 95.5 181 ALA B N 1
ATOM 5573 C CA . ALA B 1 181 ? 4.441 -6.484 -30.172 1 95.5 181 ALA B CA 1
ATOM 5574 C C . ALA B 1 181 ? 5.742 -7.246 -29.938 1 95.5 181 ALA B C 1
ATOM 5576 O O . ALA B 1 181 ? 5.898 -7.922 -28.922 1 95.5 181 ALA B O 1
ATOM 5577 N N . ARG B 1 182 ? 6.676 -7.051 -30.797 1 95.19 182 ARG B N 1
ATOM 5578 C CA . ARG B 1 182 ? 7.949 -7.758 -30.703 1 95.19 182 ARG B CA 1
ATOM 5579 C C . ARG B 1 182 ? 8.859 -7.117 -29.672 1 95.19 182 ARG B C 1
ATOM 5581 O O . ARG B 1 182 ? 8.852 -5.898 -29.5 1 95.19 182 ARG B O 1
ATOM 5588 N N . THR B 1 183 ? 9.656 -7.949 -29.016 1 95.38 183 THR B N 1
ATOM 5589 C CA . THR B 1 183 ? 10.617 -7.461 -28.047 1 95.38 183 THR B CA 1
ATOM 5590 C C . THR B 1 183 ? 11.844 -6.871 -28.734 1 95.38 183 THR B C 1
ATOM 5592 O O . THR B 1 183 ? 12.43 -7.504 -29.625 1 95.38 183 THR B O 1
ATOM 5595 N N . THR B 1 184 ? 12.227 -5.668 -28.312 1 94.44 184 THR B N 1
ATOM 5596 C CA . THR B 1 184 ? 13.398 -5.02 -28.891 1 94.44 184 THR B CA 1
ATOM 5597 C C . THR B 1 184 ? 14.586 -5.113 -27.938 1 94.44 184 THR B C 1
ATOM 5599 O O . THR B 1 184 ? 15.742 -5.133 -28.359 1 94.44 184 THR B O 1
ATOM 5602 N N . SER B 1 185 ? 14.297 -5.102 -26.734 1 94.25 185 SER B N 1
ATOM 5603 C CA . SER B 1 185 ? 15.32 -5.238 -25.703 1 94.25 185 SER B CA 1
ATOM 5604 C C . SER B 1 185 ? 14.719 -5.715 -24.375 1 94.25 185 SER B C 1
ATOM 5606 O O . SER B 1 185 ? 13.5 -5.676 -24.203 1 94.25 185 SER B O 1
ATOM 5608 N N . TRP B 1 186 ? 15.578 -6.254 -23.516 1 95.38 186 TRP B N 1
ATOM 5609 C CA . TRP B 1 186 ? 15.148 -6.668 -22.188 1 95.38 186 TRP B CA 1
ATOM 5610 C C . TRP B 1 186 ? 16.281 -6.555 -21.188 1 95.38 186 TRP B C 1
ATOM 5612 O O . TRP B 1 186 ? 17.453 -6.414 -21.562 1 95.38 186 TRP B O 1
ATOM 5622 N N . CYS B 1 187 ? 15.922 -6.512 -19.891 1 95.38 187 CYS B N 1
ATOM 5623 C CA . CYS B 1 187 ? 16.891 -6.359 -18.812 1 95.38 187 CYS B CA 1
ATOM 5624 C C . CYS B 1 187 ? 16.438 -7.094 -17.547 1 95.38 187 CYS B C 1
ATOM 5626 O O . CYS B 1 187 ? 15.289 -6.953 -17.125 1 95.38 187 CYS B O 1
ATOM 5628 N N . LEU B 1 188 ? 17.328 -7.98 -17.031 1 96.81 188 LEU B N 1
ATOM 5629 C CA . LEU B 1 188 ? 17.094 -8.594 -15.727 1 96.81 188 LEU B CA 1
ATOM 5630 C C . LEU B 1 188 ? 17.75 -7.781 -14.609 1 96.81 188 LEU B C 1
ATOM 5632 O O . LEU B 1 188 ? 18.875 -8.078 -14.203 1 96.81 188 LEU B O 1
ATOM 5636 N N . GLY B 1 189 ? 17.031 -6.812 -14.086 1 93.94 189 GLY B N 1
ATOM 5637 C CA . GLY B 1 189 ? 17.547 -5.934 -13.047 1 93.94 189 GLY B CA 1
ATOM 5638 C C . GLY B 1 189 ? 17.594 -6.59 -11.68 1 93.94 189 GLY B C 1
ATOM 5639 O O . GLY B 1 189 ? 17.141 -7.723 -11.516 1 93.94 189 GLY B O 1
ATOM 5640 N N . PRO B 1 190 ? 18.156 -5.906 -10.672 1 92.75 190 PRO B N 1
ATOM 5641 C CA . PRO B 1 190 ? 18.297 -6.473 -9.32 1 92.75 190 PRO B CA 1
ATOM 5642 C C . PRO B 1 190 ? 16.969 -6.66 -8.609 1 92.75 190 PRO B C 1
ATOM 5644 O O . PRO B 1 190 ? 16.766 -7.656 -7.91 1 92.75 190 PRO B O 1
ATOM 5647 N N . ASP B 1 191 ? 16.047 -5.738 -8.883 1 93.19 191 ASP B N 1
ATOM 5648 C CA . ASP B 1 191 ? 14.773 -5.82 -8.172 1 93.19 191 ASP B CA 1
ATOM 5649 C C . ASP B 1 191 ? 13.617 -6.125 -9.125 1 93.19 191 ASP B C 1
ATOM 5651 O O . ASP B 1 191 ? 12.695 -6.859 -8.781 1 93.19 191 ASP B O 1
ATOM 5655 N N . THR B 1 192 ? 13.719 -5.504 -10.305 1 96.75 192 THR B N 1
ATOM 5656 C CA . THR B 1 192 ? 12.688 -5.723 -11.32 1 96.75 192 THR B CA 1
ATOM 5657 C C . THR B 1 192 ? 13.32 -6.039 -12.672 1 96.75 192 THR B C 1
ATOM 5659 O O . THR B 1 192 ? 14.508 -5.77 -12.891 1 96.75 192 THR B O 1
ATOM 5662 N N . SER B 1 193 ? 12.594 -6.711 -13.484 1 98.12 193 SER B N 1
ATOM 5663 C CA . SER B 1 193 ? 12.992 -6.977 -14.867 1 98.12 193 SER B CA 1
ATOM 5664 C C . SER B 1 193 ? 12.133 -6.184 -15.852 1 98.12 193 SER B C 1
ATOM 5666 O O . SER B 1 193 ? 11.055 -5.703 -15.492 1 98.12 193 SER B O 1
ATOM 5668 N N . SER B 1 194 ? 12.68 -6.016 -17.094 1 97.88 194 SER B N 1
ATOM 5669 C CA . SER B 1 194 ? 11.922 -5.234 -18.062 1 97.88 194 SER B CA 1
ATOM 5670 C C . SER B 1 194 ? 12.055 -5.816 -19.469 1 97.88 194 SER B C 1
ATOM 5672 O O . SER B 1 194 ? 13.039 -6.492 -19.781 1 97.88 194 SER B O 1
ATOM 5674 N N . VAL B 1 195 ? 11.031 -5.605 -20.234 1 97.81 195 VAL B N 1
ATOM 5675 C CA . VAL B 1 195 ? 10.984 -5.926 -21.656 1 97.81 195 VAL B CA 1
ATOM 5676 C C . VAL B 1 195 ? 10.531 -4.703 -22.453 1 97.81 195 VAL B C 1
ATOM 5678 O O . VAL B 1 195 ? 9.523 -4.074 -22.109 1 97.81 195 VAL B O 1
ATOM 5681 N N . GLU B 1 196 ? 11.297 -4.348 -23.438 1 97.5 196 GLU B N 1
ATOM 5682 C CA . GLU B 1 196 ? 10.891 -3.273 -24.328 1 97.5 196 GLU B CA 1
ATOM 5683 C C . GLU B 1 196 ? 10.188 -3.832 -25.578 1 97.5 196 GLU B C 1
ATOM 5685 O O . GLU B 1 196 ? 10.766 -4.637 -26.312 1 97.5 196 GLU B O 1
ATOM 5690 N N . LEU B 1 197 ? 8.984 -3.404 -25.734 1 97.81 197 LEU B N 1
ATOM 5691 C CA . LEU B 1 197 ? 8.141 -3.896 -26.828 1 97.81 197 LEU B CA 1
ATOM 5692 C C . LEU B 1 197 ? 8.023 -2.859 -27.938 1 97.81 197 LEU B C 1
ATOM 5694 O O . LEU B 1 197 ? 7.918 -1.662 -27.672 1 97.81 197 LEU B O 1
ATOM 5698 N N . ALA B 1 198 ? 8 -3.332 -29.219 1 96.25 198 ALA B N 1
ATOM 5699 C CA . ALA B 1 198 ? 7.875 -2.457 -30.375 1 96.25 198 ALA B CA 1
ATOM 5700 C C . ALA B 1 198 ? 6.426 -2.029 -30.578 1 96.25 198 ALA B C 1
ATOM 5702 O O . ALA B 1 198 ? 5.812 -2.365 -31.609 1 96.25 198 ALA B O 1
ATOM 5703 N N . THR B 1 199 ? 5.852 -1.326 -29.672 1 96.44 199 THR B N 1
ATOM 5704 C CA . THR B 1 199 ? 4.527 -0.714 -29.734 1 96.44 199 THR B CA 1
ATOM 5705 C C . THR B 1 199 ? 4.52 0.638 -29.031 1 96.44 199 THR B C 1
ATOM 5707 O O . THR B 1 199 ? 5.238 0.832 -28.047 1 96.44 199 THR B O 1
ATOM 5710 N N . ASN B 1 200 ? 3.766 1.547 -29.562 1 93.88 200 ASN B N 1
ATOM 5711 C CA . ASN B 1 200 ? 3.75 2.906 -29.031 1 93.88 200 ASN B CA 1
ATOM 5712 C C . ASN B 1 200 ? 3.174 2.951 -27.625 1 93.88 200 ASN B C 1
ATOM 5714 O O . ASN B 1 200 ? 3.578 3.785 -26.812 1 93.88 200 ASN B O 1
ATOM 5718 N N . SER B 1 201 ? 2.158 2.115 -27.453 1 93.44 201 SER B N 1
ATOM 5719 C CA . SER B 1 201 ? 1.534 2.107 -26.141 1 93.44 201 SER B CA 1
ATOM 5720 C C . SER B 1 201 ? 0.854 0.771 -25.859 1 93.44 201 SER B C 1
ATOM 5722 O O . SER B 1 201 ? 0.591 -0.004 -26.781 1 93.44 201 SER B O 1
ATOM 5724 N N . LEU B 1 202 ? 0.749 0.495 -24.578 1 95.19 202 LEU B N 1
ATOM 5725 C CA . LEU B 1 202 ? -0.063 -0.598 -24.047 1 95.19 202 LEU B CA 1
ATOM 5726 C C . LEU B 1 202 ? -1.14 -0.073 -23.109 1 95.19 202 LEU B C 1
ATOM 5728 O O . LEU B 1 202 ? -0.833 0.402 -22.016 1 95.19 202 LEU B O 1
ATOM 5732 N N . SER B 1 203 ? -2.373 -0.179 -23.531 1 94.19 203 SER B N 1
ATOM 5733 C CA . SER B 1 203 ? -3.465 0.289 -22.672 1 94.19 203 SER B CA 1
ATOM 5734 C C . SER B 1 203 ? -3.562 -0.537 -21.406 1 94.19 203 SER B C 1
ATOM 5736 O O . SER B 1 203 ? -3.049 -1.655 -21.328 1 94.19 203 SER B O 1
ATOM 5738 N N . PRO B 1 204 ? -4.211 0.026 -20.375 1 93 204 PRO B N 1
ATOM 5739 C CA . PRO B 1 204 ? -4.418 -0.761 -19.156 1 93 204 PRO B CA 1
ATOM 5740 C C . PRO B 1 204 ? -5.121 -2.09 -19.422 1 93 204 PRO B C 1
ATOM 5742 O O . PRO B 1 204 ? -4.781 -3.105 -18.812 1 93 204 PRO B O 1
ATOM 5745 N N . ALA B 1 205 ? -6.078 -2.107 -20.281 1 93.38 205 ALA B N 1
ATOM 5746 C CA . ALA B 1 205 ? -6.797 -3.334 -20.625 1 93.38 205 ALA B CA 1
ATOM 5747 C C . ALA B 1 205 ? -5.863 -4.352 -21.281 1 93.38 205 ALA B C 1
ATOM 5749 O O . ALA B 1 205 ? -5.934 -5.547 -20.984 1 93.38 205 ALA B O 1
ATOM 5750 N N . GLN B 1 206 ? -4.996 -3.865 -22.109 1 94.5 206 GLN B N 1
ATOM 5751 C CA . GLN B 1 206 ? -4.027 -4.742 -22.766 1 94.5 206 GLN B CA 1
ATOM 5752 C C . GLN B 1 206 ? -3.025 -5.301 -21.75 1 94.5 206 GLN B C 1
ATOM 5754 O O . GLN B 1 206 ? -2.625 -6.461 -21.844 1 94.5 206 GLN B O 1
ATOM 5759 N N . GLN B 1 207 ? -2.594 -4.457 -20.859 1 96.12 207 GLN B N 1
ATOM 5760 C CA . GLN B 1 207 ? -1.689 -4.906 -19.812 1 96.12 207 GLN B CA 1
ATOM 5761 C C . GLN B 1 207 ? -2.33 -6.008 -18.969 1 96.12 207 GLN B C 1
ATOM 5763 O O . GLN B 1 207 ? -1.688 -7.016 -18.656 1 96.12 207 GLN B O 1
ATOM 5768 N N . HIS B 1 208 ? -3.562 -5.746 -18.656 1 94.12 208 HIS B N 1
ATOM 5769 C CA . HIS B 1 208 ? -4.293 -6.738 -17.875 1 94.12 208 HIS B CA 1
ATOM 5770 C C . HIS B 1 208 ? -4.434 -8.047 -18.641 1 94.12 208 HIS B C 1
ATOM 5772 O O . HIS B 1 208 ? -4.262 -9.125 -18.078 1 94.12 208 HIS B O 1
ATOM 5778 N N . GLN B 1 209 ? -4.777 -7.949 -19.844 1 94.12 209 GLN B N 1
ATOM 5779 C CA . GLN B 1 209 ? -4.91 -9.133 -20.688 1 94.12 209 GLN B CA 1
ATOM 5780 C C . GLN B 1 209 ? -3.584 -9.883 -20.797 1 94.12 209 GLN B C 1
ATOM 5782 O O . GLN B 1 209 ? -3.551 -11.109 -20.703 1 94.12 209 GLN B O 1
ATOM 5787 N N . LEU B 1 210 ? -2.529 -9.18 -21.016 1 96.06 210 LEU B N 1
ATOM 5788 C CA . LEU B 1 210 ? -1.194 -9.758 -21.094 1 96.06 210 LEU B CA 1
ATOM 5789 C C . LEU B 1 210 ? -0.859 -10.516 -19.812 1 96.06 210 LEU B C 1
ATOM 5791 O O . LEU B 1 210 ? -0.427 -11.672 -19.875 1 96.06 210 LEU B O 1
ATOM 5795 N N . GLU B 1 211 ? -1.07 -9.875 -18.734 1 96.56 211 GLU B N 1
ATOM 5796 C CA . GLU B 1 211 ? -0.805 -10.477 -17.422 1 96.56 211 GLU B CA 1
ATOM 5797 C C . GLU B 1 211 ? -1.657 -11.727 -17.203 1 96.56 211 GLU B C 1
ATOM 5799 O O . GLU B 1 211 ? -1.16 -12.75 -16.734 1 96.56 211 GLU B O 1
ATOM 5804 N N . ASP B 1 212 ? -2.938 -11.633 -17.562 1 94.38 212 ASP B N 1
ATOM 5805 C CA . ASP B 1 212 ? -3.855 -12.758 -17.406 1 94.38 212 ASP B CA 1
ATOM 5806 C C . ASP B 1 212 ? -3.406 -13.953 -18.25 1 94.38 212 ASP B C 1
ATOM 5808 O O . ASP B 1 212 ? -3.432 -15.094 -17.781 1 94.38 212 ASP B O 1
ATOM 5812 N N . LYS B 1 213 ? -3.035 -13.727 -19.406 1 94.12 213 LYS B N 1
ATOM 5813 C CA . LYS B 1 213 ? -2.619 -14.805 -20.297 1 94.12 213 LYS B CA 1
ATOM 5814 C C . LYS B 1 213 ? -1.317 -15.445 -19.828 1 94.12 213 LYS B C 1
ATOM 5816 O O . LYS B 1 213 ? -1.18 -16.672 -19.844 1 94.12 213 LYS B O 1
ATOM 5821 N N . ILE B 1 214 ? -0.375 -14.633 -19.422 1 96.5 214 ILE B N 1
ATOM 5822 C CA . ILE B 1 214 ? 0.889 -15.148 -18.906 1 96.5 214 ILE B CA 1
ATOM 5823 C C . ILE B 1 214 ? 0.624 -16.047 -17.703 1 96.5 214 ILE B C 1
ATOM 5825 O O . ILE B 1 214 ? 1.154 -17.172 -17.625 1 96.5 214 ILE B O 1
ATOM 5829 N N . ASN B 1 215 ? -0.196 -15.578 -16.859 1 95.94 215 ASN B N 1
ATOM 5830 C CA . ASN B 1 215 ? -0.44 -16.344 -15.641 1 95.94 215 ASN B CA 1
ATOM 5831 C C . ASN B 1 215 ? -1.297 -17.578 -15.914 1 95.94 215 ASN B C 1
ATOM 5833 O O . ASN B 1 215 ? -1.204 -18.578 -15.195 1 95.94 215 ASN B O 1
ATOM 5837 N N . ALA B 1 216 ? -2.131 -17.5 -16.953 1 93 216 ALA B N 1
ATOM 5838 C CA . ALA B 1 216 ? -2.82 -18.719 -17.375 1 93 216 ALA B CA 1
ATOM 5839 C C . ALA B 1 216 ? -1.828 -19.781 -17.844 1 93 216 ALA B C 1
ATOM 5841 O O . ALA B 1 216 ? -2.008 -20.969 -17.562 1 93 216 ALA B O 1
ATOM 5842 N N . ILE B 1 217 ? -0.783 -19.344 -18.484 1 93.94 217 ILE B N 1
ATOM 5843 C CA . ILE B 1 217 ? 0.259 -20.266 -18.938 1 93.94 217 ILE B CA 1
ATOM 5844 C C . ILE B 1 217 ? 1.026 -20.812 -17.734 1 93.94 217 ILE B C 1
ATOM 5846 O O . ILE B 1 217 ? 1.365 -22 -17.703 1 93.94 217 ILE B O 1
ATOM 5850 N N . VAL B 1 218 ? 1.32 -19.984 -16.797 1 94.69 218 VAL B N 1
ATOM 5851 C CA . VAL B 1 218 ? 1.981 -20.406 -15.57 1 94.69 218 VAL B CA 1
ATOM 5852 C C . VAL B 1 218 ? 1.142 -21.484 -14.883 1 94.69 218 VAL B C 1
ATOM 5854 O O . VAL B 1 218 ? 1.664 -22.516 -14.477 1 94.69 218 VAL B O 1
ATOM 5857 N N . ALA B 1 219 ? -0.162 -21.266 -14.812 1 92.75 219 ALA B N 1
ATOM 5858 C CA . ALA B 1 219 ? -1.081 -22.188 -14.148 1 92.75 219 ALA B CA 1
ATOM 5859 C C . ALA B 1 219 ? -1.184 -23.5 -14.914 1 92.75 219 ALA B C 1
ATOM 5861 O O . ALA B 1 219 ? -1.507 -24.547 -14.336 1 92.75 219 ALA B O 1
ATOM 5862 N N . ALA B 1 220 ? -0.884 -23.469 -16.156 1 91.5 220 ALA B N 1
ATOM 5863 C CA . ALA B 1 220 ? -0.963 -24.656 -17 1 91.5 220 ALA B CA 1
ATOM 5864 C C . ALA B 1 220 ? 0.218 -25.594 -16.734 1 91.5 220 ALA B C 1
ATOM 5866 O O . ALA B 1 220 ? 0.225 -26.734 -17.203 1 91.5 220 ALA B O 1
ATOM 5867 N N . ALA B 1 221 ? 1.214 -25.156 -16.016 1 92.75 221 ALA B N 1
ATOM 5868 C CA . ALA B 1 221 ? 2.355 -25.969 -15.617 1 92.75 221 ALA B CA 1
ATOM 5869 C C . ALA B 1 221 ? 2.992 -26.656 -16.828 1 92.75 221 ALA B C 1
ATOM 5871 O O . ALA B 1 221 ? 3.176 -27.875 -16.844 1 92.75 221 ALA B O 1
ATOM 5872 N N . LEU B 1 222 ? 3.389 -25.828 -17.75 1 92.5 222 LEU B N 1
ATOM 5873 C CA . LEU B 1 222 ? 3.988 -26.359 -18.969 1 92.5 222 LEU B CA 1
ATOM 5874 C C . LEU B 1 222 ? 5.465 -26.672 -18.766 1 92.5 222 LEU B C 1
ATOM 5876 O O . LEU B 1 222 ? 6.172 -25.922 -18.078 1 92.5 222 LEU B O 1
ATOM 5880 N N . PRO B 1 223 ? 5.961 -27.766 -19.391 1 93.06 223 PRO B N 1
ATOM 5881 C CA . PRO B 1 223 ? 7.391 -28.062 -19.297 1 93.06 223 PRO B CA 1
ATOM 5882 C C . PRO B 1 223 ? 8.25 -27.047 -20.062 1 93.06 223 PRO B C 1
ATOM 5884 O O . PRO B 1 223 ? 7.836 -26.562 -21.125 1 93.06 223 PRO B O 1
ATOM 5887 N N . VAL B 1 224 ? 9.328 -26.703 -19.531 1 94.19 224 VAL B N 1
ATOM 5888 C CA . VAL B 1 224 ? 10.375 -25.922 -20.203 1 94.19 224 VAL B CA 1
ATOM 5889 C C . VAL B 1 224 ? 11.562 -26.828 -20.516 1 94.19 224 VAL B C 1
ATOM 5891 O O . VAL B 1 224 ? 12.203 -27.359 -19.609 1 94.19 224 VAL B O 1
ATOM 5894 N N . THR B 1 225 ? 11.805 -26.984 -21.828 1 93.12 225 THR B N 1
ATOM 5895 C CA . THR B 1 225 ? 12.844 -27.922 -22.234 1 93.12 225 THR B CA 1
ATOM 5896 C C . THR B 1 225 ? 13.945 -27.203 -23 1 93.12 225 THR B C 1
ATOM 5898 O O . THR B 1 225 ? 13.695 -26.188 -23.656 1 93.12 225 THR B O 1
ATOM 5901 N N . VAL B 1 226 ? 15.109 -27.703 -22.844 1 91.56 226 VAL B N 1
ATOM 5902 C CA . VAL B 1 226 ? 16.266 -27.188 -23.562 1 91.56 226 VAL B CA 1
ATOM 5903 C C . VAL B 1 226 ? 16.797 -28.25 -24.516 1 91.56 226 VAL B C 1
ATOM 5905 O O . VAL B 1 226 ? 17.062 -29.391 -24.109 1 91.56 226 VAL B O 1
ATOM 5908 N N . THR B 1 227 ? 16.891 -27.906 -25.781 1 89.88 227 THR B N 1
ATOM 5909 C CA . THR B 1 227 ? 17.406 -28.812 -26.797 1 89.88 227 THR B CA 1
ATOM 5910 C C . THR B 1 227 ? 18.641 -28.219 -27.469 1 89.88 227 THR B C 1
ATOM 5912 O O . THR B 1 227 ? 18.656 -27.031 -27.812 1 89.88 227 THR B O 1
ATOM 5915 N N . GLU B 1 228 ? 19.625 -29.047 -27.609 1 88.56 228 GLU B N 1
ATOM 5916 C CA . GLU B 1 228 ? 20.844 -28.609 -28.281 1 88.56 228 GLU B CA 1
ATOM 5917 C C . GLU B 1 228 ? 20.875 -29.094 -29.734 1 88.56 228 GLU B C 1
ATOM 5919 O O . GLU B 1 228 ? 20.547 -30.25 -30.016 1 88.56 228 GLU B O 1
ATOM 5924 N N . TYR B 1 229 ? 21.156 -28.141 -30.562 1 85.5 229 TYR B N 1
ATOM 5925 C CA . TYR B 1 229 ? 21.328 -28.469 -31.984 1 85.5 229 TYR B CA 1
ATOM 5926 C C . TYR B 1 229 ? 22.766 -28.25 -32.438 1 85.5 229 TYR B C 1
ATOM 5928 O O . TYR B 1 229 ? 23.359 -27.203 -32.156 1 85.5 229 TYR B O 1
ATOM 5936 N N . GLY B 1 230 ? 23.219 -29.297 -33.031 1 81.06 230 GLY B N 1
ATOM 5937 C CA . GLY B 1 230 ? 24.578 -29.188 -33.531 1 81.06 230 GLY B CA 1
ATOM 5938 C C . GLY B 1 230 ? 24.703 -28.266 -34.75 1 81.06 230 GLY B C 1
ATOM 5939 O O . GLY B 1 230 ? 23.688 -27.734 -35.219 1 81.06 230 GLY B O 1
ATOM 5940 N N . GLU B 1 231 ? 25.953 -28.047 -35.188 1 75.31 231 GLU B N 1
ATOM 5941 C CA . GLU B 1 231 ? 26.25 -27.141 -36.312 1 75.31 231 GLU B CA 1
ATOM 5942 C C . GLU B 1 231 ? 25.547 -27.578 -37.594 1 75.31 231 GLU B C 1
ATOM 5944 O O . GLU B 1 231 ? 25.156 -26.75 -38.406 1 75.31 231 GLU B O 1
ATOM 5949 N N . ASN B 1 232 ? 25.297 -28.844 -37.719 1 76.06 232 ASN B N 1
ATOM 5950 C CA . ASN B 1 232 ? 24.734 -29.375 -38.969 1 76.06 232 ASN B CA 1
ATOM 5951 C C . ASN B 1 232 ? 23.234 -29.641 -38.844 1 76.06 232 ASN B C 1
ATOM 5953 O O . ASN B 1 232 ? 22.609 -30.125 -39.781 1 76.06 232 ASN B O 1
ATOM 5957 N N . ASP B 1 233 ? 22.797 -29.25 -37.719 1 80.75 233 ASP B N 1
ATOM 5958 C CA . ASP B 1 233 ? 21.391 -29.547 -37.5 1 80.75 233 ASP B CA 1
ATOM 5959 C C . ASP B 1 233 ? 20.5 -28.406 -38.031 1 80.75 233 ASP B C 1
ATOM 5961 O O . ASP B 1 233 ? 20.875 -27.234 -37.938 1 80.75 233 ASP B O 1
ATOM 5965 N N . MET B 1 234 ? 19.391 -28.812 -38.688 1 80 234 MET B N 1
ATOM 5966 C CA . MET B 1 234 ? 18.391 -27.812 -39.094 1 80 234 MET B CA 1
ATOM 5967 C C . MET B 1 234 ? 17.484 -27.438 -37.906 1 80 234 MET B C 1
ATOM 5969 O O . MET B 1 234 ? 16.969 -28.328 -37.219 1 80 234 MET B O 1
ATOM 5973 N N . LEU B 1 235 ? 17.469 -26.172 -37.656 1 80.19 235 LEU B N 1
ATOM 5974 C CA . LEU B 1 235 ? 16.578 -25.688 -36.594 1 80.19 235 LEU B CA 1
ATOM 5975 C C . LEU B 1 235 ? 15.125 -25.766 -37 1 80.19 235 LEU B C 1
ATOM 5977 O O . LEU B 1 235 ? 14.789 -25.484 -38.156 1 80.19 235 LEU B O 1
ATOM 5981 N N . PRO B 1 236 ? 14.281 -26.203 -36.125 1 79.81 236 PRO B N 1
ATOM 5982 C CA . PRO B 1 236 ? 12.852 -26.172 -36.438 1 79.81 236 PRO B CA 1
ATOM 5983 C C . PRO B 1 236 ? 12.344 -24.781 -36.781 1 79.81 236 PRO B C 1
ATOM 5985 O O . PRO B 1 236 ? 12.852 -23.781 -36.25 1 79.81 236 PRO B O 1
ATOM 5988 N N . PRO B 1 237 ? 11.383 -24.719 -37.688 1 75.38 237 PRO B N 1
ATOM 5989 C CA . PRO B 1 237 ? 10.883 -23.422 -38.156 1 75.38 237 PRO B CA 1
ATOM 5990 C C . PRO B 1 237 ? 10.289 -22.562 -37.062 1 75.38 237 PRO B C 1
ATOM 5992 O O . PRO B 1 237 ? 10.242 -21.344 -37.188 1 75.38 237 PRO B O 1
ATOM 5995 N N . GLU B 1 238 ? 9.883 -23.188 -36.031 1 77.31 238 GLU B N 1
ATOM 5996 C CA . GLU B 1 238 ? 9.195 -22.438 -34.969 1 77.31 238 GLU B CA 1
ATOM 5997 C C . GLU B 1 238 ? 10.195 -21.688 -34.094 1 77.31 238 GLU B C 1
ATOM 5999 O O . GLU B 1 238 ? 9.805 -20.828 -33.281 1 77.31 238 GLU B O 1
ATOM 6004 N N . VAL B 1 239 ? 11.438 -21.984 -34.281 1 80.12 239 VAL B N 1
ATOM 6005 C CA . VAL B 1 239 ? 12.453 -21.406 -33.406 1 80.12 239 VAL B CA 1
ATOM 6006 C C . VAL B 1 239 ? 12.742 -19.969 -33.844 1 80.12 239 VAL B C 1
ATOM 6008 O O . VAL B 1 239 ? 12.984 -19.703 -35.031 1 80.12 239 VAL B O 1
ATOM 6011 N N . GLN B 1 240 ? 12.492 -19.078 -32.875 1 72.81 240 GLN B N 1
ATOM 6012 C CA . GLN B 1 240 ? 12.859 -17.688 -33.125 1 72.81 240 GLN B CA 1
ATOM 6013 C C . GLN B 1 240 ? 14.367 -17.484 -32.969 1 72.81 240 GLN B C 1
ATOM 6015 O O . GLN B 1 240 ? 14.93 -17.781 -31.906 1 72.81 240 GLN B O 1
ATOM 6020 N N . THR B 1 241 ? 14.992 -17.125 -34 1 58.59 241 THR B N 1
ATOM 6021 C CA . THR B 1 241 ? 16.453 -17.031 -34.062 1 58.59 241 THR B CA 1
ATOM 6022 C C . THR B 1 241 ? 16.891 -15.578 -33.875 1 58.59 241 THR B C 1
ATOM 6024 O O . THR B 1 241 ? 17.969 -15.188 -34.344 1 58.59 241 THR B O 1
ATOM 6027 N N . ARG B 1 242 ? 16.156 -14.867 -33.094 1 57.34 242 ARG B N 1
ATOM 6028 C CA . ARG B 1 242 ? 16.531 -13.453 -33.031 1 57.34 242 ARG B CA 1
ATOM 6029 C C . ARG B 1 242 ? 17.969 -13.297 -32.562 1 57.34 242 ARG B C 1
ATOM 6031 O O . ARG B 1 242 ? 18.344 -13.82 -31.516 1 57.34 242 ARG B O 1
ATOM 6038 N N . GLY B 1 243 ? 18.781 -12.664 -33.406 1 55.84 243 GLY B N 1
ATOM 6039 C CA . GLY B 1 243 ? 20.094 -12.164 -33.062 1 55.84 243 GLY B CA 1
ATOM 6040 C C . GLY B 1 243 ? 21.203 -13.164 -33.344 1 55.84 243 GLY B C 1
ATOM 6041 O O . GLY B 1 243 ? 22.359 -12.945 -32.969 1 55.84 243 GLY B O 1
ATOM 6042 N N . LEU B 1 244 ? 20.781 -14.336 -33.812 1 59.84 244 LEU B N 1
ATOM 6043 C CA . LEU B 1 244 ? 21.891 -15.234 -34.094 1 59.84 244 LEU B CA 1
ATOM 6044 C C . LEU B 1 244 ? 22.656 -14.773 -35.344 1 59.84 244 LEU B C 1
ATOM 6046 O O . LEU B 1 244 ? 22.062 -14.594 -36.406 1 59.84 244 LEU B O 1
ATOM 6050 N N . PRO B 1 245 ? 23.844 -14.422 -35.062 1 55.78 245 PRO B N 1
ATOM 6051 C CA . PRO B 1 245 ? 24.609 -14.039 -36.25 1 55.78 245 PRO B CA 1
ATOM 6052 C C . PRO B 1 245 ? 24.641 -15.141 -37.312 1 55.78 245 PRO B C 1
ATOM 6054 O O . PRO B 1 245 ? 24.594 -16.328 -36.969 1 55.78 245 PRO B O 1
ATOM 6057 N N . ALA B 1 246 ? 24.422 -14.766 -38.594 1 58.62 246 ALA B N 1
ATOM 6058 C CA . ALA B 1 246 ? 24.453 -15.672 -39.75 1 58.62 246 ALA B CA 1
ATOM 6059 C C . ALA B 1 246 ? 25.656 -16.594 -39.688 1 58.62 246 ALA B C 1
ATOM 6061 O O . ALA B 1 246 ? 25.609 -17.719 -40.188 1 58.62 246 ALA B O 1
ATOM 6062 N N . ASP B 1 247 ? 26.672 -16.062 -39.094 1 57.09 247 ASP B N 1
ATOM 6063 C CA . ASP B 1 247 ? 27.938 -16.812 -39.062 1 57.09 247 ASP B CA 1
ATOM 6064 C C . ASP B 1 247 ? 28.141 -17.531 -37.75 1 57.09 247 ASP B C 1
ATOM 6066 O O . ASP B 1 247 ? 29.281 -17.859 -37.375 1 57.09 247 ASP B O 1
ATOM 6070 N N . HIS B 1 248 ? 27.094 -17.734 -37.031 1 61.72 248 HIS B N 1
ATOM 6071 C CA . HIS B 1 248 ? 27.281 -18.391 -35.75 1 61.72 248 HIS B CA 1
ATOM 6072 C C . HIS B 1 248 ? 27.781 -19.812 -35.938 1 61.72 248 HIS B C 1
ATOM 6074 O O . HIS B 1 248 ? 27.25 -20.562 -36.75 1 61.72 248 HIS B O 1
ATOM 6080 N N . VAL B 1 249 ? 29.047 -20.078 -35.438 1 63.34 249 VAL B N 1
ATOM 6081 C CA . VAL B 1 249 ? 29.625 -21.422 -35.438 1 63.34 249 VAL B CA 1
ATOM 6082 C C . VAL B 1 249 ? 29.484 -22.062 -34.062 1 63.34 249 VAL B C 1
ATOM 6084 O O . VAL B 1 249 ? 29.625 -21.391 -33.031 1 63.34 249 VAL B O 1
ATOM 6087 N N . GLY B 1 250 ? 28.797 -23.344 -34 1 72.75 250 GLY B N 1
ATOM 6088 C CA . GLY B 1 250 ? 28.75 -24.094 -32.75 1 72.75 250 GLY B CA 1
ATOM 6089 C C . GLY B 1 250 ? 27.344 -24.562 -32.375 1 72.75 250 GLY B C 1
ATOM 6090 O O . GLY B 1 250 ? 26.438 -24.5 -33.219 1 72.75 250 GLY B O 1
ATOM 6091 N N . VAL B 1 251 ? 27.25 -25.125 -31.234 1 80.94 251 VAL B N 1
ATOM 6092 C CA . VAL B 1 251 ? 26.016 -25.719 -30.75 1 80.94 251 VAL B CA 1
ATOM 6093 C C . VAL B 1 251 ? 25.047 -24.609 -30.359 1 80.94 251 VAL B C 1
ATOM 6095 O O . VAL B 1 251 ? 25.438 -23.594 -29.766 1 80.94 251 VAL B O 1
ATOM 6098 N N . VAL B 1 252 ? 23.891 -24.766 -30.938 1 83.88 252 VAL B N 1
ATOM 6099 C CA . VAL B 1 252 ? 22.859 -23.797 -30.578 1 83.88 252 VAL B CA 1
ATOM 6100 C C . VAL B 1 252 ? 21.859 -24.422 -29.609 1 83.88 252 VAL B C 1
ATOM 6102 O O . VAL B 1 252 ? 21.5 -25.594 -29.75 1 83.88 252 VAL B O 1
ATOM 6105 N N . ARG B 1 253 ? 21.531 -23.625 -28.578 1 89.31 253 ARG B N 1
ATOM 6106 C CA . ARG B 1 253 ? 20.578 -24.078 -27.578 1 89.31 253 ARG B CA 1
ATOM 6107 C C . ARG B 1 253 ? 19.219 -23.453 -27.781 1 89.31 253 ARG B C 1
ATOM 6109 O O . ARG B 1 253 ? 19.109 -22.219 -27.891 1 89.31 253 ARG B O 1
ATOM 6116 N N . VAL B 1 254 ? 18.234 -24.359 -27.859 1 91.5 254 VAL B N 1
ATOM 6117 C CA . VAL B 1 254 ? 16.875 -23.875 -28.016 1 91.5 254 VAL B CA 1
ATOM 6118 C C . VAL B 1 254 ? 16.078 -24.141 -26.75 1 91.5 254 VAL B C 1
ATOM 6120 O O . VAL B 1 254 ? 15.977 -25.297 -26.297 1 91.5 254 VAL B O 1
ATOM 6123 N N . VAL B 1 255 ? 15.586 -23.109 -26.141 1 92.81 255 VAL B N 1
ATOM 6124 C CA . VAL B 1 255 ? 14.695 -23.219 -25 1 92.81 255 VAL B CA 1
ATOM 6125 C C . VAL B 1 255 ? 13.242 -23.188 -25.469 1 92.81 255 VAL B C 1
ATOM 6127 O O . VAL B 1 255 ? 12.82 -22.25 -26.141 1 92.81 255 VAL B O 1
ATOM 6130 N N . SER B 1 256 ? 12.477 -24.234 -25.094 1 93.25 256 SER B N 1
ATOM 6131 C CA . SER B 1 256 ? 11.086 -24.344 -25.516 1 93.25 256 SER B CA 1
ATOM 6132 C C . SER B 1 256 ? 10.148 -24.375 -24.312 1 93.25 256 SER B C 1
ATOM 6134 O O . SER B 1 256 ? 10.391 -25.109 -23.344 1 93.25 256 SER B O 1
ATOM 6136 N N . ILE B 1 257 ? 9.172 -23.578 -24.344 1 93.25 257 ILE B N 1
ATOM 6137 C CA . ILE B 1 257 ? 8.133 -23.562 -23.328 1 93.25 257 ILE B CA 1
ATOM 6138 C C . ILE B 1 257 ? 6.844 -24.141 -23.891 1 93.25 257 ILE B C 1
ATOM 6140 O O . ILE B 1 257 ? 6 -23.406 -24.406 1 93.25 257 ILE B O 1
ATOM 6144 N N . GLY B 1 258 ? 6.812 -25.453 -23.812 1 87 258 GLY B N 1
ATOM 6145 C CA . GLY B 1 258 ? 5.664 -26.141 -24.391 1 87 258 GLY B CA 1
ATOM 6146 C C . GLY B 1 258 ? 5.348 -25.672 -25.797 1 87 258 GLY B C 1
ATOM 6147 O O . GLY B 1 258 ? 6.227 -25.672 -26.672 1 87 258 GLY B O 1
ATOM 6148 N N . GLY B 1 259 ? 4.316 -25.234 -26.203 1 84.69 259 GLY B N 1
ATOM 6149 C CA . GLY B 1 259 ? 3.883 -24.734 -27.5 1 84.69 259 GLY B CA 1
ATOM 6150 C C . GLY B 1 259 ? 3.764 -23.234 -27.547 1 84.69 259 GLY B C 1
ATOM 6151 O O . GLY B 1 259 ? 3.414 -22.656 -28.578 1 84.69 259 GLY B O 1
ATOM 6152 N N . VAL B 1 260 ? 4.254 -22.672 -26.516 1 89.75 260 VAL B N 1
ATOM 6153 C CA . VAL B 1 260 ? 4.055 -21.219 -26.391 1 89.75 260 VAL B CA 1
ATOM 6154 C C . VAL B 1 260 ? 5.246 -20.484 -27 1 89.75 260 VAL B C 1
ATOM 6156 O O . VAL B 1 260 ? 5.078 -19.469 -27.688 1 89.75 260 VAL B O 1
ATOM 6159 N N . ASP B 1 261 ? 6.461 -20.953 -26.844 1 90.44 261 ASP B N 1
ATOM 6160 C CA . ASP B 1 261 ? 7.68 -20.25 -27.219 1 90.44 261 ASP B CA 1
ATOM 6161 C C . ASP B 1 261 ? 8.797 -21.234 -27.562 1 90.44 261 ASP B C 1
ATOM 6163 O O . ASP B 1 261 ? 8.828 -22.359 -27.031 1 90.44 261 ASP B O 1
ATOM 6167 N N . ALA B 1 262 ? 9.617 -20.953 -28.469 1 91.81 262 ALA B N 1
ATOM 6168 C CA . ALA B 1 262 ? 10.883 -21.609 -28.781 1 91.81 262 ALA B CA 1
ATOM 6169 C C . ALA B 1 262 ? 11.922 -20.594 -29.25 1 91.81 262 ALA B C 1
ATOM 6171 O O . ALA B 1 262 ? 11.773 -19.969 -30.297 1 91.81 262 ALA B O 1
ATOM 6172 N N . ASN B 1 263 ? 12.93 -20.406 -28.453 1 91.19 263 ASN B N 1
ATOM 6173 C CA . ASN B 1 263 ? 13.914 -19.359 -28.734 1 91.19 263 ASN B CA 1
ATOM 6174 C C . ASN B 1 263 ? 15.336 -19.844 -28.484 1 91.19 263 ASN B C 1
ATOM 6176 O O . ASN B 1 263 ? 15.547 -20.75 -27.672 1 91.19 263 ASN B O 1
ATOM 6180 N N . LEU B 1 264 ? 16.203 -19.203 -29.172 1 88.88 264 LEU B N 1
ATOM 6181 C CA . LEU B 1 264 ? 17.625 -19.438 -28.891 1 88.88 264 LEU B CA 1
ATOM 6182 C C . LEU B 1 264 ? 18.047 -18.703 -27.609 1 88.88 264 LEU B C 1
ATOM 6184 O O . LEU B 1 264 ? 17.875 -17.484 -27.5 1 88.88 264 LEU B O 1
ATOM 6188 N N . CYS B 1 265 ? 18.578 -19.469 -26.641 1 90.56 265 CYS B N 1
ATOM 6189 C CA . CYS B 1 265 ? 19.016 -18.844 -25.391 1 90.56 265 CYS B CA 1
ATOM 6190 C C . CYS B 1 265 ? 20.031 -19.703 -24.672 1 90.56 265 CYS B C 1
ATOM 6192 O O . CYS B 1 265 ? 19.844 -20.922 -24.531 1 90.56 265 CYS B O 1
ATOM 6194 N N . CYS B 1 266 ? 21.062 -19.078 -24.25 1 88.94 266 CYS B N 1
ATOM 6195 C CA . CYS B 1 266 ? 22.125 -19.797 -23.562 1 88.94 266 CYS B CA 1
ATOM 6196 C C . CYS B 1 266 ? 21.984 -19.688 -22.047 1 88.94 266 CYS B C 1
ATOM 6198 O O . CYS B 1 266 ? 22.766 -20.25 -21.297 1 88.94 266 CYS B O 1
ATOM 6200 N N . GLY B 1 267 ? 20.969 -18.984 -21.594 1 92.5 267 GLY B N 1
ATOM 6201 C CA . GLY B 1 267 ? 20.797 -18.781 -20.172 1 92.5 267 GLY B CA 1
ATOM 6202 C C . GLY B 1 267 ? 20.234 -19.984 -19.453 1 92.5 267 GLY B C 1
ATOM 6203 O O . GLY B 1 267 ? 20.031 -21.047 -20.062 1 92.5 267 GLY B O 1
ATOM 6204 N N . THR B 1 268 ? 20.109 -19.844 -18.125 1 95.38 268 THR B N 1
ATOM 6205 C CA . THR B 1 268 ? 19.469 -20.859 -17.312 1 95.38 268 THR B CA 1
ATOM 6206 C C . THR B 1 268 ? 17.969 -20.562 -17.141 1 95.38 268 THR B C 1
ATOM 6208 O O . THR B 1 268 ? 17.578 -19.406 -17.016 1 95.38 268 THR B O 1
ATOM 6211 N N . HIS B 1 269 ? 17.188 -21.656 -17.188 1 96.19 269 HIS B N 1
ATOM 6212 C CA . HIS B 1 269 ? 15.742 -21.484 -17.172 1 96.19 269 HIS B CA 1
ATOM 6213 C C . HIS B 1 269 ? 15.094 -22.484 -16.203 1 96.19 269 HIS B C 1
ATOM 6215 O O . HIS B 1 269 ? 15.703 -23.5 -15.859 1 96.19 269 HIS B O 1
ATOM 6221 N N . VAL B 1 270 ? 13.938 -22.156 -15.805 1 96.25 270 VAL B N 1
ATOM 6222 C CA . VAL B 1 270 ? 13.141 -23.094 -15.031 1 96.25 270 VAL B CA 1
ATOM 6223 C C . VAL B 1 270 ? 12.805 -24.312 -15.883 1 96.25 270 VAL B C 1
ATOM 6225 O O . VAL B 1 270 ? 12.953 -24.281 -17.109 1 96.25 270 VAL B O 1
ATOM 6228 N N . SER B 1 271 ? 12.352 -25.359 -15.227 1 94.75 271 SER B N 1
ATOM 6229 C CA . SER B 1 271 ? 12.023 -26.578 -15.961 1 94.75 271 SER B CA 1
ATOM 6230 C C . SER B 1 271 ? 10.523 -26.688 -16.203 1 94.75 271 SER B C 1
ATOM 6232 O O . SER B 1 271 ? 10.07 -27.531 -16.984 1 94.75 271 SER B O 1
ATOM 6234 N N . ASN B 1 272 ? 9.781 -25.891 -15.484 1 94.62 272 ASN B N 1
ATOM 6235 C CA . ASN B 1 272 ? 8.32 -25.859 -15.539 1 94.62 272 ASN B CA 1
ATOM 6236 C C . ASN B 1 272 ? 7.781 -24.469 -15.258 1 94.62 272 ASN B C 1
ATOM 6238 O O . ASN B 1 272 ? 8.273 -23.781 -14.359 1 94.62 272 ASN B O 1
ATOM 6242 N N . THR B 1 273 ? 6.734 -24.141 -16.031 1 95.69 273 THR B N 1
ATOM 6243 C CA . THR B 1 273 ? 6.234 -22.766 -15.891 1 95.69 273 THR B CA 1
ATOM 6244 C C . THR B 1 273 ? 5.648 -22.547 -14.5 1 95.69 273 THR B C 1
ATOM 6246 O O . THR B 1 273 ? 5.547 -21.406 -14.039 1 95.69 273 THR B O 1
ATOM 6249 N N . ALA B 1 274 ? 5.23 -23.609 -13.758 1 94.88 274 ALA B N 1
ATOM 6250 C CA . ALA B 1 274 ? 4.691 -23.5 -12.406 1 94.88 274 ALA B CA 1
ATOM 6251 C C . ALA B 1 274 ? 5.703 -22.859 -11.469 1 94.88 274 ALA B C 1
ATOM 6253 O O . ALA B 1 274 ? 5.328 -22.234 -10.469 1 94.88 274 ALA B O 1
ATOM 6254 N N . GLN B 1 275 ? 6.965 -22.984 -11.789 1 95.75 275 GLN B N 1
ATOM 6255 C CA . GLN B 1 275 ? 8.031 -22.484 -10.938 1 95.75 275 GLN B CA 1
ATOM 6256 C C . GLN B 1 275 ? 8.102 -20.953 -10.992 1 95.75 275 GLN B C 1
ATOM 6258 O O . GLN B 1 275 ? 8.75 -20.328 -10.156 1 95.75 275 GLN B O 1
ATOM 6263 N N . LEU B 1 276 ? 7.363 -20.375 -11.93 1 97.25 276 LEU B N 1
ATOM 6264 C CA . LEU B 1 276 ? 7.25 -18.922 -11.977 1 97.25 276 LEU B CA 1
ATOM 6265 C C . LEU B 1 276 ? 6.227 -18.422 -10.961 1 97.25 276 LEU B C 1
ATOM 6267 O O . LEU B 1 276 ? 6.184 -17.234 -10.656 1 97.25 276 LEU B O 1
ATOM 6271 N N . GLN B 1 277 ? 5.324 -19.344 -10.508 1 94.62 277 GLN B N 1
ATOM 6272 C CA . GLN B 1 277 ? 4.273 -19.078 -9.539 1 94.62 277 GLN B CA 1
ATOM 6273 C C . GLN B 1 277 ? 3.303 -18.016 -10.062 1 94.62 277 GLN B C 1
ATOM 6275 O O . GLN B 1 277 ? 2.238 -18.344 -10.586 1 94.62 277 GLN B O 1
ATOM 6280 N N . THR B 1 278 ? 3.693 -16.734 -10.078 1 96.88 278 THR B N 1
ATOM 6281 C CA . THR B 1 278 ? 2.9 -15.656 -10.641 1 96.88 278 THR B CA 1
ATOM 6282 C C . THR B 1 278 ? 3.803 -14.57 -11.227 1 96.88 278 THR B C 1
ATOM 6284 O O . THR B 1 278 ? 4.91 -14.352 -10.734 1 96.88 278 THR B O 1
ATOM 6287 N N . VAL B 1 279 ? 3.334 -13.984 -12.297 1 98.19 279 VAL B N 1
ATOM 6288 C CA . VAL B 1 279 ? 4.02 -12.852 -12.914 1 98.19 279 VAL B CA 1
ATOM 6289 C C . VAL B 1 279 ? 3.166 -11.594 -12.781 1 98.19 279 VAL B C 1
ATOM 6291 O O . VAL B 1 279 ? 1.97 -11.617 -13.078 1 98.19 279 VAL B O 1
ATOM 6294 N N . LYS B 1 280 ? 3.756 -10.547 -12.32 1 98.19 280 LYS B N 1
ATOM 6295 C CA . LYS B 1 280 ? 3.057 -9.273 -12.156 1 98.19 280 LYS B CA 1
ATOM 6296 C C . LYS B 1 280 ? 3.703 -8.172 -12.992 1 98.19 280 LYS B C 1
ATOM 6298 O O . LYS B 1 280 ? 4.91 -7.941 -12.891 1 98.19 280 LYS B O 1
ATOM 6303 N N . LEU B 1 281 ? 2.936 -7.578 -13.883 1 98.06 281 LEU B N 1
ATOM 6304 C CA . LEU B 1 281 ? 3.381 -6.379 -14.586 1 98.06 281 LEU B CA 1
ATOM 6305 C C . LEU B 1 281 ? 3.266 -5.148 -13.688 1 98.06 281 LEU B C 1
ATOM 6307 O O . LEU B 1 281 ? 2.215 -4.906 -13.094 1 98.06 281 LEU B O 1
ATOM 6311 N N . LEU B 1 282 ? 4.293 -4.379 -13.602 1 97.06 282 LEU B N 1
ATOM 6312 C CA . LEU B 1 282 ? 4.324 -3.262 -12.664 1 97.06 282 LEU B CA 1
ATOM 6313 C C . LEU B 1 282 ? 4.066 -1.943 -13.391 1 97.06 282 LEU B C 1
ATOM 6315 O O . LEU B 1 282 ? 3.242 -1.14 -12.945 1 97.06 282 LEU B O 1
ATOM 6319 N N . THR B 1 283 ? 4.824 -1.678 -14.492 1 95 283 THR B N 1
ATOM 6320 C CA . THR B 1 283 ? 4.676 -0.425 -15.219 1 95 283 THR B CA 1
ATOM 6321 C C . THR B 1 283 ? 4.781 -0.659 -16.719 1 95 283 THR B C 1
ATOM 6323 O O . THR B 1 283 ? 5.332 -1.671 -17.156 1 95 283 THR B O 1
ATOM 6326 N N . ALA B 1 284 ? 4.113 0.202 -17.453 1 96.69 284 ALA B N 1
ATOM 6327 C CA . ALA B 1 284 ? 4.281 0.348 -18.906 1 96.69 284 ALA B CA 1
ATOM 6328 C C . ALA B 1 284 ? 4.539 1.804 -19.281 1 96.69 284 ALA B C 1
ATOM 6330 O O . ALA B 1 284 ? 3.646 2.646 -19.172 1 96.69 284 ALA B O 1
ATOM 6331 N N . ALA B 1 285 ? 5.754 2.09 -19.641 1 95.5 285 ALA B N 1
ATOM 6332 C CA . ALA B 1 285 ? 6.168 3.461 -19.922 1 95.5 285 ALA B CA 1
ATOM 6333 C C . ALA B 1 285 ? 6.891 3.539 -21.266 1 95.5 285 ALA B C 1
ATOM 6335 O O . ALA B 1 285 ? 7.305 2.518 -21.812 1 95.5 285 ALA B O 1
ATOM 6336 N N . PRO B 1 286 ? 6.926 4.75 -21.828 1 95.25 286 PRO B N 1
ATOM 6337 C CA . PRO B 1 286 ? 7.676 4.863 -23.078 1 95.25 286 PRO B CA 1
ATOM 6338 C C . PRO B 1 286 ? 9.109 4.34 -22.953 1 95.25 286 PRO B C 1
ATOM 6340 O O . PRO B 1 286 ? 9.781 4.602 -21.953 1 95.25 286 PRO B O 1
ATOM 6343 N N . GLY B 1 287 ? 9.516 3.592 -23.922 1 93.75 287 GLY B N 1
ATOM 6344 C CA . GLY B 1 287 ? 10.836 2.975 -23.906 1 93.75 287 GLY B CA 1
ATOM 6345 C C . GLY B 1 287 ? 11.945 3.922 -24.344 1 93.75 287 GLY B C 1
ATOM 6346 O O . GLY B 1 287 ? 11.703 5.117 -24.531 1 93.75 287 GLY B O 1
ATOM 6347 N N . LYS B 1 288 ? 13.117 3.496 -24.281 1 90.25 288 LYS B N 1
ATOM 6348 C CA . LYS B 1 288 ? 14.289 4.258 -24.703 1 90.25 288 LYS B CA 1
ATOM 6349 C C . LYS B 1 288 ? 14.234 4.574 -26.203 1 90.25 288 LYS B C 1
ATOM 6351 O O . LYS B 1 288 ? 14.648 5.656 -26.625 1 90.25 288 LYS B O 1
ATOM 6356 N N . ARG B 1 289 ? 13.68 3.631 -26.922 1 90.38 289 ARG B N 1
ATOM 6357 C CA . ARG B 1 289 ? 13.531 3.824 -28.359 1 90.38 289 ARG B CA 1
ATOM 6358 C C . ARG B 1 289 ? 12.188 4.473 -28.688 1 90.38 289 ARG B C 1
ATOM 6360 O O . ARG B 1 289 ? 11.172 4.152 -28.062 1 90.38 289 ARG B O 1
ATOM 6367 N N . SER B 1 290 ? 12.266 5.23 -29.734 1 91.44 290 SER B N 1
ATOM 6368 C CA . SER B 1 290 ? 11.031 5.875 -30.156 1 91.44 290 SER B CA 1
ATOM 6369 C C . SER B 1 290 ? 10 4.844 -30.625 1 91.44 290 SER B C 1
ATOM 6371 O O . SER B 1 290 ? 10.344 3.9 -31.344 1 91.44 290 SER B O 1
ATOM 6373 N N . GLY B 1 291 ? 8.812 4.996 -30.172 1 94.19 291 GLY B N 1
ATOM 6374 C CA . GLY B 1 291 ? 7.734 4.113 -30.594 1 94.19 291 GLY B CA 1
ATOM 6375 C C . GLY B 1 291 ? 7.707 2.801 -29.828 1 94.19 291 GLY B C 1
ATOM 6376 O O . GLY B 1 291 ? 7.133 1.816 -30.297 1 94.19 291 GLY B O 1
ATOM 6377 N N . SER B 1 292 ? 8.422 2.789 -28.75 1 96.31 292 SER B N 1
ATOM 6378 C CA . SER B 1 292 ? 8.461 1.553 -27.969 1 96.31 292 SER B CA 1
ATOM 6379 C C . SER B 1 292 ? 7.898 1.757 -26.562 1 96.31 292 SER B C 1
ATOM 6381 O O . SER B 1 292 ? 7.766 2.893 -26.109 1 96.31 292 SER B O 1
ATOM 6383 N N . THR B 1 293 ? 7.461 0.664 -25.969 1 97.94 293 THR B N 1
ATOM 6384 C CA . THR B 1 293 ? 6.945 0.654 -24.609 1 97.94 293 THR B CA 1
ATOM 6385 C C . THR B 1 293 ? 7.75 -0.3 -23.734 1 97.94 293 THR B C 1
ATOM 6387 O O . THR B 1 293 ? 7.977 -1.453 -24.109 1 97.94 293 THR B O 1
ATOM 6390 N N . CYS B 1 294 ? 8.242 0.213 -22.641 1 98.06 294 CYS B N 1
ATOM 6391 C CA . CYS B 1 294 ? 9 -0.597 -21.688 1 98.06 294 CYS B CA 1
ATOM 6392 C C . CYS B 1 294 ? 8.094 -1.113 -20.578 1 98.06 294 CYS B C 1
ATOM 6394 O O . CYS B 1 294 ? 7.496 -0.326 -19.828 1 98.06 294 CYS B O 1
ATOM 6396 N N . VAL B 1 295 ? 7.977 -2.473 -20.469 1 98.31 295 VAL B N 1
ATOM 6397 C CA . VAL B 1 295 ? 7.156 -3.109 -19.453 1 98.31 295 VAL B CA 1
ATOM 6398 C C . VAL B 1 295 ? 8.055 -3.684 -18.359 1 98.31 295 VAL B C 1
ATOM 6400 O O . VAL B 1 295 ? 8.953 -4.477 -18.641 1 98.31 295 VAL B O 1
ATOM 6403 N N . THR B 1 296 ? 7.859 -3.24 -17.141 1 98.19 296 THR B N 1
ATOM 6404 C CA . THR B 1 296 ? 8.594 -3.811 -16.016 1 98.19 296 THR B CA 1
ATOM 6405 C C . THR B 1 296 ? 7.746 -4.859 -15.297 1 98.19 296 THR B C 1
ATOM 6407 O O . THR B 1 296 ? 6.52 -4.742 -15.234 1 98.19 296 THR B O 1
ATOM 6410 N N . PHE B 1 297 ? 8.414 -5.914 -14.781 1 98.56 297 PHE B N 1
ATOM 6411 C CA . PHE B 1 297 ? 7.66 -7.008 -14.18 1 98.56 297 PHE B CA 1
ATOM 6412 C C . PHE B 1 297 ? 8.484 -7.703 -13.102 1 98.56 297 PHE B C 1
ATOM 6414 O O . PHE B 1 297 ? 9.695 -7.48 -13 1 98.56 297 PHE B O 1
ATOM 6421 N N . VAL B 1 298 ? 7.824 -8.445 -12.25 1 98.19 298 VAL B N 1
ATOM 6422 C CA . VAL B 1 298 ? 8.43 -9.344 -11.273 1 98.19 298 VAL B CA 1
ATOM 6423 C C . VAL B 1 298 ? 7.77 -10.719 -11.359 1 98.19 298 VAL B C 1
ATOM 6425 O O . VAL B 1 298 ? 6.594 -10.828 -11.719 1 98.19 298 VAL B O 1
ATOM 6428 N N . ALA B 1 299 ? 8.516 -11.789 -11.008 1 98.25 299 ALA B N 1
ATOM 6429 C CA . ALA B 1 299 ? 8.023 -13.164 -11.062 1 98.25 299 ALA B CA 1
ATOM 6430 C C . ALA B 1 299 ? 8.602 -14 -9.922 1 98.25 299 ALA B C 1
ATOM 6432 O O . ALA B 1 299 ? 9.727 -13.758 -9.477 1 98.25 299 ALA B O 1
ATOM 6433 N N . GLY B 1 300 ? 7.828 -14.961 -9.469 1 96.69 300 GLY B N 1
ATOM 6434 C CA . GLY B 1 300 ? 8.32 -15.938 -8.508 1 96.69 300 GLY B CA 1
ATOM 6435 C C . GLY B 1 300 ? 8.664 -15.336 -7.16 1 96.69 300 GLY B C 1
ATOM 6436 O O . GLY B 1 300 ? 7.832 -14.648 -6.555 1 96.69 300 GLY B O 1
ATOM 6437 N N . THR B 1 301 ? 9.875 -15.5 -6.812 1 94.88 301 THR B N 1
ATOM 6438 C CA . THR B 1 301 ? 10.32 -15.078 -5.492 1 94.88 301 THR B CA 1
ATOM 6439 C C . THR B 1 301 ? 10.305 -13.555 -5.383 1 94.88 301 THR B C 1
ATOM 6441 O O . THR B 1 301 ? 9.977 -13.008 -4.328 1 94.88 301 THR B O 1
ATOM 6444 N N . ARG B 1 302 ? 10.703 -12.867 -6.469 1 96.62 302 ARG B N 1
ATOM 6445 C CA . ARG B 1 302 ? 10.664 -11.406 -6.438 1 96.62 302 ARG B CA 1
ATOM 6446 C C . ARG B 1 302 ? 9.234 -10.906 -6.238 1 96.62 302 ARG B C 1
ATOM 6448 O O . ARG B 1 302 ? 9.016 -9.906 -5.547 1 96.62 302 ARG B O 1
ATOM 6455 N N . LEU B 1 303 ? 8.336 -11.57 -6.879 1 97 303 LEU B N 1
ATOM 6456 C CA . LEU B 1 303 ? 6.938 -11.18 -6.715 1 97 303 LEU B CA 1
ATOM 6457 C C . LEU B 1 303 ? 6.492 -11.359 -5.266 1 97 303 LEU B C 1
ATOM 6459 O O . LEU B 1 303 ? 5.789 -10.508 -4.719 1 97 303 LEU B O 1
ATOM 6463 N N . ARG B 1 304 ? 6.844 -12.445 -4.664 1 95.62 304 ARG B N 1
ATOM 6464 C CA . ARG B 1 304 ? 6.473 -12.695 -3.275 1 95.62 304 ARG B CA 1
ATOM 6465 C C . ARG B 1 304 ? 7.059 -11.633 -2.352 1 95.62 304 ARG B C 1
ATOM 6467 O O . ARG B 1 304 ? 6.402 -11.195 -1.402 1 95.62 304 ARG B O 1
ATOM 6474 N N . ARG B 1 305 ? 8.258 -11.25 -2.633 1 94.81 305 ARG B N 1
ATOM 6475 C CA . ARG B 1 305 ? 8.883 -10.18 -1.854 1 94.81 305 ARG B CA 1
ATOM 6476 C C . ARG B 1 305 ? 8.141 -8.859 -2.057 1 94.81 305 ARG B C 1
ATOM 6478 O O . ARG B 1 305 ? 7.855 -8.148 -1.091 1 94.81 305 ARG B O 1
ATOM 6485 N N . TYR B 1 306 ? 7.926 -8.539 -3.324 1 95.12 306 TYR B N 1
ATOM 6486 C CA . TYR B 1 306 ? 7.184 -7.332 -3.656 1 95.12 306 TYR B CA 1
ATOM 6487 C C . TYR B 1 306 ? 5.844 -7.301 -2.934 1 95.12 306 TYR B C 1
ATOM 6489 O O . TYR B 1 306 ? 5.457 -6.273 -2.369 1 95.12 306 TYR B O 1
ATOM 6497 N N . MET B 1 307 ? 5.164 -8.398 -2.93 1 95.19 307 MET B N 1
ATOM 6498 C CA . MET B 1 307 ? 3.857 -8.508 -2.287 1 95.19 307 MET B CA 1
ATOM 6499 C C . MET B 1 307 ? 3.977 -8.336 -0.778 1 95.19 307 MET B C 1
ATOM 6501 O O . MET B 1 307 ? 3.127 -7.695 -0.154 1 95.19 307 MET B O 1
ATOM 6505 N N . ARG B 1 308 ? 4.941 -8.961 -0.234 1 94.56 308 ARG B N 1
ATOM 6506 C CA . ARG B 1 308 ? 5.176 -8.812 1.198 1 94.56 308 ARG B CA 1
ATOM 6507 C C . ARG B 1 308 ? 5.387 -7.348 1.571 1 94.56 308 ARG B C 1
ATOM 6509 O O . ARG B 1 308 ? 4.805 -6.859 2.543 1 94.56 308 ARG B O 1
ATOM 6516 N N . ASP B 1 309 ? 6.188 -6.625 0.808 1 95 309 ASP B N 1
ATOM 6517 C CA . ASP B 1 309 ? 6.465 -5.215 1.059 1 95 309 ASP B CA 1
ATOM 6518 C C . ASP B 1 309 ? 5.195 -4.375 0.936 1 95 309 ASP B C 1
ATOM 6520 O O . ASP B 1 309 ? 4.906 -3.545 1.8 1 95 309 ASP B O 1
ATOM 6524 N N . CYS B 1 310 ? 4.461 -4.648 -0.149 1 95 310 CYS B N 1
ATOM 6525 C CA . CYS B 1 310 ? 3.209 -3.926 -0.359 1 95 310 CYS B CA 1
ATOM 6526 C C . CYS B 1 310 ? 2.258 -4.133 0.814 1 95 310 CYS B C 1
ATOM 6528 O O . CYS B 1 310 ? 1.702 -3.168 1.343 1 95 310 CYS B O 1
ATOM 6530 N N . HIS B 1 311 ? 2.1 -5.379 1.163 1 95.25 311 HIS B N 1
ATOM 6531 C CA . HIS B 1 311 ? 1.192 -5.73 2.248 1 95.25 311 HIS B CA 1
ATOM 6532 C C . HIS B 1 311 ? 1.616 -5.07 3.557 1 95.25 311 HIS B C 1
ATOM 6534 O O . HIS B 1 311 ? 0.775 -4.559 4.301 1 95.25 311 HIS B O 1
ATOM 6540 N N . SER B 1 312 ? 2.873 -5.074 3.857 1 95.19 312 SER B N 1
ATOM 6541 C CA . SER B 1 312 ? 3.398 -4.504 5.094 1 95.19 312 SER B CA 1
ATOM 6542 C C . SER B 1 312 ? 3.16 -3 5.156 1 95.19 312 SER B C 1
ATOM 6544 O O . SER B 1 312 ? 2.801 -2.465 6.207 1 95.19 312 SER B O 1
ATOM 6546 N N . ILE B 1 313 ? 3.406 -2.332 4.062 1 96.06 313 ILE B N 1
ATOM 6547 C CA . ILE B 1 313 ? 3.217 -0.888 3.99 1 96.06 313 ILE B CA 1
ATOM 6548 C C . ILE B 1 313 ? 1.749 -0.545 4.23 1 96.06 313 ILE B C 1
ATOM 6550 O O . ILE B 1 313 ? 1.433 0.329 5.039 1 96.06 313 ILE B O 1
ATOM 6554 N N . LEU B 1 314 ? 0.85 -1.242 3.527 1 95.56 314 LEU B N 1
ATOM 6555 C CA . LEU B 1 314 ? -0.577 -0.968 3.656 1 95.56 314 LEU B CA 1
ATOM 6556 C C . LEU B 1 314 ? -1.061 -1.256 5.074 1 95.56 314 LEU B C 1
ATOM 6558 O O . LEU B 1 314 ? -1.863 -0.5 5.625 1 95.56 314 LEU B O 1
ATOM 6562 N N . ARG B 1 315 ? -0.561 -2.314 5.641 1 93.94 315 ARG B N 1
ATOM 6563 C CA . ARG B 1 315 ? -0.924 -2.656 7.012 1 93.94 315 ARG B CA 1
ATOM 6564 C C . ARG B 1 315 ? -0.474 -1.572 7.984 1 93.94 315 ARG B C 1
ATOM 6566 O O . ARG B 1 315 ? -1.195 -1.237 8.922 1 93.94 315 ARG B O 1
ATOM 6573 N N . ALA B 1 316 ? 0.672 -1.039 7.793 1 95.62 316 ALA B N 1
ATOM 6574 C CA . ALA B 1 316 ? 1.224 -0.008 8.664 1 95.62 316 ALA B CA 1
ATOM 6575 C C . ALA B 1 316 ? 0.457 1.303 8.523 1 95.62 316 ALA B C 1
ATOM 6577 O O . ALA B 1 316 ? 0.393 2.1 9.461 1 95.62 316 ALA B O 1
ATOM 6578 N N . LEU B 1 317 ? -0.107 1.539 7.375 1 96.12 317 LEU B N 1
ATOM 6579 C CA . LEU B 1 317 ? -0.837 2.771 7.105 1 96.12 317 LEU B CA 1
ATOM 6580 C C . LEU B 1 317 ? -2.229 2.729 7.73 1 96.12 317 LEU B C 1
ATOM 6582 O O . LEU B 1 317 ? -2.836 3.771 7.977 1 96.12 317 LEU B O 1
ATOM 6586 N N . ASN B 1 318 ? -2.695 1.533 7.992 1 94.19 318 ASN B N 1
ATOM 6587 C CA . ASN B 1 318 ? -4.066 1.35 8.461 1 94.19 318 ASN B CA 1
ATOM 6588 C C . ASN B 1 318 ? -4.32 2.107 9.758 1 94.19 318 ASN B C 1
ATOM 6590 O O . ASN B 1 318 ? -5.258 2.904 9.844 1 94.19 318 ASN B O 1
ATOM 6594 N N . PRO B 1 319 ? -3.533 1.947 10.812 1 93.81 319 PRO B N 1
ATOM 6595 C CA . PRO B 1 319 ? -3.793 2.664 12.062 1 93.81 319 PRO B CA 1
ATOM 6596 C C . PRO B 1 319 ? -3.59 4.172 11.93 1 93.81 319 PRO B C 1
ATOM 6598 O O . PRO B 1 319 ? -4.148 4.945 12.719 1 93.81 319 PRO B O 1
ATOM 6601 N N . LEU B 1 320 ? -2.803 4.617 10.992 1 94.75 320 LEU B N 1
ATOM 6602 C CA . LEU B 1 320 ? -2.541 6.039 10.789 1 94.75 320 LEU B CA 1
ATOM 6603 C C . LEU B 1 320 ? -3.717 6.715 10.094 1 94.75 320 LEU B C 1
ATOM 6605 O O . LEU B 1 320 ? -4.094 7.832 10.453 1 94.75 320 LEU B O 1
ATOM 6609 N N . LEU B 1 321 ? -4.336 6.023 9.203 1 95.69 321 LEU B N 1
ATOM 6610 C CA . LEU B 1 321 ? -5.348 6.652 8.359 1 95.69 321 LEU B CA 1
ATOM 6611 C C . LEU B 1 321 ? -6.75 6.254 8.805 1 95.69 321 LEU B C 1
ATOM 6613 O O . LEU B 1 321 ? -7.727 6.93 8.469 1 95.69 321 LEU B O 1
ATOM 6617 N N . ASN B 1 322 ? -6.926 5.156 9.438 1 93.38 322 ASN B N 1
ATOM 6618 C CA . ASN B 1 322 ? -8.172 4.684 10.031 1 93.38 322 ASN B CA 1
ATOM 6619 C C . ASN B 1 322 ? -9.289 4.59 8.992 1 93.38 322 ASN B C 1
ATOM 6621 O O . ASN B 1 322 ? -10.406 5.047 9.234 1 93.38 322 ASN B O 1
ATOM 6625 N N . THR B 1 323 ? -9.008 4.25 7.844 1 91.12 323 THR B N 1
ATOM 6626 C CA . THR B 1 323 ? -9.938 3.98 6.75 1 91.12 323 THR B CA 1
ATOM 6627 C C . THR B 1 323 ? -9.523 2.729 5.984 1 91.12 323 THR B C 1
ATOM 6629 O O . THR B 1 323 ? -8.438 2.191 6.207 1 91.12 323 THR B O 1
ATOM 6632 N N . GLY B 1 324 ? -10.367 2.168 5.238 1 91.88 324 GLY B N 1
ATOM 6633 C CA . GLY B 1 324 ? -10 1.044 4.391 1 91.88 324 GLY B CA 1
ATOM 6634 C C . GLY B 1 324 ? -9.031 1.423 3.287 1 91.88 324 GLY B C 1
ATOM 6635 O O . GLY B 1 324 ? -8.93 2.592 2.912 1 91.88 324 GLY B O 1
ATOM 6636 N N . PRO B 1 325 ? -8.297 0.455 2.781 1 92.12 325 PRO B N 1
ATOM 6637 C CA . PRO B 1 325 ? -7.277 0.726 1.764 1 92.12 325 PRO B CA 1
ATOM 6638 C C . PRO B 1 325 ? -7.824 1.512 0.575 1 92.12 325 PRO B C 1
ATOM 6640 O O . PRO B 1 325 ? -7.102 2.309 -0.03 1 92.12 325 PRO B O 1
ATOM 6643 N N . GLU B 1 326 ? -9.031 1.341 0.284 1 91.25 326 GLU B N 1
ATOM 6644 C CA . GLU B 1 326 ? -9.633 2.047 -0.845 1 91.25 326 GLU B CA 1
ATOM 6645 C C . GLU B 1 326 ? -9.727 3.545 -0.57 1 91.25 326 GLU B C 1
ATOM 6647 O O . GLU B 1 326 ? -9.781 4.352 -1.502 1 91.25 326 GLU B O 1
ATOM 6652 N N . GLY B 1 327 ? -9.734 3.936 0.69 1 95.25 327 GLY B N 1
ATOM 6653 C CA . GLY B 1 327 ? -9.867 5.328 1.081 1 95.25 327 GLY B CA 1
ATOM 6654 C C . GLY B 1 327 ? -8.539 5.996 1.381 1 95.25 327 GLY B C 1
ATOM 6655 O O . GLY B 1 327 ? -8.484 7.191 1.667 1 95.25 327 GLY B O 1
ATOM 6656 N N . TYR B 1 328 ? -7.406 5.285 1.253 1 96.44 328 TYR B N 1
ATOM 6657 C CA . TYR B 1 328 ? -6.105 5.797 1.67 1 96.44 328 TYR B CA 1
ATOM 6658 C C . TYR B 1 328 ? -5.723 7.031 0.867 1 96.44 328 TYR B C 1
ATOM 6660 O O . TYR B 1 328 ? -5.301 8.047 1.436 1 96.44 328 TYR B O 1
ATOM 6668 N N . VAL B 1 329 ? -5.852 6.953 -0.413 1 96.88 329 VAL B N 1
ATOM 6669 C CA . VAL B 1 329 ? -5.41 8.023 -1.303 1 96.88 329 VAL B CA 1
ATOM 6670 C C . VAL B 1 329 ? -6.195 9.297 -1.005 1 96.88 329 VAL B C 1
ATOM 6672 O O . VAL B 1 329 ? -5.609 10.375 -0.874 1 96.88 329 VAL B O 1
ATOM 6675 N N . GLU B 1 330 ? -7.48 9.156 -0.819 1 97.25 330 GLU B N 1
ATOM 6676 C CA . GLU B 1 330 ? -8.328 10.305 -0.512 1 97.25 330 GLU B CA 1
ATOM 6677 C C . GLU B 1 330 ? -7.984 10.891 0.853 1 97.25 330 GLU B C 1
ATOM 6679 O O . GLU B 1 330 ? -7.938 12.117 1.012 1 97.25 330 GLU B O 1
ATOM 6684 N N . THR B 1 331 ? -7.805 10.102 1.788 1 97 331 THR B N 1
ATOM 6685 C CA . THR B 1 331 ? -7.512 10.539 3.146 1 97 331 THR B CA 1
ATOM 6686 C C . THR B 1 331 ? -6.184 11.289 3.199 1 97 331 THR B C 1
ATOM 6688 O O . THR B 1 331 ? -6.082 12.336 3.838 1 97 331 THR B O 1
ATOM 6691 N N . VAL B 1 332 ? -5.156 10.75 2.545 1 97.19 332 VAL B N 1
ATOM 6692 C CA . VAL B 1 332 ? -3.85 11.398 2.523 1 97.19 332 VAL B CA 1
ATOM 6693 C C . VAL B 1 332 ? -3.957 12.758 1.835 1 97.19 332 VAL B C 1
ATOM 6695 O O . VAL B 1 332 ? -3.398 13.75 2.314 1 97.19 332 VAL B O 1
ATOM 6698 N N . SER B 1 333 ? -4.668 12.828 0.748 1 97.38 333 SER B N 1
ATOM 6699 C CA . SER B 1 333 ? -4.879 14.086 0.04 1 97.38 333 SER B CA 1
ATOM 6700 C C . SER B 1 333 ? -5.582 15.109 0.927 1 97.38 333 SER B C 1
ATOM 6702 O O . SER B 1 333 ? -5.246 16.297 0.905 1 97.38 333 SER B O 1
ATOM 6704 N N . LYS B 1 334 ? -6.496 14.656 1.645 1 97 334 LYS B N 1
ATOM 6705 C CA . LYS B 1 334 ? -7.238 15.523 2.553 1 97 334 LYS B CA 1
ATOM 6706 C C . LYS B 1 334 ? -6.336 16.078 3.65 1 97 334 LYS B C 1
ATOM 6708 O O . LYS B 1 334 ? -6.383 17.266 3.957 1 97 334 LYS B O 1
ATOM 6713 N N . ILE B 1 335 ? -5.555 15.203 4.211 1 96.94 335 ILE B N 1
ATOM 6714 C CA . ILE B 1 335 ? -4.66 15.633 5.277 1 96.94 335 ILE B CA 1
ATOM 6715 C C . ILE B 1 335 ? -3.688 16.688 4.746 1 96.94 335 ILE B C 1
ATOM 6717 O O . ILE B 1 335 ? -3.383 17.656 5.434 1 96.94 335 ILE B O 1
ATOM 6721 N N . GLN B 1 336 ? -3.219 16.469 3.584 1 96.06 336 GLN B N 1
ATOM 6722 C CA . GLN B 1 336 ? -2.316 17.422 2.959 1 96.06 336 GLN B CA 1
ATOM 6723 C C . GLN B 1 336 ? -3.014 18.766 2.723 1 96.06 336 GLN B C 1
ATOM 6725 O O . GLN B 1 336 ? -2.43 19.828 2.955 1 96.06 336 GLN B O 1
ATOM 6730 N N . SER B 1 337 ? -4.188 18.734 2.254 1 96.88 337 SER B N 1
ATOM 6731 C CA . SER B 1 337 ? -4.965 19.953 2.023 1 96.88 337 SER B CA 1
ATOM 6732 C C . SER B 1 337 ? -5.262 20.672 3.332 1 96.88 337 SER B C 1
ATOM 6734 O O . SER B 1 337 ? -5.18 21.891 3.402 1 96.88 337 SER B O 1
ATOM 6736 N N . ASP B 1 338 ? -5.609 19.906 4.305 1 96.38 338 ASP B N 1
ATOM 6737 C CA . ASP B 1 338 ? -5.879 20.484 5.617 1 96.38 338 ASP B CA 1
ATOM 6738 C C . ASP B 1 338 ? -4.633 21.172 6.188 1 96.38 338 ASP B C 1
ATOM 6740 O O . ASP B 1 338 ? -4.727 22.219 6.812 1 96.38 338 ASP B O 1
ATOM 6744 N N . LEU B 1 339 ? -3.535 20.531 6.027 1 96.06 339 LEU B N 1
ATOM 6745 C CA . LEU B 1 339 ? -2.281 21.109 6.496 1 96.06 339 LEU B CA 1
ATOM 6746 C C . LEU B 1 339 ? -1.997 22.438 5.797 1 96.06 339 LEU B C 1
ATOM 6748 O O . LEU B 1 339 ? -1.657 23.422 6.449 1 96.06 339 LEU B O 1
ATOM 6752 N N . LYS B 1 340 ? -2.164 22.469 4.512 1 95.62 340 LYS B N 1
ATOM 6753 C CA . LYS B 1 340 ? -1.938 23.688 3.748 1 95.62 340 LYS B CA 1
ATOM 6754 C C . LYS B 1 340 ? -2.873 24.812 4.207 1 95.62 340 LYS B C 1
ATOM 6756 O O . LYS B 1 340 ? -2.445 25.953 4.387 1 95.62 340 LYS B O 1
ATOM 6761 N N . THR B 1 341 ? -4.109 24.5 4.402 1 94 341 THR B N 1
ATOM 6762 C CA . THR B 1 341 ? -5.105 25.469 4.84 1 94 341 THR B CA 1
ATOM 6763 C C . THR B 1 341 ? -4.797 25.969 6.25 1 94 341 THR B C 1
ATOM 6765 O O . THR B 1 341 ? -4.898 27.156 6.527 1 94 341 THR B O 1
ATOM 6768 N N . SER B 1 342 ? -4.445 25.047 7.07 1 93.38 342 SER B N 1
ATOM 6769 C CA . SER B 1 342 ? -4.125 25.406 8.445 1 93.38 342 SER B CA 1
ATOM 6770 C C . SER B 1 342 ? -2.902 26.312 8.516 1 93.38 342 SER B C 1
ATOM 6772 O O . SER B 1 342 ? -2.875 27.266 9.281 1 93.38 342 SER B O 1
ATOM 6774 N N . GLU B 1 343 ? -1.967 25.984 7.75 1 93.19 343 GLU B N 1
ATOM 6775 C CA . GLU B 1 343 ? -0.763 26.812 7.703 1 93.19 343 GLU B CA 1
ATOM 6776 C C . GLU B 1 343 ? -1.073 28.219 7.18 1 93.19 343 GLU B C 1
ATOM 6778 O O . GLU B 1 343 ? -0.539 29.203 7.684 1 93.19 343 GLU B O 1
ATOM 6783 N N . LYS B 1 344 ? -1.863 28.312 6.238 1 92.19 344 LYS B N 1
ATOM 6784 C CA . LYS B 1 344 ? -2.273 29.609 5.695 1 92.19 344 LYS B CA 1
ATOM 6785 C C . LYS B 1 344 ? -3.023 30.422 6.742 1 92.19 344 LYS B C 1
ATOM 6787 O O . LYS B 1 344 ? -2.75 31.625 6.918 1 92.19 344 LYS B O 1
ATOM 6792 N N . THR B 1 345 ? -3.936 29.828 7.387 1 88.81 345 THR B N 1
ATOM 6793 C CA . THR B 1 345 ? -4.707 30.5 8.43 1 88.81 345 THR B CA 1
ATOM 6794 C C . THR B 1 345 ? -3.793 30.984 9.555 1 88.81 345 THR B C 1
ATOM 6796 O O . THR B 1 345 ? -3.961 32.094 10.062 1 88.81 345 THR B O 1
ATOM 6799 N N . ALA B 1 346 ? -2.869 30.156 9.883 1 89.94 346 ALA B N 1
ATOM 6800 C CA . ALA B 1 346 ? -1.926 30.516 10.945 1 89.94 346 ALA B CA 1
ATOM 6801 C C . ALA B 1 346 ? -1.091 31.719 10.547 1 89.94 346 ALA B C 1
ATOM 6803 O O . ALA B 1 346 ? -0.866 32.625 11.359 1 89.94 346 ALA B O 1
ATOM 6804 N N . ARG B 1 347 ? -0.68 31.734 9.367 1 90.88 347 ARG B N 1
ATOM 6805 C CA . ARG B 1 347 ? 0.129 32.844 8.875 1 90.88 347 ARG B CA 1
ATOM 6806 C C . ARG B 1 347 ? -0.68 34.125 8.844 1 90.88 347 ARG B C 1
ATOM 6808 O O . ARG B 1 347 ? -0.182 35.188 9.227 1 90.88 347 ARG B O 1
ATOM 6815 N N . GLU B 1 348 ? -1.855 34.094 8.438 1 89 348 GLU B N 1
ATOM 6816 C CA . GLU B 1 348 ? -2.721 35.25 8.359 1 89 348 GLU B CA 1
ATOM 6817 C C . GLU B 1 348 ? -3.055 35.781 9.75 1 89 348 GLU B C 1
ATOM 6819 O O . GLU B 1 348 ? -3.064 37 9.977 1 89 348 GLU B O 1
ATOM 6824 N N . THR B 1 349 ? -3.354 34.875 10.586 1 90.69 349 THR B N 1
ATOM 6825 C CA . THR B 1 349 ? -3.656 35.281 11.961 1 90.69 349 THR B CA 1
ATOM 6826 C C . THR B 1 349 ? -2.439 35.906 12.617 1 90.69 349 THR B C 1
ATOM 6828 O O . THR B 1 349 ? -2.57 36.875 13.359 1 90.69 349 THR B O 1
ATOM 6831 N N . LEU B 1 350 ? -1.343 35.344 12.336 1 91.75 350 LEU B N 1
ATOM 6832 C CA . LEU B 1 350 ? -0.105 35.875 12.891 1 91.75 350 LEU B CA 1
ATOM 6833 C C . LEU B 1 350 ? 0.161 37.281 12.359 1 91.75 350 LEU B C 1
ATOM 6835 O O . LEU B 1 350 ? 0.615 38.156 13.102 1 91.75 350 LEU B O 1
ATOM 6839 N N . ARG B 1 351 ? -0.096 37.5 11.188 1 91.56 351 ARG B N 1
ATOM 6840 C CA . ARG B 1 351 ? 0.066 38.812 10.594 1 91.56 351 ARG B CA 1
ATOM 6841 C C . ARG B 1 351 ? -0.885 39.812 11.234 1 91.56 351 ARG B C 1
ATOM 6843 O O . ARG B 1 351 ? -0.49 40.969 11.539 1 91.56 351 ARG B O 1
ATOM 6850 N N . ASP B 1 352 ? -2.096 39.438 11.422 1 90.06 352 ASP B N 1
ATOM 6851 C CA . ASP B 1 352 ? -3.064 40.312 12.086 1 90.06 352 ASP B CA 1
ATOM 6852 C C . ASP B 1 352 ? -2.619 40.656 13.508 1 90.06 352 ASP B C 1
ATOM 6854 O O . ASP B 1 352 ? -2.779 41.781 13.961 1 90.06 352 ASP B O 1
ATOM 6858 N N . LEU B 1 353 ? -2.158 39.656 14.094 1 91 353 LEU B N 1
ATOM 6859 C CA . LEU B 1 353 ? -1.663 39.875 15.453 1 91 353 LEU B CA 1
ATOM 6860 C C . LEU B 1 353 ? -0.536 40.906 15.477 1 91 353 LEU B C 1
ATOM 6862 O O . LEU B 1 353 ? -0.498 41.781 16.344 1 91 353 LEU B O 1
ATOM 6866 N N . ALA B 1 354 ? 0.322 40.75 14.516 1 92.25 354 ALA B N 1
ATOM 6867 C CA . ALA B 1 354 ? 1.432 41.719 14.406 1 92.25 354 ALA B CA 1
ATOM 6868 C C . ALA B 1 354 ? 0.923 43.125 14.266 1 92.25 354 ALA B C 1
ATOM 6870 O O . ALA B 1 354 ? 1.443 44.062 14.906 1 92.25 354 ALA B O 1
ATOM 6871 N N . VAL B 1 355 ? -0.038 43.312 13.5 1 89.31 355 VAL B N 1
ATOM 6872 C CA . VAL B 1 355 ? -0.582 44.625 13.211 1 89.31 355 VAL B CA 1
ATOM 6873 C C . VAL B 1 355 ? -1.237 45.188 14.469 1 89.31 355 VAL B C 1
ATOM 6875 O O . VAL B 1 355 ? -1.026 46.375 14.812 1 89.31 355 VAL B O 1
ATOM 6878 N N . VAL B 1 356 ? -1.979 44.375 15.117 1 87.5 356 VAL B N 1
ATOM 6879 C CA . VAL B 1 356 ? -2.703 44.844 16.297 1 87.5 356 VAL B CA 1
ATOM 6880 C C . VAL B 1 356 ? -1.72 45.125 17.422 1 87.5 356 VAL B C 1
ATOM 6882 O O . VAL B 1 356 ? -1.861 46.125 18.141 1 87.5 356 VAL B O 1
ATOM 6885 N N . GLU B 1 357 ? -0.8 44.344 17.594 1 88.25 357 GLU B N 1
ATOM 6886 C CA . GLU B 1 357 ? 0.205 44.562 18.625 1 88.25 357 GLU B CA 1
ATOM 6887 C C . GLU B 1 357 ? 1.038 45.812 18.328 1 88.25 357 GLU B C 1
ATOM 6889 O O . GLU B 1 357 ? 1.453 46.5 19.25 1 88.25 357 GLU B O 1
ATOM 6894 N N . ALA B 1 358 ? 1.284 46 17.062 1 89.81 358 ALA B N 1
ATOM 6895 C CA . ALA B 1 358 ? 2.012 47.188 16.672 1 89.81 358 ALA B CA 1
ATOM 6896 C C . ALA B 1 358 ? 1.252 48.469 17.078 1 89.81 358 ALA B C 1
ATOM 6898 O O . ALA B 1 358 ? 1.856 49.438 17.516 1 89.81 358 ALA B O 1
ATOM 6899 N N . LYS B 1 359 ? -0.001 48.406 16.969 1 83.38 359 LYS B N 1
ATOM 6900 C CA . LYS B 1 359 ? -0.829 49.562 17.375 1 83.38 359 LYS B CA 1
ATOM 6901 C C . LYS B 1 359 ? -0.737 49.812 18.875 1 83.38 359 LYS B C 1
ATOM 6903 O O . LYS B 1 359 ? -0.661 50.938 19.312 1 83.38 359 LYS B O 1
ATOM 6908 N N . LEU B 1 360 ? -0.759 48.719 19.547 1 82.88 360 LEU B N 1
ATOM 6909 C CA . LEU B 1 360 ? -0.622 48.844 20.984 1 82.88 360 LEU B CA 1
ATOM 6910 C C . LEU B 1 360 ? 0.755 49.375 21.359 1 82.88 360 LEU B C 1
ATOM 6912 O O . LEU B 1 360 ? 0.882 50.188 22.297 1 82.88 360 LEU B O 1
ATOM 6916 N N . LEU B 1 361 ? 1.7 48.906 20.703 1 84.81 361 LEU B N 1
ATOM 6917 C CA . LEU B 1 361 ? 3.066 49.375 20.906 1 84.81 361 LEU B CA 1
ATOM 6918 C C . LEU B 1 361 ? 3.168 50.875 20.656 1 84.81 361 LEU B C 1
ATOM 6920 O O . LEU B 1 361 ? 3.797 51.594 21.438 1 84.81 361 LEU B O 1
ATOM 6924 N N . LEU B 1 362 ? 2.568 51.312 19.656 1 85.06 362 LEU B N 1
ATOM 6925 C CA . LEU B 1 362 ? 2.615 52.719 19.312 1 85.06 362 LEU B CA 1
ATOM 6926 C C . LEU B 1 362 ? 1.899 53.562 20.359 1 85.06 362 LEU B C 1
ATOM 6928 O O . LEU B 1 362 ? 2.299 54.719 20.641 1 85.06 362 LEU B O 1
ATOM 6932 N N . GLN B 1 363 ? 0.878 53.031 20.875 1 80.75 363 GLN B N 1
ATOM 6933 C CA . GLN B 1 363 ? 0.182 53.75 21.953 1 80.75 363 GLN B CA 1
ATOM 6934 C C . GLN B 1 363 ? 1.092 53.938 23.156 1 80.75 363 GLN B C 1
ATOM 6936 O O . GLN B 1 363 ? 1.077 55 23.781 1 80.75 363 GLN B O 1
ATOM 6941 N N . ASN B 1 364 ? 1.816 52.938 23.422 1 80.62 364 ASN B N 1
ATOM 6942 C CA . ASN B 1 364 ? 2.773 53.031 24.516 1 80.62 364 ASN B CA 1
ATOM 6943 C C . ASN B 1 364 ? 3.852 54.062 24.219 1 80.62 364 ASN B C 1
ATOM 6945 O O . ASN B 1 364 ? 4.293 54.781 25.125 1 80.62 364 ASN B O 1
ATOM 6949 N N . VAL B 1 365 ? 4.266 54.125 23 1 84.75 365 VAL B N 1
ATOM 6950 C CA . VAL B 1 365 ? 5.277 55.062 22.578 1 84.75 365 VAL B CA 1
ATOM 6951 C C . VAL B 1 365 ? 4.73 56.5 22.719 1 84.75 365 VAL B C 1
ATOM 6953 O O . VAL B 1 365 ? 5.43 57.375 23.203 1 84.75 365 VAL B O 1
ATOM 6956 N N . GLU B 1 366 ? 3.496 56.688 22.391 1 82.25 366 GLU B N 1
ATOM 6957 C CA . GLU B 1 366 ? 2.877 58 22.453 1 82.25 366 GLU B CA 1
ATOM 6958 C C . GLU B 1 366 ? 2.723 58.469 23.906 1 82.25 366 GLU B C 1
ATOM 6960 O O . GLU B 1 366 ? 2.957 59.625 24.219 1 82.25 366 GLU B O 1
ATOM 6965 N N . VAL B 1 367 ? 2.35 57.594 24.641 1 80.12 367 VAL B N 1
ATOM 6966 C CA . VAL B 1 367 ? 2.197 57.906 26.062 1 80.12 367 VAL B CA 1
ATOM 6967 C C . VAL B 1 367 ? 3.553 58.281 26.656 1 80.12 367 VAL B C 1
ATOM 6969 O O . VAL B 1 367 ? 3.658 59.25 27.406 1 80.12 367 VAL B O 1
ATOM 6972 N N . ALA B 1 368 ? 4.566 57.562 26.328 1 79 368 ALA B N 1
ATOM 6973 C CA . ALA B 1 368 ? 5.914 57.812 26.828 1 79 368 ALA B CA 1
ATOM 6974 C C . ALA B 1 368 ? 6.43 59.156 26.312 1 79 368 ALA B C 1
ATOM 6976 O O . ALA B 1 368 ? 7.07 59.906 27.062 1 79 368 ALA B O 1
ATOM 6977 N N . ARG B 1 369 ? 6.113 59.469 25.141 1 80.88 369 ARG B N 1
ATOM 6978 C CA . ARG B 1 369 ? 6.527 60.75 24.547 1 80.88 369 ARG B CA 1
ATOM 6979 C C . ARG B 1 369 ? 5.832 61.906 25.234 1 80.88 369 ARG B C 1
ATOM 6981 O O . ARG B 1 369 ? 6.438 62.969 25.422 1 80.88 369 ARG B O 1
ATOM 6988 N N . ALA B 1 370 ? 4.578 61.656 25.547 1 79.31 370 ALA B N 1
ATOM 6989 C CA . ALA B 1 370 ? 3.795 62.719 26.172 1 79.31 370 ALA B CA 1
ATOM 6990 C C . ALA B 1 370 ? 4.281 62.969 27.609 1 79.31 370 ALA B C 1
ATOM 6992 O O . ALA B 1 370 ? 4.254 64.125 28.078 1 79.31 370 ALA B O 1
ATOM 6993 N N . GLN B 1 371 ? 4.719 62 28.172 1 76.38 371 GLN B N 1
ATOM 6994 C CA . GLN B 1 371 ? 5.125 62.094 29.578 1 76.38 371 GLN B CA 1
ATOM 6995 C C . GLN B 1 371 ? 6.539 62.656 29.688 1 76.38 371 GLN B C 1
ATOM 6997 O O . GLN B 1 371 ? 6.887 63.281 30.703 1 76.38 371 GLN B O 1
ATOM 7002 N N . HIS B 1 372 ? 7.309 62.375 28.75 1 73.12 372 HIS B N 1
ATOM 7003 C CA . HIS B 1 372 ? 8.719 62.75 28.859 1 73.12 372 HIS B CA 1
ATOM 7004 C C . HIS B 1 372 ? 9.141 63.688 27.734 1 73.12 372 HIS B C 1
ATOM 7006 O O . HIS B 1 372 ? 10.078 63.375 26.984 1 73.12 372 HIS B O 1
ATOM 7012 N N . SER B 1 373 ? 8.258 64.688 27.609 1 64.88 373 SER B N 1
ATOM 7013 C CA . SER B 1 373 ? 8.547 65.625 26.531 1 64.88 373 SER B CA 1
ATOM 7014 C C . SER B 1 373 ? 9.812 66.438 26.828 1 64.88 373 SER B C 1
ATOM 7016 O O . SER B 1 373 ? 10.156 66.688 27.984 1 64.88 373 SER B O 1
ATOM 7018 N N . GLY B 1 374 ? 10.891 66.5 26.031 1 63 374 GLY B N 1
ATOM 7019 C CA . GLY B 1 374 ? 12.109 67.25 26.188 1 63 374 GLY B CA 1
ATOM 7020 C C . GLY B 1 374 ? 13.141 67 25.109 1 63 374 GLY B C 1
ATOM 7021 O O . GLY B 1 374 ? 13.039 66 24.406 1 63 374 GLY B O 1
ATOM 7022 N N . THR B 1 375 ? 13.969 67.875 24.891 1 63.56 375 THR B N 1
ATOM 7023 C CA . THR B 1 375 ? 15.023 67.75 23.891 1 63.56 375 THR B CA 1
ATOM 7024 C C . THR B 1 375 ? 16.203 66.938 24.422 1 63.56 375 THR B C 1
ATOM 7026 O O . THR B 1 375 ? 16.562 67.062 25.609 1 63.56 375 THR B O 1
ATOM 7029 N N . GLY B 1 376 ? 16.766 65.938 23.641 1 64.5 376 GLY B N 1
ATOM 7030 C CA . GLY B 1 376 ? 17.969 65.25 23.969 1 64.5 376 GLY B CA 1
ATOM 7031 C C . GLY B 1 376 ? 17.719 64.062 24.906 1 64.5 376 GLY B C 1
ATOM 7032 O O . GLY B 1 376 ? 18.578 63.688 25.703 1 64.5 376 GLY B O 1
ATOM 7033 N N . ARG B 1 377 ? 16.469 63.562 24.906 1 74.5 377 ARG B N 1
ATOM 7034 C CA . ARG B 1 377 ? 16.125 62.469 25.781 1 74.5 377 ARG B CA 1
ATOM 7035 C C . ARG B 1 377 ? 15.945 61.156 25 1 74.5 377 ARG B C 1
ATOM 7037 O O . ARG B 1 377 ? 15.617 61.188 23.812 1 74.5 377 ARG B O 1
ATOM 7044 N N . VAL B 1 378 ? 16.375 60.156 25.672 1 76.56 378 VAL B N 1
ATOM 7045 C CA . VAL B 1 378 ? 16.156 58.812 25.125 1 76.56 378 VAL B CA 1
ATOM 7046 C C . VAL B 1 378 ? 15.258 58 26.047 1 76.56 378 VAL B C 1
ATOM 7048 O O . VAL B 1 378 ? 15.508 57.938 27.25 1 76.56 378 VAL B O 1
ATOM 7051 N N . ILE B 1 379 ? 14.172 57.5 25.469 1 77.75 379 ILE B N 1
ATOM 7052 C CA . ILE B 1 379 ? 13.258 56.656 26.203 1 77.75 379 ILE B CA 1
ATOM 7053 C C . ILE B 1 379 ? 13.398 55.188 25.703 1 77.75 379 ILE B C 1
ATOM 7055 O O . ILE B 1 379 ? 13.406 54.938 24.5 1 77.75 379 ILE B O 1
ATOM 7059 N N . SER B 1 380 ? 13.602 54.312 26.625 1 80.62 380 SER B N 1
ATOM 7060 C CA . SER B 1 380 ? 13.664 52.906 26.266 1 80.62 380 SER B CA 1
ATOM 7061 C C . SER B 1 380 ? 12.469 52.125 26.828 1 80.62 380 SER B C 1
ATOM 7063 O O . SER B 1 380 ? 12.25 52.094 28.047 1 80.62 380 SER B O 1
ATOM 7065 N N . LEU B 1 381 ? 11.711 51.531 25.922 1 80.19 381 LEU B N 1
ATOM 7066 C CA . LEU B 1 381 ? 10.547 50.719 26.281 1 80.19 381 LEU B CA 1
ATOM 7067 C C . LEU B 1 381 ? 10.797 49.25 26 1 80.19 381 LEU B C 1
ATOM 7069 O O . LEU B 1 381 ? 11.242 48.875 24.906 1 80.19 381 LEU B O 1
ATOM 7073 N N . ARG B 1 382 ? 10.617 48.5 27 1 75.62 382 ARG B N 1
ATOM 7074 C CA . ARG B 1 382 ? 10.68 47.062 26.828 1 75.62 382 ARG B CA 1
ATOM 7075 C C . ARG B 1 382 ? 9.281 46.438 26.859 1 75.62 382 ARG B C 1
ATOM 7077 O O . ARG B 1 382 ? 8.594 46.531 27.875 1 75.62 382 ARG B O 1
ATOM 7084 N N . LEU B 1 383 ? 8.906 45.844 25.703 1 74.06 383 LEU B N 1
ATOM 7085 C CA . LEU B 1 383 ? 7.578 45.281 25.531 1 74.06 383 LEU B CA 1
ATOM 7086 C C . LEU B 1 383 ? 7.664 43.812 25.156 1 74.06 383 LEU B C 1
ATOM 7088 O O . LEU B 1 383 ? 8.68 43.344 24.641 1 74.06 383 LEU B O 1
ATOM 7092 N N . ALA B 1 384 ? 6.738 43.031 25.641 1 72.5 384 ALA B N 1
ATOM 7093 C CA . ALA B 1 384 ? 6.668 41.625 25.297 1 72.5 384 ALA B CA 1
ATOM 7094 C C . ALA B 1 384 ? 5.277 41.25 24.781 1 72.5 384 ALA B C 1
ATOM 7096 O O . ALA B 1 384 ? 4.289 41.875 25.125 1 72.5 384 ALA B O 1
ATOM 7097 N N . GLY B 1 385 ? 5.285 40.312 23.938 1 70.25 385 GLY B N 1
ATOM 7098 C CA . GLY B 1 385 ? 4.004 39.781 23.484 1 70.25 385 GLY B CA 1
ATOM 7099 C C . GLY B 1 385 ? 3.137 39.25 24.594 1 70.25 385 GLY B C 1
ATOM 7100 O O . GLY B 1 385 ? 3.643 38.906 25.672 1 70.25 385 GLY B O 1
ATOM 7101 N N . TYR B 1 386 ? 1.878 39.281 24.391 1 57.97 386 TYR B N 1
ATOM 7102 C CA . TYR B 1 386 ? 0.914 38.938 25.438 1 57.97 386 TYR B CA 1
ATOM 7103 C C . TYR B 1 386 ? 1.186 37.562 26.016 1 57.97 386 TYR B C 1
ATOM 7105 O O . TYR B 1 386 ? 1.196 37.375 27.234 1 57.97 386 TYR B O 1
ATOM 7113 N N . ALA B 1 387 ? 1.471 36.562 25.141 1 59.16 387 ALA B N 1
ATOM 7114 C CA . ALA B 1 387 ? 1.656 35.188 25.625 1 59.16 387 ALA B CA 1
ATOM 7115 C C . ALA B 1 387 ? 2.926 35.094 26.469 1 59.16 387 ALA B C 1
ATOM 7117 O O . ALA B 1 387 ? 3.002 34.281 27.391 1 59.16 387 ALA B O 1
ATOM 7118 N N . ASP B 1 388 ? 3.828 35.906 26.156 1 58 388 ASP B N 1
ATOM 7119 C CA . ASP B 1 388 ? 5.117 35.844 26.844 1 58 388 ASP B CA 1
ATOM 7120 C C . ASP B 1 388 ? 5.047 36.469 28.219 1 58 388 ASP B C 1
ATOM 7122 O O . ASP B 1 388 ? 5.766 36.094 29.141 1 58 388 ASP B O 1
ATOM 7126 N N . ASN B 1 389 ? 4.078 37.469 28.375 1 50.16 389 ASN B N 1
ATOM 7127 C CA . ASN B 1 389 ? 3.916 38.156 29.641 1 50.16 389 ASN B CA 1
ATOM 7128 C C . ASN B 1 389 ? 3.217 37.312 30.688 1 50.16 389 ASN B C 1
ATOM 7130 O O . ASN B 1 389 ? 3.467 37.438 31.891 1 50.16 389 ASN B O 1
ATOM 7134 N N . LYS B 1 390 ? 2.262 36.438 30.328 1 49.5 390 LYS B N 1
ATOM 7135 C CA . LYS B 1 390 ? 1.561 35.531 31.234 1 49.5 390 LYS B CA 1
ATOM 7136 C C . LYS B 1 390 ? 2.518 34.531 31.859 1 49.5 390 LYS B C 1
ATOM 7138 O O . LYS B 1 390 ? 2.361 34.156 33.031 1 49.5 390 LYS B O 1
ATOM 7143 N N . THR B 1 391 ? 3.396 34 31 1 44.75 391 THR B N 1
ATOM 7144 C CA . THR B 1 391 ? 4.312 33 31.562 1 44.75 391 THR B CA 1
ATOM 7145 C C . THR B 1 391 ? 5.215 33.656 32.625 1 44.75 391 THR B C 1
ATOM 7147 O O . THR B 1 391 ? 5.641 32.969 33.562 1 44.75 391 THR B O 1
ATOM 7150 N N . LYS B 1 392 ? 5.438 34.969 32.562 1 43.72 392 LYS B N 1
ATOM 7151 C CA . LYS B 1 392 ? 6.262 35.656 33.562 1 43.72 392 LYS B CA 1
ATOM 7152 C C . LYS B 1 392 ? 5.453 35.938 34.812 1 43.72 392 LYS B C 1
ATOM 7154 O O . LYS B 1 392 ? 6.02 36.156 35.906 1 43.72 392 LYS B O 1
ATOM 7159 N N . GLY B 1 393 ? 4.148 36.094 34.688 1 38.19 393 GLY B N 1
ATOM 7160 C CA . GLY B 1 393 ? 3.34 36.344 35.875 1 38.19 393 GLY B CA 1
ATOM 7161 C C . GLY B 1 393 ? 3.312 35.188 36.844 1 38.19 393 GLY B C 1
ATOM 7162 O O . GLY B 1 393 ? 3.008 35.375 38.031 1 38.19 393 GLY B O 1
ATOM 7163 N N . ASN B 1 394 ? 3.195 33.969 36.375 1 35.25 394 ASN B N 1
ATOM 7164 C CA . ASN B 1 394 ? 3.201 32.938 37.406 1 35.25 394 ASN B CA 1
ATOM 7165 C C . ASN B 1 394 ? 4.516 32.906 38.188 1 35.25 394 ASN B C 1
ATOM 7167 O O . ASN B 1 394 ? 4.695 32.094 39.094 1 35.25 394 ASN B O 1
ATOM 7171 N N . LEU B 1 395 ? 5.594 33.281 37.625 1 31.62 395 LEU B N 1
ATOM 7172 C CA . LEU B 1 395 ? 6.703 33.312 38.562 1 31.62 395 LEU B CA 1
ATOM 7173 C C . LEU B 1 395 ? 6.492 34.375 39.656 1 31.62 395 LEU B C 1
ATOM 7175 O O . LEU B 1 395 ? 6.629 34.094 40.844 1 31.62 395 LEU B O 1
ATOM 7179 N N . GLY B 1 396 ? 6.863 35.719 39.531 1 29.14 396 GLY B N 1
ATOM 7180 C CA . GLY B 1 396 ? 6.941 36.656 40.625 1 29.14 396 GLY B CA 1
ATOM 7181 C C . GLY B 1 396 ? 5.59 37.25 41.031 1 29.14 396 GLY B C 1
ATOM 7182 O O . GLY B 1 396 ? 5.031 38.062 40.312 1 29.14 396 GLY B O 1
ATOM 7183 N N . HIS B 1 397 ? 4.512 36.562 41.344 1 30.72 397 HIS B N 1
ATOM 7184 C CA . HIS B 1 397 ? 3.4 37.125 42.125 1 30.72 397 HIS B CA 1
ATOM 7185 C C . HIS B 1 397 ? 3.879 38.219 43.062 1 30.72 397 HIS B C 1
ATOM 7187 O O . HIS B 1 397 ? 3.076 39 43.562 1 30.72 397 HIS B O 1
ATOM 7193 N N . ARG B 1 398 ? 4.852 37.906 43.969 1 28.77 398 ARG B N 1
ATOM 7194 C CA . ARG B 1 398 ? 4.918 38.594 45.25 1 28.77 398 ARG B CA 1
ATOM 7195 C C . ARG B 1 398 ? 5.344 40.062 45.031 1 28.77 398 ARG B C 1
ATOM 7197 O O . ARG B 1 398 ? 5.375 40.844 46 1 28.77 398 ARG B O 1
ATOM 7204 N N . GLU B 1 399 ? 6.348 40.344 44.219 1 27.94 399 GLU B N 1
ATOM 7205 C CA . GLU B 1 399 ? 6.777 41.656 44.656 1 27.94 399 GLU B CA 1
ATOM 7206 C C . GLU B 1 399 ? 5.719 42.719 44.312 1 27.94 399 GLU B C 1
ATOM 7208 O O . GLU B 1 399 ? 5.227 42.75 43.188 1 27.94 399 GLU B O 1
ATOM 7213 N N . LYS B 1 400 ? 4.934 43.219 45.281 1 29.81 400 LYS B N 1
ATOM 7214 C CA . LYS B 1 400 ? 4.133 44.406 45.594 1 29.81 400 LYS B CA 1
ATOM 7215 C C . LYS B 1 400 ? 4.516 45.562 44.719 1 29.81 400 LYS B C 1
ATOM 7217 O O . LYS B 1 400 ? 5.598 45.594 44.125 1 29.81 400 LYS B O 1
ATOM 7222 N N . LYS B 1 401 ? 3.633 46.594 44.969 1 29.94 401 LYS B N 1
ATOM 7223 C CA . LYS B 1 401 ? 3.49 48.031 44.688 1 29.94 401 LYS B CA 1
ATOM 7224 C C . LYS B 1 401 ? 4.82 48.75 44.844 1 29.94 401 LYS B C 1
ATOM 7226 O O . LYS B 1 401 ? 5.047 49.406 45.875 1 29.94 401 LYS B O 1
ATOM 7231 N N . MET B 1 402 ? 5.902 48.188 44.875 1 24.67 402 MET B N 1
ATOM 7232 C CA . MET B 1 402 ? 6.797 49.281 45.188 1 24.67 402 MET B CA 1
ATOM 7233 C C . MET B 1 402 ? 6.543 50.469 44.281 1 24.67 402 MET B C 1
ATOM 7235 O O . MET B 1 402 ? 6.613 50.312 43.031 1 24.67 402 MET B O 1
ATOM 7239 N N . GLU B 1 403 ? 5.621 51.438 44.656 1 29.52 403 GLU B N 1
ATOM 7240 C CA . GLU B 1 403 ? 5.668 52.906 44.5 1 29.52 403 GLU B CA 1
ATOM 7241 C C . GLU B 1 403 ? 7.109 53.375 44.406 1 29.52 403 GLU B C 1
ATOM 7243 O O . GLU B 1 403 ? 7.656 53.906 45.375 1 29.52 403 GLU B O 1
ATOM 7248 N N . GLY B 1 404 ? 7.996 52.531 44.188 1 27.12 404 GLY B N 1
ATOM 7249 C CA . GLY B 1 404 ? 9.328 53.031 44.531 1 27.12 404 GLY B CA 1
ATOM 7250 C C . GLY B 1 404 ? 9.609 54.406 43.969 1 27.12 404 GLY B C 1
ATOM 7251 O O . GLY B 1 404 ? 8.906 54.906 43.094 1 27.12 404 GLY B O 1
ATOM 7252 N N . HIS B 1 405 ? 10.172 55.219 44.906 1 27.97 405 HIS B N 1
ATOM 7253 C CA . HIS B 1 405 ? 10.961 56.438 44.875 1 27.97 405 HIS B CA 1
ATOM 7254 C C . HIS B 1 405 ? 11.875 56.469 43.656 1 27.97 405 HIS B C 1
ATOM 7256 O O . HIS B 1 405 ? 12.43 55.438 43.25 1 27.97 405 HIS B O 1
ATOM 7262 N N . LEU B 1 406 ? 11.586 57.375 42.656 1 31.2 406 LEU B N 1
ATOM 7263 C CA . LEU B 1 406 ? 12.562 58 41.781 1 31.2 406 LEU B CA 1
ATOM 7264 C C . LEU B 1 406 ? 13.953 57.969 42.406 1 31.2 406 LEU B C 1
ATOM 7266 O O . LEU B 1 406 ? 14.219 58.719 43.375 1 31.2 406 LEU B O 1
ATOM 7270 N N . ASP B 1 407 ? 14.375 56.781 42.844 1 29.88 407 ASP B N 1
ATOM 7271 C CA . ASP B 1 407 ? 15.719 57.094 43.344 1 29.88 407 ASP B CA 1
ATOM 7272 C C . ASP B 1 407 ? 16.531 57.781 42.25 1 29.88 407 ASP B C 1
ATOM 7274 O O . ASP B 1 407 ? 16.688 57.281 41.156 1 29.88 407 ASP B O 1
ATOM 7278 N N . ALA B 1 408 ? 16.312 59.094 42.156 1 31.09 408 ALA B N 1
ATOM 7279 C CA . ALA B 1 408 ? 17.266 60.031 41.594 1 31.09 408 ALA B CA 1
ATOM 7280 C C . ALA B 1 408 ? 18.703 59.531 41.719 1 31.09 408 ALA B C 1
ATOM 7282 O O . ALA B 1 408 ? 19.234 59.438 42.844 1 31.09 408 ALA B O 1
ATOM 7283 N N . THR B 1 409 ? 19.016 58.344 41.25 1 33.03 409 THR B N 1
ATOM 7284 C CA . THR B 1 409 ? 20.469 58.312 41.406 1 33.03 409 THR B CA 1
ATOM 7285 C C . THR B 1 409 ? 21.094 59.562 40.812 1 33.03 409 THR B C 1
ATOM 7287 O O . THR B 1 409 ? 20.453 60.281 40.062 1 33.03 409 THR B O 1
ATOM 7290 N N . GLU B 1 410 ? 22.375 59.75 41.125 1 32.62 410 GLU B N 1
ATOM 7291 C CA . GLU B 1 410 ? 23.125 60.969 40.906 1 32.62 410 GLU B CA 1
ATOM 7292 C C . GLU B 1 410 ? 22.906 61.5 39.5 1 32.62 410 GLU B C 1
ATOM 7294 O O . GLU B 1 410 ? 22.734 62.719 39.281 1 32.62 410 GLU B O 1
ATOM 7299 N N . ASN B 1 411 ? 23.312 60.75 38.375 1 34.84 411 ASN B N 1
ATOM 7300 C CA . ASN B 1 411 ? 23.531 61.406 37.094 1 34.84 411 ASN B CA 1
ATOM 7301 C C . ASN B 1 411 ? 22.297 61.312 36.219 1 34.84 411 ASN B C 1
ATOM 7303 O O . ASN B 1 411 ? 22.312 60.625 35.188 1 34.84 411 ASN B O 1
ATOM 7307 N N . GLY B 1 412 ? 20.906 61.562 36.625 1 37.53 412 GLY B N 1
ATOM 7308 C CA . GLY B 1 412 ? 19.672 61.969 36 1 37.53 412 GLY B CA 1
ATOM 7309 C C . GLY B 1 412 ? 18.891 60.812 35.375 1 37.53 412 GLY B C 1
ATOM 7310 O O . GLY B 1 412 ? 17.906 61.031 34.656 1 37.53 412 GLY B O 1
ATOM 7311 N N . SER B 1 413 ? 19.328 59.656 35.219 1 43.5 413 SER B N 1
ATOM 7312 C CA . SER B 1 413 ? 18.594 58.594 34.531 1 43.5 413 SER B CA 1
ATOM 7313 C C . SER B 1 413 ? 17.578 57.938 35.469 1 43.5 413 SER B C 1
ATOM 7315 O O . SER B 1 413 ? 17.859 57.719 36.625 1 43.5 413 SER B O 1
ATOM 7317 N N . SER B 1 414 ? 16.141 58.094 35.312 1 44.59 414 SER B N 1
ATOM 7318 C CA . SER B 1 414 ? 15.133 57.438 36.156 1 44.59 414 SER B CA 1
ATOM 7319 C C . SER B 1 414 ? 14.602 56.188 35.469 1 44.59 414 SER B C 1
ATOM 7321 O O . SER B 1 414 ? 14.328 56.188 34.25 1 44.59 414 SER B O 1
ATOM 7323 N N . ARG B 1 415 ? 15.039 55 35.938 1 45.19 415 ARG B N 1
ATOM 7324 C CA . ARG B 1 415 ? 14.461 53.719 35.5 1 45.19 415 ARG B CA 1
ATOM 7325 C C . ARG B 1 415 ? 13.125 53.469 36.188 1 45.19 415 ARG B C 1
ATOM 7327 O O . ARG B 1 415 ? 13.008 53.625 37.406 1 45.19 415 ARG B O 1
ATOM 7334 N N . ARG B 1 416 ? 11.914 53.719 35.562 1 43.66 416 ARG B N 1
ATOM 7335 C CA . ARG B 1 416 ? 10.633 53.312 36.125 1 43.66 416 ARG B CA 1
ATOM 7336 C C . ARG B 1 416 ? 10.164 51.969 35.562 1 43.66 416 ARG B C 1
ATOM 7338 O O . ARG B 1 416 ? 10.102 51.812 34.344 1 43.66 416 ARG B O 1
ATOM 7345 N N . ALA B 1 417 ? 10.406 50.906 36.375 1 44.5 417 ALA B N 1
ATOM 7346 C CA . ALA B 1 417 ? 9.781 49.625 35.969 1 44.5 417 ALA B CA 1
ATOM 7347 C C . ALA B 1 417 ? 8.258 49.719 36.031 1 44.5 417 ALA B C 1
ATOM 7349 O O . ALA B 1 417 ? 7.699 50.156 37.062 1 44.5 417 ALA B O 1
ATOM 7350 N N . VAL B 1 418 ? 7.465 50.094 35.031 1 41.97 418 VAL B N 1
ATOM 7351 C CA . VAL B 1 418 ? 6.008 50.031 35.062 1 41.97 418 VAL B CA 1
ATOM 7352 C C . VAL B 1 418 ? 5.531 48.688 34.5 1 41.97 418 VAL B C 1
ATOM 7354 O O . VAL B 1 418 ? 5.77 48.406 33.344 1 41.97 418 VAL B O 1
ATOM 7357 N N . HIS B 1 419 ? 5.48 47.625 35.344 1 41.16 419 HIS B N 1
ATOM 7358 C CA . HIS B 1 419 ? 4.809 46.438 34.844 1 41.16 419 HIS B CA 1
ATOM 7359 C C . HIS B 1 419 ? 3.303 46.656 34.75 1 41.16 419 HIS B C 1
ATOM 7361 O O . HIS B 1 419 ? 2.645 46.938 35.75 1 41.16 419 HIS B O 1
ATOM 7367 N N . ASN B 1 420 ? 2.764 47.156 33.625 1 41.34 420 ASN B N 1
ATOM 7368 C CA . ASN B 1 420 ? 1.312 47.156 33.469 1 41.34 420 ASN B CA 1
ATOM 7369 C C . ASN B 1 420 ? 0.843 45.969 32.594 1 41.34 420 ASN B C 1
ATOM 7371 O O . ASN B 1 420 ? 1.188 45.906 31.422 1 41.34 420 ASN B O 1
ATOM 7375 N N . ASP B 1 421 ? 0.484 44.938 33.219 1 46.44 421 ASP B N 1
ATOM 7376 C CA . ASP B 1 421 ? -0.109 43.781 32.594 1 46.44 421 ASP B CA 1
ATOM 7377 C C . ASP B 1 421 ? -1.001 44.156 31.406 1 46.44 421 ASP B C 1
ATOM 7379 O O . ASP B 1 421 ? -1.126 43.406 30.453 1 46.44 421 ASP B O 1
ATOM 7383 N N . GLU B 1 422 ? -1.553 45.406 31.422 1 49.59 422 GLU B N 1
ATOM 7384 C CA . GLU B 1 422 ? -2.617 45.844 30.516 1 49.59 422 GLU B CA 1
ATOM 7385 C C . GLU B 1 422 ? -2.053 46.312 29.188 1 49.59 422 GLU B C 1
ATOM 7387 O O . GLU B 1 422 ? -2.762 46.312 28.172 1 49.59 422 GLU B O 1
ATOM 7392 N N . ASN B 1 423 ? -0.661 46.656 29.094 1 54.03 423 ASN B N 1
ATOM 7393 C CA . ASN B 1 423 ? -0.227 47.344 27.891 1 54.03 423 ASN B CA 1
ATOM 7394 C C . ASN B 1 423 ? 1.08 46.781 27.344 1 54.03 423 ASN B C 1
ATOM 7396 O O . ASN B 1 423 ? 1.808 47.469 26.625 1 54.03 423 ASN B O 1
ATOM 7400 N N . LEU B 1 424 ? 1.308 45.594 27.297 1 62.5 424 LEU B N 1
ATOM 7401 C CA . LEU B 1 424 ? 2.475 44.875 26.781 1 62.5 424 LEU B CA 1
ATOM 7402 C C . LEU B 1 424 ? 3.756 45.406 27.422 1 62.5 424 LEU B C 1
ATOM 7404 O O . LEU B 1 424 ? 4.84 44.875 27.172 1 62.5 424 LEU B O 1
ATOM 7408 N N . LEU B 1 425 ? 3.619 46.5 28.219 1 48.88 425 LEU B N 1
ATOM 7409 C CA . LEU B 1 425 ? 4.812 47.188 28.703 1 48.88 425 LEU B CA 1
ATOM 7410 C C . LEU B 1 425 ? 5.426 46.438 29.891 1 48.88 425 LEU B C 1
ATOM 7412 O O . LEU B 1 425 ? 4.746 46.188 30.891 1 48.88 425 LEU B O 1
ATOM 7416 N N . ASP B 1 426 ? 6.598 46.125 29.719 1 57.06 426 ASP B N 1
ATOM 7417 C CA . ASP B 1 426 ? 7.348 45.469 30.766 1 57.06 426 ASP B CA 1
ATOM 7418 C C . ASP B 1 426 ? 8.148 46.469 31.594 1 57.06 426 ASP B C 1
ATOM 7420 O O . ASP B 1 426 ? 8.133 46.438 32.812 1 57.06 426 ASP B O 1
ATOM 7424 N N . SER B 1 427 ? 8.914 47.375 30.922 1 59.38 427 SER B N 1
ATOM 7425 C CA . SER B 1 427 ? 9.742 48.344 31.609 1 59.38 427 SER B CA 1
ATOM 7426 C C . SER B 1 427 ? 10.016 49.562 30.734 1 59.38 427 SER B C 1
ATOM 7428 O O . SER B 1 427 ? 9.914 49.469 29.516 1 59.38 427 SER B O 1
ATOM 7430 N N . ALA B 1 428 ? 10.133 50.688 31.391 1 60.56 428 ALA B N 1
ATOM 7431 C CA . ALA B 1 428 ? 10.484 51.938 30.703 1 60.56 428 ALA B CA 1
ATOM 7432 C C . ALA B 1 428 ? 11.648 52.625 31.391 1 60.56 428 ALA B C 1
ATOM 7434 O O . ALA B 1 428 ? 11.727 52.656 32.625 1 60.56 428 ALA B O 1
ATOM 7435 N N . VAL B 1 429 ? 12.672 53 30.594 1 61.03 429 VAL B N 1
ATOM 7436 C CA . VAL B 1 429 ? 13.828 53.75 31.094 1 61.03 429 VAL B CA 1
ATOM 7437 C C . VAL B 1 429 ? 13.961 55.062 30.359 1 61.03 429 VAL B C 1
ATOM 7439 O O . VAL B 1 429 ? 13.883 55.125 29.125 1 61.03 429 VAL B O 1
ATOM 7442 N N . VAL B 1 430 ? 13.969 56.156 31.125 1 62.41 430 VAL B N 1
ATOM 7443 C CA . VAL B 1 430 ? 14.156 57.469 30.516 1 62.41 430 VAL B CA 1
ATOM 7444 C C . VAL B 1 430 ? 15.531 58.031 30.875 1 62.41 430 VAL B C 1
ATOM 7446 O O . VAL B 1 430 ? 15.906 58.031 32.062 1 62.41 430 VAL B O 1
ATOM 7449 N N . THR B 1 431 ? 16.359 58.344 29.906 1 64.12 431 THR B N 1
ATOM 7450 C CA . THR B 1 431 ? 17.688 58.875 30.156 1 64.12 431 THR B CA 1
ATOM 7451 C C . THR B 1 431 ? 17.906 60.188 29.406 1 64.12 431 THR B C 1
ATOM 7453 O O . THR B 1 431 ? 17.25 60.438 28.391 1 64.12 431 THR B O 1
ATOM 7456 N N . GLN B 1 432 ? 18.688 61.25 30.078 1 55.53 432 GLN B N 1
ATOM 7457 C CA . GLN B 1 432 ? 19.062 62.5 29.438 1 55.53 432 GLN B CA 1
ATOM 7458 C C . GLN B 1 432 ? 20.422 62.375 28.734 1 55.53 432 GLN B C 1
ATOM 7460 O O . GLN B 1 432 ? 21.328 61.688 29.25 1 55.53 432 GLN B O 1
ATOM 7465 N N . SER B 1 433 ? 20.469 62.875 27.531 1 51.03 433 SER B N 1
ATOM 7466 C CA . SER B 1 433 ? 21.75 62.844 26.812 1 51.03 433 SER B CA 1
ATOM 7467 C C . SER B 1 433 ? 22.734 63.844 27.438 1 51.03 433 SER B C 1
ATOM 7469 O O . SER B 1 433 ? 22.359 64.875 27.906 1 51.03 433 SER B O 1
ATOM 7471 N N . SER B 1 434 ? 23.859 63.562 28.094 1 44.34 434 SER B N 1
ATOM 7472 C CA . SER B 1 434 ? 24.875 64.5 28.672 1 44.34 434 SER B CA 1
ATOM 7473 C C . SER B 1 434 ? 25.641 65.188 27.562 1 44.34 434 SER B C 1
ATOM 7475 O O . SER B 1 434 ? 25.969 64.625 26.531 1 44.34 434 SER B O 1
ATOM 7477 N N . LYS B 1 435 ? 25.672 66.625 27.609 1 39.25 435 LYS B N 1
ATOM 7478 C CA . LYS B 1 435 ? 26.531 67.5 26.812 1 39.25 435 LYS B CA 1
ATOM 7479 C C . LYS B 1 435 ? 28 67.125 26.984 1 39.25 435 LYS B C 1
ATOM 7481 O O . LYS B 1 435 ? 28.516 67.125 28.094 1 39.25 435 LYS B O 1
ATOM 7486 N N . ILE B 1 436 ? 28.688 66.312 26.266 1 33.56 436 ILE B N 1
ATOM 7487 C CA . ILE B 1 436 ? 30.141 66.375 26.375 1 33.56 436 ILE B CA 1
ATOM 7488 C C . ILE B 1 436 ? 30.625 67.812 26 1 33.56 436 ILE B C 1
ATOM 7490 O O . ILE B 1 436 ? 30.172 68.375 25 1 33.56 436 ILE B O 1
ATOM 7494 N N . PRO B 1 437 ? 31.312 68.438 26.828 1 30.62 437 PRO B N 1
ATOM 7495 C CA . PRO B 1 437 ? 32 69.688 26.484 1 30.62 437 PRO B CA 1
ATOM 7496 C C . PRO B 1 437 ? 32.844 69.625 25.203 1 30.62 437 PRO B C 1
ATOM 7498 O O . PRO B 1 437 ? 33.406 68.562 24.906 1 30.62 437 PRO B O 1
ATOM 7501 N N . SER B 1 438 ? 32.5 70.375 24.141 1 32.12 438 SER B N 1
ATOM 7502 C CA . SER B 1 438 ? 33.281 70.562 22.938 1 32.12 438 SER B CA 1
ATOM 7503 C C . SER B 1 438 ? 34.75 70.688 23.266 1 32.12 438 SER B C 1
ATOM 7505 O O . SER B 1 438 ? 35.188 71.625 23.922 1 32.12 438 SER B O 1
ATOM 7507 N N . GLU B 1 439 ? 35.531 69.688 23.594 1 30.44 439 GLU B N 1
ATOM 7508 C CA . GLU B 1 439 ? 36.938 69.938 23.562 1 30.44 439 GLU B CA 1
ATOM 7509 C C . GLU B 1 439 ? 37.375 70.5 22.203 1 30.44 439 GLU B C 1
ATOM 7511 O O . GLU B 1 439 ? 37.031 69.938 21.172 1 30.44 439 GLU B O 1
ATOM 7516 N N . LYS B 1 440 ? 37.719 71.812 22.109 1 34.12 440 LYS B N 1
ATOM 7517 C CA . LYS B 1 440 ? 38.5 72.5 21.078 1 34.12 440 LYS B CA 1
ATOM 7518 C C . LYS B 1 440 ? 39.656 71.625 20.594 1 34.12 440 LYS B C 1
ATOM 7520 O O . LYS B 1 440 ? 40.656 71.5 21.281 1 34.12 440 LYS B O 1
ATOM 7525 N N . THR B 1 441 ? 39.5 70.438 20.016 1 30.05 441 THR B N 1
ATOM 7526 C CA . THR B 1 441 ? 40.656 69.812 19.391 1 30.05 441 THR B CA 1
ATOM 7527 C C . THR B 1 441 ? 41.25 70.75 18.328 1 30.05 441 THR B C 1
ATOM 7529 O O . THR B 1 441 ? 40.531 71.375 17.547 1 30.05 441 THR B O 1
ATOM 7532 N N . ASN B 1 442 ? 42.375 71.375 18.594 1 31.95 442 ASN B N 1
ATOM 7533 C CA . ASN B 1 442 ? 43.344 71.938 17.672 1 31.95 442 ASN B CA 1
ATOM 7534 C C . ASN B 1 442 ? 43.531 71.062 16.422 1 31.95 442 ASN B C 1
ATOM 7536 O O . ASN B 1 442 ? 43.688 69.875 16.531 1 31.95 442 ASN B O 1
ATOM 7540 N N . GLY B 1 443 ? 42.969 71.438 15.18 1 30.2 443 GLY B N 1
ATOM 7541 C CA . GLY B 1 443 ? 42.906 71 13.805 1 30.2 443 GLY B CA 1
ATOM 7542 C C . GLY B 1 443 ? 44.219 70.562 13.227 1 30.2 443 GLY B C 1
ATOM 7543 O O . GLY B 1 443 ? 44.375 70.5 12.008 1 30.2 443 GLY B O 1
ATOM 7544 N N . THR B 1 444 ? 45.344 70.438 13.883 1 31.14 444 THR B N 1
ATOM 7545 C CA . THR B 1 444 ? 46.406 70.312 12.883 1 31.14 444 THR B CA 1
ATOM 7546 C C . THR B 1 444 ? 46.156 69.062 12.016 1 31.14 444 THR B C 1
ATOM 7548 O O . THR B 1 444 ? 46.969 68.75 11.109 1 31.14 444 THR B O 1
ATOM 7551 N N . GLY B 1 445 ? 45.625 67.938 12.539 1 27.06 445 GLY B N 1
ATOM 7552 C CA . GLY B 1 445 ? 45.906 66.75 11.773 1 27.06 445 GLY B CA 1
ATOM 7553 C C . GLY B 1 445 ? 45.156 66.75 10.445 1 27.06 445 GLY B C 1
ATOM 7554 O O . GLY B 1 445 ? 44.125 67.375 10.289 1 27.06 445 GLY B O 1
ATOM 7555 N N . ASN B 1 446 ? 45.875 66.625 9.227 1 31.41 446 ASN B N 1
ATOM 7556 C CA . ASN B 1 446 ? 45.562 66.5 7.797 1 31.41 446 ASN B CA 1
ATOM 7557 C C . ASN B 1 446 ? 44.438 65.5 7.531 1 31.41 446 ASN B C 1
ATOM 7559 O O . ASN B 1 446 ? 44.219 65.125 6.391 1 31.41 446 ASN B O 1
ATOM 7563 N N . GLY B 1 447 ? 44.188 64.562 8.414 1 30.22 447 GLY B N 1
ATOM 7564 C CA . GLY B 1 447 ? 43.406 63.531 7.812 1 30.22 447 GLY B CA 1
ATOM 7565 C C . GLY B 1 447 ? 42.031 64 7.395 1 30.22 447 GLY B C 1
ATOM 7566 O O . GLY B 1 447 ? 41.594 65.062 7.766 1 30.22 447 GLY B O 1
ATOM 7567 N N . PRO B 1 448 ? 41.406 63.312 6.297 1 30.61 448 PRO B N 1
ATOM 7568 C CA . PRO B 1 448 ? 40.188 63.75 5.609 1 30.61 448 PRO B CA 1
ATOM 7569 C C . PRO B 1 448 ? 39.062 64.125 6.574 1 30.61 448 PRO B C 1
ATOM 7571 O O . PRO B 1 448 ? 39.031 63.625 7.695 1 30.61 448 PRO B O 1
ATOM 7574 N N . PRO B 1 449 ? 38.5 65.312 6.395 1 28.86 449 PRO B N 1
ATOM 7575 C CA . PRO B 1 449 ? 37.406 65.875 7.195 1 28.86 449 PRO B CA 1
ATOM 7576 C C . PRO B 1 449 ? 36.312 64.875 7.5 1 28.86 449 PRO B C 1
ATOM 7578 O O . PRO B 1 449 ? 35.906 64.125 6.621 1 28.86 449 PRO B O 1
ATOM 7581 N N . VAL B 1 450 ? 36.5 64.25 8.586 1 28.48 450 VAL B N 1
ATOM 7582 C CA . VAL B 1 450 ? 35.312 63.469 9.039 1 28.48 450 VAL B CA 1
ATOM 7583 C C . VAL B 1 450 ? 34.062 64.312 8.828 1 28.48 450 VAL B C 1
ATOM 7585 O O . VAL B 1 450 ? 33.969 65.438 9.234 1 28.48 450 VAL B O 1
ATOM 7588 N N . ILE B 1 451 ? 33.469 64.125 7.57 1 28.41 451 ILE B N 1
ATOM 7589 C CA . ILE B 1 451 ? 32.156 64.688 7.316 1 28.41 451 ILE B CA 1
ATOM 7590 C C . ILE B 1 451 ? 31.312 64.688 8.594 1 28.41 451 ILE B C 1
ATOM 7592 O O . ILE B 1 451 ? 31.031 63.594 9.109 1 28.41 451 ILE B O 1
ATOM 7596 N N . GLY B 1 452 ? 31.578 65.562 9.508 1 29.11 452 GLY B N 1
ATOM 7597 C CA . GLY B 1 452 ? 30.672 65.875 10.602 1 29.11 452 GLY B CA 1
ATOM 7598 C C . GLY B 1 452 ? 29.219 65.938 10.164 1 29.11 452 GLY B C 1
ATOM 7599 O O . GLY B 1 452 ? 28.797 66.875 9.477 1 29.11 452 GLY B O 1
ATOM 7600 N N . THR B 1 453 ? 28.859 64.875 9.422 1 28.77 453 THR B N 1
ATOM 7601 C CA . THR B 1 453 ? 27.422 65 9.18 1 28.77 453 THR B CA 1
ATOM 7602 C C . THR B 1 453 ? 26.688 65.438 10.43 1 28.77 453 THR B C 1
ATOM 7604 O O . THR B 1 453 ? 26.766 64.812 11.484 1 28.77 453 THR B O 1
ATOM 7607 N N . SER B 1 454 ? 26.656 66.688 10.672 1 30.38 454 SER B N 1
ATOM 7608 C CA . SER B 1 454 ? 25.734 67.375 11.57 1 30.38 454 SER B CA 1
ATOM 7609 C C . SER B 1 454 ? 24.359 66.688 11.57 1 30.38 454 SER B C 1
ATOM 7611 O O . SER B 1 454 ? 23.625 66.812 10.594 1 30.38 454 SER B O 1
ATOM 7613 N N . VAL B 1 455 ? 24.375 65.5 11.758 1 33.56 455 VAL B N 1
ATOM 7614 C CA . VAL B 1 455 ? 23.031 65.062 12.086 1 33.56 455 VAL B CA 1
ATOM 7615 C C . VAL B 1 455 ? 22.328 66.062 12.938 1 33.56 455 VAL B C 1
ATOM 7617 O O . VAL B 1 455 ? 22.703 66.312 14.094 1 33.56 455 VAL B O 1
ATOM 7620 N N . GLY B 1 456 ? 22.094 67.25 12.555 1 35.03 456 GLY B N 1
ATOM 7621 C CA . GLY B 1 456 ? 21.344 68.375 13.047 1 35.03 456 GLY B CA 1
ATOM 7622 C C . GLY B 1 456 ? 20.234 68 14 1 35.03 456 GLY B C 1
ATOM 7623 O O . GLY B 1 456 ? 19.688 68.812 14.711 1 35.03 456 GLY B O 1
ATOM 7624 N N . ASP B 1 457 ? 19.328 67.062 13.656 1 40.19 457 ASP B N 1
ATOM 7625 C CA . ASP B 1 457 ? 18.141 66.938 14.5 1 40.19 457 ASP B CA 1
ATOM 7626 C C . ASP B 1 457 ? 18.5 66.25 15.836 1 40.19 457 ASP B C 1
ATOM 7628 O O . ASP B 1 457 ? 18.219 65.062 16.047 1 40.19 457 ASP B O 1
ATOM 7632 N N . GLU B 1 458 ? 19.531 66.375 16.438 1 44.72 458 GLU B N 1
ATOM 7633 C CA . GLU B 1 458 ? 20.156 66.125 17.734 1 44.72 458 GLU B CA 1
ATOM 7634 C C . GLU B 1 458 ? 19.141 66.312 18.859 1 44.72 458 GLU B C 1
ATOM 7636 O O . GLU B 1 458 ? 19.344 65.812 19.969 1 44.72 458 GLU B O 1
ATOM 7641 N N . ASP B 1 459 ? 18.281 67.25 18.688 1 49.25 459 ASP B N 1
ATOM 7642 C CA . ASP B 1 459 ? 17.328 67.75 19.672 1 49.25 459 ASP B CA 1
ATOM 7643 C C . ASP B 1 459 ? 16.094 66.875 19.75 1 49.25 459 ASP B C 1
ATOM 7645 O O . ASP B 1 459 ? 15.148 67.125 20.484 1 49.25 459 ASP B O 1
ATOM 7649 N N . SER B 1 460 ? 16.094 65.75 18.984 1 63.16 460 SER B N 1
ATOM 7650 C CA . SER B 1 460 ? 14.758 65.188 18.922 1 63.16 460 SER B CA 1
ATOM 7651 C C . SER B 1 460 ? 14.664 63.938 19.812 1 63.16 460 SER B C 1
ATOM 7653 O O . SER B 1 460 ? 15.68 63.281 20.109 1 63.16 460 SER B O 1
ATOM 7655 N N . LEU B 1 461 ? 13.734 63.719 20.562 1 78 461 LEU B N 1
ATOM 7656 C CA . LEU B 1 461 ? 13.383 62.625 21.422 1 78 461 LEU B CA 1
ATOM 7657 C C . LEU B 1 461 ? 13.422 61.312 20.656 1 78 461 LEU B C 1
ATOM 7659 O O . LEU B 1 461 ? 12.867 61.188 19.562 1 78 461 LEU B O 1
ATOM 7663 N N . VAL B 1 462 ? 14.43 60.406 21.125 1 84.31 462 VAL B N 1
ATOM 7664 C CA . VAL B 1 462 ? 14.492 59.094 20.516 1 84.31 462 VAL B CA 1
ATOM 7665 C C . VAL B 1 462 ? 13.852 58.062 21.453 1 84.31 462 VAL B C 1
ATOM 7667 O O . VAL B 1 462 ? 14.125 58.062 22.656 1 84.31 462 VAL B O 1
ATOM 7670 N N . VAL B 1 463 ? 12.977 57.281 20.891 1 88.06 463 VAL B N 1
ATOM 7671 C CA . VAL B 1 463 ? 12.336 56.188 21.672 1 88.06 463 VAL B CA 1
ATOM 7672 C C . VAL B 1 463 ? 12.82 54.844 21.156 1 88.06 463 VAL B C 1
ATOM 7674 O O . VAL B 1 463 ? 12.648 54.5 19.984 1 88.06 463 VAL B O 1
ATOM 7677 N N . LEU B 1 464 ? 13.492 54.125 22.031 1 90.81 464 LEU B N 1
ATOM 7678 C CA . LEU B 1 464 ? 13.891 52.75 21.734 1 90.81 464 LEU B CA 1
ATOM 7679 C C . LEU B 1 464 ? 12.852 51.75 22.25 1 90.81 464 LEU B C 1
ATOM 7681 O O . LEU B 1 464 ? 12.562 51.719 23.453 1 90.81 464 LEU B O 1
ATOM 7685 N N . VAL B 1 465 ? 12.32 51 21.328 1 92.19 465 VAL B N 1
ATOM 7686 C CA . VAL B 1 465 ? 11.344 50 21.703 1 92.19 465 VAL B CA 1
ATOM 7687 C C . VAL B 1 465 ? 11.938 48.594 21.484 1 92.19 465 VAL B C 1
ATOM 7689 O O . VAL B 1 465 ? 12.312 48.25 20.375 1 92.19 465 VAL B O 1
ATOM 7692 N N . SER B 1 466 ? 12.062 47.844 22.562 1 92.38 466 SER B N 1
ATOM 7693 C CA . SER B 1 466 ? 12.469 46.438 22.484 1 92.38 466 SER B CA 1
ATOM 7694 C C . SER B 1 466 ? 11.273 45.531 22.656 1 92.38 466 SER B C 1
ATOM 7696 O O . SER B 1 466 ? 10.625 45.531 23.703 1 92.38 466 SER B O 1
ATOM 7698 N N . TYR B 1 467 ? 11 44.75 21.594 1 92.69 467 TYR B N 1
ATOM 7699 C CA . TYR B 1 467 ? 9.844 43.875 21.609 1 92.69 467 TYR B CA 1
ATOM 7700 C C . TYR B 1 467 ? 10.25 42.438 21.25 1 92.69 467 TYR B C 1
ATOM 7702 O O . TYR B 1 467 ? 11.062 42.219 20.344 1 92.69 467 TYR B O 1
ATOM 7710 N N . HIS B 1 468 ? 9.695 41.469 22.031 1 91.88 468 HIS B N 1
ATOM 7711 C CA . HIS B 1 468 ? 10.008 40.062 21.797 1 91.88 468 HIS B CA 1
ATOM 7712 C C . HIS B 1 468 ? 8.742 39.219 21.766 1 91.88 468 HIS B C 1
ATOM 7714 O O . HIS B 1 468 ? 7.848 39.406 22.594 1 91.88 468 HIS B O 1
ATOM 7720 N N . ARG B 1 469 ? 8.695 38.344 20.797 1 89.69 469 ARG B N 1
ATOM 7721 C CA . ARG B 1 469 ? 7.621 37.344 20.766 1 89.69 469 ARG B CA 1
ATOM 7722 C C . ARG B 1 469 ? 8.172 35.938 20.484 1 89.69 469 ARG B C 1
ATOM 7724 O O . ARG B 1 469 ? 8.789 35.719 19.438 1 89.69 469 ARG B O 1
ATOM 7731 N N . ARG B 1 470 ? 7.832 35.062 21.328 1 87.5 470 ARG B N 1
ATOM 7732 C CA . ARG B 1 470 ? 8.398 33.719 21.25 1 87.5 470 ARG B CA 1
ATOM 7733 C C . ARG B 1 470 ? 7.875 32.969 20.031 1 87.5 470 ARG B C 1
ATOM 7735 O O . ARG B 1 470 ? 8.648 32.375 19.281 1 87.5 470 ARG B O 1
ATOM 7742 N N . LEU B 1 471 ? 6.52 33 19.859 1 83.56 471 LEU B N 1
ATOM 7743 C CA . LEU B 1 471 ? 5.895 32.219 18.781 1 83.56 471 LEU B CA 1
ATOM 7744 C C . LEU B 1 471 ? 5.645 33.125 17.578 1 83.56 471 LEU B C 1
ATOM 7746 O O . LEU B 1 471 ? 4.492 33.375 17.219 1 83.56 471 LEU B O 1
ATOM 7750 N N . ALA B 1 472 ? 6.727 33.625 17 1 90.38 472 ALA B N 1
ATOM 7751 C CA . ALA B 1 472 ? 6.621 34.469 15.812 1 90.38 472 ALA B CA 1
ATOM 7752 C C . ALA B 1 472 ? 7.801 34.25 14.875 1 90.38 472 ALA B C 1
ATOM 7754 O O . ALA B 1 472 ? 8.68 33.438 15.156 1 90.38 472 ALA B O 1
ATOM 7755 N N . ASP B 1 473 ? 7.664 34.844 13.695 1 91.62 473 ASP B N 1
ATOM 7756 C CA . ASP B 1 473 ? 8.703 34.719 12.68 1 91.62 473 ASP B CA 1
ATOM 7757 C C . ASP B 1 473 ? 9.039 36.062 12.047 1 91.62 473 ASP B C 1
ATOM 7759 O O . ASP B 1 473 ? 8.609 37.094 12.547 1 91.62 473 ASP B O 1
ATOM 7763 N N . LEU B 1 474 ? 9.906 35.969 11.125 1 93.06 474 LEU B N 1
ATOM 7764 C CA . LEU B 1 474 ? 10.391 37.219 10.492 1 93.06 474 LEU B CA 1
ATOM 7765 C C . LEU B 1 474 ? 9.242 37.969 9.82 1 93.06 474 LEU B C 1
ATOM 7767 O O . LEU B 1 474 ? 9.242 39.188 9.781 1 93.06 474 LEU B O 1
ATOM 7771 N N . ASP B 1 475 ? 8.273 37.219 9.297 1 92.75 475 ASP B N 1
ATOM 7772 C CA . ASP B 1 475 ? 7.121 37.875 8.664 1 92.75 475 ASP B CA 1
ATOM 7773 C C . ASP B 1 475 ? 6.305 38.656 9.68 1 92.75 475 ASP B C 1
ATOM 7775 O O . ASP B 1 475 ? 5.82 39.75 9.383 1 92.75 475 ASP B O 1
ATOM 7779 N N . TYR B 1 476 ? 6.191 38.062 10.773 1 93.81 476 TYR B N 1
ATOM 7780 C CA . TYR B 1 476 ? 5.531 38.75 11.883 1 93.81 476 TYR B CA 1
ATOM 7781 C C . TYR B 1 476 ? 6.254 40.062 12.234 1 93.81 476 TYR B C 1
ATOM 7783 O O . TYR B 1 476 ? 5.625 41.094 12.375 1 93.81 476 TYR B O 1
ATOM 7791 N N . LEU B 1 477 ? 7.504 40.031 12.383 1 95.5 477 LEU B N 1
ATOM 7792 C CA . LEU B 1 477 ? 8.297 41.188 12.758 1 95.5 477 LEU B CA 1
ATOM 7793 C C . LEU B 1 477 ? 8.227 42.281 11.68 1 95.5 477 LEU B C 1
ATOM 7795 O O . LEU B 1 477 ? 8.156 43.469 11.984 1 95.5 477 LEU B O 1
ATOM 7799 N N . SER B 1 478 ? 8.25 41.812 10.523 1 94.94 478 SER B N 1
ATOM 7800 C CA . SER B 1 478 ? 8.188 42.75 9.406 1 94.94 478 SER B CA 1
ATOM 7801 C C . SER B 1 478 ? 6.848 43.5 9.367 1 94.94 478 SER B C 1
ATOM 7803 O O . SER B 1 478 ? 6.793 44.688 9.086 1 94.94 478 SER B O 1
ATOM 7805 N N . ALA B 1 479 ? 5.824 42.781 9.617 1 93.75 479 ALA B N 1
ATOM 7806 C CA . ALA B 1 479 ? 4.5 43.375 9.664 1 93.75 479 ALA B CA 1
ATOM 7807 C C . ALA B 1 479 ? 4.398 44.406 10.805 1 93.75 479 ALA B C 1
ATOM 7809 O O . ALA B 1 479 ? 3.812 45.469 10.641 1 93.75 479 ALA B O 1
ATOM 7810 N N . MET B 1 480 ? 4.945 44.031 11.906 1 92.62 480 MET B N 1
ATOM 7811 C CA . MET B 1 480 ? 4.973 44.906 13.055 1 92.62 480 MET B CA 1
ATOM 7812 C C . MET B 1 480 ? 5.754 46.188 12.734 1 92.62 480 MET B C 1
ATOM 7814 O O . MET B 1 480 ? 5.297 47.281 13.039 1 92.62 480 MET B O 1
ATOM 7818 N N . ALA B 1 481 ? 6.914 46.031 12.125 1 93.81 481 ALA B N 1
ATOM 7819 C CA . ALA B 1 481 ? 7.785 47.156 11.789 1 93.81 481 ALA B CA 1
ATOM 7820 C C . ALA B 1 481 ? 7.113 48.094 10.789 1 93.81 481 ALA B C 1
ATOM 7822 O O . ALA B 1 481 ? 7.262 49.312 10.883 1 93.81 481 ALA B O 1
ATOM 7823 N N . ALA B 1 482 ? 6.418 47.5 9.898 1 92.12 482 ALA B N 1
ATOM 7824 C CA . ALA B 1 482 ? 5.738 48.312 8.875 1 92.12 482 ALA B CA 1
ATOM 7825 C C . ALA B 1 482 ? 4.645 49.156 9.5 1 92.12 482 ALA B C 1
ATOM 7827 O O . ALA B 1 482 ? 4.422 50.312 9.062 1 92.12 482 ALA B O 1
ATOM 7828 N N . GLN B 1 483 ? 4.02 48.656 10.484 1 87.62 483 GLN B N 1
ATOM 7829 C CA . GLN B 1 483 ? 2.914 49.344 11.133 1 87.62 483 GLN B CA 1
ATOM 7830 C C . GLN B 1 483 ? 3.424 50.375 12.148 1 87.62 483 GLN B C 1
ATOM 7832 O O . GLN B 1 483 ? 2.781 51.406 12.383 1 87.62 483 GLN B O 1
ATOM 7837 N N . ALA B 1 484 ? 4.57 50.062 12.734 1 87.31 484 ALA B N 1
ATOM 7838 C CA . ALA B 1 484 ? 5.074 50.906 13.828 1 87.31 484 ALA B CA 1
ATOM 7839 C C . ALA B 1 484 ? 6.191 51.812 13.344 1 87.31 484 ALA B C 1
ATOM 7841 O O . ALA B 1 484 ? 7.012 52.281 14.141 1 87.31 484 ALA B O 1
ATOM 7842 N N . ASP B 1 485 ? 6.172 52.062 12.109 1 85.94 485 ASP B N 1
ATOM 7843 C CA . ASP B 1 485 ? 7.203 52.938 11.555 1 85.94 485 ASP B CA 1
ATOM 7844 C C . ASP B 1 485 ? 6.875 54.406 11.805 1 85.94 485 ASP B C 1
ATOM 7846 O O . ASP B 1 485 ? 6.059 55 11.094 1 85.94 485 ASP B O 1
ATOM 7850 N N . VAL B 1 486 ? 7.391 55.031 12.836 1 86.62 486 VAL B N 1
ATOM 7851 C CA . VAL B 1 486 ? 7.137 56.406 13.219 1 86.62 486 VAL B CA 1
ATOM 7852 C C . VAL B 1 486 ? 8.461 57.125 13.414 1 86.62 486 VAL B C 1
ATOM 7854 O O . VAL B 1 486 ? 9.469 56.531 13.797 1 86.62 486 VAL B O 1
ATOM 7857 N N . GLN B 1 487 ? 8.43 58.375 13.203 1 84.94 487 GLN B N 1
ATOM 7858 C CA . GLN B 1 487 ? 9.633 59.188 13.305 1 84.94 487 GLN B CA 1
ATOM 7859 C C . GLN B 1 487 ? 10.164 59.219 14.742 1 84.94 487 GLN B C 1
ATOM 7861 O O . GLN B 1 487 ? 9.391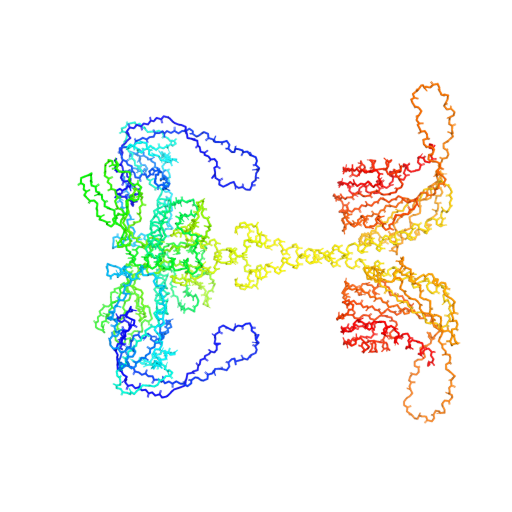 59.344 15.688 1 84.94 487 GLN B O 1
ATOM 7866 N N . GLY B 1 488 ? 11.477 59 14.883 1 84.19 488 GLY B N 1
ATOM 7867 C CA . GLY B 1 488 ? 12.141 59.125 16.172 1 84.19 488 GLY B CA 1
ATOM 7868 C C . GLY B 1 488 ? 12.086 57.844 16.984 1 84.19 488 GLY B C 1
ATOM 7869 O O . GLY B 1 488 ? 12.547 57.812 18.125 1 84.19 488 GLY B O 1
ATOM 7870 N N . VAL B 1 489 ? 11.547 56.812 16.344 1 90.38 489 VAL B N 1
ATOM 7871 C CA . VAL B 1 489 ? 11.406 55.562 17.078 1 90.38 489 VAL B CA 1
ATOM 7872 C C . VAL B 1 489 ? 12.352 54.5 16.484 1 90.38 489 VAL B C 1
ATOM 7874 O O . VAL B 1 489 ? 12.414 54.344 15.266 1 90.38 489 VAL B O 1
ATOM 7877 N N . VAL B 1 490 ? 13.133 53.875 17.312 1 92.25 490 VAL B N 1
ATOM 7878 C CA . VAL B 1 490 ? 13.945 52.719 16.938 1 92.25 490 VAL B CA 1
ATOM 7879 C C . VAL B 1 490 ? 13.297 51.438 17.484 1 92.25 490 VAL B C 1
ATOM 7881 O O . VAL B 1 490 ? 13.039 51.344 18.688 1 92.25 490 VAL B O 1
ATOM 7884 N N . LEU B 1 491 ? 13.039 50.562 16.562 1 95.12 491 LEU B N 1
ATOM 7885 C CA . LEU B 1 491 ? 12.406 49.312 16.953 1 95.12 491 LEU B CA 1
ATOM 7886 C C . LEU B 1 491 ? 13.414 48.156 16.938 1 95.12 491 LEU B C 1
ATOM 7888 O O . LEU B 1 491 ? 14.008 47.875 15.898 1 95.12 491 LEU B O 1
ATOM 7892 N N . MET B 1 492 ? 13.648 47.594 18.062 1 95.81 492 MET B N 1
ATOM 7893 C CA . MET B 1 492 ? 14.391 46.344 18.188 1 95.81 492 MET B CA 1
ATOM 7894 C C . MET B 1 492 ? 13.445 45.156 18.406 1 95.81 492 MET B C 1
ATOM 7896 O O . MET B 1 492 ? 13.016 44.906 19.547 1 95.81 492 MET B O 1
ATOM 7900 N N . LEU B 1 493 ? 13.227 44.375 17.359 1 96.06 493 LEU B N 1
ATOM 7901 C CA . LEU B 1 493 ? 12.242 43.281 17.406 1 96.06 493 LEU B CA 1
ATOM 7902 C C . LEU B 1 493 ? 12.93 41.938 17.328 1 96.06 493 LEU B C 1
ATOM 7904 O O . LEU B 1 493 ? 13.828 41.719 16.516 1 96.06 493 LEU B O 1
ATOM 7908 N N . THR B 1 494 ? 12.531 41.062 18.156 1 95.19 494 THR B N 1
ATOM 7909 C CA . THR B 1 494 ? 13.094 39.719 18.156 1 95.19 494 THR B CA 1
ATOM 7910 C C . THR B 1 494 ? 11.977 38.656 18.219 1 95.19 494 THR B C 1
ATOM 7912 O O . THR B 1 494 ? 10.906 38.938 18.766 1 95.19 494 THR B O 1
ATOM 7915 N N . ALA B 1 495 ? 12.227 37.562 17.609 1 94.81 495 ALA B N 1
ATOM 7916 C CA . ALA B 1 495 ? 11.297 36.438 17.641 1 94.81 495 ALA B CA 1
ATOM 7917 C C . ALA B 1 495 ? 12.047 35.125 17.719 1 94.81 495 ALA B C 1
ATOM 7919 O O . ALA B 1 495 ? 13.117 34.969 17.125 1 94.81 495 ALA B O 1
ATOM 7920 N N . GLY B 1 496 ? 11.492 34.156 18.484 1 91.5 496 GLY B N 1
ATOM 7921 C CA . GLY B 1 496 ? 12.117 32.875 18.672 1 91.5 496 GLY B CA 1
ATOM 7922 C C . GLY B 1 496 ? 12.031 32.375 20.109 1 91.5 496 GLY B C 1
ATOM 7923 O O . GLY B 1 496 ? 11.469 33.031 20.969 1 91.5 496 GLY B O 1
ATOM 7924 N N . GLU B 1 497 ? 12.602 31.234 20.328 1 89.06 497 GLU B N 1
ATOM 7925 C CA . GLU B 1 497 ? 12.625 30.672 21.672 1 89.06 497 GLU B CA 1
ATOM 7926 C C . GLU B 1 497 ? 13.477 31.516 22.609 1 89.06 497 GLU B C 1
ATOM 7928 O O . GLU B 1 497 ? 14.562 31.953 22.25 1 89.06 497 GLU B O 1
ATOM 7933 N N . ASP B 1 498 ? 12.977 31.688 23.859 1 86.5 498 ASP B N 1
ATOM 7934 C CA . ASP B 1 498 ? 13.594 32.625 24.812 1 86.5 498 ASP B CA 1
ATOM 7935 C C . ASP B 1 498 ? 15.055 32.25 25.062 1 86.5 498 ASP B C 1
ATOM 7937 O O . ASP B 1 498 ? 15.906 33.125 25.219 1 86.5 498 ASP B O 1
ATOM 7941 N N . MET B 1 499 ? 15.25 30.984 25.125 1 89.5 499 MET B N 1
ATOM 7942 C CA . MET B 1 499 ? 16.594 30.531 25.484 1 89.5 499 MET B CA 1
ATOM 7943 C C . MET B 1 499 ? 17.328 30 24.266 1 89.5 499 MET B C 1
ATOM 7945 O O . MET B 1 499 ? 18.375 29.375 24.406 1 89.5 499 MET B O 1
ATOM 7949 N N . GLY B 1 500 ? 16.859 30.219 23.094 1 89.19 500 GLY B N 1
ATOM 7950 C CA . GLY B 1 500 ? 17.422 29.578 21.922 1 89.19 500 GLY B CA 1
ATOM 7951 C C . GLY B 1 500 ? 17.625 30.531 20.75 1 89.19 500 GLY B C 1
ATOM 7952 O O . GLY B 1 500 ? 17.734 31.75 20.953 1 89.19 500 GLY B O 1
ATOM 7953 N N . PRO B 1 501 ? 17.797 29.906 19.594 1 94.56 501 PRO B N 1
ATOM 7954 C CA . PRO B 1 501 ? 18.016 30.719 18.391 1 94.56 501 PRO B CA 1
ATOM 7955 C C . PRO B 1 501 ? 16.75 31.422 17.922 1 94.56 501 PRO B C 1
ATOM 7957 O O . PRO B 1 501 ? 15.648 31.078 18.344 1 94.56 501 PRO B O 1
ATOM 7960 N N . GLY B 1 502 ? 16.953 32.562 17.172 1 95.94 502 GLY B N 1
ATOM 7961 C CA . GLY B 1 502 ? 15.836 33.312 16.625 1 95.94 502 GLY B CA 1
ATOM 7962 C C . GLY B 1 502 ? 16.25 34.344 15.594 1 95.94 502 GLY B C 1
ATOM 7963 O O . GLY B 1 502 ? 17.219 34.125 14.859 1 95.94 502 GLY B O 1
ATOM 7964 N N . VAL B 1 503 ? 15.383 35.344 15.5 1 97.38 503 VAL B N 1
ATOM 7965 C CA . VAL B 1 503 ? 15.641 36.406 14.5 1 97.38 503 VAL B CA 1
ATOM 7966 C C . VAL B 1 503 ? 15.562 37.781 15.148 1 97.38 503 VAL B C 1
ATOM 7968 O O . VAL B 1 503 ? 14.875 37.969 16.156 1 97.38 503 VAL B O 1
ATOM 7971 N N . LEU B 1 504 ? 16.406 38.75 14.664 1 97.25 504 LEU B N 1
ATOM 7972 C CA . LEU B 1 504 ? 16.438 40.156 15.062 1 97.25 504 LEU B CA 1
ATOM 7973 C C . LEU B 1 504 ? 16.078 41.062 13.883 1 97.25 504 LEU B C 1
ATOM 7975 O O . LEU B 1 504 ? 16.547 40.844 12.766 1 97.25 504 LEU B O 1
ATOM 7979 N N . LEU B 1 505 ? 15.188 41.906 14.094 1 97.5 505 LEU B N 1
ATOM 7980 C CA . LEU B 1 505 ? 14.867 42.938 13.125 1 97.5 505 LEU B CA 1
ATOM 7981 C C . LEU B 1 505 ? 14.984 44.344 13.758 1 97.5 505 LEU B C 1
ATOM 7983 O O . LEU B 1 505 ? 14.375 44.594 14.789 1 97.5 505 LEU B O 1
ATOM 7987 N N . LEU B 1 506 ? 15.828 45.219 13.258 1 96.31 506 LEU B N 1
ATOM 7988 C CA . LEU B 1 506 ? 16.047 46.562 13.719 1 96.31 506 LEU B CA 1
ATOM 7989 C C . LEU B 1 506 ? 15.617 47.594 12.656 1 96.31 506 LEU B C 1
ATOM 7991 O O . LEU B 1 506 ? 16.031 47.5 11.5 1 96.31 506 LEU B O 1
ATOM 7995 N N . THR B 1 507 ? 14.703 48.438 13.031 1 95.38 507 THR B N 1
ATOM 7996 C CA . THR B 1 507 ? 14.25 49.469 12.109 1 95.38 507 THR B CA 1
ATOM 7997 C C . THR B 1 507 ? 14.258 50.844 12.789 1 95.38 507 THR B C 1
ATOM 7999 O O . THR B 1 507 ? 14.18 50.938 14.016 1 95.38 507 THR B O 1
ATOM 8002 N N . GLY B 1 508 ? 14.383 51.969 12.047 1 91.69 508 GLY B N 1
ATOM 8003 C CA . GLY B 1 508 ? 14.477 53.344 12.531 1 91.69 508 GLY B CA 1
ATOM 8004 C C . GLY B 1 508 ? 15.289 54.219 11.617 1 91.69 508 GLY B C 1
ATOM 8005 O O . GLY B 1 508 ? 15.492 53.906 10.445 1 91.69 508 GLY B O 1
ATOM 8006 N N . PRO B 1 509 ? 15.664 55.344 12.172 1 88.75 509 PRO B N 1
ATOM 8007 C CA . PRO B 1 509 ? 16.5 56.219 11.352 1 88.75 509 PRO B CA 1
ATOM 8008 C C . PRO B 1 509 ? 17.797 55.531 10.891 1 88.75 509 PRO B C 1
ATOM 8010 O O . PRO B 1 509 ? 18.438 54.844 11.664 1 88.75 509 PRO B O 1
ATOM 8013 N N . GLN B 1 510 ? 18.203 55.781 9.711 1 89.06 510 GLN B N 1
ATOM 8014 C CA . GLN B 1 510 ? 19.266 55.062 9.031 1 89.06 510 GLN B CA 1
ATOM 8015 C C . GLN B 1 510 ? 20.578 55.156 9.805 1 89.06 510 GLN B C 1
ATOM 8017 O O . GLN B 1 510 ? 21.312 54.188 9.914 1 89.06 510 GLN B O 1
ATOM 8022 N N . HIS B 1 511 ? 20.812 56.344 10.211 1 86.44 511 HIS B N 1
ATOM 8023 C CA . HIS B 1 511 ? 22.078 56.562 10.891 1 86.44 511 HIS B CA 1
ATOM 8024 C C . HIS B 1 511 ? 22.141 55.781 12.195 1 86.44 511 HIS B C 1
ATOM 8026 O O . HIS B 1 511 ? 23.203 55.312 12.602 1 86.44 511 HIS B O 1
ATOM 8032 N N . LEU B 1 512 ? 21.031 55.594 12.836 1 90.06 512 LEU B N 1
ATOM 8033 C CA . LEU B 1 512 ? 20.969 54.875 14.086 1 90.06 512 LEU B CA 1
ATOM 8034 C C . LEU B 1 512 ? 21.047 53.344 13.828 1 90.06 512 LEU B C 1
ATOM 8036 O O . LEU B 1 512 ? 21.656 52.625 14.609 1 90.06 512 LEU B O 1
ATOM 8040 N N . ILE B 1 513 ? 20.516 52.906 12.75 1 93.25 513 ILE B N 1
ATOM 8041 C CA . ILE B 1 513 ? 20.516 51.469 12.398 1 93.25 513 ILE B CA 1
ATOM 8042 C C . ILE B 1 513 ? 21.938 51.031 12.062 1 93.25 513 ILE B C 1
ATOM 8044 O O . ILE B 1 513 ? 22.344 49.938 12.438 1 93.25 513 ILE B O 1
ATOM 8048 N N . ARG B 1 514 ? 22.625 51.875 11.391 1 90.12 514 ARG B N 1
ATOM 8049 C CA . ARG B 1 514 ? 24.016 51.594 11.047 1 90.12 514 ARG B CA 1
ATOM 8050 C C . ARG B 1 514 ? 24.875 51.469 12.297 1 90.12 514 ARG B C 1
ATOM 8052 O O . ARG B 1 514 ? 25.828 50.688 12.336 1 90.12 514 ARG B O 1
ATOM 8059 N N . LEU B 1 515 ? 24.484 52.25 13.234 1 89.5 515 LEU B N 1
ATOM 8060 C CA . LEU B 1 515 ? 25.234 52.281 14.484 1 89.5 515 LEU B CA 1
ATOM 8061 C C . LEU B 1 515 ? 24.891 51.062 15.352 1 89.5 515 LEU B C 1
ATOM 8063 O O . LEU B 1 515 ? 25.781 50.438 15.914 1 89.5 515 LEU B O 1
ATOM 8067 N N . LEU B 1 516 ? 23.672 50.75 15.484 1 93.88 516 LEU B N 1
ATOM 8068 C CA . LEU B 1 516 ? 23.188 49.781 16.469 1 93.88 516 LEU B CA 1
ATOM 8069 C C . LEU B 1 516 ? 23.234 48.344 15.906 1 93.88 516 LEU B C 1
ATOM 8071 O O . LEU B 1 516 ? 23.5 47.406 16.656 1 93.88 516 LEU B O 1
ATOM 8075 N N . GLY B 1 517 ? 23.016 48.125 14.648 1 94.88 517 GLY B N 1
ATOM 8076 C CA . GLY B 1 517 ? 22.859 46.844 14.008 1 94.88 517 GLY B CA 1
ATOM 8077 C C . GLY B 1 517 ? 24 45.875 14.305 1 94.88 517 GLY B C 1
ATOM 8078 O O . GLY B 1 517 ? 23.797 44.812 14.906 1 94.88 517 GLY B O 1
ATOM 8079 N N . PRO B 1 518 ? 25.156 46.281 13.93 1 94.38 518 PRO B N 1
ATOM 8080 C CA . PRO B 1 518 ? 26.312 45.406 14.141 1 94.38 518 PRO B CA 1
ATOM 8081 C C . PRO B 1 518 ? 26.547 45.094 15.617 1 94.38 518 PRO B C 1
ATOM 8083 O O . PRO B 1 518 ? 26.906 43.938 15.969 1 94.38 518 PRO B O 1
ATOM 8086 N N . ARG B 1 519 ? 26.359 46.062 16.453 1 94.31 519 ARG B N 1
ATOM 8087 C CA . ARG B 1 519 ? 26.594 45.875 17.875 1 94.31 519 ARG B CA 1
ATOM 8088 C C . ARG B 1 519 ? 25.578 44.875 18.484 1 94.31 519 ARG B C 1
ATOM 8090 O O . ARG B 1 519 ? 25.938 44.031 19.281 1 94.31 519 ARG B O 1
ATOM 8097 N N . LEU B 1 520 ? 24.312 45.062 18.125 1 96.12 520 LEU B N 1
ATOM 8098 C CA . LEU B 1 520 ? 23.266 44.188 18.641 1 96.12 520 LEU B CA 1
ATOM 8099 C C . LEU B 1 520 ? 23.469 42.781 18.141 1 96.12 520 LEU B C 1
ATOM 8101 O O . LEU B 1 520 ? 23.266 41.812 18.875 1 96.12 520 LEU B O 1
ATOM 8105 N N . CYS B 1 521 ? 23.875 42.656 16.922 1 95.25 521 CYS B N 1
ATOM 8106 C CA . CYS B 1 521 ? 24.141 41.344 16.328 1 95.25 521 CYS B CA 1
ATOM 8107 C C . CYS B 1 521 ? 25.266 40.625 17.062 1 95.25 521 CYS B C 1
ATOM 8109 O O . CYS B 1 521 ? 25.203 39.438 17.281 1 95.25 521 CYS B O 1
ATOM 8111 N N . GLU B 1 522 ? 26.188 41.406 17.453 1 95.69 522 GLU B N 1
ATOM 8112 C CA . GLU B 1 522 ? 27.312 40.875 18.203 1 95.69 522 GLU B CA 1
ATOM 8113 C C . GLU B 1 522 ? 26.859 40.406 19.594 1 95.69 522 GLU B C 1
ATOM 8115 O O . GLU B 1 522 ? 27.219 39.281 20.031 1 95.69 522 GLU B O 1
ATOM 8120 N N . VAL B 1 523 ? 26.094 41.188 20.266 1 96.56 523 VAL B N 1
ATOM 8121 C CA . VAL B 1 523 ? 25.625 40.875 21.609 1 96.56 523 VAL B CA 1
ATOM 8122 C C . VAL B 1 523 ? 24.781 39.625 21.578 1 96.56 523 VAL B C 1
ATOM 8124 O O . VAL B 1 523 ? 24.859 38.781 22.484 1 96.56 523 VAL B O 1
ATOM 8127 N N . LEU B 1 524 ? 24 39.406 20.516 1 97.19 524 LEU B N 1
ATOM 8128 C CA . LEU B 1 524 ? 23.094 38.281 20.406 1 97.19 524 LEU B CA 1
ATOM 8129 C C . LEU B 1 524 ? 23.734 37.125 19.641 1 97.19 524 LEU B C 1
ATOM 8131 O O . LEU B 1 524 ? 23.062 36.125 19.344 1 97.19 524 LEU B O 1
ATOM 8135 N N . GLU B 1 525 ? 24.938 37.25 19.344 1 96.62 525 GLU B N 1
ATOM 8136 C CA . GLU B 1 525 ? 25.688 36.25 18.641 1 96.62 525 GLU B CA 1
ATOM 8137 C C . GLU B 1 525 ? 25.016 35.875 17.312 1 96.62 525 GLU B C 1
ATOM 8139 O O . GLU B 1 525 ? 24.719 34.688 17.078 1 96.62 525 GLU B O 1
ATOM 8144 N N . GLY B 1 526 ? 24.906 36.781 16.547 1 96.5 526 GLY B N 1
ATOM 8145 C CA . GLY B 1 526 ? 24.188 36.531 15.305 1 96.5 526 GLY B CA 1
ATOM 8146 C C . GLY B 1 526 ? 24.953 36.969 14.07 1 96.5 526 GLY B C 1
ATOM 8147 O O . GLY B 1 526 ? 26.141 37.312 14.148 1 96.5 526 GLY B O 1
ATOM 8148 N N . ARG B 1 527 ? 24.344 36.688 12.961 1 96.25 527 ARG B N 1
ATOM 8149 C CA . ARG B 1 527 ? 24.828 37.125 11.648 1 96.25 527 ARG B CA 1
ATOM 8150 C C . ARG B 1 527 ? 23.734 37.75 10.82 1 96.25 527 ARG B C 1
ATOM 8152 O O . ARG B 1 527 ? 22.625 37.188 10.703 1 96.25 527 ARG B O 1
ATOM 8159 N N . GLY B 1 528 ? 24.016 39.031 10.391 1 95.25 528 GLY B N 1
ATOM 8160 C CA . GLY B 1 528 ? 23 39.719 9.602 1 95.25 528 GLY B CA 1
ATOM 8161 C C . GLY B 1 528 ? 23.531 41 8.961 1 95.25 528 GLY B C 1
ATOM 8162 O O . GLY B 1 528 ? 24.734 41.188 8.836 1 95.25 528 GLY B O 1
ATOM 8163 N N . GLY B 1 529 ? 22.562 41.75 8.414 1 93.62 529 GLY B N 1
ATOM 8164 C CA . GLY B 1 529 ? 22.938 42.969 7.719 1 93.62 529 GLY B CA 1
ATOM 8165 C C . GLY B 1 529 ? 21.734 43.812 7.316 1 93.62 529 GLY B C 1
ATOM 8166 O O . GLY B 1 529 ? 20.594 43.469 7.629 1 93.62 529 GLY B O 1
ATOM 8167 N N . GLY B 1 530 ? 22.094 45.031 6.742 1 90.25 530 GLY B N 1
ATOM 8168 C CA . GLY B 1 530 ? 21.094 45.969 6.254 1 90.25 530 GLY B CA 1
ATOM 8169 C C . GLY B 1 530 ? 21.344 47.406 6.672 1 90.25 530 GLY B C 1
ATOM 8170 O O . GLY B 1 530 ? 21.859 47.656 7.762 1 90.25 530 GLY B O 1
ATOM 8171 N N . LYS B 1 531 ? 20.906 48.406 5.836 1 80.44 531 LYS B N 1
ATOM 8172 C CA . LYS B 1 531 ? 21.172 49.844 6.094 1 80.44 531 LYS B CA 1
ATOM 8173 C C . LYS B 1 531 ? 19.906 50.562 6.555 1 80.44 531 LYS B C 1
ATOM 8175 O O . LYS B 1 531 ? 19.953 51.375 7.469 1 80.44 531 LYS B O 1
ATOM 8180 N N . THR B 1 532 ? 18.812 50.281 5.922 1 79.75 532 THR B N 1
ATOM 8181 C CA . THR B 1 532 ? 17.547 50.875 6.297 1 79.75 532 THR B CA 1
ATOM 8182 C C . THR B 1 532 ? 16.797 50 7.301 1 79.75 532 THR B C 1
ATOM 8184 O O . THR B 1 532 ? 16.156 50.531 8.227 1 79.75 532 THR B O 1
ATOM 8187 N N . ARG B 1 533 ? 16.891 48.812 7.09 1 91.94 533 ARG B N 1
ATOM 8188 C CA . ARG B 1 533 ? 16.375 47.75 7.949 1 91.94 533 ARG B CA 1
ATOM 8189 C C . ARG B 1 533 ? 17.438 46.688 8.203 1 91.94 533 ARG B C 1
ATOM 8191 O O . ARG B 1 533 ? 18.062 46.188 7.258 1 91.94 533 ARG B O 1
ATOM 8198 N N . PHE B 1 534 ? 17.781 46.5 9.523 1 95.88 534 PHE B N 1
ATOM 8199 C CA . PHE B 1 534 ? 18.797 45.5 9.883 1 95.88 534 PHE B CA 1
ATOM 8200 C C . PHE B 1 534 ? 18.156 44.219 10.328 1 95.88 534 PHE B C 1
ATOM 8202 O O . PHE B 1 534 ? 17.312 44.188 11.242 1 95.88 534 PHE B O 1
ATOM 8209 N N . SER B 1 535 ? 18.422 43.094 9.594 1 96.88 535 SER B N 1
ATOM 8210 C CA . SER B 1 535 ? 17.906 41.75 9.938 1 96.88 535 SER B CA 1
ATOM 8211 C C . SER B 1 535 ? 19.047 40.781 10.227 1 96.88 535 SER B C 1
ATOM 8213 O O . SER B 1 535 ? 20.094 40.812 9.578 1 96.88 535 SER B O 1
ATOM 8215 N N . ALA B 1 536 ? 18.844 39.906 11.242 1 96.81 536 ALA B N 1
ATOM 8216 C CA . ALA B 1 536 ? 19.891 38.938 11.602 1 96.81 536 ALA B CA 1
ATOM 8217 C C . ALA B 1 536 ? 19.297 37.688 12.203 1 96.81 536 ALA B C 1
ATOM 8219 O O . ALA B 1 536 ? 18.234 37.719 12.836 1 96.81 536 ALA B O 1
ATOM 8220 N N . ARG B 1 537 ? 20.016 36.562 11.922 1 97.12 537 ARG B N 1
ATOM 8221 C CA . ARG B 1 537 ? 19.797 35.312 12.688 1 97.12 537 ARG B CA 1
ATOM 8222 C C . ARG B 1 537 ? 20.688 35.281 13.922 1 97.12 537 ARG B C 1
ATOM 8224 O O . ARG B 1 537 ? 21.875 35.625 13.852 1 97.12 537 ARG B O 1
ATOM 8231 N N . VAL B 1 538 ? 20.047 35.031 15.031 1 97.25 538 VAL B N 1
ATOM 8232 C CA . VAL B 1 538 ? 20.797 35.156 16.281 1 97.25 538 VAL B CA 1
ATOM 8233 C C . VAL B 1 538 ? 20.703 33.812 17.047 1 97.25 538 VAL B C 1
ATOM 8235 O O . VAL B 1 538 ? 19.75 33.062 16.891 1 97.25 538 VAL B O 1
ATOM 8238 N N . SER B 1 539 ? 21.656 33.531 17.922 1 96.25 539 SER B N 1
ATOM 8239 C CA . SER B 1 539 ? 21.688 32.281 18.656 1 96.25 539 SER B CA 1
ATOM 8240 C C . SER B 1 539 ? 21.453 32.5 20.156 1 96.25 539 SER B C 1
ATOM 8242 O O . SER B 1 539 ? 21.172 31.562 20.891 1 96.25 539 SER B O 1
ATOM 8244 N N . ALA B 1 540 ? 21.531 33.781 20.516 1 95.38 540 ALA B N 1
ATOM 8245 C CA . ALA B 1 540 ? 21.484 34.031 21.953 1 95.38 540 ALA B CA 1
ATOM 8246 C C . ALA B 1 540 ? 20.359 35 22.297 1 95.38 540 ALA B C 1
ATOM 8248 O O . ALA B 1 540 ? 20.609 36.094 22.859 1 95.38 540 ALA B O 1
ATOM 8249 N N . LEU B 1 541 ? 19.141 34.562 22.188 1 93.88 541 LEU B N 1
ATOM 8250 C CA . LEU B 1 541 ? 18 35.406 22.484 1 93.88 541 LEU B CA 1
ATOM 8251 C C . LEU B 1 541 ? 17.859 35.656 23.984 1 93.88 541 LEU B C 1
ATOM 8253 O O . LEU B 1 541 ? 17.172 36.562 24.422 1 93.88 541 LEU B O 1
ATOM 8257 N N . HIS B 1 542 ? 18.578 34.812 24.797 1 92.38 542 HIS B N 1
ATOM 8258 C CA . HIS B 1 542 ? 18.547 35 26.234 1 92.38 542 HIS B CA 1
ATOM 8259 C C . HIS B 1 542 ? 19.281 36.281 26.641 1 92.38 542 HIS B C 1
ATOM 8261 O O . HIS B 1 542 ? 19.094 36.781 27.766 1 92.38 542 HIS B O 1
ATOM 8267 N N . ARG B 1 543 ? 20.016 36.938 25.703 1 94.38 543 ARG B N 1
ATOM 8268 C CA . ARG B 1 543 ? 20.75 38.156 25.969 1 94.38 543 ARG B CA 1
ATOM 8269 C C . ARG B 1 543 ? 20 39.375 25.438 1 94.38 543 ARG B C 1
ATOM 8271 O O . ARG B 1 543 ? 20.609 40.438 25.203 1 94.38 543 ARG B O 1
ATOM 8278 N N . ARG B 1 544 ? 18.719 39.219 25.219 1 92 544 ARG B N 1
ATOM 8279 C CA . ARG B 1 544 ? 17.953 40.281 24.641 1 92 544 ARG B CA 1
ATOM 8280 C C . ARG B 1 544 ? 17.969 41.531 25.531 1 92 544 ARG B C 1
ATOM 8282 O O . ARG B 1 544 ? 18 42.656 25.047 1 92 544 ARG B O 1
ATOM 8289 N N . ALA B 1 545 ? 17.891 41.312 26.859 1 86.62 545 ALA B N 1
ATOM 8290 C CA . ALA B 1 545 ? 17.938 42.438 27.812 1 86.62 545 ALA B CA 1
ATOM 8291 C C . ALA B 1 545 ? 19.281 43.156 27.703 1 86.62 545 ALA B C 1
ATOM 8293 O O . ALA B 1 545 ? 19.312 44.406 27.734 1 86.62 545 ALA B O 1
ATOM 8294 N N . ALA B 1 546 ? 20.312 42.375 27.578 1 91.5 546 ALA B N 1
ATOM 8295 C CA . ALA B 1 546 ? 21.641 42.969 27.422 1 91.5 546 ALA B CA 1
ATOM 8296 C C . ALA B 1 546 ? 21.75 43.75 26.125 1 91.5 546 ALA B C 1
ATOM 8298 O O . ALA B 1 546 ? 22.422 44.781 26.062 1 91.5 546 ALA B O 1
ATOM 8299 N N . ALA B 1 547 ? 21.188 43.219 25.125 1 94.19 547 ALA B N 1
ATOM 8300 C CA . ALA B 1 547 ? 21.203 43.906 23.828 1 94.19 547 ALA B CA 1
ATOM 8301 C C . ALA B 1 547 ? 20.469 45.219 23.906 1 94.19 547 ALA B C 1
ATOM 8303 O O . ALA B 1 547 ? 20.922 46.25 23.359 1 94.19 547 ALA B O 1
ATOM 8304 N N . ALA B 1 548 ? 19.312 45.25 24.547 1 90.25 548 ALA B N 1
ATOM 8305 C CA . ALA B 1 548 ? 18.562 46.469 24.719 1 90.25 548 ALA B CA 1
ATOM 8306 C C . ALA B 1 548 ? 19.359 47.5 25.516 1 90.25 548 ALA B C 1
ATOM 8308 O O . ALA B 1 548 ? 19.328 48.719 25.188 1 90.25 548 ALA B O 1
ATOM 8309 N N . ASP B 1 549 ? 20.047 47.031 26.484 1 88.12 549 ASP B N 1
ATOM 8310 C CA . ASP B 1 549 ? 20.891 47.906 27.281 1 88.12 549 ASP B CA 1
ATOM 8311 C C . ASP B 1 549 ? 22.047 48.5 26.453 1 88.12 549 ASP B C 1
ATOM 8313 O O . ASP B 1 549 ? 22.391 49.656 26.594 1 88.12 549 ASP B O 1
ATOM 8317 N N . ALA B 1 550 ? 22.609 47.688 25.703 1 90.94 550 ALA B N 1
ATOM 8318 C CA . ALA B 1 550 ? 23.688 48.125 24.828 1 90.94 550 ALA B CA 1
ATOM 8319 C C . ALA B 1 550 ? 23.203 49.188 23.844 1 90.94 550 ALA B C 1
ATOM 8321 O O . ALA B 1 550 ? 23.906 50.156 23.578 1 90.94 550 ALA B O 1
ATOM 8322 N N . ALA B 1 551 ? 22.047 49 23.328 1 91.62 551 ALA B N 1
ATOM 8323 C CA . ALA B 1 551 ? 21.469 49.969 22.406 1 91.62 551 ALA B CA 1
ATOM 8324 C C . ALA B 1 551 ? 21.219 51.312 23.109 1 91.62 551 ALA B C 1
ATOM 8326 O O . ALA B 1 551 ? 21.516 52.344 22.547 1 91.62 551 ALA B O 1
ATOM 8327 N N . LEU B 1 552 ? 20.672 51.188 24.312 1 86.5 552 LEU B N 1
ATOM 8328 C CA . LEU B 1 552 ? 20.391 52.375 25.094 1 86.5 552 LEU B CA 1
ATOM 8329 C C . LEU B 1 552 ? 21.672 53.156 25.375 1 86.5 552 LEU B C 1
ATOM 8331 O O . LEU B 1 552 ? 21.703 54.375 25.25 1 86.5 552 LEU B O 1
ATOM 8335 N N . HIS B 1 553 ? 22.672 52.438 25.688 1 84.81 553 HIS B N 1
ATOM 8336 C CA . HIS B 1 553 ? 23.969 53.062 25.969 1 84.81 553 HIS B CA 1
ATOM 8337 C C . HIS B 1 553 ? 24.516 53.781 24.734 1 84.81 553 HIS B C 1
ATOM 8339 O O . HIS B 1 553 ? 25.047 54.906 24.844 1 84.81 553 HIS B O 1
ATOM 8345 N N . LEU B 1 554 ? 24.391 53.188 23.641 1 86.31 554 LEU B N 1
ATOM 8346 C CA . LEU B 1 554 ? 24.906 53.781 22.391 1 86.31 554 LEU B CA 1
ATOM 8347 C C . LEU B 1 554 ? 24.109 55 22 1 86.31 554 LEU B C 1
ATOM 8349 O O . LEU B 1 554 ? 24.672 55.969 21.484 1 86.31 554 LEU B O 1
ATOM 8353 N N . LEU B 1 555 ? 22.844 54.938 22.234 1 84.69 555 LEU B N 1
ATOM 8354 C CA . LEU B 1 555 ? 21.969 56.062 21.859 1 84.69 555 LEU B CA 1
ATOM 8355 C C . LEU B 1 555 ? 22.203 57.25 22.781 1 84.69 555 LEU B C 1
ATOM 8357 O O . LEU B 1 555 ? 22.031 58.406 22.359 1 84.69 555 LEU B O 1
ATOM 8361 N N . THR B 1 556 ? 22.562 56.906 24.016 1 79.5 556 THR B N 1
ATOM 8362 C CA . THR B 1 556 ? 22.812 58 24.969 1 79.5 556 THR B CA 1
ATOM 8363 C C . THR B 1 556 ? 24.172 58.625 24.75 1 79.5 556 THR B C 1
ATOM 8365 O O . THR B 1 556 ? 24.359 59.812 25.031 1 79.5 556 THR B O 1
ATOM 8368 N N . GLN B 1 557 ? 25.141 57.906 24.297 1 70.56 557 GLN B N 1
ATOM 8369 C CA . GLN B 1 557 ? 26.484 58.438 24.047 1 70.56 557 GLN B CA 1
ATOM 8370 C C . GLN B 1 557 ? 26.516 59.281 22.766 1 70.56 557 GLN B C 1
ATOM 8372 O O . GLN B 1 557 ? 27.297 60.219 22.656 1 70.56 557 GLN B O 1
ATOM 8377 N N . ARG B 1 558 ? 25.953 58.906 21.625 1 56.91 558 ARG B N 1
ATOM 8378 C CA . ARG B 1 558 ? 25.969 59.594 20.344 1 56.91 558 ARG B CA 1
ATOM 8379 C C . ARG B 1 558 ? 25.438 61.031 20.484 1 56.91 558 ARG B C 1
ATOM 8381 O O . ARG B 1 558 ? 25.766 61.906 19.688 1 56.91 558 ARG B O 1
ATOM 8388 N N . CYS B 1 559 ? 24.375 61.219 21.219 1 44.22 559 CYS B N 1
ATOM 8389 C CA . CYS B 1 559 ? 23.891 62.594 21.312 1 44.22 559 CYS B CA 1
ATOM 8390 C C . CYS B 1 559 ? 24.984 63.531 21.859 1 44.22 559 CYS B C 1
ATOM 8392 O O . CYS B 1 559 ? 24.766 64.75 21.953 1 44.22 559 CYS B O 1
ATOM 8394 N N . THR B 1 560 ? 26.109 63.031 22.25 1 35.69 560 THR B N 1
ATOM 8395 C CA . THR B 1 560 ? 27.25 63.812 22.672 1 35.69 560 THR B CA 1
ATOM 8396 C C . THR B 1 560 ? 28.203 64.062 21.5 1 35.69 560 THR B C 1
ATOM 8398 O O . THR B 1 560 ? 29.125 64.875 21.594 1 35.69 560 THR B O 1
ATOM 8401 N N . CYS B 1 561 ? 28.281 63.406 20.406 1 31.45 561 CYS B N 1
ATOM 8402 C CA . CYS B 1 561 ? 29.266 63.844 19.453 1 31.45 561 CYS B CA 1
ATOM 8403 C C . CYS B 1 561 ? 28.703 64.938 18.547 1 31.45 561 CYS B C 1
ATOM 8405 O O . CYS B 1 561 ? 27.547 64.875 18.125 1 31.45 561 CYS B O 1
#

Foldseek 3Di:
DQAVCLVQVQFFKDKWFWADKAKDWDFDQPPPPDDPDDPDDPPPRDTDIWMKIWIPHDSWAADDPQFFIWKFKKFFCPQPLVHDVVVPPSPSCQVDDPVHPVVVVPDPPPVPPCVSVPPPRIWIFDHWHDDPPTIITTTRDTDDGGTMMMTGTPNVSSLQRQLQVQLQQLLQLLCCVPPVWHWDDWHDDPQKIKTKTQAQFADPVNLVVSQVVSVVLLVVWFFKDKDKDFQPGDDDPQEDEPPQDPPDHTIWIWIDGHPRHIYTDSGRHRGISPQQVGKDWDDWDDDPDHRMIMIMIHTHPSVVVVVVVVVVVLVVCCVVQVDDPVCSVVSVVVVVVVVVVVVVVVLVVLLVLLLVLLVLVLVVVVVVCVVDPWWQKEKEWEFEDLVVVVVVCVPPPDDDDCPDDQPPDPQAKRWDQPPDNPRRTGTMIMDGQDADPPPPPDPPPPDDPPPPPCPVSLGDYAYEYEYEYAPDAPSSVVSSCVNNVDARYWYWYWYHHQAFKTKTKIAYDQVLCVVLQVVLCVQQVWDWDDRHMTMTIGTGNPCSVVSSVVSVVSSSHVSHD/DQAVCLVQVQFFKDKWFWADKAKDWDFDQPPPPDDPDDDDDSRPRDTDTWMKIWIPHDSWAADDPQFFTWKFKKFFCPQPLVHDPVPPPSPSCQVDDPVHPVVVVPDPPPVPPCVSVPPPRIWIFDHWHDDPPTIITTTRDTDDGGTMMMTGTPNVSSLQRQLQVQLQQLLQLLCCVPPVWHWDDWHDDPQKIKTKTQALFADPVNLVVSQVVSVVLLVVWFFKDKDKDFQPGDDDPQEDEPPQPPPDHTIWIWIDGHPRHIYTDSGHHRGISPQQVGKDWDDWDDDPDHRMIMIMIHTHPSVVVVVVVVVVVLVVCCVVQVDDPVCSVVSVVVVVVVVVVVVVVVLVVLLVLLLVLLVLVLVVVVVVCVVDPWWQKEKEWEFEDLVVVVVVCVPPVPDDDCPPDQPPDPQRKRWDQPPDNVRRTGTMIMDGQDADPPPPPDPPDPDDPPPCPCPVSLGDYAYEYEYEYAPDAPSSVVSSCVNNVDARYWYWYWYHHQAFKTKTKIAYDQVLCVVLQVVLCVQQVWDWDDRHMIMTIGTGNPCSVVSSVVSVVSSSHVSHD